Protein 7C0Y (pdb70)

Foldseek 3Di:
DQLLVLQV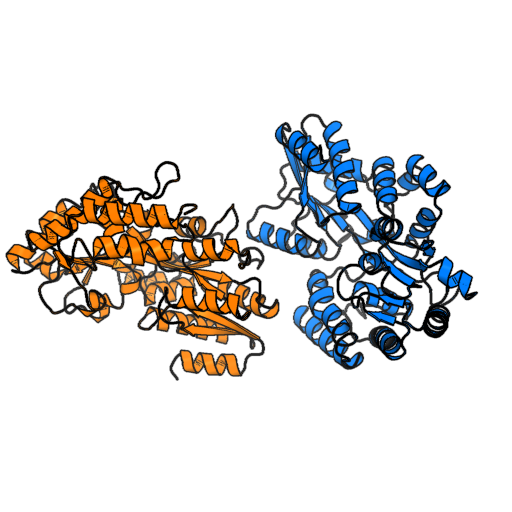VLLVQAPAEFEEEEADPDDLLVSLVSVLQSVLSVPDDRHGYRYDYQHHPVSRLVVQVVCVVVVHHTQKYWDFLLQLVQCVVVPFFDQLCVLVQDCPQFDCLPQVSQADPNTGFWADFFKWWWWKKFFVVLCVVQVQDDAQAPVSVLVSLLSSCVVFVAAAEEEALFLQQLCQQLVQLVHDQADPRDGACQDPSNLVSLVVQQVSVVSGHYHHDHPDDPLVVPPPGHYTIYTDILQCVVSNVVRDPGDMDIAFAHHNDSVAGGATEMDTTTMTGTPVDDPSSSNSVSSSSNSSLALVSLLSSCLSGRGQRRGPSVCVDPSNVVSCVVPVNNVRRNRNVVRYDYDDSHNCVVCLRVVQSSVLSCCCRVVVPNNSVSSVRSRVVVVVVVD/DQLLVLQVVLQVQAPAEFEEEEADPDDLLVSLVSVLQSVLSVVDDRHGYRYDYQHHPVSRLVVQVVCVVVVHHTQKYWDFLLSLVQCVVVPFFDQLCVLVADCPQFPCLPQVSQADPNTGFFADFFKWWWWKKFFVVLCVVQVQDDAQAPVSVLVSLLVSCVVFVAAAEEEALFLQQLCLQLVQLVHDQADPRDGACQDPSNLVSLVVQQVSVVSGHYHHDHPDDPLVVPPPGHYTIYTDILQCVLSNVVRDPGDMDIAFAHHNDSVAGGATEMDTTTMTGTPSDDPSSVNSVSSSSNSSLALVSLLSSCLSGRGQRRGPSVCVDVSNVVSCVVPVNNVRRNRNVVRYDYDDSHNCVVVLRVVQSSVLSCCCRVVVPNNSVSSVRSRVVVCVVPDPD

Structure (mmCIF, N/CA/C/O backbone):
data_7C0Y
#
_entry.id   7C0Y
#
_cell.length_a   65.080
_cell.length_b   58.520
_cell.length_c   102.640
_cell.angle_alpha   90.000
_cell.angle_beta   92.750
_cell.angle_gamma   90.000
#
_symmetry.space_group_name_H-M   'P 1 21 1'
#
loop_
_entity.id
_entity.type
_entity.pdbx_description
1 polymer 'Sugar ABC transporter, periplasmic sugar-binding protein'
2 non-polymer 'CARBON DIOXIDE'
3 non-polymer 'PHOSPHITE ION'
4 non-polymer GLYCEROL
5 non-polymer '[(1S,3R,3aR,6aS)-3-(2-azanyl-6-oxidanylidene-1H-purin-9-yl)-5,5-bis(oxidanyl)-1,3,3a,4,6,6a-hexahydrocyclopenta[c]furan-1-yl]methyl [(2R,3S,4R,5R)-5-[2,4-bis(oxidanylidene)pyrimidin-1-yl]-2-(hydroxymethyl)-4-oxidanyl-oxolan-3-yl] hydrogen phosphate'
6 non-polymer 1,2-ETHANEDIOL
7 water water
#
loop_
_atom_site.group_PDB
_atom_site.id
_atom_site.type_symbol
_atom_site.label_atom_id
_atom_site.label_alt_id
_atom_site.label_comp_id
_atom_site.label_asym_id
_atom_site.label_entity_id
_atom_site.label_seq_id
_atom_site.pdbx_PDB_ins_code
_atom_site.Cartn_x
_atom_site.Cartn_y
_atom_site.Cartn_z
_atom_site.occupancy
_atom_site.B_iso_or_equiv
_atom_site.auth_seq_id
_atom_site.auth_comp_id
_atom_site.auth_asym_id
_atom_site.auth_atom_id
_atom_site.pdbx_PDB_model_num
ATOM 1 N N . MET A 1 2 ? 20.476 33.968 8.863 1.00 59.59 0 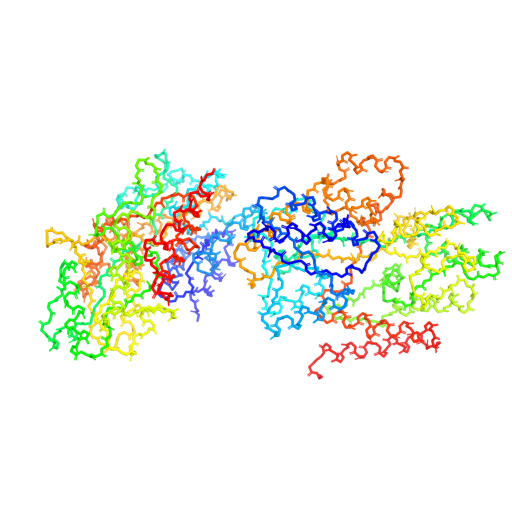MET A N 1
ATOM 2 C CA . MET A 1 2 ? 19.598 33.383 9.939 1.00 58.52 0 MET A CA 1
ATOM 3 C C . MET A 1 2 ? 19.200 31.957 9.539 1.00 57.59 0 MET A C 1
ATOM 4 O O . MET A 1 2 ? 18.315 31.837 8.672 1.00 64.18 0 MET A O 1
ATOM 9 N N . LYS A 1 3 ? 19.881 30.938 10.071 1.00 52.10 1 LYS A N 1
ATOM 10 C CA . LYS A 1 3 ? 19.634 29.504 9.761 1.00 46.28 1 LYS A CA 1
ATOM 11 C C . LYS A 1 3 ? 18.350 29.067 10.466 1.00 39.84 1 LYS A C 1
ATOM 12 O O . LYS A 1 3 ? 18.066 29.562 11.563 1.00 35.76 1 LYS A O 1
ATOM 18 N N . PRO A 1 4 ? 17.572 28.100 9.921 1.00 33.18 2 PRO A N 1
ATOM 19 C CA . PRO A 1 4 ? 16.383 27.625 10.615 1.00 31.13 2 PRO A CA 1
ATOM 20 C C . PRO A 1 4 ? 16.726 27.201 12.058 1.00 28.77 2 PRO A C 1
ATOM 21 O O . PRO A 1 4 ? 15.967 27.534 12.969 1.00 26.25 2 PRO A O 1
ATOM 25 N N . GLU A 1 5 ? 17.805 26.437 12.273 1.00 27.90 3 GLU A N 1
ATOM 26 C CA . GLU A 1 5 ? 18.098 25.995 13.668 1.00 27.43 3 GLU A CA 1
ATOM 27 C C . GLU A 1 5 ? 18.342 27.218 14.583 1.00 26.44 3 GLU A C 1
ATOM 28 O O . GLU A 1 5 ? 17.983 27.093 15.783 1.00 25.31 3 GLU A O 1
ATOM 34 N N . ASP A 1 6 ? 18.884 28.344 14.076 1.00 27.04 4 ASP A N 1
ATOM 35 C CA . ASP A 1 6 ? 19.083 29.581 14.881 1.00 27.72 4 ASP A CA 1
ATOM 36 C C . ASP A 1 6 ? 17.712 30.168 15.243 1.00 26.13 4 ASP A C 1
ATOM 37 O O . ASP A 1 6 ? 17.496 30.573 16.401 1.00 25.24 4 ASP A O 1
ATOM 42 N N . VAL A 1 7 ? 16.810 30.206 14.265 1.00 24.39 5 VAL A N 1
ATOM 43 C CA . VAL A 1 7 ? 15.420 30.666 14.534 1.00 23.85 5 VAL A CA 1
ATOM 44 C C . VAL A 1 7 ? 14.825 29.739 15.601 1.00 21.80 5 VAL A C 1
ATOM 45 O O . VAL A 1 7 ? 14.190 30.258 16.511 1.00 22.42 5 VAL A O 1
ATOM 49 N N . ILE A 1 8 ? 14.964 28.430 15.488 1.00 20.66 6 ILE A N 1
ATOM 50 C CA . ILE A 1 8 ? 14.380 27.495 16.504 1.00 20.78 6 ILE A CA 1
ATOM 51 C C . ILE A 1 8 ? 14.956 27.770 17.894 1.00 21.44 6 ILE A C 1
ATOM 52 O O . ILE A 1 8 ? 14.181 27.823 18.862 1.00 21.25 6 ILE A O 1
ATOM 57 N N . LYS A 1 9 ? 16.261 27.963 17.971 1.00 23.36 7 LYS A N 1
ATOM 58 C CA . LYS A 1 9 ? 16.917 28.325 19.255 1.00 25.76 7 LYS A CA 1
ATOM 59 C C . LYS A 1 9 ? 16.213 29.550 19.835 1.00 26.60 7 LYS A C 1
ATOM 60 O O . LYS A 1 9 ? 15.887 29.559 21.077 1.00 26.23 7 LYS A O 1
ATOM 66 N N . GLU A 1 10 ? 16.010 30.587 19.022 1.00 26.66 8 GLU A N 1
ATOM 67 C CA . GLU A 1 10 ? 15.408 31.857 19.520 1.00 28.40 8 GLU A CA 1
ATOM 68 C C . GLU A 1 10 ? 13.973 31.584 19.975 1.00 26.34 8 GLU A C 1
ATOM 69 O O . GLU A 1 10 ? 13.573 32.076 21.061 1.00 26.79 8 GLU A O 1
ATOM 75 N N . GLN A 1 11 ? 13.260 30.757 19.209 1.00 24.23 9 GLN A N 1
ATOM 76 C CA . GLN A 1 11 ? 11.856 30.388 19.509 1.00 23.09 9 GLN A CA 1
ATOM 77 C C . GLN A 1 11 ? 11.786 29.721 20.881 1.00 23.11 9 GLN A C 1
ATOM 78 O O . GLN A 1 11 ? 10.912 30.109 21.668 1.00 23.04 9 GLN A O 1
ATOM 84 N N . CYS A 1 12 ? 12.643 28.735 21.120 1.00 22.86 10 CYS A N 1
ATOM 85 C CA . CYS A 1 12 ? 12.621 27.923 22.376 1.00 23.38 10 CYS A CA 1
ATOM 86 C C . CYS A 1 12 ? 13.094 28.807 23.542 1.00 25.45 10 CYS A C 1
ATOM 87 O O . CYS A 1 12 ? 12.549 28.694 24.665 1.00 25.65 10 CYS A O 1
ATOM 90 N N . ALA A 1 13 ? 14.083 29.680 23.313 1.00 26.35 11 ALA A N 1
ATOM 91 C CA . ALA A 1 13 ? 14.591 30.582 24.377 1.00 27.81 11 ALA A CA 1
ATOM 92 C C . ALA A 1 13 ? 13.430 31.412 24.945 1.00 28.69 11 ALA A C 1
ATOM 93 O O . ALA A 1 13 ? 13.460 31.644 26.172 1.00 27.68 11 ALA A O 1
ATOM 95 N N . ARG A 1 14 ? 12.486 31.873 24.100 1.00 29.49 12 ARG A N 1
ATOM 96 C CA . ARG A 1 14 ? 11.367 32.750 24.564 1.00 31.93 12 ARG A CA 1
ATOM 97 C C . ARG A 1 14 ? 10.110 31.939 24.911 1.00 30.03 12 ARG A C 1
ATOM 98 O O . ARG A 1 14 ? 9.142 32.557 25.379 1.00 31.03 12 ARG A O 1
ATOM 106 N N . ALA A 1 15 ? 10.127 30.610 24.755 1.00 28.28 13 ALA A N 1
ATOM 107 C CA . ALA A 1 15 ? 8.970 29.729 25.026 1.00 26.92 13 ALA A CA 1
ATOM 108 C C . ALA A 1 15 ? 8.879 29.417 26.529 1.00 27.34 13 ALA A C 1
ATOM 109 O O . ALA A 1 15 ? 9.917 29.421 27.213 1.00 27.43 13 ALA A O 1
ATOM 111 N N . LYS A 1 16 ? 7.660 29.163 27.008 1.00 27.70 14 LYS A N 1
ATOM 112 C CA . LYS A 1 16 ? 7.424 28.760 28.420 1.00 29.53 14 LYS A CA 1
ATOM 113 C C . LYS A 1 16 ? 7.589 27.252 28.546 1.00 27.59 14 LYS A C 1
ATOM 114 O O . LYS A 1 16 ? 7.953 26.802 29.617 1.00 26.01 14 LYS A O 1
ATOM 120 N N . VAL A 1 17 ? 7.275 26.507 27.482 1.00 26.32 15 VAL A N 1
ATOM 121 C CA . VAL A 1 17 ? 7.363 25.020 27.505 1.00 26.08 15 VAL A CA 1
ATOM 122 C C . VAL A 1 17 ? 8.080 24.593 26.242 1.00 24.00 15 VAL A C 1
ATOM 123 O O . VAL A 1 17 ? 7.719 25.083 25.185 1.00 22.13 15 VAL A O 1
ATOM 127 N N . VAL A 1 18 ? 9.106 23.768 26.398 1.00 23.68 16 VAL A N 1
ATOM 128 C CA . VAL A 1 18 ? 9.930 23.253 25.271 1.00 22.22 16 VAL A CA 1
ATOM 129 C C . VAL A 1 18 ? 9.903 21.739 25.393 1.00 21.58 16 VAL A C 1
ATOM 130 O O . VAL A 1 18 ? 10.219 21.252 26.493 1.00 22.13 16 VAL A O 1
ATOM 134 N N . ALA A 1 19 ? 9.395 21.060 24.370 1.00 19.67 17 ALA A N 1
ATOM 135 C CA . ALA A 1 19 ? 9.414 19.586 24.248 1.00 19.31 17 ALA A CA 1
ATOM 136 C C . ALA A 1 19 ? 10.600 19.235 23.362 1.00 18.17 17 ALA A C 1
ATOM 137 O O . ALA A 1 19 ? 10.614 19.692 22.191 1.00 17.96 17 ALA A O 1
ATOM 139 N N . GLU A 1 20 ? 11.615 18.518 23.861 1.00 18.76 18 GLU A N 1
ATOM 140 C CA . GLU A 1 20 ? 12.734 18.112 22.997 1.00 17.95 18 GLU A CA 1
ATOM 141 C C . GLU A 1 20 ? 12.305 16.960 22.092 1.00 16.66 18 GLU A C 1
ATOM 142 O O . GLU A 1 20 ? 11.649 16.017 22.567 1.00 16.93 18 GLU A O 1
ATOM 148 N N . LEU A 1 21 ? 12.796 16.954 20.856 1.00 16.14 19 LEU A N 1
ATOM 149 C CA . LEU A 1 21 ? 12.587 15.863 19.890 1.00 15.86 19 LEU A CA 1
ATOM 150 C C . LEU A 1 21 ? 13.978 15.422 19.446 1.00 15.04 19 LEU A C 1
ATOM 151 O O . LEU A 1 21 ? 14.674 16.228 18.798 1.00 15.78 19 LEU A O 1
ATOM 156 N N . TRP A 1 22 ? 14.408 14.267 19.908 1.00 14.49 20 TRP A N 1
ATOM 157 C CA . TRP A 1 22 ? 15.721 13.751 19.491 1.00 13.55 20 TRP A CA 1
ATOM 158 C C . TRP A 1 22 ? 15.587 13.094 18.120 1.00 13.14 20 TRP A C 1
ATOM 159 O O . TRP A 1 22 ? 14.750 12.248 17.930 1.00 12.59 20 TRP A O 1
ATOM 170 N N . HIS A 1 23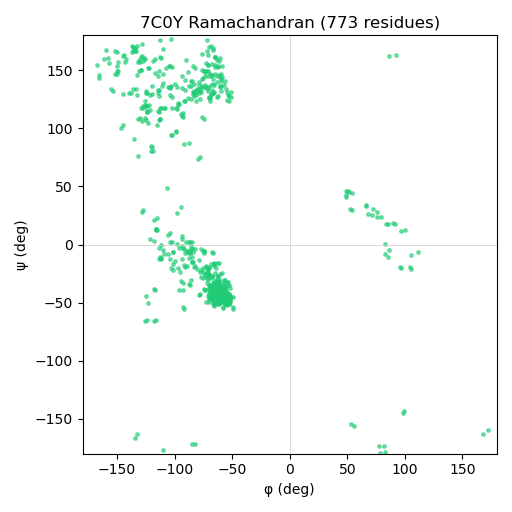 ? 16.501 13.412 17.240 1.00 13.01 21 HIS A N 1
ATOM 171 C CA . HIS A 1 23 ? 16.489 12.872 15.862 1.00 12.77 21 HIS A CA 1
ATOM 172 C C . HIS A 1 23 ? 17.860 12.436 15.380 1.00 13.16 21 HIS A C 1
ATOM 173 O O . HIS A 1 23 ? 18.878 12.774 16.008 1.00 13.98 21 HIS A O 1
ATOM 180 N N . GLY A 1 24 ? 17.840 11.783 14.228 1.00 13.11 22 GLY A N 1
ATOM 181 C CA . GLY A 1 24 ? 19.016 11.134 13.611 1.00 13.09 22 GLY A CA 1
ATOM 182 C C . GLY A 1 24 ? 19.337 11.737 12.288 1.00 13.41 22 GLY A C 1
ATOM 183 O O . GLY A 1 24 ? 19.999 11.054 11.509 1.00 14.50 22 GLY A O 1
ATOM 184 N N . PHE A 1 25 ? 18.890 12.967 12.006 1.00 13.38 23 PHE A N 1
ATOM 185 C CA . PHE A 1 25 ? 19.221 13.627 10.737 1.00 14.58 23 PHE A CA 1
ATOM 186 C C . PHE A 1 25 ? 20.502 14.429 10.940 1.00 15.53 23 PHE A C 1
ATOM 187 O O . PHE A 1 25 ? 20.504 15.371 11.754 1.00 16.10 23 PHE A O 1
ATOM 195 N N . THR A 1 26 ? 21.538 14.163 10.133 1.00 17.96 24 THR A N 1
ATOM 196 C CA . THR A 1 26 ? 22.861 14.782 10.339 1.00 19.99 24 THR A CA 1
ATOM 197 C C . THR A 1 26 ? 22.958 16.008 9.443 1.00 20.72 24 THR A C 1
ATOM 198 O O . THR A 1 26 ? 23.748 16.928 9.749 1.00 22.11 24 THR A O 1
ATOM 202 N N . GLY A 1 27 ? 22.172 16.039 8.370 1.00 21.21 25 GLY A N 1
ATOM 203 C CA . GLY A 1 27 ? 22.244 17.154 7.416 1.00 20.08 25 GLY A CA 1
ATOM 204 C C . GLY A 1 27 ? 21.399 16.884 6.198 1.00 20.20 25 GLY A C 1
ATOM 205 O O . GLY A 1 27 ? 20.530 15.963 6.193 1.00 18.96 25 GLY A O 1
ATOM 206 N N . GLY A 1 28 ? 21.731 17.605 5.145 1.00 19.40 26 GLY A N 1
ATOM 207 C CA . GLY A 1 28 ? 21.013 17.588 3.881 1.00 18.49 26 GLY A CA 1
ATOM 208 C C . GLY A 1 28 ? 19.531 17.913 3.991 1.00 18.89 26 GLY A C 1
ATOM 209 O O . GLY A 1 28 ? 19.058 18.618 4.872 1.00 17.12 26 GLY A O 1
ATOM 210 N N . ALA A 1 29 ? 18.785 17.439 3.007 1.00 17.11 27 ALA A N 1
ATOM 211 C CA . ALA A 1 29 ? 17.376 17.857 2.883 1.00 16.83 27 ALA A CA 1
ATOM 212 C C . ALA A 1 29 ? 16.544 17.373 4.075 1.00 15.70 27 ALA A C 1
ATOM 213 O O . ALA A 1 29 ? 15.643 18.099 4.477 1.00 14.73 27 ALA A O 1
ATOM 215 N N . PRO A 1 30 ? 16.749 16.131 4.607 1.00 14.95 28 PRO A N 1
ATOM 216 C CA . PRO A 1 30 ? 15.971 15.688 5.763 1.00 14.52 28 PRO A CA 1
ATOM 217 C C . PRO A 1 30 ? 16.077 16.634 6.968 1.00 15.15 28 PRO A C 1
ATOM 218 O O . PRO A 1 30 ? 15.090 17.027 7.543 1.00 14.81 28 PRO A O 1
ATOM 222 N N . LYS A 1 31 ? 17.304 17.030 7.313 1.00 15.86 29 LYS A N 1
ATOM 223 C CA . LYS A 1 31 ? 17.482 17.941 8.470 1.00 16.00 29 LYS A CA 1
ATOM 224 C C . LYS A 1 31 ? 16.815 19.294 8.180 1.00 15.13 29 LYS A C 1
ATOM 225 O O . LYS A 1 31 ? 16.085 19.823 9.033 1.00 13.94 29 LYS A O 1
ATOM 231 N N . ALA A 1 32 ? 17.051 19.861 7.008 1.00 14.59 30 ALA A N 1
ATOM 232 C CA . ALA A 1 32 ? 16.474 21.175 6.666 1.00 15.41 30 ALA A CA 1
ATOM 233 C C . ALA A 1 32 ? 14.947 21.091 6.722 1.00 14.64 30 ALA A C 1
ATOM 234 O O . ALA A 1 32 ? 14.256 22.037 7.229 1.00 14.95 30 ALA A O 1
ATOM 236 N N . ALA A 1 33 ? 14.417 20.033 6.137 1.00 13.96 31 ALA A N 1
ATOM 237 C CA . ALA A 1 33 ? 12.963 19.830 6.065 1.00 14.68 31 ALA A CA 1
ATOM 238 C C . ALA A 1 33 ? 12.390 19.670 7.479 1.00 14.17 31 ALA A C 1
ATOM 239 O O . ALA A 1 33 ? 11.316 20.225 7.771 1.00 13.79 31 ALA A O 1
ATOM 241 N N . LEU A 1 34 ? 13.029 18.893 8.349 1.00 13.84 32 LEU A N 1
ATOM 242 C CA . LEU A 1 34 ? 12.553 18.803 9.752 1.00 14.11 32 LEU A CA 1
ATOM 243 C C . LEU A 1 34 ? 12.590 20.198 10.395 1.00 14.92 32 LEU A C 1
ATOM 244 O O . LEU A 1 34 ? 11.625 20.581 11.128 1.00 14.03 32 LEU A O 1
ATOM 249 N N . GLU A 1 35 ? 13.690 20.921 10.248 1.00 16.27 33 GLU A N 1
ATOM 250 C CA . GLU A 1 35 ? 13.825 22.248 10.916 1.00 17.55 33 GLU A CA 1
ATOM 251 C C . GLU A 1 35 ? 12.800 23.247 10.371 1.00 17.26 33 GLU A C 1
ATOM 252 O O . GLU A 1 35 ? 12.204 23.968 11.178 1.00 16.20 33 GLU A O 1
ATOM 258 N N . ASN A 1 36 ? 12.496 23.195 9.084 1.00 16.94 34 ASN A N 1
ATOM 259 C CA . ASN A 1 36 ? 11.481 24.092 8.498 1.00 17.89 34 ASN A CA 1
ATOM 260 C C . ASN A 1 36 ? 10.094 23.738 9.065 1.00 17.47 34 ASN A C 1
ATOM 261 O O . ASN A 1 36 ? 9.320 24.696 9.333 1.00 16.86 34 ASN A O 1
ATOM 266 N N . LEU A 1 37 ? 9.798 22.439 9.233 1.00 16.38 35 LEU A N 1
ATOM 267 C CA . LEU A 1 37 ? 8.485 21.990 9.778 1.00 16.64 35 LEU A CA 1
ATOM 268 C C . LEU A 1 37 ? 8.419 22.513 11.207 1.00 15.38 35 LEU A C 1
ATOM 269 O O . LEU A 1 37 ? 7.419 23.092 11.582 1.00 13.89 35 LEU A O 1
ATOM 274 N N . VAL A 1 38 ? 9.509 22.361 11.971 1.00 14.82 36 VAL A N 1
ATOM 275 C CA . VAL A 1 38 ? 9.504 22.854 13.377 1.00 14.92 36 VAL A CA 1
ATOM 276 C C . VAL A 1 38 ? 9.390 24.404 13.495 1.00 15.53 36 VAL A C 1
ATOM 277 O O . VAL A 1 38 ? 8.684 24.886 14.381 1.00 15.48 36 VAL A O 1
ATOM 281 N N . VAL A 1 39 ? 10.109 25.186 12.707 1.00 15.86 37 VAL A N 1
ATOM 282 C CA . VAL A 1 39 ? 9.953 26.657 12.729 1.00 17.40 37 VAL A CA 1
ATOM 283 C C . VAL A 1 39 ? 8.477 27.007 12.530 1.00 17.95 37 VAL A C 1
ATOM 284 O O . VAL A 1 39 ? 7.961 27.835 13.240 1.00 19.09 37 VAL A O 1
ATOM 288 N N . GLU A 1 40 ? 7.823 26.362 11.567 1.00 18.83 38 GLU A N 1
ATOM 289 C CA . GLU A 1 40 ? 6.406 26.678 11.204 1.00 19.67 38 GLU A CA 1
ATOM 290 C C . GLU A 1 40 ? 5.512 26.313 12.392 1.00 18.45 38 GLU A C 1
ATOM 291 O O . GLU A 1 40 ? 4.638 27.111 12.742 1.00 18.59 38 GLU A O 1
ATOM 297 N N . PHE A 1 41 ? 5.736 25.137 12.960 1.00 16.88 39 PHE A N 1
ATOM 298 C CA . PHE A 1 41 ? 4.946 24.705 14.132 1.00 16.97 39 PHE A CA 1
ATOM 299 C C . PHE A 1 41 ? 5.135 25.694 15.277 1.00 17.27 39 PHE A C 1
ATOM 300 O O . PHE A 1 41 ? 4.128 26.158 15.898 1.00 19.44 39 PHE A O 1
ATOM 308 N N . ASN A 1 42 ? 6.376 26.094 15.581 1.00 17.77 40 ASN A N 1
ATOM 309 C CA . ASN A 1 42 ? 6.681 26.932 16.766 1.00 18.35 40 ASN A CA 1
ATOM 310 C C . ASN A 1 42 ? 6.037 28.318 16.586 1.00 20.17 40 ASN A C 1
ATOM 311 O O . ASN A 1 42 ? 5.653 28.941 17.577 1.00 21.72 40 ASN A O 1
ATOM 316 N N . LYS A 1 43 ? 5.993 28.823 15.363 1.00 21.51 41 LYS A N 1
ATOM 317 C CA . LYS A 1 43 ? 5.464 30.164 15.029 1.00 24.45 41 LYS A CA 1
ATOM 318 C C . LYS A 1 43 ? 3.987 30.215 15.418 1.00 26.03 41 LYS A C 1
ATOM 319 O O . LYS A 1 43 ? 3.536 31.291 15.860 1.00 28.92 41 LYS A O 1
ATOM 325 N N . ALA A 1 44 ? 3.242 29.122 15.270 1.00 27.40 42 ALA A N 1
ATOM 326 C CA . ALA A 1 44 ? 1.778 29.091 15.460 1.00 29.84 42 ALA A CA 1
ATOM 327 C C . ALA A 1 44 ? 1.451 28.895 16.933 1.00 33.11 42 ALA A C 1
ATOM 328 O O . ALA A 1 44 ? 0.332 29.152 17.328 1.00 32.40 42 ALA A O 1
ATOM 330 N N . GLN A 1 45 ? 2.413 28.492 17.739 1.00 35.82 43 GLN A N 1
ATOM 331 C CA . GLN A 1 45 ? 2.163 28.111 19.146 1.00 39.86 43 GLN A CA 1
ATOM 332 C C . GLN A 1 45 ? 2.407 29.341 20.037 1.00 42.74 43 GLN A C 1
ATOM 333 O O . GLN A 1 45 ? 3.259 30.145 19.690 1.00 43.84 43 GLN A O 1
ATOM 339 N N . GLN A 1 46 ? 1.659 29.525 21.121 1.00 48.08 44 GLN A N 1
ATOM 340 C CA . GLN A 1 46 ? 1.877 30.708 22.003 1.00 50.44 44 GLN A CA 1
ATOM 341 C C . GLN A 1 46 ? 2.869 30.310 23.100 1.00 46.94 44 GLN A C 1
ATOM 342 O O . GLN A 1 46 ? 2.416 29.840 24.164 1.00 47.95 44 GLN A O 1
ATOM 348 N N . GLY A 1 47 ? 4.169 30.439 22.818 1.00 41.36 45 GLY A N 1
ATOM 349 C CA . GLY A 1 47 ? 5.243 30.128 23.783 1.00 38.51 45 GLY A CA 1
ATOM 350 C C . GLY A 1 47 ? 5.334 28.633 24.086 1.00 34.49 45 GLY A C 1
ATOM 351 O O . GLY A 1 47 ? 5.778 28.283 25.192 1.00 30.39 45 GLY A O 1
ATOM 352 N N . ARG A 1 48 ? 4.899 27.772 23.163 1.00 31.43 46 ARG A N 1
ATOM 353 C CA . ARG A 1 48 ? 4.981 26.298 23.348 1.00 29.35 46 ARG A CA 1
ATOM 354 C C . ARG A 1 48 ? 5.755 25.766 22.165 1.00 28.94 46 ARG A C 1
ATOM 355 O O . ARG A 1 48 ? 5.239 25.913 21.013 1.00 31.30 46 ARG A O 1
ATOM 363 N N . CYS A 1 49 ? 6.932 25.208 22.395 1.00 24.33 47 CYS A N 1
ATOM 364 C CA . CYS A 1 49 ? 7.833 24.969 21.258 1.00 21.85 47 CYS A CA 1
ATOM 365 C C . CYS A 1 49 ? 8.388 23.546 21.300 1.00 19.38 47 CYS A C 1
ATOM 366 O O . CYS A 1 49 ? 8.423 22.926 22.356 1.00 19.00 47 CYS A O 1
ATOM 369 N N . VAL A 1 50 ? 8.794 23.073 20.130 1.00 17.15 48 VAL A N 1
ATOM 370 C CA . VAL A 1 50 ? 9.578 21.824 19.974 1.00 16.78 48 VAL A CA 1
ATOM 371 C C . VAL A 1 50 ? 11.013 22.240 19.714 1.00 16.24 48 VAL A C 1
ATOM 372 O O . VAL A 1 50 ? 11.233 23.094 18.904 1.00 15.36 48 VAL A O 1
ATOM 376 N N . ARG A 1 51 ? 11.935 21.559 20.368 1.00 17.03 49 ARG A N 1
ATOM 377 C CA . ARG A 1 51 ? 13.375 21.792 20.201 1.00 17.61 49 ARG A CA 1
ATOM 378 C C . ARG A 1 51 ? 13.916 20.522 19.591 1.00 17.21 49 ARG A C 1
ATOM 379 O O . ARG A 1 51 ? 14.024 19.522 20.272 1.00 17.48 49 ARG A O 1
ATOM 387 N N . PRO A 1 52 ? 14.201 20.473 18.286 1.00 17.74 50 PRO A N 1
ATOM 388 C CA . PRO A 1 52 ? 14.830 19.287 17.713 1.00 17.91 50 PRO A CA 1
ATOM 389 C C . PRO A 1 52 ? 16.292 19.265 18.153 1.00 18.83 50 PRO A C 1
ATOM 390 O O . PRO A 1 52 ? 16.933 20.347 18.151 1.00 19.63 50 PRO A O 1
ATOM 394 N N . VAL A 1 53 ? 16.770 18.071 18.540 1.00 18.88 51 VAL A N 1
ATOM 395 C CA . VAL A 1 53 ? 18.141 17.901 19.064 1.00 19.04 51 VAL A CA 1
ATOM 396 C C . VAL A 1 53 ? 18.778 16.819 18.221 1.00 18.17 51 VAL A C 1
ATOM 397 O O . VAL A 1 53 ? 18.395 15.656 18.269 1.00 18.29 51 VAL A O 1
ATOM 401 N N . PRO A 1 54 ? 19.733 17.199 17.353 1.00 18.97 52 PRO A N 1
ATOM 402 C CA . PRO A 1 54 ? 20.453 16.222 16.532 1.00 18.54 52 PRO A CA 1
ATOM 403 C C . PRO A 1 54 ? 21.343 15.365 17.443 1.00 19.35 52 PRO A C 1
ATOM 404 O O . PRO A 1 54 ? 22.033 15.934 18.336 1.00 20.86 52 PRO A O 1
ATOM 408 N N . GLN A 1 55 ? 21.242 14.049 17.302 1.00 17.78 53 GLN A N 1
ATOM 409 C CA . GLN A 1 55 ? 21.952 13.102 18.176 1.00 18.91 53 GLN A CA 1
ATOM 410 C C . GLN A 1 55 ? 22.938 12.327 17.338 1.00 18.64 53 GLN A C 1
ATOM 411 O O . GLN A 1 55 ? 23.538 11.439 17.901 1.00 21.47 53 GLN A O 1
ATOM 417 N N . GLY A 1 56 ? 23.194 12.757 16.112 1.00 18.23 54 GLY A N 1
ATOM 418 C CA . GLY A 1 56 ? 24.049 12.076 15.133 1.00 17.77 54 GLY A CA 1
ATOM 419 C C . GLY A 1 56 ? 23.161 11.313 14.173 1.00 16.61 54 GLY A C 1
ATOM 420 O O . GLY A 1 56 ? 22.047 11.775 13.943 1.00 16.50 54 GLY A O 1
ATOM 421 N N . GLY A 1 57 ? 23.592 10.153 13.744 1.00 15.92 55 GLY A N 1
ATOM 422 C CA . GLY A 1 57 ? 22.745 9.312 12.877 1.00 14.37 55 GLY A CA 1
ATOM 423 C C . GLY A 1 57 ? 21.812 8.480 13.724 1.00 14.03 55 GLY A C 1
ATOM 424 O O . GLY A 1 57 ? 21.699 8.676 14.933 1.00 14.70 55 GLY A O 1
ATOM 425 N N . TYR A 1 58 ? 21.089 7.548 13.126 1.00 12.34 56 TYR A N 1
ATOM 426 C CA . TYR A 1 58 ? 20.048 6.811 13.833 1.00 11.85 56 TYR A CA 1
ATOM 427 C C . TYR A 1 58 ? 20.635 5.890 14.895 1.00 12.86 56 TYR A C 1
ATOM 428 O O . TYR A 1 58 ? 19.957 5.663 15.909 1.00 14.11 56 TYR A O 1
ATOM 437 N N . ARG A 1 59 ? 21.806 5.327 14.608 1.00 13.42 57 ARG A N 1
ATOM 438 C CA A ARG A 1 59 ? 22.516 4.427 15.581 0.50 14.09 57 ARG A CA 1
ATOM 439 C CA B ARG A 1 59 ? 22.416 4.429 15.639 0.50 14.18 57 ARG A CA 1
ATOM 440 C C . ARG A 1 59 ? 22.969 5.282 16.776 1.00 14.49 57 ARG A C 1
ATOM 441 O O . ARG A 1 59 ? 22.844 4.854 17.897 1.00 14.58 57 ARG A O 1
ATOM 456 N N . ASP A 1 60 ? 23.531 6.445 16.498 1.00 15.59 58 ASP A N 1
ATOM 457 C CA . ASP A 1 60 ? 23.933 7.374 17.586 1.00 16.52 58 ASP A CA 1
ATOM 458 C C . ASP A 1 60 ? 22.707 7.736 18.418 1.00 15.70 58 ASP A C 1
ATOM 459 O O . ASP A 1 60 ? 22.753 7.792 19.668 1.00 15.33 58 ASP A O 1
ATOM 464 N N . LEU A 1 61 ? 21.592 7.977 17.745 1.00 14.89 59 LEU A N 1
ATOM 465 C CA . LEU A 1 61 ? 20.343 8.319 18.456 1.00 14.49 59 LEU A CA 1
ATOM 466 C C . LEU A 1 61 ? 19.921 7.184 19.385 1.00 15.17 59 LEU A C 1
ATOM 467 O O . LEU A 1 61 ? 19.565 7.455 20.527 1.00 15.58 59 LEU A O 1
ATOM 472 N N . SER A 1 62 ? 19.906 5.937 18.935 1.00 15.93 60 SER A N 1
ATOM 473 C CA . SER A 1 62 ? 19.445 4.816 19.801 1.00 16.87 60 SER A CA 1
ATOM 474 C C . SER A 1 62 ? 20.406 4.672 21.006 1.00 16.51 60 SER A C 1
ATOM 475 O O . SER A 1 62 ? 19.920 4.504 22.132 1.00 16.32 60 SER A O 1
ATOM 478 N N . THR A 1 63 ? 21.682 4.919 20.769 1.00 16.25 61 THR A N 1
ATOM 479 C CA . THR A 1 63 ? 22.717 4.912 21.840 1.00 17.02 61 THR A CA 1
ATOM 480 C C . THR A 1 63 ? 22.426 6.036 22.825 1.00 17.35 61 THR A C 1
ATOM 481 O O . THR A 1 63 ? 22.560 5.824 24.071 1.00 17.66 61 THR A O 1
ATOM 485 N N . LYS A 1 64 ? 22.138 7.223 22.318 1.00 17.80 62 LYS A N 1
ATOM 486 C CA . LYS A 1 64 ? 21.837 8.412 23.140 1.00 19.54 62 LYS A CA 1
ATOM 487 C C . LYS A 1 64 ? 20.583 8.126 23.982 1.00 18.12 62 LYS A C 1
ATOM 488 O O . LYS A 1 64 ? 20.526 8.513 25.145 1.00 17.39 62 LYS A O 1
ATOM 494 N N . ILE A 1 65 ? 19.584 7.436 23.466 1.00 17.06 63 ILE A N 1
ATOM 495 C CA . ILE A 1 65 ? 18.340 7.157 24.237 1.00 17.37 63 ILE A CA 1
ATOM 496 C C . ILE A 1 65 ? 18.684 6.093 25.276 1.00 17.87 63 ILE A C 1
ATOM 497 O O . ILE A 1 65 ? 18.183 6.162 26.413 1.00 18.49 63 ILE A O 1
ATOM 502 N N . LYS A 1 66 ? 19.503 5.111 24.908 1.00 17.83 64 LYS A N 1
ATOM 503 C CA . LYS A 1 66 ? 20.008 4.093 25.881 1.00 19.98 64 LYS A CA 1
ATOM 504 C C . LYS A 1 66 ? 20.622 4.834 27.072 1.00 19.87 64 LYS A C 1
ATOM 505 O O . LYS A 1 66 ? 20.313 4.515 28.282 1.00 19.54 64 LYS A O 1
ATOM 511 N N . ALA A 1 67 ? 21.516 5.774 26.784 1.00 18.95 65 ALA A N 1
ATOM 512 C CA . ALA A 1 67 ? 22.182 6.555 27.851 1.00 19.60 65 ALA A CA 1
ATOM 513 C C . ALA A 1 67 ? 21.142 7.308 28.685 1.00 19.36 65 ALA A C 1
ATOM 514 O O . ALA A 1 67 ? 21.264 7.410 29.919 1.00 20.07 65 ALA A O 1
ATOM 516 N N . ALA A 1 68 ? 20.122 7.875 28.020 1.00 18.58 66 ALA A N 1
ATOM 517 C CA . ALA A 1 68 ? 19.062 8.670 28.690 1.00 19.22 66 ALA A CA 1
ATOM 518 C C . ALA A 1 68 ? 18.294 7.794 29.674 1.00 19.85 66 ALA A C 1
ATOM 519 O O . ALA A 1 68 ? 17.987 8.264 30.784 1.00 21.09 66 ALA A O 1
ATOM 521 N N . PHE A 1 69 ? 18.026 6.544 29.316 1.00 20.91 67 PHE A N 1
ATOM 522 C CA . PHE A 1 69 ? 17.325 5.620 30.231 1.00 22.24 67 PHE A CA 1
ATOM 523 C C . PHE A 1 69 ? 18.248 5.367 31.409 1.00 22.01 67 PHE A C 1
ATOM 524 O O . PHE A 1 69 ? 17.767 5.446 32.530 1.00 22.68 67 PHE A O 1
ATOM 532 N N . ALA A 1 70 ? 19.519 5.080 31.136 1.00 21.27 68 ALA A N 1
ATOM 533 C CA . ALA A 1 70 ? 20.498 4.812 32.224 1.00 22.02 68 ALA A CA 1
ATOM 534 C C . ALA A 1 70 ? 20.555 6.032 33.156 1.00 22.97 68 ALA A C 1
ATOM 535 O O . ALA A 1 70 ? 20.638 5.847 34.419 1.00 22.99 68 ALA A O 1
ATOM 537 N N . ALA A 1 71 ? 20.478 7.253 32.609 1.00 22.87 69 ALA A N 1
ATOM 538 C CA . ALA A 1 71 ? 20.557 8.534 33.367 1.00 24.47 69 ALA A CA 1
ATOM 539 C C . ALA A 1 71 ? 19.243 8.898 34.030 1.00 26.17 69 ALA A C 1
ATOM 540 O O . ALA A 1 71 ? 19.303 9.693 34.986 1.00 27.66 69 ALA A O 1
ATOM 542 N N . GLY A 1 72 ? 18.128 8.349 33.555 1.00 27.07 70 GLY A N 1
ATOM 543 C CA . GLY A 1 72 ? 16.775 8.638 34.069 1.00 29.59 70 GLY A CA 1
ATOM 544 C C . GLY A 1 72 ? 16.205 9.944 33.547 1.00 31.17 70 GLY A C 1
ATOM 545 O O . GLY A 1 72 ? 15.367 10.538 34.256 1.00 32.53 70 GLY A O 1
ATOM 546 N N . LYS A 1 73 ? 16.673 10.441 32.396 1.00 32.97 71 LYS A N 1
ATOM 547 C CA . LYS A 1 73 ? 16.182 11.721 31.806 1.00 35.28 71 LYS A CA 1
ATOM 548 C C . LYS A 1 73 ? 15.942 11.519 30.301 1.00 31.54 71 LYS A C 1
ATOM 549 O O . LYS A 1 73 ? 16.850 11.771 29.483 1.00 34.43 71 LYS A O 1
ATOM 555 N N . VAL A 1 74 ? 14.744 11.136 29.911 1.00 29.88 72 VAL A N 1
ATOM 556 C CA . VAL A 1 74 ? 14.435 10.985 28.459 1.00 25.81 72 VAL A CA 1
ATOM 557 C C . VAL A 1 74 ? 13.909 12.304 27.902 1.00 23.06 72 VAL A C 1
ATOM 558 O O . VAL A 1 74 ? 13.416 13.177 28.608 1.00 22.66 72 VAL A O 1
ATOM 562 N N . PRO A 1 75 ? 13.998 12.481 26.567 1.00 20.12 73 PRO A N 1
ATOM 563 C CA . PRO A 1 75 ? 13.374 13.623 25.889 1.00 19.61 73 PRO A CA 1
ATOM 564 C C . PRO A 1 75 ? 11.859 13.417 25.874 1.00 18.45 73 PRO A C 1
ATOM 565 O O . PRO A 1 75 ? 11.411 12.357 26.239 1.00 17.60 73 PRO A O 1
ATOM 569 N N . THR A 1 76 ? 11.099 14.385 25.374 1.00 17.31 74 THR A N 1
ATOM 570 C CA . THR A 1 76 ? 9.636 14.232 25.199 1.00 17.15 74 THR A CA 1
ATOM 571 C C . THR A 1 76 ? 9.383 13.281 24.037 1.00 15.84 74 THR A C 1
ATOM 572 O O . THR A 1 76 ? 8.504 12.415 24.145 1.00 15.09 74 THR A O 1
ATOM 576 N N . MET A 1 77 ? 10.050 13.552 22.911 1.00 15.55 75 MET A N 1
ATOM 577 C CA . MET A 1 77 ? 9.860 12.753 21.694 1.00 14.49 75 MET A CA 1
ATOM 578 C C . MET A 1 77 ? 11.213 12.312 21.131 1.00 13.66 75 MET A C 1
ATOM 579 O O . MET A 1 77 ? 12.240 12.996 21.291 1.00 12.82 75 MET A O 1
ATOM 584 N N . ALA A 1 78 ? 11.192 11.245 20.352 1.00 12.61 76 ALA A N 1
ATOM 585 C CA . ALA A 1 78 ? 12.346 10.806 19.583 1.00 12.19 76 ALA A CA 1
ATOM 586 C C . ALA A 1 78 ? 11.856 10.138 18.308 1.00 11.40 76 ALA A C 1
ATOM 587 O O . ALA A 1 78 ? 10.783 9.494 18.344 1.00 11.18 76 ALA A O 1
ATOM 589 N N . GLN A 1 79 ? 12.714 10.116 17.313 1.00 10.98 77 GLN A N 1
ATOM 590 C CA . GLN A 1 79 ? 12.551 9.163 16.209 1.00 10.82 77 GLN A CA 1
ATOM 591 C C . GLN A 1 79 ? 12.888 7.746 16.660 1.00 10.90 77 GLN A C 1
ATOM 592 O O . GLN A 1 79 ? 13.714 7.575 17.559 1.00 11.07 77 GLN A O 1
ATOM 598 N N . ALA A 1 80 ? 12.237 6.770 16.068 1.00 10.94 78 ALA A N 1
ATOM 599 C CA . ALA A 1 80 ? 12.406 5.352 16.448 1.00 11.05 78 ALA A CA 1
ATOM 600 C C . ALA A 1 80 ? 12.057 4.466 15.273 1.00 10.42 78 ALA A C 1
ATOM 601 O O . ALA A 1 80 ? 11.058 4.668 14.662 1.00 10.45 78 ALA A O 1
ATOM 603 N N . PHE A 1 81 ? 12.879 3.495 14.988 1.00 10.82 79 PHE A N 1
ATOM 604 C CA . PHE A 1 81 ? 12.448 2.391 14.117 1.00 10.93 79 PHE A CA 1
ATOM 605 C C . PHE A 1 81 ? 11.552 1.472 14.941 1.00 11.65 79 PHE A C 1
ATOM 606 O O . PHE A 1 81 ? 11.532 1.526 16.169 1.00 12.86 79 PHE A O 1
ATOM 614 N N . GLU A 1 82 ? 10.802 0.602 14.261 1.00 12.25 80 GLU A N 1
ATOM 615 C CA . GLU A 1 82 ? 9.890 -0.347 14.918 1.00 13.27 80 GLU A CA 1
ATOM 616 C C . GLU A 1 82 ? 10.645 -1.209 15.941 1.00 13.33 80 GLU A C 1
ATOM 617 O O . GLU A 1 82 ? 10.117 -1.503 17.023 1.00 14.80 80 GLU A O 1
ATOM 623 N N . ASN A 1 83 ? 11.830 -1.688 15.606 1.00 13.36 81 ASN A N 1
ATOM 624 C CA . ASN A 1 83 ? 12.616 -2.535 16.539 1.00 14.76 81 ASN A CA 1
ATOM 625 C C . ASN A 1 83 ? 12.998 -1.726 17.787 1.00 14.86 81 ASN A C 1
ATOM 626 O O . ASN A 1 83 ? 13.028 -2.316 18.875 1.00 15.56 81 ASN A O 1
ATOM 631 N N . ASN A 1 84 ? 13.234 -0.433 17.678 1.00 14.52 82 ASN A N 1
ATOM 632 C CA A ASN A 1 84 ? 13.554 0.538 18.771 0.50 14.77 82 ASN A CA 1
ATOM 633 C CA B ASN A 1 84 ? 13.562 0.381 18.867 0.50 15.37 82 ASN A CA 1
ATOM 634 C C . ASN A 1 84 ? 12.285 0.631 19.645 1.00 14.87 82 ASN A C 1
ATOM 635 O O . ASN A 1 84 ? 12.371 0.578 20.871 1.00 14.95 82 ASN A O 1
ATOM 644 N N . ILE A 1 85 ? 11.140 0.776 18.986 1.00 14.18 83 ILE A N 1
ATOM 645 C CA . ILE A 1 85 ? 9.846 0.814 19.740 1.00 15.12 83 ILE A CA 1
ATOM 646 C C . ILE A 1 85 ? 9.726 -0.477 20.576 1.00 15.70 83 ILE A C 1
ATOM 647 O O . ILE A 1 85 ? 9.456 -0.367 21.786 1.00 15.77 83 ILE A O 1
ATOM 652 N N . ALA A 1 86 ? 9.947 -1.665 19.987 1.00 15.74 84 ALA A N 1
ATOM 653 C CA . ALA A 1 86 ? 9.856 -2.952 20.715 1.00 16.10 84 ALA A CA 1
ATOM 654 C C . ALA A 1 86 ? 10.750 -2.918 21.972 1.00 16.85 84 ALA A C 1
ATOM 655 O O . ALA A 1 86 ? 10.306 -3.326 23.085 1.00 17.40 84 ALA A O 1
ATOM 657 N N . LEU A 1 87 ? 11.939 -2.373 21.817 1.00 16.38 85 LEU A N 1
ATOM 658 C CA . LEU A 1 87 ? 12.916 -2.283 22.933 1.00 17.57 85 LEU A CA 1
ATOM 659 C C . LEU A 1 87 ? 12.406 -1.298 23.988 1.00 17.44 85 LEU A C 1
ATOM 660 O O . LEU A 1 87 ? 12.389 -1.626 25.228 1.00 17.96 85 LEU A O 1
ATOM 665 N N . TYR A 1 88 ? 11.888 -0.157 23.591 1.00 16.57 86 TYR A N 1
ATOM 666 C CA . TYR A 1 88 ? 11.449 0.849 24.593 1.00 17.07 86 TYR A CA 1
ATOM 667 C C . TYR A 1 88 ? 10.218 0.326 25.298 1.00 17.28 86 TYR A C 1
ATOM 668 O O . TYR A 1 88 ? 10.003 0.656 26.487 1.00 18.42 86 TYR A O 1
ATOM 677 N N . LEU A 1 89 ? 9.460 -0.544 24.639 1.00 16.79 87 LEU A N 1
ATOM 678 C CA . LEU A 1 89 ? 8.268 -1.161 25.267 1.00 17.89 87 LEU A CA 1
ATOM 679 C C . LEU A 1 89 ? 8.632 -2.178 26.354 1.00 19.96 87 LEU A C 1
ATOM 680 O O . LEU A 1 89 ? 7.813 -2.331 27.257 1.00 20.89 87 LEU A O 1
ATOM 685 N N . GLU A 1 90 ? 9.758 -2.861 26.253 1.00 22.12 88 GLU A N 1
ATOM 686 C CA . GLU A 1 90 ? 10.233 -3.781 27.320 1.00 23.99 88 GLU A CA 1
ATOM 687 C C . GLU A 1 90 ? 10.328 -3.002 28.634 1.00 26.86 88 GLU A C 1
ATOM 688 O O . GLU A 1 90 ? 10.158 -3.638 29.690 1.00 26.81 88 GLU A O 1
ATOM 694 N N . ALA A 1 91 ? 10.607 -1.692 28.586 1.00 26.75 89 ALA A N 1
ATOM 695 C CA . ALA A 1 91 ? 10.775 -0.795 29.759 1.00 29.59 89 ALA A CA 1
ATOM 696 C C . ALA A 1 91 ? 9.478 -0.031 30.040 1.00 29.77 89 ALA A C 1
ATOM 697 O O . ALA A 1 91 ? 9.460 0.726 31.010 1.00 30.64 89 ALA A O 1
ATOM 699 N N . LYS A 1 92 ? 8.438 -0.262 29.244 1.00 27.42 90 LYS A N 1
ATOM 700 C CA . LYS A 1 92 ? 7.134 0.439 29.358 1.00 27.25 90 LYS A CA 1
ATOM 701 C C . LYS A 1 92 ? 7.389 1.939 29.316 1.00 24.00 90 LYS A C 1
ATOM 702 O O . LYS A 1 92 ? 6.742 2.656 30.099 1.00 24.07 90 LYS A O 1
ATOM 708 N N . ALA A 1 93 ? 8.241 2.416 28.406 1.00 20.39 91 ALA A N 1
ATOM 709 C CA . ALA A 1 93 ? 8.792 3.796 28.415 1.00 19.30 91 ALA A CA 1
ATOM 710 C C . ALA A 1 93 ? 7.937 4.739 27.550 1.00 18.06 91 ALA A C 1
ATOM 711 O O . ALA A 1 93 ? 8.143 5.967 27.610 1.00 16.69 91 ALA A O 1
ATOM 713 N N . LEU A 1 94 ? 7.036 4.162 26.744 1.00 17.88 92 LEU A N 1
ATOM 714 C CA . LEU A 1 94 ? 6.305 4.921 25.674 1.00 16.96 92 LEU A CA 1
ATOM 715 C C . LEU A 1 94 ? 4.814 5.098 25.996 1.00 17.80 92 LEU A C 1
ATOM 716 O O . LEU A 1 94 ? 4.134 4.115 26.385 1.00 19.64 92 LEU A O 1
ATOM 721 N N . LEU A 1 95 ? 4.296 6.278 25.708 1.00 17.57 93 LEU A N 1
ATOM 722 C CA . LEU A 1 95 ? 2.863 6.602 25.857 1.00 18.72 93 LEU A CA 1
ATOM 723 C C . LEU A 1 95 ? 2.148 6.063 24.630 1.00 17.69 93 LEU A C 1
ATOM 724 O O . LEU A 1 95 ? 2.548 6.355 23.524 1.00 16.98 93 LEU A O 1
ATOM 729 N N . PRO A 1 96 ? 1.044 5.326 24.784 1.00 17.87 94 PRO A N 1
ATOM 730 C CA . PRO A 1 96 ? 0.181 5.067 23.636 1.00 17.07 94 PRO A CA 1
ATOM 731 C C . PRO A 1 96 ? -0.256 6.396 22.997 1.00 17.26 94 PRO A C 1
ATOM 732 O O . PRO A 1 96 ? -0.637 7.315 23.675 1.00 16.97 94 PRO A O 1
ATOM 736 N N . ILE A 1 97 ? -0.168 6.461 21.693 1.00 15.93 95 ILE A N 1
ATOM 737 C CA . ILE A 1 97 ? -0.403 7.699 20.922 1.00 17.32 95 ILE A CA 1
ATOM 738 C C . ILE A 1 97 ? -1.874 8.097 21.032 1.00 19.31 95 ILE A C 1
ATOM 739 O O . ILE A 1 97 ? -2.117 9.286 21.156 1.00 20.40 95 ILE A O 1
ATOM 744 N N . GLU A 1 98 ? -2.798 7.150 21.026 1.00 21.86 96 GLU A N 1
ATOM 745 C CA . GLU A 1 98 ? -4.250 7.474 20.923 1.00 26.06 96 GLU A CA 1
ATOM 746 C C . GLU A 1 98 ? -4.685 8.010 22.294 1.00 27.44 96 GLU A C 1
ATOM 747 O O . GLU A 1 98 ? -5.613 8.844 22.307 1.00 30.51 96 GLU A O 1
ATOM 753 N N . SER A 1 99 ? -3.920 7.702 23.347 1.00 28.36 97 SER A N 1
ATOM 754 C CA . SER A 1 99 ? -4.097 8.224 24.726 1.00 27.75 97 SER A CA 1
ATOM 755 C C . SER A 1 99 ? -3.873 9.745 24.741 1.00 27.47 97 SER A C 1
ATOM 756 O O . SER A 1 99 ? -4.494 10.413 25.602 1.00 24.84 97 SER A O 1
ATOM 759 N N . LEU A 1 100 ? -3.031 10.310 23.871 1.00 24.41 98 LEU A N 1
ATOM 760 C CA . LEU A 1 100 ? -2.865 11.779 23.727 1.00 25.13 98 LEU A CA 1
ATOM 761 C C . LEU A 1 100 ? -4.005 12.376 22.902 1.00 26.11 98 LEU A C 1
ATOM 762 O O . LEU A 1 100 ? -4.111 13.617 22.835 1.00 30.02 98 LEU A O 1
ATOM 767 N N . GLY A 1 101 ? -4.783 11.553 22.231 1.00 26.03 99 GLY A N 1
ATOM 768 C CA . GLY A 1 101 ? -5.918 12.042 21.445 1.00 26.07 99 GLY A CA 1
ATOM 769 C C . GLY A 1 101 ? -5.452 12.455 20.069 1.00 25.33 99 GLY A C 1
ATOM 770 O O . GLY A 1 101 ? -6.216 13.139 19.383 1.00 26.61 99 GLY A O 1
ATOM 771 N N . VAL A 1 102 ? -4.270 12.007 19.649 1.00 22.49 100 VAL A N 1
ATOM 772 C CA . VAL A 1 102 ? -3.847 12.120 18.221 1.00 21.82 100 VAL A CA 1
ATOM 773 C C . VAL A 1 102 ? -4.696 11.153 17.402 1.00 21.82 100 VAL A C 1
ATOM 774 O O . VAL A 1 102 ? -4.678 9.954 17.713 1.00 21.85 100 VAL A O 1
ATOM 778 N N . LYS A 1 103 ? -5.354 11.674 16.358 1.00 20.79 101 LYS A N 1
ATOM 779 C CA . LYS A 1 103 ? -6.180 10.883 15.446 1.00 22.06 101 LYS A CA 1
ATOM 780 C C . LYS A 1 103 ? -5.293 10.244 14.391 1.00 19.13 101 LYS A C 1
ATOM 781 O O . LYS A 1 103 ? -4.490 10.974 13.804 1.00 18.30 101 LYS A O 1
ATOM 787 N N . LEU A 1 104 ? -5.447 8.958 14.140 1.00 18.95 102 LEU A N 1
ATOM 788 C CA . LEU A 1 104 ? -4.553 8.217 13.216 1.00 18.14 102 LEU A CA 1
ATOM 789 C C . LEU A 1 104 ? -5.315 7.765 11.978 1.00 19.45 102 LEU A C 1
ATOM 790 O O . LEU A 1 104 ? -4.689 7.192 11.067 1.00 18.64 102 LEU A O 1
ATOM 795 N N . GLN A 1 105 ? -6.620 8.028 11.913 1.00 21.02 103 GLN A N 1
ATOM 796 C CA . GLN A 1 105 ? -7.402 7.617 10.725 1.00 23.74 103 GLN A CA 1
ATOM 797 C C . GLN A 1 105 ? -6.771 8.317 9.525 1.00 21.36 103 GLN A C 1
ATOM 798 O O . GLN A 1 105 ? -6.389 9.473 9.639 1.00 21.70 103 GLN A O 1
ATOM 804 N N . GLY A 1 106 ? -6.596 7.608 8.419 1.00 20.16 104 GLY A N 1
ATOM 805 C CA . GLY A 1 106 ? -5.949 8.267 7.266 1.00 18.23 104 GLY A CA 1
ATOM 806 C C . GLY A 1 106 ? -4.467 7.992 7.163 1.00 16.08 104 GLY A C 1
ATOM 807 O O . GLY A 1 106 ? -3.986 8.051 6.030 1.00 14.74 104 GLY A O 1
ATOM 808 N N . VAL A 1 107 ? -3.785 7.584 8.236 1.00 14.97 105 VAL A N 1
ATOM 809 C CA . VAL A 1 107 ? -2.382 7.087 8.125 1.00 14.44 105 VAL A CA 1
ATOM 810 C C . VAL A 1 107 ? -2.385 5.763 7.351 1.00 15.53 105 VAL A C 1
ATOM 811 O O . VAL A 1 107 ? -3.236 4.866 7.617 1.00 15.80 105 VAL A O 1
ATOM 815 N N . ASN A 1 108 ? -1.479 5.652 6.383 1.00 15.44 106 ASN A N 1
ATOM 816 C CA . ASN A 1 108 ? -1.290 4.444 5.530 1.00 17.76 106 ASN A CA 1
ATOM 817 C C . ASN A 1 108 ? -1.161 3.210 6.426 1.00 16.86 106 ASN A C 1
ATOM 818 O O . ASN A 1 108 ? -0.428 3.259 7.438 1.00 15.57 106 ASN A O 1
ATOM 823 N N . LEU A 1 109 ? -1.973 2.177 6.168 1.00 17.31 107 LEU A N 1
ATOM 824 C CA . LEU A 1 109 ? -1.923 0.968 7.019 1.00 18.17 107 LEU A CA 1
ATOM 825 C C . LEU A 1 109 ? -0.537 0.308 6.900 1.00 16.25 107 LEU A C 1
ATOM 826 O O . LEU A 1 109 ? -0.153 -0.409 7.831 1.00 18.12 107 LEU A O 1
ATOM 831 N N . THR A 1 110 ? 0.204 0.440 5.806 1.00 17.34 108 THR A N 1
ATOM 832 C CA . THR A 1 110 ? 1.580 -0.133 5.698 1.00 17.38 108 THR A CA 1
ATOM 833 C C . THR A 1 110 ? 2.387 0.415 6.873 1.00 19.14 108 THR A C 1
ATOM 834 O O . THR A 1 110 ? 3.142 -0.320 7.520 1.00 21.57 108 THR A O 1
ATOM 838 N N . PHE A 1 111 ? 2.140 1.657 7.214 1.00 17.39 109 PHE A N 1
ATOM 839 C CA . PHE A 1 111 ? 2.948 2.326 8.280 1.00 15.37 109 PHE A CA 1
ATOM 840 C C . PHE A 1 111 ? 2.312 2.182 9.644 1.00 15.37 109 PHE A C 1
ATOM 841 O O . PHE A 1 111 ? 3.026 2.038 10.648 1.00 15.04 109 PHE A O 1
ATOM 849 N N . LEU A 1 112 ? 0.988 2.277 9.737 1.00 16.09 110 LEU A N 1
ATOM 850 C CA . LEU A 1 112 ? 0.290 2.217 11.016 1.00 15.86 110 LEU A CA 1
ATOM 851 C C . LEU A 1 112 ? 0.405 0.817 11.636 1.00 15.99 110 LEU A C 1
ATOM 852 O O . LEU A 1 112 ? 0.610 0.733 12.875 1.00 15.45 110 LEU A O 1
ATOM 857 N N . ASN A 1 113 ? 0.280 -0.253 10.834 1.00 16.23 111 ASN A N 1
ATOM 858 C CA . ASN A 1 113 ? 0.422 -1.645 11.314 1.00 17.03 111 ASN A CA 1
ATOM 859 C C . ASN A 1 113 ? 1.775 -1.792 11.984 1.00 16.42 111 ASN A C 1
ATOM 860 O O . ASN A 1 113 ? 1.871 -2.519 12.960 1.00 17.68 111 ASN A O 1
ATOM 865 N N . ALA A 1 114 ? 2.794 -1.113 11.452 1.00 14.78 112 ALA A N 1
ATOM 866 C CA . ALA A 1 114 ? 4.182 -1.287 11.889 1.00 14.47 112 ALA A CA 1
ATOM 867 C C . ALA A 1 114 ? 4.388 -0.671 13.280 1.00 14.68 112 ALA A C 1
ATOM 868 O O . ALA A 1 114 ? 5.325 -1.054 13.949 1.00 16.48 112 ALA A O 1
ATOM 870 N N . VAL A 1 115 ? 3.582 0.294 13.705 1.00 13.79 113 VAL A N 1
ATOM 871 C CA . VAL A 1 115 ? 3.806 0.925 15.036 1.00 14.22 113 VAL A CA 1
ATOM 872 C C . VAL A 1 115 ? 2.774 0.386 16.045 1.00 14.63 113 VAL A C 1
ATOM 873 O O . VAL A 1 115 ? 2.644 0.948 17.131 1.00 14.08 113 VAL A O 1
ATOM 877 N N . ARG A 1 116 ? 2.021 -0.638 15.677 1.00 14.47 114 ARG A N 1
ATOM 878 C CA . ARG A 1 116 ? 1.001 -1.233 16.588 1.00 16.52 114 ARG A CA 1
ATOM 879 C C . ARG A 1 116 ? 1.598 -2.460 17.276 1.00 16.84 114 ARG A C 1
ATOM 880 O O . ARG A 1 116 ? 2.026 -3.380 16.570 1.00 17.93 114 ARG A O 1
ATOM 888 N N . PHE A 1 117 ? 1.641 -2.467 18.598 1.00 17.82 115 PHE A N 1
ATOM 889 C CA . PHE A 1 117 ? 2.236 -3.514 19.464 1.00 20.05 115 PHE A CA 1
ATOM 890 C C . PHE A 1 117 ? 1.182 -4.005 20.455 1.00 21.47 115 PHE A C 1
ATOM 891 O O . PHE A 1 117 ? 0.547 -3.199 21.181 1.00 19.73 115 PHE A O 1
ATOM 899 N N . GLY A 1 118 ? 0.862 -5.300 20.374 1.00 24.14 116 GLY A N 1
ATOM 900 C CA . GLY A 1 118 ? -0.312 -5.845 21.090 1.00 25.27 116 GLY A CA 1
ATOM 901 C C . GLY A 1 118 ? -1.571 -5.015 20.859 1.00 24.28 116 GLY A C 1
ATOM 902 O O . GLY A 1 118 ? -2.314 -4.793 21.832 1.00 26.26 116 GLY A O 1
ATOM 903 N N . GLY A 1 119 ? -1.815 -4.543 19.636 1.00 23.63 117 GLY A N 1
ATOM 904 C CA . GLY A 1 119 ? -3.033 -3.806 19.239 1.00 22.76 117 GLY A CA 1
ATOM 905 C C . GLY A 1 119 ? -2.994 -2.330 19.580 1.00 21.83 117 GLY A C 1
ATOM 906 O O . GLY A 1 119 ? -3.982 -1.596 19.305 1.00 23.08 117 GLY A O 1
ATOM 907 N N . VAL A 1 120 ? -1.901 -1.864 20.167 1.00 19.83 118 VAL A N 1
ATOM 908 C CA . VAL A 1 120 ? -1.834 -0.448 20.628 1.00 18.28 118 VAL A CA 1
ATOM 909 C C . VAL A 1 120 ? -0.787 0.289 19.816 1.00 16.65 118 VAL A C 1
ATOM 910 O O . VAL A 1 120 ? 0.326 -0.226 19.683 1.00 16.34 118 VAL A O 1
ATOM 914 N N . VAL A 1 121 ? -1.149 1.467 19.343 1.00 14.73 119 VAL A N 1
ATOM 915 C CA . VAL A 1 121 ? -0.181 2.254 18.530 1.00 13.95 119 VAL A CA 1
ATOM 916 C C . VAL A 1 121 ? 0.747 3.010 19.478 1.00 13.57 119 VAL A C 1
ATOM 917 O O . VAL A 1 121 ? 0.254 3.842 20.272 1.00 14.66 119 VAL A O 1
ATOM 921 N N . TYR A 1 122 ? 2.060 2.858 19.271 1.00 13.20 120 TYR A N 1
ATOM 922 C CA . TYR A 1 122 ? 3.060 3.520 20.135 1.00 13.46 120 TYR A CA 1
ATOM 923 C C . TYR A 1 122 ? 3.984 4.434 19.354 1.00 12.65 120 TYR A C 1
ATOM 924 O O . TYR A 1 122 ? 4.909 4.992 19.950 1.00 12.95 120 TYR A O 1
ATOM 933 N N . GLY A 1 123 ? 3.764 4.623 18.051 1.00 11.69 121 GLY A N 1
ATOM 934 C CA . GLY A 1 123 ? 4.529 5.643 17.325 1.00 11.77 121 GLY A CA 1
ATOM 935 C C . GLY A 1 123 ? 3.697 6.321 16.265 1.00 11.28 121 GLY A C 1
ATOM 936 O O . GLY A 1 123 ? 2.711 5.748 15.856 1.00 12.05 121 GLY A O 1
ATOM 937 N N . VAL A 1 124 ? 4.131 7.459 15.809 1.00 10.52 122 VAL A N 1
ATOM 938 C CA . VAL A 1 124 ? 3.457 8.135 14.682 1.00 10.74 122 VAL A CA 1
ATOM 939 C C . VAL A 1 124 ? 4.427 8.065 13.514 1.00 10.61 122 VAL A C 1
ATOM 940 O O . VAL A 1 124 ? 5.505 8.659 13.560 1.00 10.39 122 VAL A O 1
ATOM 944 N N . PRO A 1 125 ? 4.063 7.389 12.426 1.00 10.55 123 PRO A N 1
ATOM 945 C CA . PRO A 1 125 ? 4.888 7.428 11.213 1.00 10.19 123 PRO A CA 1
ATOM 946 C C . PRO A 1 125 ? 5.159 8.859 10.800 1.00 10.28 123 PRO A C 1
ATOM 947 O O . PRO A 1 125 ? 4.258 9.681 10.723 1.00 10.02 123 PRO A O 1
ATOM 951 N N . PHE A 1 126 ? 6.423 9.179 10.600 1.00 10.23 124 PHE A N 1
ATOM 952 C CA . PHE A 1 126 ? 6.817 10.560 10.314 1.00 10.79 124 PHE A CA 1
ATOM 953 C C . PHE A 1 126 ? 7.583 10.673 9.015 1.00 9.90 124 PHE A C 1
ATOM 954 O O . PHE A 1 126 ? 7.021 11.183 8.047 1.00 10.63 124 PHE A O 1
ATOM 962 N N . ASN A 1 127 ? 8.771 10.070 8.978 1.00 8.78 125 ASN A N 1
ATOM 963 C CA . ASN A 1 127 ? 9.713 10.086 7.850 1.00 9.00 125 ASN A CA 1
ATOM 964 C C . ASN A 1 127 ? 9.902 8.653 7.406 1.00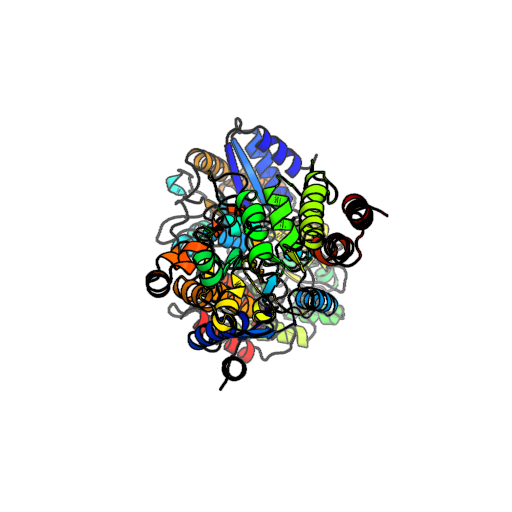 8.67 125 ASN A C 1
ATOM 965 O O . ASN A 1 127 ? 10.851 7.991 7.837 1.00 8.93 125 ASN A O 1
ATOM 970 N N . LYS A 1 128 ? 8.984 8.135 6.629 1.00 9.01 126 LYS A N 1
ATOM 971 C CA . LYS A 1 128 ? 9.017 6.762 6.151 1.00 8.05 126 LYS A CA 1
ATOM 972 C C . LYS A 1 128 ? 9.498 6.718 4.679 1.00 7.58 126 LYS A C 1
ATOM 973 O O . LYS A 1 128 ? 8.883 7.364 3.859 1.00 6.88 126 LYS A O 1
ATOM 979 N N . SER A 1 129 ? 10.510 5.902 4.417 1.00 6.81 127 SER A N 1
ATOM 980 C CA . SER A 1 129 ? 11.107 5.786 3.066 1.00 7.46 127 SER A CA 1
ATOM 981 C C . SER A 1 129 ? 10.806 4.417 2.468 1.00 7.54 127 SER A C 1
ATOM 982 O O . SER A 1 129 ? 10.491 3.462 3.209 1.00 7.68 127 SER A O 1
ATOM 985 N N . ILE A 1 130 ? 10.926 4.359 1.147 1.00 8.19 128 ILE A N 1
ATOM 986 C CA . ILE A 1 130 ? 10.887 3.052 0.469 1.00 7.98 128 ILE A CA 1
ATOM 987 C C . ILE A 1 130 ? 12.106 2.982 -0.446 1.00 7.82 128 ILE A C 1
ATOM 988 O O . ILE A 1 130 ? 12.503 4.049 -0.979 1.00 7.30 128 ILE A O 1
ATOM 993 N N . GLN A 1 131 ? 12.624 1.786 -0.669 1.00 7.71 129 GLN A N 1
ATOM 994 C CA . GLN A 1 131 ? 13.650 1.690 -1.704 1.00 7.27 129 GLN A CA 1
ATOM 995 C C . GLN A 1 131 ? 13.060 1.930 -3.079 1.00 7.30 129 GLN A C 1
ATOM 996 O O . GLN A 1 131 ? 12.043 1.435 -3.378 1.00 7.12 129 GLN A O 1
ATOM 1002 N N . VAL A 1 132 ? 13.837 2.555 -3.940 1.00 7.15 130 VAL A N 1
ATOM 1003 C CA . VAL A 1 132 ? 13.512 2.743 -5.365 1.00 7.20 130 VAL A CA 1
ATOM 1004 C C . VAL A 1 132 ? 14.694 2.404 -6.213 1.00 7.15 130 VAL A C 1
ATOM 1005 O O . VAL A 1 132 ? 15.794 2.243 -5.673 1.00 6.69 130 VAL A O 1
ATOM 1009 N N . LEU A 1 133 ? 14.417 2.269 -7.519 1.00 7.18 131 LEU A N 1
ATOM 1010 C CA . LEU A 1 133 ? 15.501 2.076 -8.484 1.00 7.91 131 LEU A CA 1
ATOM 1011 C C . LEU A 1 133 ? 15.863 3.459 -9.007 1.00 8.15 131 LEU A C 1
ATOM 1012 O O . LEU A 1 133 ? 15.110 4.024 -9.862 1.00 8.92 131 LEU A O 1
ATOM 1017 N N . TYR A 1 134 ? 17.051 3.908 -8.625 1.00 8.14 132 TYR A N 1
ATOM 1018 C CA . TYR A 1 134 ? 17.665 5.093 -9.222 1.00 8.37 132 TYR A CA 1
ATOM 1019 C C . TYR A 1 134 ? 18.381 4.666 -10.482 1.00 9.43 132 TYR A C 1
ATOM 1020 O O . TYR A 1 134 ? 18.971 3.596 -10.435 1.00 9.67 132 TYR A O 1
ATOM 1029 N N . TYR A 1 135 ? 18.330 5.455 -11.533 1.00 10.23 133 TYR A N 1
ATOM 1030 C CA . TYR A 1 135 ? 19.068 5.033 -12.744 1.00 11.38 133 TYR A CA 1
ATOM 1031 C C . TYR A 1 135 ? 19.494 6.248 -13.569 1.00 11.62 133 TYR A C 1
ATOM 1032 O O . TYR A 1 135 ? 18.996 7.415 -13.434 1.00 12.07 133 TYR A O 1
ATOM 1041 N N . ASN A 1 136 ? 20.375 5.954 -14.494 1.00 12.09 134 ASN A N 1
ATOM 1042 C CA . ASN A 1 136 ? 21.002 6.953 -15.376 1.00 12.50 134 ASN A CA 1
ATOM 1043 C C . ASN A 1 136 ? 20.247 6.915 -16.708 1.00 13.12 134 ASN A C 1
ATOM 1044 O O . ASN A 1 136 ? 20.487 6.014 -17.533 1.00 13.05 134 ASN A O 1
ATOM 1049 N N . LYS A 1 137 ? 19.303 7.826 -16.889 1.00 14.00 135 LYS A N 1
ATOM 1050 C CA . LYS A 1 137 ? 18.478 7.753 -18.092 1.00 16.07 135 LYS A CA 1
ATOM 1051 C C . LYS A 1 137 ? 19.346 7.878 -19.321 1.00 16.41 135 LYS A C 1
ATOM 1052 O O . LYS A 1 137 ? 18.973 7.277 -20.359 1.00 17.19 135 LYS A O 1
ATOM 1058 N N . ASP A 1 138 ? 20.369 8.744 -19.291 1.00 16.55 136 ASP A N 1
ATOM 1059 C CA . ASP A 1 138 ? 21.183 8.987 -20.496 1.00 17.89 136 ASP A CA 1
ATOM 1060 C C . ASP A 1 138 ? 21.959 7.721 -20.863 1.00 17.92 136 ASP A C 1
ATOM 1061 O O . ASP A 1 138 ? 22.071 7.395 -22.037 1.00 17.87 136 ASP A O 1
ATOM 1066 N N . LEU A 1 139 ? 22.488 7.019 -19.865 1.00 17.61 137 LEU A N 1
ATOM 1067 C CA . LEU A 1 139 ? 23.303 5.820 -20.154 1.00 19.31 137 LEU A CA 1
ATOM 1068 C C . LEU A 1 139 ? 22.397 4.704 -20.679 1.00 18.99 137 LEU A C 1
ATOM 1069 O O . LEU A 1 139 ? 22.808 3.976 -21.611 1.00 18.86 137 LEU A O 1
ATOM 1074 N N . LEU A 1 140 ? 21.187 4.569 -20.140 1.00 18.70 138 LEU A N 1
ATOM 1075 C CA . LEU A 1 140 ? 20.303 3.516 -20.688 1.00 20.00 138 LEU A CA 1
ATOM 1076 C C . LEU A 1 140 ? 19.905 3.865 -22.125 1.00 21.68 138 LEU A C 1
ATOM 1077 O O . LEU A 1 140 ? 19.903 2.966 -22.967 1.00 22.66 138 LEU A O 1
ATOM 1082 N N . LYS A 1 141 ? 19.547 5.109 -22.381 1.00 23.45 139 LYS A N 1
ATOM 1083 C CA . LYS A 1 141 ? 19.155 5.548 -23.758 1.00 24.80 139 LYS A CA 1
ATOM 1084 C C . LYS A 1 141 ? 20.330 5.350 -24.704 1.00 24.97 139 LYS A C 1
ATOM 1085 O O . LYS A 1 141 ? 20.115 4.960 -25.886 1.00 25.62 139 LYS A O 1
ATOM 1091 N N . LYS A 1 142 ? 21.529 5.710 -24.273 1.00 23.22 140 LYS A N 1
ATOM 1092 C CA . LYS A 1 142 ? 22.727 5.624 -25.150 1.00 24.05 140 LYS A CA 1
ATOM 1093 C C . LYS A 1 142 ? 22.815 4.200 -25.716 1.00 23.67 140 LYS A C 1
ATOM 1094 O O . LYS A 1 142 ? 23.153 4.078 -26.910 1.00 24.79 140 LYS A O 1
ATOM 1100 N N . HIS A 1 143 ? 22.567 3.176 -24.893 1.00 22.56 141 HIS A N 1
ATOM 1101 C CA . HIS A 1 143 ? 22.838 1.739 -25.192 1.00 23.12 141 HIS A CA 1
ATOM 1102 C C . HIS A 1 143 ? 21.563 0.983 -25.581 1.00 23.00 141 HIS A C 1
ATOM 1103 O O . HIS A 1 143 ? 21.651 -0.243 -25.828 1.00 22.20 141 HIS A O 1
ATOM 1110 N N . GLY A 1 144 ? 20.431 1.683 -25.638 1.00 22.56 142 GLY A N 1
ATOM 1111 C CA . GLY A 1 144 ? 19.141 1.070 -25.992 1.00 23.08 142 GLY A CA 1
ATOM 1112 C C . GLY A 1 144 ? 18.656 0.082 -24.958 1.00 22.57 142 GLY A C 1
ATOM 1113 O O . GLY A 1 144 ? 17.979 -0.871 -25.317 1.00 23.24 142 GLY A O 1
ATOM 1114 N N . VAL A 1 145 ? 18.926 0.321 -23.672 1.00 21.13 143 VAL A N 1
ATOM 1115 C CA . VAL A 1 145 ? 18.563 -0.634 -22.606 1.00 20.61 143 VAL A CA 1
ATOM 1116 C C . VAL A 1 145 ? 17.318 -0.120 -21.898 1.00 20.18 143 VAL A C 1
ATOM 1117 O O . VAL A 1 145 ? 17.337 0.957 -21.301 1.00 20.13 143 VAL A O 1
ATOM 1121 N N . PRO A 1 146 ? 16.192 -0.876 -21.949 1.00 19.50 144 PRO A N 1
ATOM 1122 C CA . PRO A 1 146 ? 14.991 -0.494 -21.215 1.00 18.59 144 PRO A CA 1
ATOM 1123 C C . PRO A 1 146 ? 15.239 -0.542 -19.714 1.00 17.39 144 PRO A C 1
ATOM 1124 O O . PRO A 1 146 ? 16.106 -1.230 -19.268 1.00 15.67 144 PRO A O 1
ATOM 1128 N N . VAL A 1 147 ? 14.465 0.257 -18.993 1.00 16.40 145 VAL A N 1
ATOM 1129 C CA . VAL A 1 147 ? 14.498 0.193 -17.524 1.00 16.52 145 VAL A CA 1
ATOM 1130 C C . VAL A 1 147 ? 14.041 -1.210 -17.175 1.00 16.64 145 VAL A C 1
ATOM 1131 O O . VAL A 1 147 ? 13.042 -1.691 -17.692 1.00 16.54 145 VAL A O 1
ATOM 1135 N N . PRO A 1 148 ? 14.803 -1.941 -16.355 1.00 16.88 146 PRO A N 1
ATOM 1136 C CA . PRO A 1 148 ? 14.479 -3.325 -16.049 1.00 16.90 146 PRO A CA 1
ATOM 1137 C C . PRO A 1 148 ? 13.274 -3.416 -15.118 1.00 16.86 146 PRO A C 1
ATOM 1138 O O . PRO A 1 148 ? 13.221 -2.743 -14.142 1.00 17.82 146 PRO A O 1
ATOM 1142 N N . ALA A 1 149 ? 12.380 -4.328 -15.480 1.00 16.78 147 ALA A N 1
ATOM 1143 C CA . ALA A 1 149 ? 11.149 -4.570 -14.738 1.00 16.71 147 ALA A CA 1
ATOM 1144 C C . ALA A 1 149 ? 11.324 -5.818 -13.897 1.00 16.56 147 ALA A C 1
ATOM 1145 O O . ALA A 1 149 ? 10.590 -5.935 -12.917 1.00 18.04 147 ALA A O 1
ATOM 1147 N N . THR A 1 150 ? 12.259 -6.715 -14.233 1.00 16.67 148 THR A N 1
ATOM 1148 C CA . THR A 1 150 ? 12.444 -7.952 -13.477 1.00 16.90 148 THR A CA 1
ATOM 1149 C C . THR A 1 150 ? 13.887 -8.072 -13.052 1.00 16.35 148 THR A C 1
ATOM 1150 O O . THR A 1 150 ? 14.762 -7.451 -13.661 1.00 16.05 148 THR A O 1
ATOM 1154 N N . LEU A 1 151 ? 14.108 -8.898 -12.046 1.00 17.11 149 LEU A N 1
ATOM 1155 C CA . LEU A 1 151 ? 15.462 -9.133 -11.512 1.00 18.14 149 LEU A CA 1
ATOM 1156 C C . LEU A 1 151 ? 16.319 -9.725 -12.633 1.00 17.79 149 LEU A C 1
ATOM 1157 O O . LEU A 1 151 ? 17.500 -9.338 -12.789 1.00 16.64 149 LEU A O 1
ATOM 1162 N N . GLU A 1 152 ? 15.724 -10.595 -13.439 1.00 18.88 150 GLU A N 1
ATOM 1163 C CA . GLU A 1 152 ? 16.456 -11.166 -14.599 1.00 20.02 150 GLU A CA 1
ATOM 1164 C C . GLU A 1 152 ? 16.863 -10.035 -15.540 1.00 18.23 150 GLU A C 1
ATOM 1165 O O . GLU A 1 152 ? 18.005 -10.003 -16.020 1.00 19.00 150 GLU A O 1
ATOM 1171 N N . GLU A 1 153 ? 15.942 -9.128 -15.852 1.00 17.10 151 GLU A N 1
ATOM 1172 C CA . GLU A 1 153 ? 16.256 -8.058 -16.796 1.00 17.02 151 GLU A CA 1
ATOM 1173 C C . GLU A 1 153 ? 17.308 -7.151 -16.146 1.00 15.37 151 GLU A C 1
ATOM 1174 O O . GLU A 1 153 ? 18.120 -6.524 -16.887 1.00 15.35 151 GLU A O 1
ATOM 1180 N N . PHE A 1 154 ? 17.221 -6.980 -14.823 1.00 14.69 152 PHE A N 1
ATOM 1181 C CA A PHE A 1 154 ? 18.119 -6.062 -14.102 0.50 14.35 152 PHE A CA 1
ATOM 1182 C CA B PHE A 1 154 ? 18.125 -6.061 -14.091 0.50 14.30 152 PHE A CA 1
ATOM 1183 C C . PHE A 1 154 ? 19.554 -6.583 -14.224 1.00 14.70 152 PHE A C 1
ATOM 1184 O O . PHE A 1 154 ? 20.494 -5.823 -14.585 1.00 14.92 152 PHE A O 1
ATOM 1199 N N . VAL A 1 155 ? 19.745 -7.855 -13.939 1.00 14.72 153 VAL A N 1
ATOM 1200 C CA . VAL A 1 155 ? 21.084 -8.478 -14.066 1.00 15.62 153 VAL A CA 1
ATOM 1201 C C . VAL A 1 155 ? 21.576 -8.398 -15.516 1.00 15.95 153 VAL A C 1
ATOM 1202 O O . VAL A 1 155 ? 22.754 -7.967 -15.747 1.00 16.29 153 VAL A O 1
ATOM 1206 N N . ALA A 1 156 ? 20.716 -8.696 -16.480 1.00 15.36 154 ALA A N 1
ATOM 1207 C CA . ALA A 1 156 ? 21.099 -8.676 -17.918 1.00 16.05 154 ALA A CA 1
ATOM 1208 C C . ALA A 1 156 ? 21.524 -7.259 -18.301 1.00 15.57 154 ALA A C 1
ATOM 1209 O O . ALA A 1 156 ? 22.545 -7.062 -19.013 1.00 15.92 154 ALA A O 1
ATOM 1211 N N . ALA A 1 157 ? 20.764 -6.258 -17.841 1.00 14.45 155 ALA A N 1
ATOM 1212 C CA . ALA A 1 157 ? 21.031 -4.853 -18.169 1.00 14.90 155 ALA A CA 1
ATOM 1213 C C . ALA A 1 157 ? 22.362 -4.452 -17.542 1.00 14.32 155 ALA A C 1
ATOM 1214 O O . ALA A 1 157 ? 23.128 -3.743 -18.193 1.00 14.33 155 ALA A O 1
ATOM 1216 N N . ALA A 1 158 ? 22.592 -4.836 -16.277 1.00 14.64 156 ALA A N 1
ATOM 1217 C CA . ALA A 1 158 ? 23.854 -4.470 -15.584 1.00 14.28 156 ALA A CA 1
ATOM 1218 C C . ALA A 1 158 ? 25.047 -5.084 -16.320 1.00 15.29 156 ALA A C 1
ATOM 1219 O O . ALA A 1 158 ? 26.021 -4.367 -16.580 1.00 15.39 156 ALA A O 1
ATOM 1221 N N . LYS A 1 159 ? 24.907 -6.321 -16.782 1.00 15.84 157 LYS A N 1
ATOM 1222 C CA . LYS A 1 159 ? 26.020 -6.982 -17.534 1.00 16.94 157 LYS A CA 1
ATOM 1223 C C . LYS A 1 159 ? 26.248 -6.277 -18.867 1.00 17.86 157 LYS A C 1
ATOM 1224 O O . LYS A 1 159 ? 27.433 -5.998 -19.179 1.00 16.57 157 LYS A O 1
ATOM 1230 N N . LYS A 1 160 ? 25.185 -5.930 -19.606 1.00 17.90 158 LYS A N 1
ATOM 1231 C CA . LYS A 1 160 ? 25.306 -5.369 -20.962 1.00 18.98 158 LYS A CA 1
ATOM 1232 C C . LYS A 1 160 ? 25.952 -3.984 -20.853 1.00 17.99 158 LYS A C 1
ATOM 1233 O O . LYS A 1 160 ? 26.867 -3.687 -21.644 1.00 18.52 158 LYS A O 1
ATOM 1239 N N . LEU A 1 161 ? 25.489 -3.183 -19.871 1.00 16.64 159 LEU A N 1
ATOM 1240 C CA . LEU A 1 161 ? 25.971 -1.804 -19.732 1.00 16.32 159 LEU A CA 1
ATOM 1241 C C . LEU A 1 161 ? 27.393 -1.815 -19.182 1.00 16.07 159 LEU A C 1
ATOM 1242 O O . LEU A 1 161 ? 28.200 -0.926 -19.581 1.00 16.42 159 LEU A O 1
ATOM 1247 N N . SER A 1 162 ? 27.694 -2.701 -18.239 1.00 16.19 160 SER A N 1
ATOM 1248 C CA . SER A 1 162 ? 29.067 -2.785 -17.676 1.00 16.32 160 SER A CA 1
ATOM 1249 C C . SER A 1 162 ? 30.043 -3.158 -18.814 1.00 17.78 160 SER A C 1
ATOM 1250 O O . SER A 1 162 ? 31.134 -2.552 -18.914 1.00 17.33 160 SER A O 1
ATOM 1253 N N . ARG A 1 163 ? 29.657 -4.108 -19.665 1.00 19.75 161 ARG A N 1
ATOM 1254 C CA . ARG A 1 163 ? 30.560 -4.472 -20.797 1.00 22.59 161 ARG A CA 1
ATOM 1255 C C . ARG A 1 163 ? 30.709 -3.251 -21.726 1.00 22.57 161 ARG A C 1
ATOM 1256 O O . ARG A 1 163 ? 31.826 -2.885 -22.118 1.00 24.27 161 ARG A O 1
ATOM 1264 N N . ALA A 1 164 ? 29.626 -2.576 -22.086 1.00 22.27 162 ALA A N 1
ATOM 1265 C CA . ALA A 1 164 ? 29.644 -1.430 -23.024 1.00 23.06 162 ALA A CA 1
ATOM 1266 C C . ALA A 1 164 ? 30.464 -0.268 -22.461 1.00 23.00 162 ALA A C 1
ATOM 1267 O O . ALA A 1 164 ? 31.154 0.378 -23.237 1.00 24.25 162 ALA A O 1
ATOM 1269 N N . GLU A 1 165 ? 30.447 -0.064 -21.141 1.00 22.16 163 GLU A N 1
ATOM 1270 C CA . GLU A 1 165 ? 31.057 1.136 -20.513 1.00 22.13 163 GLU A CA 1
ATOM 1271 C C . GLU A 1 165 ? 32.398 0.800 -19.850 1.00 21.25 163 GLU A C 1
ATOM 1272 O O . GLU A 1 165 ? 33.073 1.740 -19.454 1.00 22.78 163 GLU A O 1
ATOM 1278 N N . GLY A 1 166 ? 32.731 -0.480 -19.686 1.00 20.56 164 GLY A N 1
ATOM 1279 C CA . GLY A 1 166 ? 34.032 -0.917 -19.175 1.00 20.82 164 GLY A CA 1
ATOM 1280 C C . GLY A 1 166 ? 34.148 -0.729 -17.686 1.00 20.62 164 GLY A C 1
ATOM 1281 O O . GLY A 1 166 ? 35.278 -0.626 -17.183 1.00 22.37 164 GLY A O 1
ATOM 1282 N N . GLY A 1 167 ? 33.028 -0.686 -16.980 1.00 18.68 165 GLY A N 1
ATOM 1283 C CA . GLY A 1 167 ? 33.055 -0.555 -15.511 1.00 17.64 165 GLY A CA 1
ATOM 1284 C C . GLY A 1 167 ? 31.760 -1.092 -14.937 1.00 16.33 165 GLY A C 1
ATOM 1285 O O . GLY A 1 167 ? 30.782 -1.168 -15.646 1.00 16.57 165 GLY A O 1
ATOM 1286 N N . PRO A 1 168 ? 31.724 -1.520 -13.658 1.00 15.05 166 PRO A N 1
ATOM 1287 C CA . PRO A 1 168 ? 30.486 -2.023 -13.038 1.00 13.93 166 PRO A CA 1
ATOM 1288 C C . PRO A 1 168 ? 29.494 -0.879 -12.842 1.00 13.49 166 PRO A C 1
ATOM 1289 O O . PRO A 1 168 ? 29.865 0.189 -12.241 1.00 13.97 166 PRO A O 1
ATOM 1293 N N . VAL A 1 169 ? 28.304 -1.042 -13.412 1.00 12.37 167 VAL A N 1
ATOM 1294 C CA . VAL A 1 169 ? 27.312 0.068 -13.471 1.00 11.79 167 VAL A CA 1
ATOM 1295 C C . VAL A 1 169 ? 26.256 -0.057 -12.399 1.00 10.78 167 VAL A C 1
ATOM 1296 O O . VAL A 1 169 ? 25.454 0.874 -12.290 1.00 10.20 167 VAL A O 1
ATOM 1300 N N . TYR A 1 170 ? 26.129 -1.201 -11.737 1.00 10.67 168 TYR A N 1
ATOM 1301 C CA . TYR A 1 170 ? 25.181 -1.360 -10.632 1.00 9.80 168 TYR A CA 1
ATOM 1302 C C . TYR A 1 170 ? 25.962 -1.085 -9.329 1.00 9.82 168 TYR A C 1
ATOM 1303 O O . TYR A 1 170 ? 26.815 -1.866 -8.985 1.00 9.95 168 TYR A O 1
ATOM 1312 N N . TRP A 1 171 ? 25.650 -0.000 -8.653 1.00 9.64 169 TRP A N 1
ATOM 1313 C CA . TRP A 1 171 ? 26.406 0.487 -7.466 1.00 9.52 169 TRP A CA 1
ATOM 1314 C C . TRP A 1 171 ? 25.593 0.161 -6.225 1.00 9.80 169 TRP A C 1
ATOM 1315 O O . TRP A 1 171 ? 24.398 0.388 -6.221 1.00 9.52 169 TRP A O 1
ATOM 1326 N N . PHE A 1 172 ? 26.242 -0.358 -5.206 1.00 9.91 170 PHE A N 1
ATOM 1327 C CA . PHE A 1 172 ? 25.522 -0.746 -4.003 1.00 9.84 170 PHE A CA 1
ATOM 1328 C C . PHE A 1 172 ? 26.426 -0.586 -2.799 1.00 10.58 170 PHE A C 1
ATOM 1329 O O . PHE A 1 172 ? 27.610 -0.819 -2.872 1.00 11.17 170 PHE A O 1
ATOM 1337 N N . GLN A 1 173 ? 25.795 -0.287 -1.692 1.00 11.52 171 GLN A N 1
ATOM 1338 C CA . GLN A 1 173 ? 26.419 -0.385 -0.349 1.00 13.06 171 GLN A CA 1
ATOM 1339 C C . GLN A 1 173 ? 26.288 -1.841 0.107 1.00 12.79 171 GLN A C 1
ATOM 1340 O O . GLN A 1 173 ? 25.241 -2.451 0.078 1.00 12.70 171 GLN A O 1
ATOM 1346 N N . PRO A 1 174 ? 27.359 -2.485 0.592 1.00 13.44 172 PRO A N 1
ATOM 1347 C CA . PRO A 1 174 ? 27.268 -3.855 1.097 1.00 13.47 172 PRO A CA 1
ATOM 1348 C C . PRO A 1 174 ? 26.701 -3.893 2.506 1.00 12.91 172 PRO A C 1
ATOM 1349 O O . PRO A 1 174 ? 27.461 -3.999 3.449 1.00 14.23 172 PRO A O 1
ATOM 1353 N N . ASP A 1 175 ? 25.407 -3.664 2.571 1.00 11.84 173 ASP A N 1
ATOM 1354 C CA . ASP A 1 175 ? 24.717 -3.499 3.874 1.00 11.55 173 ASP A CA 1
ATOM 1355 C C . ASP A 1 175 ? 23.420 -4.299 3.928 1.00 10.40 173 ASP A C 1
ATOM 1356 O O . ASP A 1 175 ? 23.012 -4.945 2.966 1.00 10.40 173 ASP A O 1
ATOM 1361 N N . ALA A 1 176 ? 22.874 -4.370 5.136 1.00 10.26 174 ALA A N 1
ATOM 1362 C CA . ALA A 1 176 ? 21.639 -5.103 5.404 1.00 10.32 174 ALA A CA 1
ATOM 1363 C C . ALA A 1 176 ? 20.523 -4.554 4.519 1.00 10.25 174 ALA A C 1
ATOM 1364 O O . ALA A 1 176 ? 19.665 -5.352 4.078 1.00 10.14 174 ALA A O 1
ATOM 1366 N N . SER A 1 177 ? 20.476 -3.243 4.301 1.00 10.22 175 SER A N 1
ATOM 1367 C CA . SER A 1 177 ? 19.342 -2.613 3.556 1.00 10.09 175 SER A CA 1
ATOM 1368 C C . SER A 1 177 ? 19.361 -3.103 2.098 1.00 10.69 175 SER A C 1
ATOM 1369 O O . SER A 1 177 ? 18.357 -3.499 1.542 1.00 11.15 175 SER A O 1
ATOM 1372 N N . THR A 1 178 ? 20.548 -3.062 1.500 1.00 10.47 176 THR A N 1
ATOM 1373 C CA . THR A 1 178 ? 20.632 -3.489 0.066 1.00 11.30 176 THR A CA 1
ATOM 1374 C C . THR A 1 178 ? 20.356 -5.001 -0.024 1.00 11.05 176 THR A C 1
ATOM 1375 O O . THR A 1 178 ? 19.632 -5.423 -0.894 1.00 10.44 176 THR A O 1
ATOM 1379 N N . PHE A 1 179 ? 20.927 -5.776 0.876 1.00 10.32 177 PHE A N 1
ATOM 1380 C CA . PHE A 1 179 ? 20.686 -7.228 0.923 1.00 11.05 177 PHE A CA 1
ATOM 1381 C C . PHE A 1 179 ? 19.190 -7.511 1.003 1.00 10.40 177 PHE A C 1
ATOM 1382 O O . PHE A 1 179 ? 18.708 -8.428 0.342 1.00 10.53 177 PHE A O 1
ATOM 1390 N N . ALA A 1 180 ? 18.421 -6.727 1.795 1.00 9.54 178 ALA A N 1
ATOM 1391 C CA . ALA A 1 180 ? 16.973 -6.996 2.009 1.00 9.69 178 ALA A CA 1
ATOM 1392 C C . ALA A 1 180 ? 16.256 -6.955 0.650 1.00 9.86 178 ALA A C 1
ATOM 1393 O O . ALA A 1 180 ? 15.356 -7.757 0.425 1.00 10.42 178 ALA A O 1
ATOM 1395 N N . TYR A 1 181 ? 16.645 -6.062 -0.240 1.00 10.24 179 TYR A N 1
ATOM 1396 C CA . TYR A 1 181 ? 15.985 -5.906 -1.554 1.00 10.87 179 TYR A CA 1
ATOM 1397 C C . TYR A 1 181 ? 16.149 -7.231 -2.314 1.00 10.72 179 TYR A C 1
ATOM 1398 O O . TYR A 1 181 ? 15.165 -7.863 -2.766 1.00 11.59 179 TYR A O 1
ATOM 1407 N N . PHE A 1 182 ? 17.338 -7.770 -2.402 1.00 10.99 180 PHE A N 1
ATOM 1408 C CA . PHE A 1 182 ? 17.559 -9.026 -3.134 1.00 11.12 180 PHE A CA 1
ATOM 1409 C C . PHE A 1 182 ? 16.950 -10.222 -2.406 1.00 10.98 180 PHE A C 1
ATOM 1410 O O . PHE A 1 182 ? 16.296 -11.050 -3.017 1.00 11.19 180 PHE A O 1
ATOM 1418 N N . PHE A 1 183 ? 17.113 -10.269 -1.100 1.00 10.41 181 PHE A N 1
ATOM 1419 C CA . PHE A 1 183 ? 16.565 -11.355 -0.276 1.00 10.63 181 PHE A CA 1
ATOM 1420 C C . PHE A 1 183 ? 15.062 -11.462 -0.431 1.00 11.30 181 PHE A C 1
ATOM 1421 O O . PHE A 1 183 ? 14.542 -12.527 -0.698 1.00 11.76 181 PHE A O 1
ATOM 1429 N N . PHE A 1 184 ? 14.356 -10.345 -0.223 1.00 11.27 182 PHE A N 1
ATOM 1430 C CA . PHE A 1 184 ? 12.891 -10.349 -0.307 1.00 11.85 182 PHE A CA 1
ATOM 1431 C C . PHE A 1 184 ? 12.416 -10.738 -1.698 1.00 11.92 182 PHE A C 1
ATOM 1432 O O . PHE A 1 184 ? 11.444 -11.549 -1.834 1.00 13.16 182 PHE A O 1
ATOM 1440 N N . ASN A 1 185 ? 13.083 -10.257 -2.723 1.00 11.81 183 ASN A N 1
ATOM 1441 C CA . ASN A 1 185 ? 12.611 -10.511 -4.118 1.00 12.52 183 ASN A CA 1
ATOM 1442 C C . ASN A 1 185 ? 13.091 -11.851 -4.653 1.00 14.13 183 ASN A C 1
ATOM 1443 O O . ASN A 1 185 ? 12.549 -12.311 -5.711 1.00 17.25 183 ASN A O 1
ATOM 1448 N N . LEU A 1 186 ? 13.945 -12.557 -3.923 1.00 13.76 184 LEU A N 1
ATOM 1449 C CA . LEU A 1 186 ? 14.232 -13.964 -4.210 1.00 15.04 184 LEU A CA 1
ATOM 1450 C C . LEU A 1 186 ? 13.336 -14.901 -3.392 1.00 14.75 184 LEU A C 1
ATOM 1451 O O . LEU A 1 186 ? 13.615 -16.095 -3.459 1.00 15.98 184 LEU A O 1
ATOM 1456 N N . GLY A 1 187 ? 12.353 -14.378 -2.670 1.00 14.01 185 GLY A N 1
ATOM 1457 C CA . GLY A 1 187 ? 11.360 -15.155 -1.903 1.00 14.61 185 GLY A CA 1
ATOM 1458 C C . GLY A 1 187 ? 11.727 -15.283 -0.447 1.00 14.62 185 GLY A C 1
ATOM 1459 O O . GLY A 1 187 ? 11.165 -16.101 0.273 1.00 15.70 185 GLY A O 1
ATOM 1460 N N . GLY A 1 188 ? 12.712 -14.515 0.017 1.00 14.18 186 GLY A N 1
ATOM 1461 C CA . GLY A 1 188 ? 13.203 -14.678 1.390 1.00 14.30 186 GLY A CA 1
ATOM 1462 C C . GLY A 1 188 ? 12.232 -14.206 2.453 1.00 15.14 186 GLY A C 1
ATOM 1463 O O . GLY A 1 188 ? 11.434 -13.253 2.230 1.00 14.86 186 GLY A O 1
ATOM 1464 N N . SER A 1 189 ? 12.298 -14.869 3.595 1.00 16.41 187 SER A N 1
ATOM 1465 C CA . SER A 1 189 ? 11.586 -14.405 4.819 1.00 17.37 187 SER A CA 1
ATOM 1466 C C . SER A 1 189 ? 12.518 -14.531 6.014 1.00 16.67 187 SER A C 1
ATOM 1467 O O . SER A 1 189 ? 13.126 -15.567 6.175 1.00 16.70 187 SER A O 1
ATOM 1470 N N . TYR A 1 190 ? 12.586 -13.495 6.830 1.00 15.87 188 TYR A N 1
ATOM 1471 C CA . TYR A 1 190 ? 13.480 -13.500 8.007 1.00 15.71 188 TYR A CA 1
ATOM 1472 C C . TYR A 1 190 ? 12.970 -14.417 9.119 1.00 17.48 188 TYR A C 1
ATOM 1473 O O . TYR A 1 190 ? 13.795 -14.891 9.919 1.00 17.58 188 TYR A O 1
ATOM 1482 N N . LEU A 1 191 ? 11.676 -14.652 9.208 1.00 18.65 189 LEU A N 1
ATOM 1483 C CA . LEU A 1 191 ? 11.137 -15.476 10.323 1.00 20.69 189 LEU A CA 1
ATOM 1484 C C . LEU A 1 191 ? 10.578 -16.752 9.734 1.00 22.46 189 LEU A C 1
ATOM 1485 O O . LEU A 1 191 ? 9.835 -16.654 8.727 1.00 24.03 189 LEU A O 1
ATOM 1490 N N . LYS A 1 192 ? 10.996 -17.886 10.269 1.00 23.58 190 LYS A N 1
ATOM 1491 C CA . LYS A 1 192 ? 10.429 -19.208 9.929 1.00 25.37 190 LYS A CA 1
ATOM 1492 C C . LYS A 1 192 ? 9.910 -19.820 11.213 1.00 26.64 190 LYS A C 1
ATOM 1493 O O . LYS A 1 192 ? 10.727 -20.067 12.085 1.00 23.78 190 LYS A O 1
ATOM 1499 N N . ASP A 1 193 ? 8.592 -20.037 11.292 1.00 29.55 191 ASP A N 1
ATOM 1500 C CA . ASP A 1 193 ? 7.953 -20.655 12.481 1.00 31.05 191 ASP A CA 1
ATOM 1501 C C . ASP A 1 193 ? 8.428 -19.902 13.720 1.00 30.69 191 ASP A C 1
ATOM 1502 O O . ASP A 1 193 ? 8.861 -20.543 14.663 1.00 30.68 191 ASP A O 1
ATOM 1507 N N . GLY A 1 194 ? 8.415 -18.571 13.658 1.00 30.69 192 GLY A N 1
ATOM 1508 C CA . GLY A 1 194 ? 8.737 -17.688 14.794 1.00 29.48 192 GLY A CA 1
ATOM 1509 C C . GLY A 1 194 ? 10.225 -17.473 14.977 1.00 28.68 192 GLY A C 1
ATOM 1510 O O . GLY A 1 194 ? 10.600 -16.691 15.888 1.00 29.82 192 GLY A O 1
ATOM 1511 N N . LYS A 1 195 ? 11.069 -18.191 14.240 1.00 25.78 193 LYS A N 1
ATOM 1512 C CA . LYS A 1 195 ? 12.523 -18.121 14.503 1.00 24.03 193 LYS A CA 1
ATOM 1513 C C . LYS A 1 195 ? 13.186 -17.172 13.505 1.00 20.93 193 LYS A C 1
ATOM 1514 O O . LYS A 1 195 ? 12.910 -17.279 12.304 1.00 19.77 193 LYS A O 1
ATOM 1520 N N . LEU A 1 196 ? 14.105 -16.351 13.969 1.00 19.17 194 LEU A N 1
ATOM 1521 C CA . LEU A 1 196 ? 14.955 -15.574 13.034 1.00 17.70 194 LEU A CA 1
ATOM 1522 C C . LEU A 1 196 ? 15.910 -16.517 12.328 1.00 17.74 194 LEU A C 1
ATOM 1523 O O . LEU A 1 196 ? 16.679 -17.233 13.012 1.00 18.15 194 LEU A O 1
ATOM 1528 N N . VAL A 1 197 ? 15.896 -16.451 10.998 1.00 17.44 195 VAL A N 1
ATOM 1529 C CA . VAL A 1 197 ? 16.827 -17.242 10.150 1.00 16.78 195 VAL A CA 1
ATOM 1530 C C . VAL A 1 197 ? 17.547 -16.284 9.165 1.00 16.06 195 VAL A C 1
ATOM 1531 O O . VAL A 1 197 ? 16.870 -15.574 8.374 1.00 15.26 195 VAL A O 1
ATOM 1535 N N . LEU A 1 198 ? 18.864 -16.202 9.296 1.00 16.08 196 LEU A N 1
ATOM 1536 C CA . LEU A 1 198 ? 19.711 -15.305 8.460 1.00 15.03 196 LEU A CA 1
ATOM 1537 C C . LEU A 1 198 ? 20.419 -16.104 7.349 1.00 15.69 196 LEU A C 1
ATOM 1538 O O . LEU A 1 198 ? 21.014 -15.465 6.497 1.00 15.04 196 LEU A O 1
ATOM 1543 N N . ASN A 1 199 ? 20.320 -17.422 7.350 1.00 15.68 197 ASN A N 1
ATOM 1544 C CA . ASN A 1 199 ? 21.174 -18.313 6.527 1.00 15.72 197 ASN A CA 1
ATOM 1545 C C . ASN A 1 199 ? 20.339 -19.291 5.683 1.00 15.76 197 ASN A C 1
ATOM 1546 O O . ASN A 1 199 ? 20.828 -20.376 5.263 1.00 16.21 197 ASN A O 1
ATOM 1551 N N . SER A 1 200 ? 19.147 -18.851 5.312 1.00 15.86 198 SER A N 1
ATOM 1552 C CA . SER A 1 200 ? 18.192 -19.611 4.473 1.00 16.48 198 SER A CA 1
ATOM 1553 C C . SER A 1 200 ? 18.732 -19.679 3.060 1.00 16.85 198 SER A C 1
ATOM 1554 O O . SER A 1 200 ? 19.634 -18.854 2.694 1.00 16.25 198 SER A O 1
ATOM 1557 N N . LYS A 1 201 ? 18.189 -20.601 2.257 1.00 16.57 199 LYS A N 1
ATOM 1558 C CA . LYS A 1 201 ? 18.688 -20.692 0.872 1.00 17.74 199 LYS A CA 1
ATOM 1559 C C . LYS A 1 201 ? 18.531 -19.349 0.163 1.00 15.87 199 LYS A C 1
ATOM 1560 O O . LYS A 1 201 ? 19.364 -19.061 -0.699 1.00 15.88 199 LYS A O 1
ATOM 1566 N N . GLU A 1 202 ? 17.471 -18.605 0.442 1.00 14.97 200 GLU A N 1
ATOM 1567 C CA . GLU A 1 202 ? 17.267 -17.306 -0.241 1.00 13.99 200 GLU A CA 1
ATOM 1568 C C . GLU A 1 202 ? 18.299 -16.269 0.195 1.00 12.62 200 GLU A C 1
ATOM 1569 O O . GLU A 1 202 ? 18.733 -15.404 -0.625 1.00 12.00 200 GLU A O 1
ATOM 1575 N N . ALA A 1 203 ? 18.669 -16.325 1.459 1.00 12.44 201 ALA A N 1
ATOM 1576 C CA . ALA A 1 203 ? 19.682 -15.389 1.983 1.00 12.60 201 ALA A CA 1
ATOM 1577 C C . ALA A 1 203 ? 20.985 -15.662 1.227 1.00 12.76 201 ALA A C 1
ATOM 1578 O O . ALA A 1 203 ? 21.667 -14.728 0.764 1.00 12.94 201 ALA A O 1
ATOM 1580 N N . VAL A 1 204 ? 21.334 -16.929 1.127 1.00 13.62 202 VAL A N 1
ATOM 1581 C CA . VAL A 1 204 ? 22.576 -17.318 0.435 1.00 13.62 202 VAL A CA 1
ATOM 1582 C C . VAL A 1 204 ? 22.492 -16.931 -1.022 1.00 13.33 202 VAL A C 1
ATOM 1583 O O . VAL A 1 204 ? 23.445 -16.386 -1.572 1.00 12.78 202 VAL A O 1
ATOM 1587 N N . GLU A 1 205 ? 21.399 -17.238 -1.674 1.00 13.58 203 GLU A N 1
ATOM 1588 C CA . GLU A 1 205 ? 21.197 -16.810 -3.078 1.00 13.95 203 GLU A CA 1
ATOM 1589 C C . GLU A 1 205 ? 21.384 -15.298 -3.245 1.00 13.45 203 GLU A C 1
ATOM 1590 O O . GLU A 1 205 ? 22.016 -14.900 -4.205 1.00 12.87 203 GLU A O 1
ATOM 1596 N N . ALA A 1 206 ? 20.791 -14.486 -2.365 1.00 12.83 204 ALA A N 1
ATOM 1597 C CA . ALA A 1 206 ? 20.856 -13.021 -2.447 1.00 12.49 204 ALA A CA 1
ATOM 1598 C C . ALA A 1 206 ? 22.315 -12.574 -2.315 1.00 12.34 204 ALA A C 1
ATOM 1599 O O . ALA A 1 206 ? 22.764 -11.761 -3.106 1.00 11.84 204 ALA A O 1
ATOM 1601 N N . LEU A 1 207 ? 23.012 -13.055 -1.305 1.00 12.16 205 LEU A N 1
ATOM 1602 C CA . LEU A 1 207 ? 24.405 -12.653 -1.030 1.00 12.24 205 LEU A CA 1
ATOM 1603 C C . LEU A 1 207 ? 25.314 -13.184 -2.162 1.00 12.03 205 LEU A C 1
ATOM 1604 O O . LEU A 1 207 ? 26.235 -12.498 -2.569 1.00 12.37 205 LEU A O 1
ATOM 1609 N N . THR A 1 208 ? 25.043 -14.383 -2.650 1.00 12.20 206 THR A N 1
ATOM 1610 C CA . THR A 1 208 ? 25.781 -14.960 -3.811 1.00 12.80 206 THR A CA 1
ATOM 1611 C C . THR A 1 208 ? 25.570 -14.094 -5.069 1.00 12.84 206 THR A C 1
ATOM 1612 O O . THR A 1 208 ? 26.543 -13.893 -5.838 1.00 12.83 206 THR A O 1
ATOM 1616 N N . LEU A 1 209 ? 24.374 -13.536 -5.273 1.00 13.65 207 LEU A N 1
ATOM 1617 C CA . LEU A 1 209 ? 24.099 -12.735 -6.490 1.00 13.76 207 LEU A CA 1
ATOM 1618 C C . LEU A 1 209 ? 24.955 -11.487 -6.431 1.00 13.46 207 LEU A C 1
ATOM 1619 O O . LEU A 1 209 ? 25.657 -11.188 -7.397 1.00 12.81 207 LEU A O 1
ATOM 1624 N N . LEU A 1 210 ? 24.958 -10.829 -5.277 1.00 12.91 208 LEU A N 1
ATOM 1625 C CA . LEU A 1 210 ? 25.819 -9.652 -5.078 1.00 13.16 208 LEU A CA 1
ATOM 1626 C C . LEU A 1 210 ? 27.302 -9.973 -5.262 1.00 12.81 208 LEU A C 1
ATOM 1627 O O . LEU A 1 210 ? 28.002 -9.221 -5.951 1.00 11.89 208 LEU A O 1
ATOM 1632 N N . GLN A 1 211 ? 27.808 -11.041 -4.639 1.00 12.45 209 GLN A N 1
ATOM 1633 C CA . GLN A 1 211 ? 29.217 -11.365 -4.718 1.00 13.48 209 GLN A CA 1
ATOM 1634 C C . GLN A 1 211 ? 29.601 -11.698 -6.165 1.00 13.52 209 GLN A C 1
ATOM 1635 O O . GLN A 1 211 ? 30.613 -11.205 -6.651 1.00 13.92 209 GLN A O 1
ATOM 1641 N N . ASN A 1 212 ? 28.763 -12.496 -6.814 1.00 13.84 210 ASN A N 1
ATOM 1642 C CA . ASN A 1 212 ? 28.956 -12.811 -8.251 1.00 14.57 210 ASN A CA 1
ATOM 1643 C C . ASN A 1 212 ? 28.951 -11.524 -9.098 1.00 14.41 210 ASN A C 1
ATOM 1644 O O . ASN A 1 212 ? 29.772 -11.430 -10.014 1.00 14.65 210 ASN A O 1
ATOM 1649 N N . GLY A 1 213 ? 28.046 -10.566 -8.831 1.00 13.39 211 GLY A N 1
ATOM 1650 C CA . GLY A 1 213 ? 28.027 -9.326 -9.603 1.00 13.63 211 GLY A CA 1
ATOM 1651 C C . GLY A 1 213 ? 29.351 -8.578 -9.451 1.00 14.03 211 GLY A C 1
ATOM 1652 O O . GLY A 1 213 ? 29.793 -7.961 -10.402 1.00 14.55 211 GLY A O 1
ATOM 1653 N N . VAL A 1 214 ? 29.944 -8.585 -8.269 1.00 14.25 212 VAL A N 1
ATOM 1654 C CA . VAL A 1 214 ? 31.273 -7.931 -8.048 1.00 15.96 212 VAL A CA 1
ATOM 1655 C C . VAL A 1 214 ? 32.298 -8.712 -8.879 1.00 17.46 212 VAL A C 1
ATOM 1656 O O . VAL A 1 214 ? 33.091 -8.117 -9.594 1.00 17.99 212 VAL A O 1
ATOM 1660 N N . LYS A 1 215 ? 32.312 -10.016 -8.741 1.00 19.79 213 LYS A N 1
ATOM 1661 C CA . LYS A 1 215 ? 33.307 -10.868 -9.457 1.00 21.75 213 LYS A CA 1
ATOM 1662 C C . LYS A 1 215 ? 33.201 -10.704 -10.977 1.00 22.13 213 LYS A C 1
ATOM 1663 O O . LYS A 1 215 ? 34.224 -10.763 -11.669 1.00 23.02 213 LYS A O 1
ATOM 1669 N N . GLU A 1 216 ? 31.983 -10.606 -11.492 1.00 21.22 214 GLU A N 1
ATOM 1670 C CA . GLU A 1 216 ? 31.664 -10.598 -12.937 1.00 21.41 214 GLU A CA 1
ATOM 1671 C C . GLU A 1 216 ? 31.794 -9.180 -13.480 1.00 20.49 214 GLU A C 1
ATOM 1672 O O . GLU A 1 216 ? 31.745 -9.044 -14.673 1.00 22.29 214 GLU A O 1
ATOM 1678 N N . GLY A 1 217 ? 31.942 -8.172 -12.635 1.00 18.39 215 GLY A N 1
ATOM 1679 C CA . GLY A 1 217 ? 32.335 -6.848 -13.090 1.00 17.45 215 GLY A CA 1
ATOM 1680 C C . GLY A 1 217 ? 31.128 -5.984 -13.395 1.00 16.18 215 GLY A C 1
ATOM 1681 O O . GLY A 1 217 ? 31.311 -4.976 -14.051 1.00 15.53 215 GLY A O 1
ATOM 1682 N N . TRP A 1 218 ? 29.936 -6.339 -12.904 1.00 15.88 216 TRP A N 1
ATOM 1683 C CA . TRP A 1 218 ? 28.722 -5.518 -13.161 1.00 15.26 216 TRP A CA 1
ATOM 1684 C C . TRP A 1 218 ? 28.225 -4.848 -11.891 1.00 14.35 216 TRP A C 1
ATOM 1685 O O . TRP A 1 218 ? 27.437 -3.957 -12.040 1.00 13.64 216 TRP A O 1
ATOM 1696 N N . ALA A 1 219 ? 28.734 -5.225 -10.707 1.00 13.83 217 ALA A N 1
ATOM 1697 C CA . ALA A 1 219 ? 28.258 -4.662 -9.422 1.00 13.43 217 ALA A CA 1
ATOM 1698 C C . ALA A 1 219 ? 29.436 -3.999 -8.695 1.00 13.15 217 ALA A C 1
ATOM 1699 O O . ALA A 1 219 ? 30.531 -4.588 -8.634 1.00 14.27 217 ALA A O 1
ATOM 1701 N N . LYS A 1 220 ? 29.248 -2.766 -8.290 1.00 12.90 218 LYS A N 1
ATOM 1702 C CA . LYS A 1 220 ? 30.325 -1.910 -7.723 1.00 13.41 218 LYS A CA 1
ATOM 1703 C C . LYS A 1 220 ? 30.049 -1.639 -6.259 1.00 13.20 218 LYS A C 1
ATOM 1704 O O . LYS A 1 220 ? 29.112 -0.886 -5.934 1.00 12.33 218 LYS A O 1
ATOM 1710 N N . PRO A 1 221 ? 30.812 -2.247 -5.320 1.00 12.77 219 PRO A N 1
ATOM 1711 C CA . PRO A 1 221 ? 30.608 -1.910 -3.917 1.00 12.68 219 PRO A CA 1
ATOM 1712 C C . PRO A 1 221 ? 30.992 -0.461 -3.635 1.00 13.31 219 PRO A C 1
ATOM 1713 O O . PRO A 1 221 ? 32.080 -0.043 -4.064 1.00 14.99 219 PRO A O 1
ATOM 1717 N N . ILE A 1 222 ? 30.182 0.240 -2.848 1.00 13.27 220 ILE A N 1
ATOM 1718 C CA . ILE A 1 222 ? 30.443 1.637 -2.439 1.00 13.78 220 ILE A CA 1
ATOM 1719 C C . ILE A 1 222 ? 30.692 1.615 -0.947 1.00 14.89 220 ILE A C 1
ATOM 1720 O O . ILE A 1 222 ? 29.698 1.312 -0.206 1.00 14.57 220 ILE A O 1
ATOM 1725 N N . THR A 1 223 ? 31.932 1.948 -0.549 1.00 16.38 221 THR A N 1
ATOM 1726 C CA . THR A 1 223 ? 32.357 1.705 0.853 1.00 18.07 221 THR A CA 1
ATOM 1727 C C . THR A 1 223 ? 32.587 3.007 1.591 1.00 18.10 221 THR A C 1
ATOM 1728 O O . THR A 1 223 ? 32.706 2.958 2.830 1.00 19.35 221 THR A O 1
ATOM 1732 N N . SER A 1 224 ? 32.605 4.122 0.871 1.00 16.23 222 SER A N 1
ATOM 1733 C CA . SER A 1 224 ? 32.882 5.442 1.459 1.00 16.36 222 SER A CA 1
ATOM 1734 C C . SER A 1 224 ? 31.824 6.414 0.965 1.00 15.55 222 SER A C 1
ATOM 1735 O O . SER A 1 224 ? 31.793 6.673 -0.211 1.00 15.42 222 SER A O 1
ATOM 1738 N N . GLY A 1 225 ? 30.938 6.789 1.877 1.00 15.26 223 GLY A N 1
ATOM 1739 C CA . GLY A 1 225 ? 29.811 7.699 1.679 1.00 15.11 223 GLY A CA 1
ATOM 1740 C C . GLY A 1 225 ? 28.637 7.043 0.983 1.00 15.06 223 GLY A C 1
ATOM 1741 O O . GLY A 1 225 ? 28.682 5.873 0.706 1.00 14.61 223 GLY A O 1
ATOM 1742 N N . TYR A 1 226 ? 27.613 7.844 0.774 1.00 14.60 224 TYR A N 1
ATOM 1743 C CA . TYR A 1 226 ? 26.396 7.437 0.078 1.00 14.27 224 TYR A CA 1
ATOM 1744 C C . TYR A 1 226 ? 26.691 7.253 -1.379 1.00 13.28 224 TYR A C 1
ATOM 1745 O O . TYR A 1 226 ? 27.563 7.848 -1.965 1.00 12.49 224 TYR A O 1
ATOM 1754 N N . ILE A 1 227 ? 25.889 6.410 -2.028 1.00 11.39 225 ILE A N 1
ATOM 1755 C CA . ILE A 1 227 ? 26.083 6.243 -3.484 1.00 12.33 225 ILE A CA 1
ATOM 1756 C C . ILE A 1 227 ? 26.101 7.574 -4.225 1.00 12.46 225 ILE A C 1
ATOM 1757 O O . ILE A 1 227 ? 26.892 7.775 -5.117 1.00 12.45 225 ILE A O 1
ATOM 1762 N N . ASN A 1 228 ? 25.128 8.426 -3.943 1.00 13.82 226 ASN A N 1
ATOM 1763 C CA . ASN A 1 228 ? 24.974 9.699 -4.668 1.00 14.46 226 ASN A CA 1
ATOM 1764 C C . ASN A 1 228 ? 26.221 10.582 -4.444 1.00 15.74 226 ASN A C 1
ATOM 1765 O O . ASN A 1 228 ? 26.646 11.251 -5.368 1.00 18.48 226 ASN A O 1
ATOM 1770 N N . GLN A 1 229 ? 26.898 10.398 -3.321 1.00 14.62 227 GLN A N 1
ATOM 1771 C CA . GLN A 1 229 ? 28.189 11.111 -3.035 1.00 14.41 227 GLN A CA 1
ATOM 1772 C C . GLN A 1 229 ? 29.374 10.535 -3.819 1.00 13.96 227 GLN A C 1
ATOM 1773 O O . GLN A 1 229 ? 30.423 11.151 -3.803 1.00 15.40 227 GLN A O 1
ATOM 1779 N N . ASN A 1 230 ? 29.205 9.448 -4.552 1.00 13.68 228 ASN A N 1
ATOM 1780 C CA . ASN A 1 230 ? 30.258 8.776 -5.311 1.00 13.85 228 ASN A CA 1
ATOM 1781 C C . ASN A 1 230 ? 30.047 8.950 -6.817 1.00 14.20 228 ASN A C 1
ATOM 1782 O O . ASN A 1 230 ? 30.918 8.487 -7.596 1.00 14.29 228 ASN A O 1
ATOM 1787 N N . LEU A 1 231 ? 28.949 9.561 -7.233 1.00 14.94 229 LEU A N 1
ATOM 1788 C CA . LEU A 1 231 ? 28.623 9.690 -8.678 1.00 15.53 229 LEU A CA 1
ATOM 1789 C C . LEU A 1 231 ? 29.686 10.559 -9.323 1.00 17.29 229 LEU A C 1
ATOM 1790 O O . LEU A 1 231 ? 30.189 11.448 -8.644 1.00 17.00 229 LEU A O 1
ATOM 1795 N N . GLY A 1 232 ? 30.020 10.295 -10.584 1.00 18.40 230 GLY A N 1
ATOM 1796 C CA . GLY A 1 232 ? 31.062 11.058 -11.298 1.00 20.41 230 GLY A CA 1
ATOM 1797 C C . GLY A 1 232 ? 32.325 10.248 -11.435 1.00 20.86 230 GLY A C 1
ATOM 1798 O O . GLY A 1 232 ? 33.196 10.591 -12.338 1.00 22.85 230 GLY A O 1
ATOM 1799 N N . SER A 1 233 ? 32.487 9.237 -10.590 1.00 21.10 231 SER A N 1
ATOM 1800 C CA . SER A 1 233 ? 33.649 8.323 -10.623 1.00 23.47 231 SER A CA 1
ATOM 1801 C C . SER A 1 233 ? 33.198 7.009 -11.255 1.00 22.37 231 SER A C 1
ATOM 1802 O O . SER A 1 233 ? 32.664 6.127 -10.573 1.00 24.88 231 SER A O 1
ATOM 1805 N N . GLY A 1 234 ? 33.402 6.895 -12.537 1.00 23.04 232 GLY A N 1
ATOM 1806 C CA . GLY A 1 234 ? 33.075 5.671 -13.263 1.00 20.40 232 GLY A CA 1
ATOM 1807 C C . GLY A 1 234 ? 31.620 5.697 -13.697 1.00 18.84 232 GLY A C 1
ATOM 1808 O O . GLY A 1 234 ? 30.781 6.463 -13.239 1.00 16.70 232 GLY A O 1
ATOM 1809 N N . PRO A 1 235 ? 31.306 4.834 -14.669 1.00 17.99 233 PRO A N 1
ATOM 1810 C CA . PRO A 1 235 ? 29.953 4.778 -15.197 1.00 16.62 233 PRO A CA 1
ATOM 1811 C C . PRO A 1 235 ? 28.973 4.229 -14.162 1.00 14.58 233 PRO A C 1
ATOM 1812 O O . PRO A 1 235 ? 29.270 3.298 -13.478 1.00 13.34 233 PRO A O 1
ATOM 1816 N N . TYR A 1 236 ? 27.831 4.875 -14.101 1.00 13.40 234 TYR A N 1
ATOM 1817 C CA . TYR A 1 236 ? 26.741 4.494 -13.187 1.00 12.29 234 TYR A CA 1
ATOM 1818 C C . TYR A 1 236 ? 25.495 4.295 -14.019 1.00 12.28 234 TYR A C 1
ATOM 1819 O O . TYR A 1 236 ? 25.174 5.239 -14.799 1.00 12.63 234 TYR A O 1
ATOM 1828 N N . ALA A 1 237 ? 24.791 3.188 -13.803 1.00 11.66 235 ALA A N 1
ATOM 1829 C CA . ALA A 1 237 ? 23.483 2.958 -14.436 1.00 11.79 235 ALA A CA 1
ATOM 1830 C C . ALA A 1 237 ? 22.388 2.864 -13.413 1.00 11.44 235 ALA A C 1
ATOM 1831 O O . ALA A 1 237 ? 21.286 3.406 -13.682 1.00 10.89 235 ALA A O 1
ATOM 1833 N N . PHE A 1 238 ? 22.671 2.224 -12.291 1.00 11.18 236 PHE A N 1
ATOM 1834 C CA . PHE A 1 238 ? 21.567 1.868 -11.370 1.00 11.15 236 PHE A CA 1
ATOM 1835 C C . PHE A 1 238 ? 22.031 1.829 -9.947 1.00 10.29 236 PHE A C 1
ATOM 1836 O O . PHE A 1 238 ? 23.064 1.232 -9.664 1.00 10.57 236 PHE A O 1
ATOM 1844 N N . SER A 1 239 ? 21.147 2.207 -9.025 1.00 9.11 237 SER A N 1
ATOM 1845 C CA . SER A 1 239 ? 21.290 1.749 -7.644 1.00 8.57 237 SER A CA 1
ATOM 1846 C C . SER A 1 239 ? 19.893 1.477 -7.094 1.00 8.15 237 SER A C 1
ATOM 1847 O O . SER A 1 239 ? 18.924 2.118 -7.566 1.00 7.99 237 SER A O 1
ATOM 1850 N N . VAL A 1 240 ? 19.847 0.694 -6.049 1.00 8.09 238 VAL A N 1
ATOM 1851 C CA . VAL A 1 240 ? 18.632 0.467 -5.219 1.00 8.17 238 VAL A CA 1
ATOM 1852 C C . VAL A 1 240 ? 18.888 1.164 -3.911 1.00 8.32 238 VAL A C 1
ATOM 1853 O O . VAL A 1 240 ? 19.810 0.765 -3.252 1.00 8.37 238 VAL A O 1
ATOM 1857 N N . ASP A 1 241 ? 18.081 2.165 -3.567 1.00 7.79 239 ASP A N 1
ATOM 1858 C CA . ASP A 1 241 ? 18.428 3.084 -2.480 1.00 8.30 239 ASP A CA 1
ATOM 1859 C C . ASP A 1 241 ? 17.149 3.721 -1.959 1.00 7.64 239 ASP A C 1
ATOM 1860 O O . ASP A 1 241 ? 16.113 3.750 -2.616 1.00 7.22 239 ASP A O 1
ATOM 1865 N N . THR A 1 242 ? 17.270 4.234 -0.754 1.00 6.92 240 THR A N 1
ATOM 1866 C CA . THR A 1 242 ? 16.136 4.869 -0.116 1.00 7.11 240 THR A CA 1
ATOM 1867 C C . THR A 1 242 ? 15.662 6.043 -0.955 1.00 7.39 240 THR A C 1
ATOM 1868 O O . THR A 1 242 ? 16.476 6.926 -1.341 1.00 7.67 240 THR A O 1
ATOM 1872 N N . SER A 1 243 ? 14.351 6.201 -0.952 1.00 7.92 241 SER A N 1
ATOM 1873 C CA . SER A 1 243 ? 13.707 7.396 -1.499 1.00 8.44 241 SER A CA 1
ATOM 1874 C C . SER A 1 243 ? 14.064 8.635 -0.706 1.00 8.81 241 SER A C 1
ATOM 1875 O O . SER A 1 243 ? 14.009 9.704 -1.322 1.00 8.71 241 SER A O 1
ATOM 1878 N N . ALA A 1 244 ? 14.443 8.529 0.571 1.00 8.32 242 ALA A N 1
ATOM 1879 C CA . ALA A 1 244 ? 14.871 9.696 1.356 1.00 9.33 242 ALA A CA 1
ATOM 1880 C C . ALA A 1 244 ? 16.112 10.337 0.742 1.00 10.26 242 ALA A C 1
ATOM 1881 O O . ALA A 1 244 ? 16.414 11.470 1.171 1.00 10.26 242 ALA A O 1
ATOM 1883 N N . GLY A 1 245 ? 16.835 9.663 -0.163 1.00 9.23 243 GLY A N 1
ATOM 1884 C CA . GLY A 1 245 ? 18.010 10.263 -0.808 1.00 10.32 243 GLY A CA 1
ATOM 1885 C C . GLY A 1 245 ? 17.644 10.985 -2.089 1.00 10.41 243 GLY A C 1
ATOM 1886 O O . GLY A 1 245 ? 18.558 11.443 -2.756 1.00 12.39 243 GLY A O 1
ATOM 1887 N N . TYR A 1 246 ? 16.370 11.028 -2.448 1.00 10.70 244 TYR A N 1
ATOM 1888 C CA . TYR A 1 246 ? 15.939 11.504 -3.791 1.00 11.40 244 TYR A CA 1
ATOM 1889 C C . TYR A 1 246 ? 16.611 12.852 -4.112 1.00 12.93 244 TYR A C 1
ATOM 1890 O O . TYR A 1 246 ? 17.179 13.065 -5.199 1.00 11.87 244 TYR A O 1
ATOM 1899 N N . THR A 1 247 ? 16.439 13.841 -3.231 1.00 14.69 245 THR A N 1
ATOM 1900 C CA . THR A 1 247 ? 16.843 15.219 -3.598 1.00 17.38 245 THR A CA 1
ATOM 1901 C C . THR A 1 247 ? 18.376 15.311 -3.575 1.00 16.97 245 THR A C 1
ATOM 1902 O O . THR A 1 247 ? 18.877 16.126 -4.418 1.00 19.45 245 THR A O 1
ATOM 1906 N N . ALA A 1 248 ? 19.113 14.488 -2.806 1.00 15.94 246 ALA A N 1
ATOM 1907 C CA . ALA A 1 248 ? 20.576 14.322 -2.877 1.00 15.63 246 ALA A CA 1
ATOM 1908 C C . ALA A 1 248 ? 20.956 13.762 -4.251 1.00 15.46 246 ALA A C 1
ATOM 1909 O O . ALA A 1 248 ? 21.896 14.319 -4.889 1.00 15.26 246 ALA A O 1
ATOM 1911 N N . TYR A 1 249 ? 20.258 12.742 -4.743 1.00 13.61 247 TYR A N 1
ATOM 1912 C CA . TYR A 1 249 ? 20.625 12.251 -6.086 1.00 13.45 247 TYR A CA 1
ATOM 1913 C C . TYR A 1 249 ? 20.388 13.353 -7.123 1.00 15.14 247 TYR A C 1
ATOM 1914 O O . TYR A 1 249 ? 21.171 13.455 -8.039 1.00 16.10 247 TYR A O 1
ATOM 1923 N N . LEU A 1 250 ? 19.254 14.027 -7.046 1.00 17.09 248 LEU A N 1
ATOM 1924 C CA . LEU A 1 250 ? 18.881 15.072 -8.032 1.00 21.04 248 LEU A CA 1
ATOM 1925 C C . LEU A 1 250 ? 19.970 16.134 -8.060 1.00 22.77 248 LEU A C 1
ATOM 1926 O O . LEU A 1 250 ? 20.388 16.526 -9.185 1.00 21.67 248 LEU A O 1
ATOM 1931 N N . ARG A 1 251 ? 20.408 16.590 -6.887 1.00 23.98 249 ARG A N 1
ATOM 1932 C CA . ARG A 1 251 ? 21.468 17.633 -6.754 1.00 27.58 249 ARG A CA 1
ATOM 1933 C C . ARG A 1 251 ? 22.801 17.109 -7.295 1.00 25.89 249 ARG A C 1
ATOM 1934 O O . ARG A 1 251 ? 23.481 17.918 -7.940 1.00 26.77 249 ARG A O 1
ATOM 1942 N N . ALA A 1 252 ? 23.161 15.827 -7.109 1.00 21.82 250 ALA A N 1
ATOM 1943 C CA . ALA A 1 252 ? 24.527 15.318 -7.403 1.00 20.88 250 ALA A CA 1
ATOM 1944 C C . ALA A 1 252 ? 24.639 14.887 -8.866 1.00 20.48 250 ALA A C 1
ATOM 1945 O O . ALA A 1 252 ? 25.735 15.044 -9.448 1.00 19.96 250 ALA A O 1
ATOM 1947 N N . ALA A 1 253 ? 23.562 14.355 -9.455 1.00 19.19 251 ALA A N 1
ATOM 1948 C CA . ALA A 1 253 ? 23.678 13.708 -10.776 1.00 19.00 251 ALA A CA 1
ATOM 1949 C C . ALA A 1 253 ? 24.030 14.756 -11.837 1.00 20.14 251 ALA A C 1
ATOM 1950 O O . ALA A 1 253 ? 23.235 15.679 -12.000 1.00 20.68 251 ALA A O 1
ATOM 1952 N N . LYS A 1 254 ? 25.039 14.463 -12.639 1.00 20.73 252 LYS A N 1
ATOM 1953 C CA . LYS A 1 254 ? 25.399 15.321 -13.804 1.00 22.51 252 LYS A CA 1
ATOM 1954 C C . LYS A 1 254 ? 24.676 14.857 -15.069 1.00 21.97 252 LYS A C 1
ATOM 1955 O O . LYS A 1 254 ? 24.717 15.577 -16.120 1.00 26.43 252 LYS A O 1
ATOM 1961 N N . PHE A 1 255 ? 24.009 13.746 -14.969 1.00 19.02 253 PHE A N 1
ATOM 1962 C CA . PHE A 1 255 ? 23.261 13.016 -16.017 1.00 18.86 253 PHE A CA 1
ATOM 1963 C C . PHE A 1 255 ? 21.791 13.170 -15.650 1.00 18.40 253 PHE A C 1
ATOM 1964 O O . PHE A 1 255 ? 21.471 13.680 -14.568 1.00 17.74 253 PHE A O 1
ATOM 1972 N N . ASP A 1 256 ? 20.912 12.803 -16.567 1.00 19.34 254 ASP A N 1
ATOM 1973 C CA . ASP A 1 256 ? 19.441 12.850 -16.374 1.00 19.35 254 ASP A CA 1
ATOM 1974 C C . ASP A 1 256 ? 19.057 11.691 -15.463 1.00 16.68 254 ASP A C 1
ATOM 1975 O O . ASP A 1 256 ? 19.129 10.535 -15.896 1.00 16.65 254 ASP A O 1
ATOM 1980 N N . LEU A 1 257 ? 18.692 11.998 -14.216 1.00 15.36 255 LEU A N 1
ATOM 1981 C CA . LEU A 1 257 ? 18.362 10.994 -13.205 1.00 14.05 255 LEU A CA 1
ATOM 1982 C C . LEU A 1 257 ? 16.970 10.460 -13.479 1.00 13.64 255 LEU A C 1
ATOM 1983 O O . LEU A 1 257 ? 15.988 11.278 -13.769 1.00 15.31 255 LEU A O 1
ATOM 1988 N N . GLY A 1 258 ? 16.872 9.168 -13.413 1.00 11.97 256 GLY A N 1
ATOM 1989 C CA . GLY A 1 258 ? 15.621 8.433 -13.467 1.00 11.93 256 GLY A CA 1
ATOM 1990 C C . GLY A 1 258 ? 15.286 7.809 -12.156 1.00 10.84 256 GLY A C 1
ATOM 1991 O O . GLY A 1 258 ? 16.195 7.385 -11.451 1.00 9.94 256 GLY A O 1
ATOM 1992 N N . VAL A 1 259 ? 13.988 7.723 -11.842 1.00 10.94 257 VAL A N 1
ATOM 1993 C CA . VAL A 1 259 ? 13.489 6.863 -10.753 1.00 10.94 257 VAL A CA 1
ATOM 1994 C C . VAL A 1 259 ? 12.455 5.921 -11.313 1.00 10.94 257 VAL A C 1
ATOM 1995 O O . VAL A 1 259 ? 11.537 6.352 -12.021 1.00 12.05 257 VAL A O 1
ATOM 1999 N N . ALA A 1 260 ? 12.625 4.672 -10.995 1.00 10.18 258 ALA A N 1
ATOM 2000 C CA . ALA A 1 260 ? 11.654 3.623 -11.377 1.00 10.08 258 ALA A CA 1
ATOM 2001 C C . ALA A 1 260 ? 11.248 2.796 -10.155 1.00 9.78 258 ALA A C 1
ATOM 2002 O O . ALA A 1 260 ? 11.949 2.761 -9.109 1.00 9.26 258 ALA A O 1
ATOM 2004 N N . THR A 1 261 ? 10.128 2.080 -10.298 1.00 10.19 259 THR A N 1
ATOM 2005 C CA . THR A 1 261 ? 9.798 1.048 -9.338 1.00 9.63 259 THR A CA 1
ATOM 2006 C C . THR A 1 261 ? 10.854 -0.058 -9.407 1.00 9.22 259 THR A C 1
ATOM 2007 O O . THR A 1 261 ? 11.578 -0.149 -10.410 1.00 8.99 259 THR A O 1
ATOM 2011 N N . LEU A 1 262 ? 10.910 -0.855 -8.345 1.00 8.88 260 LEU A N 1
ATOM 2012 C CA . LEU A 1 262 ? 11.942 -1.898 -8.251 1.00 9.43 260 LEU A CA 1
ATOM 2013 C C . LEU A 1 262 ? 11.698 -3.024 -9.212 1.00 10.12 260 LEU A C 1
ATOM 2014 O O . LEU A 1 262 ? 10.588 -3.478 -9.367 1.00 10.12 260 LEU A O 1
ATOM 2019 N N . PRO A 1 263 ? 12.762 -3.623 -9.765 1.00 11.01 261 PRO A N 1
ATOM 2020 C CA . PRO A 1 263 ? 12.563 -4.904 -10.435 1.00 12.08 261 PRO A CA 1
ATOM 2021 C C . PRO A 1 263 ? 12.025 -5.999 -9.510 1.00 12.31 261 PRO A C 1
ATOM 2022 O O . PRO A 1 263 ? 12.402 -6.117 -8.334 1.00 12.40 261 PRO A O 1
ATOM 2026 N N . GLY A 1 264 ? 11.059 -6.738 -10.034 1.00 13.49 262 GLY A N 1
ATOM 2027 C CA . GLY A 1 264 ? 10.413 -7.830 -9.301 1.00 14.19 262 GLY A CA 1
ATOM 2028 C C . GLY A 1 264 ? 10.743 -9.178 -9.926 1.00 15.47 262 GLY A C 1
ATOM 2029 O O . GLY A 1 264 ? 11.345 -9.237 -10.987 1.00 15.87 262 GLY A O 1
ATOM 2030 N N . ARG A 1 265 ? 10.288 -10.249 -9.305 1.00 17.26 263 ARG A N 1
ATOM 2031 C CA . ARG A 1 265 ? 10.440 -11.594 -9.920 1.00 19.63 263 ARG A CA 1
ATOM 2032 C C . ARG A 1 265 ? 9.848 -11.620 -11.323 1.00 19.50 263 ARG A C 1
ATOM 2033 O O . ARG A 1 265 ? 10.464 -12.197 -12.202 1.00 18.20 263 ARG A O 1
ATOM 2041 N N . THR A 1 266 ? 8.620 -11.110 -11.500 1.00 18.60 264 THR A N 1
ATOM 2042 C CA . THR A 1 266 ? 7.970 -11.057 -12.835 1.00 18.45 264 THR A CA 1
ATOM 2043 C C . THR A 1 266 ? 7.470 -9.653 -13.106 1.00 18.14 264 THR A C 1
ATOM 2044 O O . THR A 1 266 ? 7.523 -8.815 -12.224 1.00 17.34 264 THR A O 1
ATOM 2048 N N . LYS A 1 267 ? 7.012 -9.425 -14.332 1.00 18.47 265 LYS A N 1
ATOM 2049 C CA . LYS A 1 267 ? 6.431 -8.117 -14.699 1.00 19.96 265 LYS A CA 1
ATOM 2050 C C . LYS A 1 267 ? 5.032 -7.965 -14.095 1.00 18.48 265 LYS A C 1
ATOM 2051 O O . LYS A 1 267 ? 4.499 -6.876 -14.230 1.00 18.06 265 LYS A O 1
ATOM 2057 N N . GLY A 1 268 ? 4.474 -9.012 -13.453 1.00 17.86 266 GLY A N 1
ATOM 2058 C CA . GLY A 1 268 ? 3.138 -8.952 -12.846 1.00 17.59 266 GLY A CA 1
ATOM 2059 C C . GLY A 1 268 ? 3.084 -7.995 -11.689 1.00 16.35 266 GLY A C 1
ATOM 2060 O O . GLY A 1 268 ? 1.973 -7.529 -11.345 1.00 16.85 266 GLY A O 1
ATOM 2061 N N . GLN A 1 269 ? 4.231 -7.610 -11.139 1.00 14.71 267 GLN A N 1
ATOM 2062 C CA . GLN A 1 269 ? 4.269 -6.757 -9.938 1.00 14.81 267 GLN A CA 1
ATOM 2063 C C . GLN A 1 269 ? 5.668 -6.199 -9.740 1.00 12.95 267 GLN A C 1
ATOM 2064 O O . GLN A 1 269 ? 6.673 -6.917 -9.959 1.00 12.35 267 GLN A O 1
ATOM 2070 N N . PRO A 1 270 ? 5.790 -4.954 -9.276 1.00 12.13 268 PRO A N 1
ATOM 2071 C CA . PRO A 1 270 ? 7.100 -4.436 -8.916 1.00 11.69 268 PRO A CA 1
ATOM 2072 C C . PRO A 1 270 ? 7.713 -5.273 -7.777 1.00 11.47 268 PRO A C 1
ATOM 2073 O O . PRO A 1 270 ? 6.972 -5.904 -6.991 1.00 11.38 268 PRO A O 1
ATOM 2077 N N . GLY A 1 271 ? 9.025 -5.212 -7.667 1.00 11.14 269 GLY A N 1
ATOM 2078 C CA . GLY A 1 271 ? 9.770 -5.754 -6.518 1.00 11.01 269 GLY A CA 1
ATOM 2079 C C . GLY A 1 271 ? 9.321 -5.105 -5.237 1.00 10.41 269 GLY A C 1
ATOM 2080 O O . GLY A 1 271 ? 8.856 -3.969 -5.253 1.00 10.29 269 GLY A O 1
ATOM 2081 N N . TYR A 1 272 ? 9.477 -5.829 -4.133 1.00 9.68 270 TYR A N 1
ATOM 2082 C CA . TYR A 1 272 ? 9.286 -5.254 -2.804 1.00 9.29 270 TYR A CA 1
ATOM 2083 C C . TYR A 1 272 ? 10.497 -4.403 -2.448 1.00 8.90 270 TYR A C 1
ATOM 2084 O O . TYR A 1 272 ? 11.606 -4.790 -2.672 1.00 8.54 270 TYR A O 1
ATOM 2093 N N . GLY A 1 273 ? 10.193 -3.273 -1.908 1.00 8.30 271 GLY A N 1
ATOM 2094 C CA . GLY A 1 273 ? 11.221 -2.389 -1.369 1.00 8.44 271 GLY A CA 1
ATOM 2095 C C . GLY A 1 273 ? 11.229 -2.467 0.155 1.00 8.63 271 GLY A C 1
ATOM 2096 O O . GLY A 1 273 ? 10.212 -2.713 0.734 1.00 9.88 271 GLY A O 1
ATOM 2097 N N . LEU A 1 274 ? 12.362 -2.196 0.780 1.00 8.06 272 LEU A N 1
ATOM 2098 C CA . LEU A 1 274 ? 12.497 -2.107 2.248 1.00 8.51 272 LEU A CA 1
ATOM 2099 C C . LEU A 1 274 ? 11.977 -0.761 2.710 1.00 8.36 272 LEU A C 1
ATOM 2100 O O . LEU A 1 274 ? 12.374 0.259 2.157 1.00 8.24 272 LEU A O 1
ATOM 2105 N N . VAL A 1 275 ? 11.121 -0.793 3.694 1.00 8.12 273 VAL A N 1
ATOM 2106 C CA . VAL A 1 275 ? 10.686 0.455 4.377 1.00 8.64 273 VAL A CA 1
ATOM 2107 C C . VAL A 1 275 ? 11.749 0.831 5.395 1.00 8.21 273 VAL A C 1
ATOM 2108 O O . VAL A 1 275 ? 12.106 -0.025 6.263 1.00 8.13 273 VAL A O 1
ATOM 2112 N N . GLN A 1 276 ? 12.194 2.066 5.346 1.00 8.10 274 GLN A N 1
ATOM 2113 C CA . GLN A 1 276 ? 13.099 2.593 6.385 1.00 8.20 274 GLN A CA 1
ATOM 2114 C C . GLN A 1 276 ? 12.604 3.957 6.864 1.00 8.12 274 GLN A C 1
ATOM 2115 O O . GLN A 1 276 ? 11.420 4.262 6.696 1.00 7.89 274 GLN A O 1
ATOM 2121 N N . GLY A 1 277 ? 13.427 4.747 7.530 1.00 8.92 275 GLY A N 1
ATOM 2122 C CA . GLY A 1 277 ? 12.960 5.968 8.190 1.00 8.41 275 GLY A CA 1
ATOM 2123 C C . GLY A 1 277 ? 12.268 5.622 9.463 1.00 9.15 275 GLY A C 1
ATOM 2124 O O . GLY A 1 277 ? 12.271 4.410 9.835 1.00 9.94 275 GLY A O 1
ATOM 2125 N N . THR A 1 278 ? 11.671 6.635 10.100 1.00 8.97 276 THR A N 1
ATOM 2126 C CA . THR A 1 278 ? 11.300 6.490 11.496 1.00 9.33 276 THR A CA 1
ATOM 2127 C C . THR A 1 278 ? 9.946 7.040 11.803 1.00 9.01 276 THR A C 1
ATOM 2128 O O . THR A 1 278 ? 9.359 7.771 10.997 1.00 8.56 276 THR A O 1
ATOM 2132 N N . ASN A 1 279 ? 9.529 6.615 12.979 1.00 9.58 277 ASN A N 1
ATOM 2133 C CA . ASN A 1 279 ? 8.279 7.002 13.674 1.00 9.85 277 ASN A CA 1
ATOM 2134 C C . ASN A 1 279 ? 8.649 7.950 14.797 1.00 10.49 277 ASN A C 1
ATOM 2135 O O . ASN A 1 279 ? 9.723 7.849 15.327 1.00 11.53 277 ASN A O 1
ATOM 2140 N N . LEU A 1 280 ? 7.735 8.812 15.198 1.00 10.40 278 LEU A N 1
ATOM 2141 C CA . LEU A 1 280 ? 7.913 9.580 16.431 1.00 10.86 278 LEU A CA 1
ATOM 2142 C C . LEU A 1 280 ? 7.255 8.873 17.596 1.00 11.21 278 LEU A C 1
ATOM 2143 O O . LEU A 1 280 ? 6.099 8.425 17.506 1.00 11.41 278 LEU A O 1
ATOM 2148 N N . VAL A 1 281 ? 7.972 8.796 18.711 1.00 11.27 279 VAL A N 1
ATOM 2149 C CA . VAL A 1 281 ? 7.431 8.245 19.954 1.00 11.67 279 VAL A CA 1
ATOM 2150 C C . VAL A 1 281 ? 7.451 9.333 21.016 1.00 11.84 279 VAL A C 1
ATOM 2151 O O . VAL A 1 281 ? 8.133 10.347 20.839 1.00 10.84 279 VAL A O 1
ATOM 2155 N N . VAL A 1 282 ? 6.601 9.132 22.000 1.00 12.75 280 VAL A N 1
ATOM 2156 C CA . VAL A 1 282 ? 6.379 10.093 23.122 1.00 13.90 280 VAL A CA 1
ATOM 2157 C C . VAL A 1 282 ? 6.666 9.347 24.421 1.00 14.85 280 VAL A C 1
ATOM 2158 O O . VAL A 1 282 ? 6.063 8.284 24.657 1.00 15.54 280 VAL A O 1
ATOM 2162 N N . PHE A 1 283 ? 7.635 9.823 25.186 1.00 16.29 281 PHE A N 1
ATOM 2163 C CA . PHE A 1 283 ? 8.049 9.082 26.401 1.00 17.73 281 PHE A CA 1
ATOM 2164 C C . PHE A 1 283 ? 7.151 9.399 27.581 1.00 18.90 281 PHE A C 1
ATOM 2165 O O . PHE A 1 283 ? 6.834 10.581 27.778 1.00 19.30 281 PHE A O 1
ATOM 2173 N N . ARG A 1 284 ? 6.797 8.366 28.345 1.00 20.48 282 ARG A N 1
ATOM 2174 C CA . ARG A 1 284 ? 5.943 8.488 29.560 1.00 22.49 282 ARG A CA 1
ATOM 2175 C C . ARG A 1 284 ? 6.511 9.499 30.552 1.00 23.13 282 ARG A C 1
ATOM 2176 O O . ARG A 1 284 ? 5.677 10.175 31.227 1.00 23.23 282 ARG A O 1
ATOM 2184 N N . GLN A 1 285 ? 7.832 9.593 30.651 1.00 24.61 283 GLN A N 1
ATOM 2185 C CA . GLN A 1 285 ? 8.489 10.455 31.666 1.00 27.70 283 GLN A CA 1
ATOM 2186 C C . GLN A 1 285 ? 8.154 11.931 31.417 1.00 27.83 283 GLN A C 1
ATOM 2187 O O . GLN A 1 285 ? 8.268 12.739 32.339 1.00 27.03 283 GLN A O 1
ATOM 2193 N N . ALA A 1 286 ? 7.727 12.292 30.223 1.00 25.19 284 ALA A N 1
ATOM 2194 C CA . ALA A 1 286 ? 7.430 13.698 29.865 1.00 26.12 284 ALA A CA 1
ATOM 2195 C C . ALA A 1 286 ? 6.333 14.266 30.785 1.00 25.80 284 ALA A C 1
ATOM 2196 O O . ALA A 1 286 ? 5.354 13.547 31.119 1.00 25.15 284 ALA A O 1
ATOM 2198 N N . SER A 1 287 ? 6.477 15.532 31.183 1.00 27.86 285 SER A N 1
ATOM 2199 C CA . SER A 1 287 ? 5.441 16.290 31.928 1.00 29.01 285 SER A CA 1
ATOM 2200 C C . SER A 1 287 ? 4.183 16.418 31.065 1.00 29.86 285 SER A C 1
ATOM 2201 O O . SER A 1 287 ? 4.301 16.385 29.805 1.00 28.44 285 SER A O 1
ATOM 2204 N N . LYS A 1 288 ? 3.038 16.568 31.723 1.00 29.85 286 LYS A N 1
ATOM 2205 C CA . LYS A 1 288 ? 1.709 16.804 31.100 1.00 30.80 286 LYS A CA 1
ATOM 2206 C C . LYS A 1 288 ? 1.836 17.936 30.081 1.00 27.96 286 LYS A C 1
ATOM 2207 O O . LYS A 1 288 ? 1.276 17.771 28.975 1.00 27.04 286 LYS A O 1
ATOM 2213 N N . GLU A 1 289 ? 2.526 19.025 30.443 1.00 27.53 287 GLU A N 1
ATOM 2214 C CA . GLU A 1 289 ? 2.687 20.222 29.574 1.00 27.35 287 GLU A CA 1
ATOM 2215 C C . GLU A 1 289 ? 3.532 19.820 28.350 1.00 24.68 287 GLU A C 1
ATOM 2216 O O . GLU A 1 289 ? 3.148 20.209 27.232 1.00 22.71 287 GLU A O 1
ATOM 2222 N N . GLU A 1 290 ? 4.631 19.072 28.529 1.00 23.81 288 GLU A N 1
ATOM 2223 C CA . GLU A 1 290 ? 5.449 18.605 27.370 1.00 23.32 288 GLU A CA 1
ATOM 2224 C C . GLU A 1 290 ? 4.604 17.667 26.492 1.00 21.63 288 GLU A C 1
ATOM 2225 O O . GLU A 1 290 ? 4.668 17.722 25.223 1.00 19.95 288 GLU A O 1
ATOM 2231 N N . GLN A 1 291 ? 3.837 16.799 27.126 1.00 20.81 289 GLN A N 1
ATOM 2232 C CA . GLN A 1 291 ? 3.016 15.813 26.373 1.00 19.96 289 GLN A CA 1
ATOM 2233 C C . GLN A 1 291 ? 1.969 16.527 25.521 1.00 18.88 289 GLN A C 1
ATOM 2234 O O . GLN A 1 291 ? 1.712 16.068 24.392 1.00 17.70 289 GLN A O 1
ATOM 2240 N N . ALA A 1 292 ? 1.397 17.634 26.008 1.00 19.45 290 ALA A N 1
ATOM 2241 C CA . ALA A 1 292 ? 0.428 18.419 25.206 1.00 19.00 290 ALA A CA 1
ATOM 2242 C C . ALA A 1 292 ? 1.132 19.081 24.021 1.00 18.64 290 ALA A C 1
ATOM 2243 O O . ALA A 1 292 ? 0.515 19.162 22.960 1.00 18.97 290 ALA A O 1
ATOM 2245 N N . VAL A 1 293 ? 2.363 19.528 24.177 1.00 18.16 291 VAL A N 1
ATOM 2246 C CA . VAL A 1 293 ? 3.135 20.040 23.011 1.00 17.43 291 VAL A CA 1
ATOM 2247 C C . VAL A 1 293 ? 3.305 18.890 22.009 1.00 16.21 291 VAL A C 1
ATOM 2248 O O . VAL A 1 293 ? 3.081 19.088 20.762 1.00 15.60 291 VAL A O 1
ATOM 2252 N N . ALA A 1 294 ? 3.749 17.722 22.487 1.00 16.14 292 ALA A N 1
ATOM 2253 C CA . ALA A 1 294 ? 3.869 16.522 21.634 1.00 15.51 292 ALA A CA 1
ATOM 2254 C C . ALA A 1 294 ? 2.548 16.244 20.892 1.00 15.55 292 ALA A C 1
ATOM 2255 O O . ALA A 1 294 ? 2.572 15.981 19.632 1.00 14.71 292 ALA A O 1
ATOM 2257 N N . LYS A 1 295 ? 1.420 16.271 21.575 1.00 16.70 293 LYS A N 1
ATOM 2258 C CA . LYS A 1 295 ? 0.117 16.026 20.906 1.00 18.23 293 LYS A CA 1
ATOM 2259 C C . LYS A 1 295 ? -0.069 17.007 19.740 1.00 17.22 293 LYS A C 1
ATOM 2260 O O . LYS A 1 295 ? -0.386 16.568 18.589 1.00 17.58 293 LYS A O 1
ATOM 2266 N N . ASP A 1 296 ? 0.111 18.289 20.003 1.00 16.90 294 ASP A N 1
ATOM 2267 C CA . ASP A 1 296 ? -0.078 19.337 18.956 1.00 17.11 294 ASP A CA 1
ATOM 2268 C C . ASP A 1 296 ? 0.941 19.134 17.841 1.00 15.01 294 ASP A C 1
ATOM 2269 O O . ASP A 1 296 ? 0.560 19.241 16.667 1.00 13.57 294 ASP A O 1
ATOM 2274 N N . PHE A 1 297 ? 2.192 18.800 18.178 1.00 13.35 295 PHE A N 1
ATOM 2275 C CA . PHE A 1 297 ? 3.235 18.659 17.135 1.00 13.25 295 PHE A CA 1
ATOM 2276 C C . PHE A 1 297 ? 2.891 17.436 16.271 1.00 12.25 295 PHE A C 1
ATOM 2277 O O . PHE A 1 297 ? 3.022 17.463 15.020 1.00 11.57 295 PHE A O 1
ATOM 2285 N N . LEU A 1 298 ? 2.431 16.352 16.899 1.00 12.11 296 LEU A N 1
ATOM 2286 C CA . LEU A 1 298 ? 2.110 15.121 16.140 1.00 11.99 296 LEU A CA 1
ATOM 2287 C C . LEU A 1 298 ? 0.895 15.371 15.236 1.00 12.50 296 LEU A C 1
ATOM 2288 O O . LEU A 1 298 ? 0.922 14.910 14.044 1.00 12.17 296 LEU A O 1
ATOM 2293 N N . GLU A 1 299 ? -0.122 16.088 15.675 1.00 13.64 297 GLU A N 1
ATOM 2294 C CA . GLU A 1 299 ? -1.227 16.456 14.756 1.00 14.63 297 GLU A CA 1
ATOM 2295 C C . GLU A 1 299 ? -0.686 17.288 13.596 1.00 14.50 297 GLU A C 1
ATOM 2296 O O . GLU A 1 299 ? -1.272 17.225 12.500 1.00 13.70 297 GLU A O 1
ATOM 2302 N N . PHE A 1 300 ? 0.221 18.216 13.876 1.00 14.20 298 PHE A N 1
ATOM 2303 C CA . PHE A 1 300 ? 0.812 19.072 12.825 1.00 14.17 298 PHE A CA 1
ATOM 2304 C C . PHE A 1 300 ? 1.584 18.207 11.827 1.00 14.28 298 PHE A C 1
ATOM 2305 O O . PHE A 1 300 ? 1.429 18.391 10.588 1.00 13.47 298 PHE A O 1
ATOM 2313 N N . VAL A 1 301 ? 2.414 17.272 12.322 1.00 13.23 299 VAL A N 1
ATOM 2314 C CA . VAL A 1 301 ? 3.232 16.387 11.441 1.00 14.41 299 VAL A CA 1
ATOM 2315 C C . VAL A 1 301 ? 2.331 15.561 10.546 1.00 13.59 299 VAL A C 1
ATOM 2316 O O . VAL A 1 301 ? 2.741 15.296 9.409 1.00 14.20 299 VAL A O 1
ATOM 2320 N N . LEU A 1 302 ? 1.181 15.157 11.044 1.00 12.55 300 LEU A N 1
ATOM 2321 C CA . LEU A 1 302 ? 0.221 14.322 10.283 1.00 11.88 300 LEU A CA 1
ATOM 2322 C C . LEU A 1 302 ? -0.664 15.169 9.344 1.00 12.16 300 LEU A C 1
ATOM 2323 O O . LEU A 1 302 ? -1.534 14.530 8.584 1.00 12.17 300 LEU A O 1
ATOM 2328 N N . SER A 1 303 ? -0.531 16.502 9.367 1.00 12.51 301 SER A N 1
ATOM 2329 C CA . SER A 1 303 ? -1.424 17.381 8.551 1.00 12.51 301 SER A CA 1
ATOM 2330 C C . SER A 1 303 ? -1.005 17.263 7.114 1.00 11.98 301 SER A C 1
ATOM 2331 O O . SER A 1 303 ? 0.124 16.961 6.803 1.00 10.88 301 SER A O 1
ATOM 2334 N N . PRO A 1 304 ? -1.953 17.387 6.171 1.00 12.02 302 PRO A N 1
ATOM 2335 C CA . PRO A 1 304 ? -1.587 17.150 4.794 1.00 12.23 302 PRO A CA 1
ATOM 2336 C C . PRO A 1 304 ? -0.491 18.123 4.295 1.00 11.77 302 PRO A C 1
ATOM 2337 O O . PRO A 1 304 ? 0.311 17.713 3.502 1.00 11.80 302 PRO A O 1
ATOM 2341 N N . ARG A 1 305 ? -0.540 19.392 4.709 1.00 12.21 303 ARG A N 1
ATOM 2342 C CA . ARG A 1 305 ? 0.439 20.380 4.262 1.00 12.02 303 ARG A CA 1
ATOM 2343 C C . ARG A 1 305 ? 1.836 20.047 4.788 1.00 12.02 303 ARG A C 1
ATOM 2344 O O . ARG A 1 305 ? 2.792 20.070 4.053 1.00 11.61 303 ARG A O 1
ATOM 2352 N N . ALA A 1 306 ? 1.960 19.788 6.080 1.00 12.05 304 ALA A N 1
ATOM 2353 C CA . ALA A 1 306 ? 3.254 19.333 6.633 1.00 11.90 304 ALA A CA 1
ATOM 2354 C C . ALA A 1 306 ? 3.763 18.137 5.872 1.00 11.69 304 ALA A C 1
ATOM 2355 O O . ALA A 1 306 ? 4.989 18.148 5.524 1.00 11.15 304 ALA A O 1
ATOM 2357 N N . GLN A 1 307 ? 2.937 17.130 5.643 1.00 11.19 305 GLN A N 1
ATOM 2358 C CA . GLN A 1 307 ? 3.408 15.901 4.960 1.00 11.46 305 GLN A CA 1
ATOM 2359 C C . GLN A 1 307 ? 3.817 16.261 3.528 1.00 11.06 305 GLN A C 1
ATOM 2360 O O . GLN A 1 307 ? 4.824 15.815 3.014 1.00 10.14 305 GLN A O 1
ATOM 2366 N N . ALA A 1 308 ? 3.045 17.084 2.870 1.00 11.09 306 ALA A N 1
ATOM 2367 C CA . ALA A 1 308 ? 3.262 17.445 1.468 1.00 11.21 306 ALA A CA 1
ATOM 2368 C C . ALA A 1 308 ? 4.616 18.156 1.339 1.00 11.48 306 ALA A C 1
ATOM 2369 O O . ALA A 1 308 ? 5.391 17.820 0.388 1.00 12.86 306 ALA A O 1
ATOM 2371 N N . VAL A 1 309 ? 4.901 19.120 2.190 1.00 12.06 307 VAL A N 1
ATOM 2372 C CA . VAL A 1 309 ? 6.148 19.941 2.114 1.00 12.48 307 VAL A CA 1
ATOM 2373 C C . VAL A 1 309 ? 7.341 19.026 2.474 1.00 11.88 307 VAL A C 1
ATOM 2374 O O . VAL A 1 309 ? 8.320 18.965 1.736 1.00 11.21 307 VAL A O 1
ATOM 2378 N N . PHE A 1 310 ? 7.190 18.250 3.525 1.00 11.54 308 PHE A N 1
ATOM 2379 C CA . PHE A 1 310 ? 8.290 17.357 3.976 1.00 11.57 308 PHE A CA 1
ATOM 2380 C C . PHE A 1 310 ? 8.596 16.288 2.956 1.00 11.96 308 PHE A C 1
ATOM 2381 O O . PHE A 1 310 ? 9.808 16.128 2.627 1.00 13.21 308 PHE A O 1
ATOM 2389 N N . ALA A 1 311 ? 7.589 15.607 2.390 1.00 11.18 309 ALA A N 1
ATOM 2390 C CA . ALA A 1 311 ? 7.817 14.526 1.427 1.00 11.46 309 ALA A CA 1
ATOM 2391 C C . ALA A 1 311 ? 8.428 15.099 0.142 1.00 11.48 309 ALA A C 1
ATOM 2392 O O . ALA A 1 311 ? 9.306 14.458 -0.457 1.00 11.20 309 ALA A O 1
ATOM 2394 N N . THR A 1 312 ? 7.914 16.215 -0.352 1.00 11.20 310 THR A N 1
ATOM 2395 C CA . THR A 1 312 ? 8.410 16.810 -1.618 1.00 12.41 310 THR A CA 1
ATOM 2396 C C . THR A 1 312 ? 9.796 17.399 -1.426 1.00 11.73 310 THR A C 1
ATOM 2397 O O . THR A 1 312 ? 10.534 17.369 -2.409 1.00 12.77 310 THR A O 1
ATOM 2401 N N . ALA A 1 313 ? 10.216 17.768 -0.230 1.00 11.50 311 ALA A N 1
ATOM 2402 C CA . ALA A 1 313 ? 11.560 18.333 0.027 1.00 12.44 311 ALA A CA 1
ATOM 2403 C C . ALA A 1 313 ? 12.604 17.202 0.031 1.00 11.97 311 ALA A C 1
ATOM 2404 O O . ALA A 1 313 ? 13.821 17.477 -0.163 1.00 12.87 311 ALA A O 1
ATOM 2406 N N . THR A 1 314 ? 12.154 15.981 0.270 1.00 10.84 312 THR A N 1
ATOM 2407 C CA . THR A 1 314 ? 13.048 14.861 0.633 1.00 11.35 312 THR A CA 1
ATOM 2408 C C . THR A 1 314 ? 12.919 13.638 -0.268 1.00 11.90 312 THR A C 1
ATOM 2409 O O . THR A 1 314 ? 13.983 13.059 -0.635 1.00 15.50 312 THR A O 1
ATOM 2413 N N . GLY A 1 315 ? 11.726 13.173 -0.640 1.00 10.68 313 GLY A N 1
ATOM 2414 C CA . GLY A 1 315 ? 11.634 11.804 -1.165 1.00 9.85 313 GLY A CA 1
ATOM 2415 C C . GLY A 1 315 ? 11.026 10.844 -0.190 1.00 9.33 313 GLY A C 1
ATOM 2416 O O . GLY A 1 315 ? 10.777 9.713 -0.548 1.00 9.29 313 GLY A O 1
ATOM 2417 N N . TYR A 1 316 ? 10.832 11.273 1.030 1.00 8.58 314 TYR A N 1
ATOM 2418 C CA . TYR A 1 316 ? 10.073 10.405 1.938 1.00 8.65 314 TYR A CA 1
ATOM 2419 C C . TYR A 1 316 ? 8.678 10.170 1.370 1.00 8.96 314 TYR A C 1
ATOM 2420 O O . TYR A 1 316 ? 8.175 11.010 0.549 1.00 9.66 314 TYR A O 1
ATOM 2429 N N . VAL A 1 317 ? 8.028 9.097 1.868 1.00 8.88 315 VAL A N 1
ATOM 2430 C CA . VAL A 1 317 ? 6.703 8.712 1.360 1.00 8.96 315 VAL A CA 1
ATOM 2431 C C . VAL A 1 317 ? 5.692 9.494 2.206 1.00 8.87 315 VAL A C 1
ATOM 2432 O O . VAL A 1 317 ? 5.737 9.390 3.430 1.00 9.03 315 VAL A O 1
ATOM 2436 N N . PRO A 1 318 ? 4.744 10.265 1.674 1.00 9.30 316 PRO A N 1
ATOM 2437 C CA . PRO A 1 318 ? 3.735 10.885 2.540 1.00 10.11 316 PRO A CA 1
ATOM 2438 C C . PRO A 1 318 ? 2.963 9.820 3.290 1.00 10.81 316 PRO A C 1
ATOM 2439 O O . PRO A 1 318 ? 2.649 8.782 2.675 1.00 10.88 316 PRO A O 1
ATOM 2443 N N . VAL A 1 319 ? 2.792 9.981 4.618 1.00 10.65 317 VAL A N 1
ATOM 2444 C CA . VAL A 1 319 ? 2.265 8.869 5.408 1.00 11.83 317 VAL A CA 1
ATOM 2445 C C . VAL A 1 319 ? 0.736 8.865 5.452 1.00 12.70 317 VAL A C 1
ATOM 2446 O O . VAL A 1 319 ? 0.165 7.903 6.023 1.00 13.61 317 VAL A O 1
ATOM 2450 N N . THR A 1 320 ? 0.047 9.877 4.903 1.00 12.38 318 THR A N 1
ATOM 2451 C CA . THR A 1 320 ? -1.411 9.943 5.019 1.00 13.38 318 THR A CA 1
ATOM 2452 C C . THR A 1 320 ? -1.998 10.016 3.626 1.00 14.37 318 THR A C 1
ATOM 2453 O O . THR A 1 320 ? -1.361 10.520 2.709 1.00 13.72 318 THR A O 1
ATOM 2457 N N . GLU A 1 321 ? -3.208 9.524 3.510 1.00 15.80 319 GLU A N 1
ATOM 2458 C CA . GLU A 1 321 ? -4.010 9.722 2.294 1.00 17.25 319 GLU A CA 1
ATOM 2459 C C . GLU A 1 321 ? -4.185 11.235 2.027 1.00 16.44 319 GLU A C 1
ATOM 2460 O O .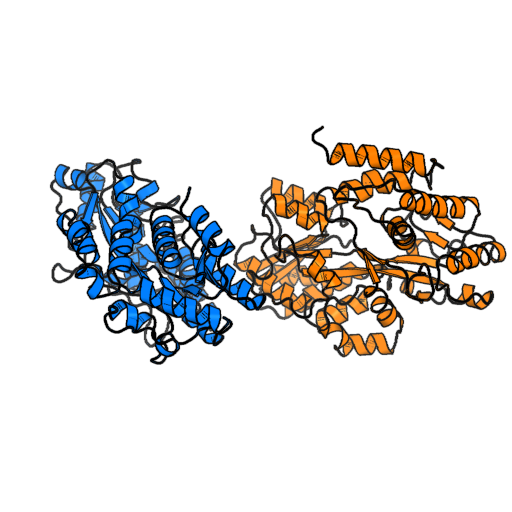 GLU A 1 321 ? -4.124 11.650 0.820 1.00 15.46 319 GLU A O 1
ATOM 2466 N N . GLY A 1 322 ? -4.393 12.035 3.069 1.00 14.40 320 GLY A N 1
ATOM 2467 C CA . GLY A 1 322 ? -4.683 13.484 2.897 1.00 14.66 320 GLY A CA 1
ATOM 2468 C C . GLY A 1 322 ? -3.529 14.246 2.236 1.00 13.41 320 GLY A C 1
ATOM 2469 O O . GLY A 1 322 ? -3.754 15.221 1.525 1.00 12.94 320 GLY A O 1
ATOM 2470 N N . ALA A 1 323 ? -2.294 13.805 2.463 1.00 12.84 321 ALA A N 1
ATOM 2471 C CA . ALA A 1 323 ? -1.109 14.483 1.916 1.00 12.77 321 ALA A CA 1
ATOM 2472 C C . ALA A 1 323 ? -1.185 14.445 0.399 1.00 13.16 321 ALA A C 1
ATOM 2473 O O . ALA A 1 323 ? -0.767 15.411 -0.269 1.00 12.62 321 ALA A O 1
ATOM 2475 N N . LEU A 1 324 ? -1.665 13.328 -0.158 1.00 14.16 322 LEU A N 1
ATOM 2476 C CA . LEU A 1 324 ? -1.642 13.178 -1.620 1.00 15.03 322 LEU A CA 1
ATOM 2477 C C . LEU A 1 324 ? -2.664 14.100 -2.257 1.00 15.40 322 LEU A C 1
ATOM 2478 O O . LEU A 1 324 ? -2.648 14.302 -3.467 1.00 16.52 322 LEU A O 1
ATOM 2483 N N . LYS A 1 325 ? -3.647 14.521 -1.488 1.00 14.84 323 LYS A N 1
ATOM 2484 C CA . LYS A 1 325 ? -4.712 15.407 -1.976 1.00 15.54 323 LYS A CA 1
ATOM 2485 C C . LYS A 1 325 ? -4.353 16.869 -1.731 1.00 14.58 323 LYS A C 1
ATOM 2486 O O . LYS A 1 325 ? -5.164 17.767 -2.062 1.00 16.75 323 LYS A O 1
ATOM 2492 N N . ASP A 1 326 ? -3.242 17.156 -1.097 1.00 13.18 324 ASP A N 1
ATOM 2493 C CA . ASP A 1 326 ? -2.868 18.546 -0.807 1.00 13.26 324 ASP A CA 1
ATOM 2494 C C . ASP A 1 326 ? -2.333 19.211 -2.062 1.00 13.17 324 ASP A C 1
ATOM 2495 O O . ASP A 1 326 ? -1.527 18.606 -2.763 1.00 13.66 324 ASP A O 1
ATOM 2500 N N . PRO A 1 327 ? -2.813 20.405 -2.408 1.00 13.99 325 PRO A N 1
ATOM 2501 C CA . PRO A 1 327 ? -2.359 21.107 -3.613 1.00 15.49 325 PRO A CA 1
ATOM 2502 C C . PRO A 1 327 ? -0.855 21.311 -3.758 1.00 16.14 325 PRO A C 1
ATOM 2503 O O . PRO A 1 327 ? -0.362 21.299 -4.896 1.00 18.11 325 PRO A O 1
ATOM 2507 N N . VAL A 1 328 ? -0.133 21.482 -2.665 1.00 16.38 326 VAL A N 1
ATOM 2508 C CA . VAL A 1 328 ? 1.333 21.680 -2.776 1.00 16.59 326 VAL A CA 1
ATOM 2509 C C . VAL A 1 328 ? 1.970 20.351 -3.227 1.00 15.55 326 VAL A C 1
ATOM 2510 O O . VAL A 1 328 ? 2.822 20.377 -4.154 1.00 15.35 326 VAL A O 1
ATOM 2514 N N . TYR A 1 329 ? 1.518 19.223 -2.661 1.00 14.09 327 TYR A N 1
ATOM 2515 C CA . TYR A 1 329 ? 1.963 17.900 -3.123 1.00 14.49 327 TYR A CA 1
ATOM 2516 C C . TYR A 1 329 ? 1.625 17.793 -4.616 1.00 14.85 327 TYR A C 1
ATOM 2517 O O . TYR A 1 329 ? 2.476 17.345 -5.410 1.00 14.45 327 TYR A O 1
ATOM 2526 N N . GLN A 1 330 ? 0.394 18.131 -4.986 1.00 14.85 328 GLN A N 1
ATOM 2527 C CA . GLN A 1 330 ? -0.116 17.898 -6.356 1.00 16.34 328 GLN A CA 1
ATOM 2528 C C . GLN A 1 330 ? 0.708 18.727 -7.332 1.00 16.42 328 GLN A C 1
ATOM 2529 O O . GLN A 1 330 ? 0.984 18.270 -8.449 1.00 16.29 328 GLN A O 1
ATOM 2535 N N . ALA A 1 331 ? 1.067 19.944 -6.928 1.00 17.31 329 ALA A N 1
ATOM 2536 C CA . ALA A 1 331 ? 1.875 20.843 -7.778 1.00 18.16 329 ALA A CA 1
ATOM 2537 C C . ALA A 1 331 ? 3.250 20.183 -8.029 1.00 17.79 329 ALA A C 1
ATOM 2538 O O . ALA A 1 331 ? 3.682 20.170 -9.186 1.00 18.65 329 ALA A O 1
ATOM 2540 N N . TYR A 1 332 ? 3.955 19.713 -6.993 1.00 17.28 330 TYR A N 1
ATOM 2541 C CA . TYR A 1 332 ? 5.254 19.059 -7.151 1.00 18.54 330 TYR A CA 1
ATOM 2542 C C . TYR A 1 332 ? 5.081 17.844 -8.058 1.00 17.31 330 TYR A C 1
ATOM 2543 O O . TYR A 1 332 ? 5.918 17.658 -8.924 1.00 16.86 330 TYR A O 1
ATOM 2552 N N . ALA A 1 333 ? 4.081 17.000 -7.792 1.00 16.97 331 ALA A N 1
ATOM 2553 C CA . ALA A 1 333 ? 3.904 15.732 -8.549 1.00 16.90 331 ALA A CA 1
ATOM 2554 C C . ALA A 1 333 ? 3.629 16.045 -10.015 1.00 17.68 331 ALA A C 1
ATOM 2555 O O . ALA A 1 333 ? 4.105 15.312 -10.905 1.00 18.81 331 ALA A O 1
ATOM 2557 N N . ALA A 1 334 ? 2.849 17.077 -10.273 1.00 17.37 332 ALA A N 1
ATOM 2558 C CA . ALA A 1 334 ? 2.474 17.410 -11.651 1.00 18.96 332 ALA A CA 1
ATOM 2559 C C . ALA A 1 334 ? 3.74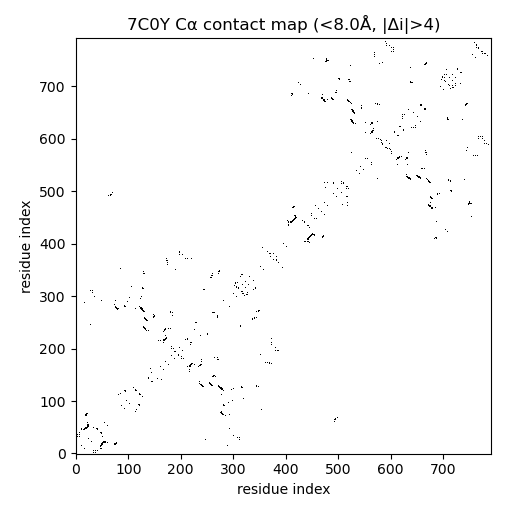9 17.791 -12.443 1.00 19.36 332 ALA A C 1
ATOM 2560 O O . ALA A 1 334 ? 3.719 17.613 -13.662 1.00 21.49 332 ALA A O 1
ATOM 2562 N N . GLU A 1 335 ? 4.760 18.379 -11.825 1.00 19.73 333 GLU A N 1
ATOM 2563 C CA . GLU A 1 335 ? 5.993 18.869 -12.501 1.00 21.87 333 GLU A CA 1
ATOM 2564 C C . GLU A 1 335 ? 7.050 17.762 -12.495 1.00 20.80 333 GLU A C 1
ATOM 2565 O O . GLU A 1 335 ? 8.060 17.877 -13.217 1.00 19.94 333 GLU A O 1
ATOM 2571 N N . ASN A 1 336 ? 6.885 16.772 -11.639 1.00 17.94 334 ASN A N 1
ATOM 2572 C CA . ASN A 1 336 ? 7.991 15.798 -11.444 1.00 17.34 334 ASN A CA 1
ATOM 2573 C C . ASN A 1 336 ? 7.381 14.436 -11.192 1.00 16.85 334 ASN A C 1
ATOM 2574 O O . ASN A 1 336 ? 6.876 14.203 -10.119 1.00 15.91 334 ASN A O 1
ATOM 2579 N N . PRO A 1 337 ? 7.362 13.528 -12.178 1.00 16.94 335 PRO A N 1
ATOM 2580 C CA . PRO A 1 337 ? 6.722 12.223 -12.033 1.00 16.80 335 PRO A CA 1
ATOM 2581 C C . PRO A 1 337 ? 7.396 11.274 -11.038 1.00 15.48 335 PRO A C 1
ATOM 2582 O O . PRO A 1 337 ? 6.847 10.235 -10.708 1.00 14.28 335 PRO A O 1
ATOM 2586 N N . ASP A 1 338 ? 8.547 11.673 -10.518 1.00 15.13 336 ASP A N 1
ATOM 2587 C CA . ASP A 1 338 ? 9.300 10.788 -9.585 1.00 13.80 336 ASP A CA 1
ATOM 2588 C C . ASP A 1 338 ? 8.555 10.703 -8.255 1.00 13.90 336 ASP A C 1
ATOM 2589 O O . ASP A 1 338 ? 8.694 9.659 -7.575 1.00 12.97 336 ASP A O 1
ATOM 2594 N N . TYR A 1 339 ? 7.745 11.697 -7.892 1.00 13.32 337 TYR A N 1
ATOM 2595 C CA . TYR A 1 339 ? 7.045 11.626 -6.592 1.00 13.66 337 TYR A CA 1
ATOM 2596 C C . TYR A 1 339 ? 5.985 10.535 -6.641 1.00 13.43 337 TYR A C 1
ATOM 2597 O O . TYR A 1 339 ? 5.829 9.772 -5.705 1.00 12.64 337 TYR A O 1
ATOM 2606 N N . ALA A 1 340 ? 5.246 10.466 -7.748 1.00 12.59 338 ALA A N 1
ATOM 2607 C CA . ALA A 1 340 ? 4.231 9.418 -7.949 1.00 13.38 338 ALA A CA 1
ATOM 2608 C C . ALA A 1 340 ? 4.928 8.053 -7.988 1.00 12.68 338 ALA A C 1
ATOM 2609 O O . ALA A 1 340 ? 4.350 7.072 -7.498 1.00 12.27 338 ALA A O 1
ATOM 2611 N N . THR A 1 341 ? 6.106 7.998 -8.555 1.00 11.95 339 THR A N 1
ATOM 2612 C CA . THR A 1 341 ? 6.879 6.712 -8.641 1.00 11.26 339 THR A CA 1
ATOM 2613 C C . THR A 1 341 ? 7.181 6.202 -7.227 1.00 10.67 339 THR A C 1
ATOM 2614 O O . THR A 1 341 ? 6.979 5.015 -6.929 1.00 10.12 339 THR A O 1
ATOM 2618 N N . ILE A 1 342 ? 7.662 7.093 -6.400 1.00 10.74 340 ILE A N 1
ATOM 2619 C CA . ILE A 1 342 ? 7.904 6.797 -4.955 1.00 10.63 340 ILE A CA 1
ATOM 2620 C C . ILE A 1 342 ? 6.625 6.271 -4.304 1.00 11.09 340 ILE A C 1
ATOM 2621 O O . ILE A 1 342 ? 6.666 5.230 -3.617 1.00 10.30 340 ILE A O 1
ATOM 2626 N N . VAL A 1 343 ? 5.497 6.991 -4.446 1.00 11.31 341 VAL A N 1
ATOM 2627 C CA . VAL A 1 343 ? 4.215 6.490 -3.880 1.00 11.96 341 VAL A CA 1
ATOM 2628 C C . VAL A 1 343 ? 3.823 5.136 -4.477 1.00 11.29 341 VAL A C 1
ATOM 2629 O O . VAL A 1 343 ? 3.443 4.272 -3.701 1.00 12.01 341 VAL A O 1
ATOM 2633 N N . ARG A 1 344 ? 3.961 4.918 -5.775 1.00 11.74 342 ARG A N 1
ATOM 2634 C CA A ARG A 1 344 ? 3.609 3.603 -6.351 0.50 11.90 342 ARG A CA 1
ATOM 2635 C CA B ARG A 1 344 ? 3.667 3.613 -6.443 0.50 12.06 342 ARG A CA 1
ATOM 2636 C C . ARG A 1 344 ? 4.496 2.542 -5.729 1.00 11.29 342 ARG A C 1
ATOM 2637 O O . ARG A 1 344 ? 3.968 1.526 -5.311 1.00 10.66 342 ARG A O 1
ATOM 2652 N N . GLN A 1 345 ? 5.782 2.835 -5.555 1.00 10.49 343 GLN A N 1
ATOM 2653 C CA . GLN A 1 345 ? 6.682 1.789 -5.003 1.00 10.18 343 GLN A CA 1
ATOM 2654 C C . GLN A 1 345 ? 6.281 1.515 -3.539 1.00 10.21 343 GLN A C 1
ATOM 2655 O O . GLN A 1 345 ? 6.336 0.332 -3.112 1.00 10.05 343 GLN A O 1
ATOM 2661 N N . SER A 1 346 ? 5.732 2.519 -2.834 1.00 9.85 344 SER A N 1
ATOM 2662 C CA . SER A 1 346 ? 5.420 2.377 -1.398 1.00 10.42 344 SER A CA 1
ATOM 2663 C C . SER A 1 346 ? 4.283 1.389 -1.208 1.00 11.37 344 SER A C 1
ATOM 2664 O O . SER A 1 346 ? 4.037 0.969 -0.107 1.00 11.84 344 SER A O 1
ATOM 2667 N N . ARG A 1 347 ? 3.524 1.066 -2.260 1.00 11.91 345 ARG A N 1
ATOM 2668 C CA . ARG A 1 347 ? 2.481 -0.007 -2.207 1.00 13.09 345 ARG A CA 1
ATOM 2669 C C . ARG A 1 347 ? 3.078 -1.424 -2.093 1.00 12.64 345 ARG A C 1
ATOM 2670 O O . ARG A 1 347 ? 2.324 -2.349 -1.784 1.00 12.49 345 ARG A O 1
ATOM 2678 N N . TYR A 1 348 ? 4.336 -1.590 -2.435 1.00 11.33 346 TYR A N 1
ATOM 2679 C CA . TYR A 1 348 ? 5.048 -2.884 -2.472 1.00 11.48 346 TYR A CA 1
ATOM 2680 C C . TYR A 1 348 ? 6.226 -2.821 -1.507 1.00 10.56 346 TYR A C 1
ATOM 2681 O O . TYR A 1 348 ? 7.355 -2.452 -1.853 1.00 8.84 346 TYR A O 1
ATOM 2690 N N . ALA A 1 349 ? 5.921 -3.091 -0.235 1.00 10.15 347 ALA A N 1
ATOM 2691 C CA . ALA A 1 349 ? 6.732 -2.580 0.871 1.00 9.88 347 ALA A CA 1
ATOM 2692 C C . ALA A 1 349 ? 6.860 -3.683 1.903 1.00 10.43 347 ALA A C 1
ATOM 2693 O O . ALA A 1 349 ? 5.849 -4.366 2.202 1.00 10.46 347 ALA A O 1
ATOM 2695 N N . LYS A 1 350 ? 8.076 -3.954 2.344 1.00 10.30 348 LYS A N 1
ATOM 2696 C CA . LYS A 1 350 ? 8.330 -4.985 3.364 1.00 10.20 348 LYS A CA 1
ATOM 2697 C C . LYS A 1 350 ? 9.227 -4.375 4.448 1.00 9.87 348 LYS A C 1
ATOM 2698 O O . LYS A 1 350 ? 9.987 -3.428 4.172 1.00 10.04 348 LYS A O 1
ATOM 2704 N N . PHE A 1 351 ? 9.023 -4.880 5.640 1.00 10.72 349 PHE A N 1
ATOM 2705 C CA . PHE A 1 351 ? 9.788 -4.437 6.818 1.00 10.55 349 PHE A CA 1
ATOM 2706 C C . PHE A 1 351 ? 10.662 -5.611 7.289 1.00 10.95 349 PHE A C 1
ATOM 2707 O O . PHE A 1 351 ? 10.333 -6.801 7.156 1.00 11.38 349 PHE A O 1
ATOM 2715 N N . GLU A 1 352 ? 11.790 -5.234 7.856 1.00 11.31 350 GLU A N 1
ATOM 2716 C CA . GLU A 1 352 ? 12.623 -6.155 8.641 1.00 12.06 350 GLU A CA 1
ATOM 2717 C C . GLU A 1 352 ? 11.914 -6.490 9.936 1.00 12.53 350 GLU A C 1
ATOM 2718 O O . GLU A 1 352 ? 10.905 -5.851 10.367 1.00 11.70 350 GLU A O 1
ATOM 2724 N N . PRO A 1 353 ? 12.455 -7.473 10.644 1.00 12.95 351 PRO A N 1
ATOM 2725 C CA . PRO A 1 353 ? 11.820 -7.902 11.892 1.00 14.37 351 PRO A CA 1
ATOM 2726 C C . PRO A 1 353 ? 11.805 -6.805 12.949 1.00 14.31 351 PRO A C 1
ATOM 2727 O O . PRO A 1 353 ? 12.709 -5.956 12.991 1.00 14.73 351 PRO A O 1
ATOM 2731 N N . ALA A 1 354 ? 10.742 -6.772 13.749 1.00 15.27 352 ALA A N 1
ATOM 2732 C CA . ALA A 1 354 ? 10.637 -5.741 14.807 1.00 15.34 352 ALA A CA 1
ATOM 2733 C C . ALA A 1 354 ? 11.161 -6.285 16.149 1.00 16.80 352 ALA A C 1
ATOM 2734 O O . ALA A 1 354 ? 10.700 -5.850 17.151 1.00 18.57 352 ALA A O 1
ATOM 2736 N N . LEU A 1 355 ? 12.143 -7.172 16.132 1.00 17.22 353 LEU A N 1
ATOM 2737 C CA . LEU A 1 355 ? 12.758 -7.723 17.357 1.00 17.91 353 LEU A CA 1
ATOM 2738 C C . LEU A 1 355 ? 13.490 -6.588 18.050 1.00 16.76 353 LEU A C 1
ATOM 2739 O O . LEU A 1 355 ? 14.219 -5.915 17.404 1.00 15.65 353 LEU A O 1
ATOM 2744 N N . ALA A 1 356 ? 13.456 -6.544 19.379 1.00 17.30 354 ALA A N 1
ATOM 2745 C CA . ALA A 1 356 ? 14.182 -5.507 20.125 1.00 17.20 354 ALA A CA 1
ATOM 2746 C C . ALA A 1 356 ? 15.682 -5.502 19.814 1.00 17.33 354 ALA A C 1
ATOM 2747 O O . ALA A 1 356 ? 16.322 -4.422 19.931 1.00 17.82 354 ALA A O 1
ATOM 2749 N N . GLU A 1 357 ? 16.259 -6.669 19.519 1.00 17.14 355 GLU A N 1
ATOM 2750 C CA . GLU A 1 357 ? 17.701 -6.863 19.274 1.00 17.32 355 GLU A CA 1
ATOM 2751 C C . GLU A 1 357 ? 18.040 -6.577 17.805 1.00 15.34 355 GLU A C 1
ATOM 2752 O O . GLU A 1 357 ? 19.189 -6.705 17.416 1.00 14.84 355 GLU A O 1
ATOM 2758 N N . TRP A 1 358 ? 17.073 -6.256 16.980 1.00 14.76 356 TRP A N 1
ATOM 2759 C CA . TRP A 1 358 ? 17.337 -6.178 15.532 1.00 13.86 356 TRP A CA 1
ATOM 2760 C C . TRP A 1 358 ? 18.398 -5.127 15.174 1.00 14.68 356 TRP A C 1
ATOM 2761 O O . TRP A 1 358 ? 19.123 -5.331 14.191 1.00 14.21 356 TRP A O 1
ATOM 2772 N N . GLU A 1 359 ? 18.417 -3.953 15.797 1.00 15.52 357 GLU A N 1
ATOM 2773 C CA . GLU A 1 359 ? 19.435 -2.953 15.410 1.00 16.26 357 GLU A CA 1
ATOM 2774 C C . GLU A 1 359 ? 20.826 -3.588 15.476 1.00 16.45 357 GLU A C 1
ATOM 2775 O O . GLU A 1 359 ? 21.573 -3.474 14.511 1.00 15.10 357 GLU A O 1
ATOM 2781 N N . GLN A 1 360 ? 21.147 -4.208 16.600 1.00 16.61 358 GLN A N 1
ATOM 2782 C CA . GLN A 1 360 ? 22.434 -4.879 16.767 1.00 18.33 358 GLN A CA 1
ATOM 2783 C C . GLN A 1 360 ? 22.585 -5.967 15.697 1.00 16.72 358 GLN A C 1
ATOM 2784 O O . GLN A 1 360 ? 23.602 -6.057 15.083 1.00 15.86 358 GLN A O 1
ATOM 2790 N N . ILE A 1 361 ? 21.562 -6.749 15.413 1.00 15.12 359 ILE A N 1
ATOM 2791 C CA . ILE A 1 361 ? 21.745 -7.879 14.468 1.00 14.76 359 ILE A CA 1
ATOM 2792 C C . ILE A 1 361 ? 21.974 -7.299 13.078 1.00 13.88 359 ILE A C 1
ATOM 2793 O O . ILE A 1 361 ? 22.916 -7.726 12.385 1.00 15.32 359 ILE A O 1
ATOM 2798 N N . ARG A 1 362 ? 21.179 -6.300 12.679 1.00 12.73 360 ARG A N 1
ATOM 2799 C CA . ARG A 1 362 ? 21.256 -5.877 11.255 1.00 12.12 360 ARG A CA 1
ATOM 2800 C C . ARG A 1 362 ? 22.617 -5.254 10.961 1.00 12.00 360 ARG A C 1
ATOM 2801 O O . ARG A 1 362 ? 23.128 -5.467 9.818 1.00 12.79 360 ARG A O 1
ATOM 2809 N N . PHE A 1 363 ? 23.247 -4.555 11.907 1.00 12.54 361 PHE A N 1
ATOM 2810 C CA . PHE A 1 363 ? 24.555 -3.901 11.654 1.00 12.93 361 PHE A CA 1
ATOM 2811 C C . PHE A 1 363 ? 25.751 -4.791 12.019 1.00 14.05 361 PHE A C 1
ATOM 2812 O O . PHE A 1 363 ? 26.602 -5.028 11.188 1.00 13.82 361 PHE A O 1
ATOM 2820 N N . ASP A 1 364 ? 25.781 -5.249 13.258 1.00 15.12 362 ASP A N 1
ATOM 2821 C CA . ASP A 1 364 ? 26.968 -5.960 13.824 1.00 17.26 362 ASP A CA 1
ATOM 2822 C C . ASP A 1 364 ? 27.052 -7.414 13.361 1.00 16.54 362 ASP A C 1
ATOM 2823 O O . ASP A 1 364 ? 28.161 -8.003 13.514 1.00 18.11 362 ASP A O 1
ATOM 2828 N N . ILE A 1 365 ? 25.950 -8.056 12.963 1.00 15.72 363 ILE A N 1
ATOM 2829 C CA . ILE A 1 365 ? 25.933 -9.519 12.684 1.00 15.58 363 ILE A CA 1
ATOM 2830 C C . ILE A 1 365 ? 25.625 -9.744 11.192 1.00 15.27 363 ILE A C 1
ATOM 2831 O O . ILE A 1 365 ? 26.521 -10.278 10.448 1.00 14.16 363 ILE A O 1
ATOM 2836 N N . LEU A 1 366 ? 24.429 -9.372 10.740 1.00 14.85 364 LEU A N 1
ATOM 2837 C CA . LEU A 1 366 ? 24.054 -9.528 9.320 1.00 14.04 364 LEU A CA 1
ATOM 2838 C C . LEU A 1 366 ? 24.928 -8.604 8.438 1.00 14.12 364 LEU A C 1
ATOM 2839 O O . LEU A 1 366 ? 25.513 -9.083 7.448 1.00 13.29 364 LEU A O 1
ATOM 2844 N N . GLY A 1 367 ? 24.988 -7.313 8.735 1.00 14.35 365 GLY A N 1
ATOM 2845 C CA . GLY A 1 367 ? 25.812 -6.344 7.979 1.00 14.20 365 GLY A CA 1
ATOM 2846 C C . GLY A 1 367 ? 27.247 -6.821 7.888 1.00 15.14 365 GLY A C 1
ATOM 2847 O O . GLY A 1 367 ? 27.841 -6.713 6.833 1.00 14.56 365 GLY A O 1
ATOM 2848 N N . GLN A 1 368 ? 27.809 -7.308 8.994 1.00 15.82 366 GLN A N 1
ATOM 2849 C CA . GLN A 1 368 ? 29.213 -7.797 8.981 1.00 17.70 366 GLN A CA 1
ATOM 2850 C C . GLN A 1 368 ? 29.344 -8.998 8.062 1.00 16.41 366 GLN A C 1
ATOM 2851 O O . GLN A 1 368 ? 30.323 -9.056 7.339 1.00 15.01 366 GLN A O 1
ATOM 2857 N N . ALA A 1 369 ? 28.398 -9.949 8.080 1.00 15.94 367 ALA A N 1
ATOM 2858 C CA . ALA A 1 369 ? 28.443 -11.121 7.184 1.00 15.06 367 ALA A CA 1
ATOM 2859 C C . ALA A 1 369 ? 28.433 -10.655 5.730 1.00 13.68 367 ALA A C 1
ATOM 2860 O O . ALA A 1 369 ? 29.189 -11.158 4.904 1.00 13.03 367 ALA A O 1
ATOM 2862 N N . ILE A 1 370 ? 27.596 -9.684 5.415 1.00 12.36 368 ILE A N 1
ATOM 2863 C CA . ILE A 1 370 ? 27.515 -9.200 4.022 1.00 12.08 368 ILE A CA 1
ATOM 2864 C C . ILE A 1 370 ? 28.842 -8.530 3.620 1.00 12.09 368 ILE A C 1
ATOM 2865 O O . ILE A 1 370 ? 29.340 -8.736 2.480 1.00 11.66 368 ILE A O 1
ATOM 2870 N N . LYS A 1 371 ? 29.419 -7.735 4.519 1.00 12.57 369 LYS A N 1
ATOM 2871 C CA . LYS A 1 371 ? 30.738 -7.109 4.256 1.00 14.67 369 LYS A CA 1
ATOM 2872 C C . LYS A 1 371 ? 31.812 -8.183 4.094 1.00 14.38 369 LYS A C 1
ATOM 2873 O O . LYS A 1 371 ? 32.597 -8.052 3.158 1.00 13.67 369 LYS A O 1
ATOM 2879 N N . GLU A 1 372 ? 31.787 -9.230 4.921 1.00 14.87 370 GLU A N 1
ATOM 2880 C CA A GLU A 1 372 ? 32.775 -10.352 4.819 0.50 16.02 370 GLU A CA 1
ATOM 2881 C CA B GLU A 1 372 ? 32.790 -10.332 4.801 0.50 15.46 370 GLU A CA 1
ATOM 2882 C C . GLU A 1 372 ? 32.714 -10.927 3.393 1.00 15.31 370 GLU A C 1
ATOM 2883 O O . GLU A 1 372 ? 33.784 -11.016 2.721 1.00 15.67 370 GLU A O 1
ATOM 2894 N N . ALA A 1 373 ? 31.505 -11.218 2.909 1.00 14.42 371 ALA A N 1
ATOM 2895 C CA . ALA A 1 373 ? 31.321 -11.875 1.599 1.00 14.34 371 ALA A CA 1
ATOM 2896 C C . ALA A 1 373 ? 31.660 -10.918 0.473 1.00 14.29 371 ALA A C 1
ATOM 2897 O O . ALA A 1 373 ? 32.338 -11.302 -0.511 1.00 14.19 371 ALA A O 1
ATOM 2899 N N . ILE A 1 374 ? 31.203 -9.672 0.571 1.00 13.92 372 ILE A N 1
ATOM 2900 C CA . ILE A 1 374 ? 31.425 -8.762 -0.574 1.00 14.03 372 ILE A CA 1
ATOM 2901 C C . ILE A 1 374 ? 32.840 -8.221 -0.577 1.00 14.38 372 ILE A C 1
ATOM 2902 O O . ILE A 1 374 ? 33.396 -8.134 -1.683 1.00 14.39 372 ILE A O 1
ATOM 2907 N N . LEU A 1 375 ? 33.387 -7.805 0.569 1.00 14.88 373 LEU A N 1
ATOM 2908 C CA . LEU A 1 375 ? 34.673 -7.050 0.597 1.00 16.26 373 LEU A CA 1
ATOM 2909 C C . LEU A 1 375 ? 35.837 -8.033 0.817 1.00 18.25 373 LEU A C 1
ATOM 2910 O O . LEU A 1 375 ? 36.937 -7.756 0.296 1.00 19.29 373 LEU A O 1
ATOM 2915 N N . ASN A 1 376 ? 35.621 -9.135 1.544 1.00 18.12 374 ASN A N 1
ATOM 2916 C CA . ASN A 1 376 ? 36.743 -10.040 1.933 1.00 20.61 374 ASN A CA 1
ATOM 2917 C C . ASN A 1 376 ? 36.593 -11.425 1.295 1.00 20.26 374 ASN A C 1
ATOM 2918 O O . ASN A 1 376 ? 37.267 -12.350 1.789 1.00 21.77 374 ASN A O 1
ATOM 2923 N N . LYS A 1 377 ? 35.696 -11.574 0.323 1.00 20.24 375 LYS A N 1
ATOM 2924 C CA . LYS A 1 377 ? 35.441 -12.817 -0.465 1.00 19.85 375 LYS A CA 1
ATOM 2925 C C . LYS A 1 377 ? 35.142 -14.023 0.447 1.00 17.92 375 LYS A C 1
ATOM 2926 O O . LYS A 1 377 ? 35.364 -15.197 0.012 1.00 17.79 375 LYS A O 1
ATOM 2932 N N . ALA A 1 378 ? 34.570 -13.793 1.621 1.00 16.04 376 ALA A N 1
ATOM 2933 C CA . ALA A 1 378 ? 33.996 -14.923 2.394 1.00 15.56 376 ALA A CA 1
ATOM 2934 C C . ALA A 1 378 ? 32.963 -15.670 1.545 1.00 15.05 376 ALA A C 1
ATOM 2935 O O . ALA A 1 378 ? 32.155 -15.061 0.795 1.00 14.28 376 ALA A O 1
ATOM 2937 N N . ASP A 1 379 ? 32.965 -16.983 1.674 1.00 14.82 377 ASP A N 1
ATOM 2938 C CA . ASP A 1 379 ? 31.866 -17.851 1.176 1.00 14.71 377 ASP A CA 1
ATOM 2939 C C . ASP A 1 379 ? 30.532 -17.351 1.723 1.00 14.37 377 ASP A C 1
ATOM 2940 O O . ASP A 1 379 ? 30.352 -17.209 2.939 1.00 14.34 377 ASP A O 1
ATOM 2945 N N . PRO A 1 380 ? 29.539 -17.040 0.852 1.00 13.76 378 PRO A N 1
ATOM 2946 C CA . PRO A 1 380 ? 28.282 -16.494 1.347 1.00 13.40 378 PRO A CA 1
ATOM 2947 C C . PRO A 1 380 ? 27.642 -17.427 2.391 1.00 13.93 378 PRO A C 1
ATOM 2948 O O . PRO A 1 380 ? 27.219 -16.894 3.419 1.00 13.36 378 PRO A O 1
ATOM 2952 N N . LYS A 1 381 ? 27.502 -18.729 2.131 1.00 14.46 379 LYS A N 1
ATOM 2953 C CA . LYS A 1 381 ? 26.822 -19.611 3.133 1.00 15.49 379 LYS A CA 1
ATOM 2954 C C . LYS A 1 381 ? 27.635 -19.577 4.441 1.00 15.30 379 LYS A C 1
ATOM 2955 O O . LYS A 1 381 ? 27.056 -19.486 5.501 1.00 14.74 379 LYS A O 1
ATOM 2961 N N . ALA A 1 382 ? 28.944 -19.765 4.367 1.00 15.67 380 ALA A N 1
ATOM 2962 C CA . ALA A 1 382 ? 29.801 -19.705 5.584 1.00 16.11 380 ALA A CA 1
ATOM 2963 C C . ALA A 1 382 ? 29.566 -18.363 6.325 1.00 15.39 380 ALA A C 1
ATOM 2964 O O . ALA A 1 382 ? 29.474 -18.386 7.568 1.00 15.68 380 ALA A O 1
ATOM 2966 N N . ALA A 1 383 ? 29.603 -17.214 5.658 1.00 14.66 381 ALA A N 1
ATOM 2967 C CA . ALA A 1 383 ? 29.430 -15.897 6.340 1.00 14.23 381 ALA A CA 1
ATOM 2968 C C . ALA A 1 383 ? 28.059 -15.815 7.022 1.00 14.41 381 ALA A C 1
ATOM 2969 O O . ALA A 1 383 ? 27.946 -15.355 8.194 1.00 14.37 381 ALA A O 1
ATOM 2971 N N . LEU A 1 384 ? 27.020 -16.291 6.343 1.00 14.19 382 LEU A N 1
ATOM 2972 C CA . LEU A 1 384 ? 25.647 -16.228 6.885 1.00 14.08 382 LEU A CA 1
ATOM 2973 C C . LEU A 1 384 ? 25.453 -17.318 7.950 1.00 14.51 382 LEU A C 1
ATOM 2974 O O . LEU A 1 384 ? 24.659 -17.098 8.909 1.00 14.85 382 LEU A O 1
ATOM 2979 N N . ASP A 1 385 ? 26.172 -18.436 7.880 1.00 15.86 383 ASP A N 1
ATOM 2980 C CA . ASP A 1 385 ? 26.088 -19.444 8.969 1.00 16.76 383 ASP A CA 1
ATOM 2981 C C . ASP A 1 385 ? 26.720 -18.853 10.235 1.00 17.00 383 ASP A C 1
ATOM 2982 O O . ASP A 1 385 ? 26.225 -19.108 11.361 1.00 16.92 383 ASP A O 1
ATOM 2987 N N . ARG A 1 386 ? 27.781 -18.082 10.097 1.00 17.03 384 ARG A N 1
ATOM 2988 C CA . ARG A 1 386 ? 28.369 -17.425 11.288 1.00 18.25 384 ARG A CA 1
ATOM 2989 C C . ARG A 1 386 ? 27.338 -16.431 11.848 1.00 17.88 384 ARG A C 1
ATOM 2990 O O . ARG A 1 386 ? 27.150 -16.346 13.069 1.00 19.32 384 ARG A O 1
ATOM 2998 N N . ALA A 1 387 ? 26.711 -15.656 10.973 1.00 16.54 385 ALA A N 1
ATOM 2999 C CA . ALA A 1 387 ? 25.712 -14.650 11.379 1.00 15.98 385 ALA A CA 1
ATOM 3000 C C . ALA A 1 387 ? 24.604 -15.351 12.143 1.00 16.19 385 ALA A C 1
ATOM 3001 O O . ALA A 1 387 ? 24.143 -14.811 13.175 1.00 15.67 385 ALA A O 1
ATOM 3003 N N . GLN A 1 388 ? 24.125 -16.465 11.597 1.00 16.47 386 GLN A N 1
ATOM 3004 C CA . GLN A 1 388 ? 23.006 -17.204 12.212 1.00 17.59 386 GLN A CA 1
ATOM 3005 C C . GLN A 1 388 ? 23.390 -17.614 13.626 1.00 18.96 386 GLN A C 1
ATOM 3006 O O . GLN A 1 388 ? 22.580 -17.431 14.573 1.00 18.99 386 GLN A O 1
ATOM 3012 N N . LYS A 1 389 ? 24.589 -18.177 13.776 1.00 20.73 387 LYS A N 1
ATOM 3013 C CA . LYS A 1 389 ? 25.082 -18.609 15.105 1.00 22.73 387 LYS A CA 1
ATOM 3014 C C . LYS A 1 389 ? 25.167 -17.430 16.078 1.00 21.47 387 LYS A C 1
ATOM 3015 O O . LYS A 1 389 ? 24.688 -17.589 17.233 1.00 21.07 387 LYS A O 1
ATOM 3021 N N . LEU A 1 390 ? 25.732 -16.301 15.632 1.00 20.70 388 LEU A N 1
ATOM 3022 C CA . LEU A 1 390 ? 25.826 -15.109 16.501 1.00 21.01 388 LEU A CA 1
ATOM 3023 C C . LEU A 1 390 ? 24.426 -14.602 16.866 1.00 20.54 388 LEU A C 1
ATOM 3024 O O . LEU A 1 390 ? 24.259 -14.173 18.013 1.00 20.80 388 LEU A O 1
ATOM 3029 N N . ALA A 1 391 ? 23.468 -14.593 15.929 1.00 20.05 389 ALA A N 1
ATOM 3030 C CA . ALA A 1 391 ? 22.097 -14.108 16.217 1.00 20.04 389 ALA A CA 1
ATOM 3031 C C . ALA A 1 391 ? 21.420 -15.089 17.189 1.00 21.47 389 ALA A C 1
ATOM 3032 O O . ALA A 1 391 ? 20.707 -14.617 18.121 1.00 20.59 389 ALA A O 1
ATOM 3034 N N . GLU A 1 392 ? 21.586 -16.400 16.972 1.00 22.38 390 GLU A N 1
ATOM 3035 C CA . GLU A 1 392 ? 20.962 -17.425 17.858 1.00 23.63 390 GLU A CA 1
ATOM 3036 C C . GLU A 1 392 ? 21.491 -17.217 19.280 1.00 24.45 390 GLU A C 1
ATOM 3037 O O . GLU A 1 392 ? 20.689 -17.270 20.242 1.00 25.17 390 GLU A O 1
ATOM 3043 N N . ASP A 1 393 ? 22.784 -16.955 19.394 1.00 25.05 391 ASP A N 1
ATOM 3044 C CA . ASP A 1 393 ? 23.475 -16.735 20.688 1.00 26.37 391 ASP A CA 1
ATOM 3045 C C . ASP A 1 393 ? 22.927 -15.465 21.337 1.00 26.98 391 ASP A C 1
ATOM 3046 O O . ASP A 1 393 ? 22.708 -15.464 22.589 1.00 27.31 391 ASP A O 1
ATOM 3051 N N . LEU A 1 394 ? 22.748 -14.404 20.555 1.00 24.28 392 LEU A N 1
ATOM 3052 C CA . LEU A 1 394 ? 22.251 -13.119 21.105 1.00 25.31 392 LEU A CA 1
ATOM 3053 C C . LEU A 1 394 ? 20.810 -13.318 21.589 1.00 26.68 392 LEU A C 1
ATOM 3054 O O . LEU A 1 394 ? 20.495 -12.833 22.654 1.00 28.56 392 LEU A O 1
ATOM 3059 N N . LEU A 1 395 ? 19.965 -13.999 20.825 1.00 26.95 393 LEU A N 1
ATOM 3060 C CA . LEU A 1 395 ? 18.513 -14.108 21.086 1.00 27.81 393 LEU A CA 1
ATOM 3061 C C . LEU A 1 395 ? 18.168 -15.187 22.103 1.00 30.89 393 LEU A C 1
ATOM 3062 O O . LEU A 1 395 ? 17.037 -15.158 22.552 1.00 32.62 393 LEU A O 1
ATOM 3067 N N . SER A 1 396 ? 19.041 -16.142 22.375 1.00 33.45 394 SER A N 1
ATOM 3068 C CA . SER A 1 396 ? 18.798 -17.157 23.430 1.00 38.01 394 SER A CA 1
ATOM 3069 C C . SER A 1 396 ? 18.822 -16.436 24.784 1.00 38.34 394 SER A C 1
ATOM 3070 O O . SER A 1 396 ? 18.342 -16.988 25.749 1.00 45.67 394 SER A O 1
ATOM 3073 N N . MET B 1 2 ? 50.503 -19.822 39.910 1.00 65.13 0 MET B N 1
ATOM 3074 C CA . MET B 1 2 ? 49.177 -19.835 40.591 1.00 62.59 0 MET B CA 1
ATOM 3075 C C . MET B 1 2 ? 48.990 -18.539 41.400 1.00 58.40 0 MET B C 1
ATOM 3076 O O . MET B 1 2 ? 48.128 -18.522 42.287 1.00 61.41 0 MET B O 1
ATOM 3081 N N . LYS B 1 3 ? 49.734 -17.476 41.071 1.00 51.63 1 LYS B N 1
ATOM 3082 C CA . LYS B 1 3 ? 49.435 -16.071 41.470 1.00 46.98 1 LYS B CA 1
ATOM 3083 C C . LYS B 1 3 ? 48.213 -15.581 40.691 1.00 41.13 1 LYS B C 1
ATOM 3084 O O . LYS B 1 3 ? 47.997 -16.037 39.561 1.00 40.99 1 LYS B O 1
ATOM 3090 N N . PRO B 1 4 ? 47.435 -14.594 41.204 1.00 35.58 2 PRO B N 1
ATOM 3091 C CA . PRO B 1 4 ? 46.256 -14.123 40.473 1.00 33.17 2 PRO B CA 1
ATOM 3092 C C . PRO B 1 4 ? 46.588 -13.737 39.017 1.00 31.75 2 PRO B C 1
ATOM 3093 O O . PRO B 1 4 ? 45.830 -14.096 38.125 1.00 28.72 2 PRO B O 1
ATOM 3097 N N . GLU B 1 5 ? 47.687 -13.016 38.762 1.00 30.54 3 GLU B N 1
ATOM 3098 C CA . GLU B 1 5 ? 47.979 -12.582 37.364 1.00 31.86 3 GLU B CA 1
ATOM 3099 C C . GLU B 1 5 ? 48.201 -13.814 36.468 1.00 31.03 3 GLU B C 1
ATOM 3100 O O . GLU B 1 5 ? 47.827 -13.715 35.248 1.00 29.27 3 GLU B O 1
ATOM 3106 N N . ASP B 1 6 ? 48.732 -14.930 37.009 1.00 29.40 4 ASP B N 1
ATOM 3107 C CA . ASP B 1 6 ? 48.938 -16.188 36.226 1.00 30.65 4 ASP B CA 1
ATOM 3108 C C . ASP B 1 6 ? 47.570 -16.805 35.901 1.00 27.82 4 ASP B C 1
ATOM 3109 O O . ASP B 1 6 ? 47.316 -17.234 34.752 1.00 26.90 4 ASP B O 1
ATOM 3114 N N . VAL B 1 7 ? 46.681 -16.800 36.883 1.00 26.37 5 VAL B N 1
ATOM 3115 C CA . VAL B 1 7 ? 45.287 -17.255 36.680 1.00 26.26 5 VAL B CA 1
ATOM 3116 C C . VAL B 1 7 ? 44.650 -16.378 35.593 1.00 24.81 5 VAL B C 1
ATOM 3117 O O . VAL B 1 7 ? 43.980 -16.908 34.729 1.00 25.16 5 VAL B O 1
ATOM 3121 N N . ILE B 1 8 ? 44.799 -15.068 35.645 1.00 23.58 6 ILE B N 1
ATOM 3122 C CA . ILE B 1 8 ? 44.182 -14.167 34.622 1.00 23.34 6 ILE B CA 1
ATOM 3123 C C . ILE B 1 8 ? 44.735 -14.492 33.235 1.00 25.19 6 ILE B C 1
ATOM 3124 O O . ILE B 1 8 ? 43.951 -14.561 32.263 1.00 26.07 6 ILE B O 1
ATOM 3129 N N . LYS B 1 9 ? 46.045 -14.682 33.140 1.00 26.96 7 LYS B N 1
ATOM 3130 C CA . LYS B 1 9 ? 46.672 -15.092 31.850 1.00 30.56 7 LYS B CA 1
ATOM 3131 C C . LYS B 1 9 ? 45.950 -16.332 31.304 1.00 30.67 7 LYS B C 1
ATOM 3132 O O . LYS B 1 9 ? 45.594 -16.338 30.066 1.00 29.32 7 LYS B O 1
ATOM 3138 N N . GLU B 1 10 ? 45.762 -17.352 32.142 1.00 31.00 8 GLU B N 1
ATOM 3139 C CA . GLU B 1 10 ? 45.146 -18.635 31.714 1.00 33.33 8 GLU B CA 1
ATOM 3140 C C . GLU B 1 10 ? 43.706 -18.342 31.278 1.00 30.70 8 GLU B C 1
ATOM 3141 O O . GLU B 1 10 ? 43.260 -18.895 30.216 1.00 29.94 8 GLU B O 1
ATOM 3147 N N . GLN B 1 11 ? 43.003 -17.493 32.042 1.00 27.35 9 GLN B N 1
ATOM 3148 C CA . GLN B 1 11 ? 41.597 -17.129 31.757 1.00 26.05 9 GLN B CA 1
ATOM 3149 C C . GLN B 1 11 ? 41.505 -16.494 30.364 1.00 26.13 9 GLN B C 1
ATOM 3150 O O . GLN B 1 11 ? 40.592 -16.911 29.587 1.00 26.74 9 GLN B O 1
ATOM 3156 N N . CYS B 1 12 ? 42.365 -15.510 30.072 1.00 25.52 10 CYS B N 1
ATOM 3157 C CA . CYS B 1 12 ? 42.323 -14.726 28.810 1.00 26.09 10 CYS B CA 1
ATOM 3158 C C . CYS B 1 12 ? 42.764 -15.623 27.644 1.00 29.38 10 CYS B C 1
ATOM 3159 O O . CYS B 1 12 ? 42.177 -15.483 26.533 1.00 28.81 10 CYS B O 1
ATOM 3162 N N . ALA B 1 13 ? 43.714 -16.536 27.872 1.00 30.92 11 ALA B N 1
ATOM 3163 C CA . ALA B 1 13 ? 44.179 -17.478 26.829 1.00 33.68 11 ALA B CA 1
ATOM 3164 C C . ALA B 1 13 ? 43.010 -18.342 26.327 1.00 35.33 11 ALA B C 1
ATOM 3165 O O . ALA B 1 13 ? 43.023 -18.658 25.137 1.00 35.10 11 ALA B O 1
ATOM 3167 N N . ARG B 1 14 ? 42.061 -18.721 27.198 1.00 36.68 12 ARG B N 1
ATOM 3168 C CA . ARG B 1 14 ? 40.870 -19.566 26.881 1.00 39.19 12 ARG B CA 1
ATOM 3169 C C . ARG B 1 14 ? 39.665 -18.722 26.424 1.00 36.34 12 ARG B C 1
ATOM 3170 O O . ARG B 1 14 ? 38.619 -19.330 26.124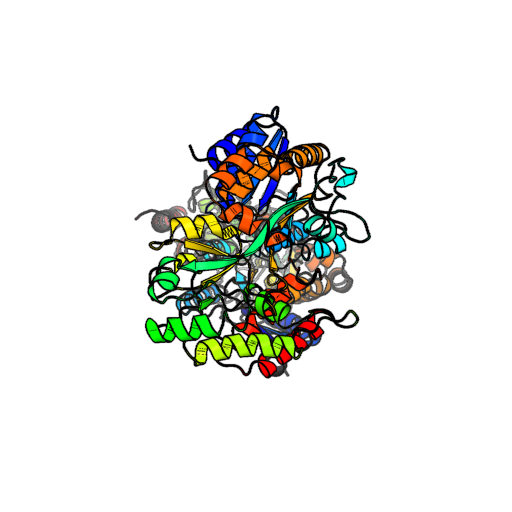 1.00 35.03 12 ARG B O 1
ATOM 3178 N N . ALA B 1 15 ? 39.750 -17.389 26.471 1.00 34.17 13 ALA B N 1
ATOM 3179 C CA . ALA B 1 15 ? 38.602 -16.481 26.228 1.00 33.70 13 ALA B CA 1
ATOM 3180 C C . ALA B 1 15 ? 38.422 -16.243 24.722 1.00 36.03 13 ALA B C 1
ATOM 3181 O O . ALA B 1 15 ? 39.410 -16.298 23.989 1.00 37.87 13 ALA B O 1
ATOM 3183 N N . LYS B 1 16 ? 37.201 -15.934 24.296 1.00 36.43 14 LYS B N 1
ATOM 3184 C CA . LYS B 1 16 ? 36.892 -15.533 22.890 1.00 38.29 14 LYS B CA 1
ATOM 3185 C C . LYS B 1 16 ? 36.994 -14.013 22.733 1.00 34.67 14 LYS B C 1
ATOM 3186 O O . LYS B 1 16 ? 37.053 -13.554 21.610 1.00 33.69 14 LYS B O 1
ATOM 3192 N N . VAL B 1 17 ? 36.938 -13.239 23.820 1.00 31.09 15 VAL B N 1
ATOM 3193 C CA . VAL B 1 17 ? 37.000 -11.755 23.753 1.00 29.02 15 VAL B CA 1
ATOM 3194 C C . VAL B 1 17 ? 37.771 -11.310 24.983 1.00 27.73 15 VAL B C 1
ATOM 3195 O O . VAL B 1 17 ? 37.399 -11.776 26.053 1.00 24.80 15 VAL B O 1
ATOM 3199 N N . VAL B 1 18 ? 38.785 -10.462 24.795 1.00 25.97 16 VAL B N 1
ATOM 3200 C CA . VAL B 1 18 ? 39.643 -9.953 25.903 1.00 24.11 16 VAL B CA 1
ATOM 3201 C C . VAL B 1 18 ? 39.645 -8.434 25.804 1.00 23.38 16 VAL B C 1
ATOM 3202 O O . VAL B 1 18 ? 40.130 -7.912 24.759 1.00 23.87 16 VAL B O 1
ATOM 3206 N N . ALA B 1 19 ? 39.165 -7.768 26.855 1.00 20.86 17 ALA B N 1
ATOM 3207 C CA . ALA B 1 19 ? 39.270 -6.297 26.986 1.00 21.02 17 ALA B CA 1
ATOM 3208 C C . ALA B 1 19 ? 40.485 -5.977 27.851 1.00 19.94 17 ALA B C 1
ATOM 3209 O O . ALA B 1 19 ? 40.495 -6.427 29.011 1.00 18.86 17 ALA B O 1
ATOM 3211 N N . GLU B 1 20 ? 41.474 -5.232 27.336 1.00 20.22 18 GLU B N 1
ATOM 3212 C CA . GLU B 1 20 ? 42.614 -4.808 28.187 1.00 20.40 18 GLU B CA 1
ATOM 3213 C C . GLU B 1 20 ? 42.195 -3.663 29.109 1.00 18.84 18 GLU B C 1
ATOM 3214 O O . GLU B 1 20 ? 41.565 -2.738 28.658 1.00 19.61 18 GLU B O 1
ATOM 3220 N N . LEU B 1 21 ? 42.687 -3.662 30.332 1.00 18.16 19 LEU B N 1
ATOM 3221 C CA . LEU B 1 21 ? 42.514 -2.586 31.334 1.00 17.64 19 LEU B CA 1
ATOM 3222 C C . LEU B 1 21 ? 43.920 -2.139 31.741 1.00 17.34 19 LEU B C 1
ATOM 3223 O O . LEU B 1 21 ? 44.620 -2.941 32.413 1.00 16.55 19 LEU B O 1
ATOM 3228 N N . TRP B 1 22 ? 44.355 -0.983 31.245 1.00 16.25 20 TRP B N 1
ATOM 3229 C CA . TRP B 1 22 ? 45.673 -0.464 31.661 1.00 15.92 20 TRP B CA 1
ATOM 3230 C C . TRP B 1 22 ? 45.549 0.222 33.013 1.00 14.93 20 TRP B C 1
ATOM 3231 O O . TRP B 1 22 ? 44.689 1.079 33.194 1.00 14.13 20 TRP B O 1
ATOM 3242 N N . HIS B 1 23 ? 46.459 -0.099 33.901 1.00 14.64 21 HIS B N 1
ATOM 3243 C CA . HIS B 1 23 ? 46.459 0.455 35.272 1.00 14.02 21 HIS B CA 1
ATOM 3244 C C . HIS B 1 23 ? 47.851 0.892 35.724 1.00 14.48 21 HIS B C 1
ATOM 3245 O O . HIS B 1 23 ? 48.825 0.532 35.086 1.00 14.76 21 HIS B O 1
ATOM 3252 N N . GLY B 1 24 ? 47.885 1.601 36.842 1.00 13.47 22 GLY B N 1
ATOM 3253 C CA . GLY B 1 24 ? 49.039 2.211 37.497 1.00 14.03 22 GLY B CA 1
ATOM 3254 C C . GLY B 1 24 ? 49.345 1.631 38.828 1.00 14.20 22 GLY B C 1
ATOM 3255 O O . GLY B 1 24 ? 50.067 2.277 39.594 1.00 15.92 22 GLY B O 1
ATOM 3256 N N . PHE B 1 25 ? 48.925 0.404 39.117 1.00 14.45 23 PHE B N 1
ATOM 3257 C CA . PHE B 1 25 ? 49.253 -0.271 40.383 1.00 14.51 23 PHE B CA 1
ATOM 3258 C C . PHE B 1 25 ? 50.511 -1.092 40.215 1.00 16.72 23 PHE B C 1
ATOM 3259 O O . PHE B 1 25 ? 50.550 -1.993 39.327 1.00 17.99 23 PHE B O 1
ATOM 3267 N N . THR B 1 26 ? 51.509 -0.823 41.044 1.00 18.67 24 THR B N 1
ATOM 3268 C CA . THR B 1 26 ? 52.847 -1.430 40.821 1.00 21.04 24 THR B CA 1
ATOM 3269 C C . THR B 1 26 ? 52.962 -2.660 41.707 1.00 21.75 24 THR B C 1
ATOM 3270 O O . THR B 1 26 ? 53.837 -3.489 41.429 1.00 24.59 24 THR B O 1
ATOM 3274 N N . GLY B 1 27 ? 52.138 -2.743 42.744 1.00 22.26 25 GLY B N 1
ATOM 3275 C CA . GLY B 1 27 ? 52.258 -3.837 43.714 1.00 22.60 25 GLY B CA 1
ATOM 3276 C C . GLY B 1 27 ? 51.446 -3.592 44.946 1.00 21.98 25 GLY B C 1
ATOM 3277 O O . GLY B 1 27 ? 50.573 -2.669 44.966 1.00 22.06 25 GLY B O 1
ATOM 3278 N N . GLY B 1 28 ? 51.798 -4.352 45.981 1.00 20.90 26 GLY B N 1
ATOM 3279 C CA . GLY B 1 28 ? 51.070 -4.372 47.255 1.00 19.81 26 GLY B CA 1
ATOM 3280 C C . GLY B 1 28 ? 49.576 -4.638 47.136 1.00 18.96 26 GLY B C 1
ATOM 3281 O O . GLY B 1 28 ? 49.091 -5.316 46.226 1.00 17.78 26 GLY B O 1
ATOM 3282 N N . ALA B 1 29 ? 48.832 -4.160 48.118 1.00 17.57 27 ALA B N 1
ATOM 3283 C CA . ALA B 1 29 ? 47.413 -4.558 48.245 1.00 17.07 27 ALA B CA 1
ATOM 3284 C C . ALA B 1 29 ? 46.598 -4.029 47.056 1.00 16.08 27 ALA B C 1
ATOM 3285 O O . ALA B 1 29 ? 45.639 -4.688 46.644 1.00 16.70 27 ALA B O 1
ATOM 3287 N N . PRO B 1 30 ? 46.839 -2.816 46.511 1.00 15.61 28 PRO B N 1
ATOM 3288 C CA . PRO B 1 30 ? 46.038 -2.332 45.370 1.00 15.19 28 PRO B CA 1
ATOM 3289 C C . PRO B 1 30 ? 46.143 -3.280 44.174 1.00 15.18 28 PRO B C 1
ATOM 3290 O O . PRO B 1 30 ? 45.162 -3.635 43.579 1.00 14.26 28 PRO B O 1
ATOM 3294 N N . LYS B 1 31 ? 47.370 -3.689 43.823 1.00 16.19 29 LYS B N 1
ATOM 3295 C CA . LYS B 1 31 ? 47.540 -4.578 42.657 1.00 16.47 29 LYS B CA 1
ATOM 3296 C C . LYS B 1 31 ? 46.844 -5.909 42.935 1.00 15.81 29 LYS B C 1
ATOM 3297 O O . LYS B 1 31 ? 46.110 -6.408 42.072 1.00 15.58 29 LYS B O 1
ATOM 3303 N N . ALA B 1 32 ? 47.070 -6.485 44.113 1.00 14.98 30 ALA B N 1
ATOM 3304 C CA . ALA B 1 32 ? 46.470 -7.799 44.438 1.00 15.99 30 ALA B CA 1
ATOM 3305 C C . ALA B 1 32 ? 44.958 -7.712 44.430 1.00 15.06 30 ALA B C 1
ATOM 3306 O O . ALA B 1 32 ? 44.258 -8.654 43.947 1.00 15.14 30 ALA B O 1
ATOM 3308 N N . ALA B 1 33 ? 44.420 -6.627 44.989 1.00 14.61 31 ALA B N 1
ATOM 3309 C CA . ALA B 1 33 ? 42.969 -6.422 45.065 1.00 14.55 31 ALA B CA 1
ATOM 3310 C C . ALA B 1 33 ? 42.426 -6.288 43.643 1.00 14.03 31 ALA B C 1
ATOM 3311 O O . ALA B 1 33 ? 41.381 -6.844 43.345 1.00 14.11 31 ALA B O 1
ATOM 3313 N N . LEU B 1 34 ? 43.065 -5.515 42.790 1.00 13.77 32 LEU B N 1
ATOM 3314 C CA . LEU B 1 34 ? 42.563 -5.406 41.400 1.00 14.37 32 LEU B CA 1
ATOM 3315 C C . LEU B 1 34 ? 42.571 -6.800 40.747 1.00 15.67 32 LEU B C 1
ATOM 3316 O O . LEU B 1 34 ? 41.590 -7.175 40.022 1.00 14.92 32 LEU B O 1
ATOM 3321 N N . GLU B 1 35 ? 43.676 -7.517 40.864 1.00 16.22 33 GLU B N 1
ATOM 3322 C CA . GLU B 1 35 ? 43.798 -8.828 40.169 1.00 17.58 33 GLU B CA 1
ATOM 3323 C C . GLU B 1 35 ? 42.802 -9.833 40.736 1.00 17.93 33 GLU B C 1
ATOM 3324 O O . GLU B 1 35 ? 42.203 -10.553 39.932 1.00 17.13 33 GLU B O 1
ATOM 3330 N N . ASN B 1 36 ? 42.542 -9.831 42.050 1.00 17.59 34 ASN B N 1
ATOM 3331 C CA . ASN B 1 36 ? 41.528 -10.726 42.641 1.00 18.69 34 ASN B CA 1
ATOM 3332 C C . ASN B 1 36 ? 40.135 -10.368 42.096 1.00 18.14 34 ASN B C 1
ATOM 3333 O O . ASN B 1 36 ? 39.361 -11.309 41.848 1.00 18.40 34 ASN B O 1
ATOM 3338 N N . LEU B 1 37 ? 39.813 -9.072 41.999 1.00 16.84 35 LEU B N 1
ATOM 3339 C CA . LEU B 1 37 ? 38.490 -8.616 41.465 1.00 16.66 35 LEU B CA 1
ATOM 3340 C C . LEU B 1 37 ? 38.402 -9.135 40.037 1.00 15.73 35 LEU B C 1
ATOM 3341 O O . LEU B 1 37 ? 37.390 -9.731 39.691 1.00 14.69 35 LEU B O 1
ATOM 3346 N N . VAL B 1 38 ? 39.473 -8.976 39.252 1.00 15.40 36 VAL B N 1
ATOM 3347 C CA . VAL B 1 38 ? 39.438 -9.464 37.836 1.00 15.88 36 VAL B CA 1
ATOM 3348 C C . VAL B 1 38 ? 39.343 -11.009 37.714 1.00 16.11 36 VAL B C 1
ATOM 3349 O O . VAL B 1 38 ? 38.574 -11.498 36.873 1.00 15.32 36 VAL B O 1
ATOM 3353 N N . VAL B 1 39 ? 40.061 -11.786 38.513 1.00 16.03 37 VAL B N 1
ATOM 3354 C CA . VAL B 1 39 ? 39.857 -13.257 38.511 1.00 17.87 37 VAL B CA 1
ATOM 3355 C C . VAL B 1 39 ? 38.376 -13.581 38.746 1.00 17.90 37 VAL B C 1
ATOM 3356 O O . VAL B 1 39 ? 37.817 -14.438 38.059 1.00 18.54 37 VAL B O 1
ATOM 3360 N N . GLU B 1 40 ? 37.740 -12.935 39.738 1.00 17.95 38 GLU B N 1
ATOM 3361 C CA . GLU B 1 40 ? 36.337 -13.278 40.106 1.00 19.35 38 GLU B CA 1
ATOM 3362 C C . GLU B 1 40 ? 35.423 -12.896 38.921 1.00 18.41 38 GLU B C 1
ATOM 3363 O O . GLU B 1 40 ? 34.498 -13.685 38.558 1.00 18.27 38 GLU B O 1
ATOM 3369 N N . PHE B 1 41 ? 35.662 -11.730 38.330 1.00 16.52 39 PHE B N 1
ATOM 3370 C CA . PHE B 1 41 ? 34.873 -11.283 37.156 1.00 16.20 39 PHE B CA 1
ATOM 3371 C C . PHE B 1 41 ? 35.033 -12.285 36.013 1.00 17.18 39 PHE B C 1
ATOM 3372 O O . PHE B 1 41 ? 34.015 -12.761 35.451 1.00 17.94 39 PHE B O 1
ATOM 3380 N N . ASN B 1 42 ? 36.267 -12.678 35.698 1.00 17.13 40 ASN B N 1
ATOM 3381 C CA . ASN B 1 42 ? 36.534 -13.560 34.536 1.00 18.85 40 ASN B CA 1
ATOM 3382 C C . ASN B 1 42 ? 35.879 -14.933 34.745 1.00 20.43 40 ASN B C 1
ATOM 3383 O O . ASN B 1 42 ? 35.503 -15.552 33.782 1.00 21.46 40 ASN B O 1
ATOM 3388 N N . LYS B 1 43 ? 35.843 -15.427 35.977 1.00 22.08 41 LYS B N 1
ATOM 3389 C CA . LYS B 1 43 ? 35.293 -16.761 36.306 1.00 24.97 41 LYS B CA 1
ATOM 3390 C C . LYS B 1 43 ? 33.805 -16.783 35.979 1.00 27.24 41 LYS B C 1
ATOM 3391 O O . LYS B 1 43 ? 33.300 -17.837 35.622 1.00 28.07 41 LYS B O 1
ATOM 3397 N N . ALA B 1 44 ? 33.095 -15.672 36.143 1.00 28.73 42 ALA B N 1
ATOM 3398 C CA . ALA B 1 44 ? 31.622 -15.652 35.998 1.00 31.50 42 ALA B CA 1
ATOM 3399 C C . ALA B 1 44 ? 31.266 -15.476 34.524 1.00 34.23 42 ALA B C 1
ATOM 3400 O O . ALA B 1 44 ? 30.121 -15.694 34.155 1.00 36.96 42 ALA B O 1
ATOM 3402 N N . GLN B 1 45 ? 32.222 -15.082 33.699 1.00 36.16 43 GLN B N 1
ATOM 3403 C CA . GLN B 1 45 ? 31.963 -14.744 32.286 1.00 38.28 43 GLN B CA 1
ATOM 3404 C C . GLN B 1 45 ? 32.163 -16.017 31.460 1.00 43.10 43 GLN B C 1
ATOM 3405 O O . GLN B 1 45 ? 33.064 -16.785 31.802 1.00 45.15 43 GLN B O 1
ATOM 3411 N N . GLN B 1 46 ? 31.357 -16.272 30.431 1.00 45.79 44 GLN B N 1
ATOM 3412 C CA . GLN B 1 46 ? 31.631 -17.420 29.521 1.00 49.98 44 GLN B CA 1
ATOM 3413 C C . GLN B 1 46 ? 32.578 -16.935 28.414 1.00 47.47 44 GLN B C 1
ATOM 3414 O O . GLN B 1 46 ? 32.083 -16.458 27.354 1.00 46.83 44 GLN B O 1
ATOM 3420 N N . GLY B 1 47 ? 33.886 -16.999 28.683 1.00 45.33 45 GLY B N 1
ATOM 3421 C CA . GLY B 1 47 ? 34.936 -16.757 27.677 1.00 44.67 45 GLY B CA 1
ATOM 3422 C C . GLY B 1 47 ? 35.024 -15.293 27.283 1.00 41.16 45 GLY B C 1
ATOM 3423 O O . GLY B 1 47 ? 35.457 -15.004 26.168 1.00 39.98 45 GLY B O 1
ATOM 3424 N N . ARG B 1 48 ? 34.603 -14.384 28.158 1.00 37.30 46 ARG B N 1
ATOM 3425 C CA . ARG B 1 48 ? 34.713 -12.924 27.925 1.00 34.27 46 ARG B CA 1
ATOM 3426 C C . ARG B 1 48 ? 35.489 -12.371 29.112 1.00 31.61 46 ARG B C 1
ATOM 3427 O O . ARG B 1 48 ? 34.974 -12.470 30.232 1.00 31.71 46 ARG B O 1
ATOM 3435 N N . CYS B 1 49 ? 36.689 -11.862 28.879 1.00 26.77 47 CYS B N 1
ATOM 3436 C CA . CYS B 1 49 ? 37.612 -11.618 30.008 1.00 24.09 47 CYS B CA 1
ATOM 3437 C C . CYS B 1 49 ? 38.188 -10.220 29.950 1.00 21.60 47 CYS B C 1
ATOM 3438 O O . CYS B 1 49 ? 38.218 -9.608 28.866 1.00 19.70 47 CYS B O 1
ATOM 3441 N N . VAL B 1 50 ? 38.648 -9.763 31.104 1.00 18.83 48 VAL B N 1
ATOM 3442 C CA . VAL B 1 50 ? 39.453 -8.521 31.246 1.00 18.01 48 VAL B CA 1
ATOM 3443 C C . VAL B 1 50 ? 40.883 -8.967 31.509 1.00 18.41 48 VAL B C 1
ATOM 3444 O O . VAL B 1 50 ? 41.094 -9.856 32.294 1.00 18.51 48 VAL B O 1
ATOM 3448 N N . ARG B 1 51 ? 41.819 -8.328 30.836 1.00 19.46 49 ARG B N 1
ATOM 3449 C CA . ARG B 1 51 ? 43.254 -8.547 31.022 1.00 20.50 49 ARG B CA 1
ATOM 3450 C C . ARG B 1 51 ? 43.791 -7.259 31.617 1.00 19.23 49 ARG B C 1
ATOM 3451 O O . ARG B 1 51 ? 43.894 -6.240 30.937 1.00 18.67 49 ARG B O 1
ATOM 3459 N N . PRO B 1 52 ? 44.160 -7.227 32.903 1.00 19.18 50 PRO B N 1
ATOM 3460 C CA . PRO B 1 52 ? 44.755 -6.014 33.434 1.00 19.34 50 PRO B CA 1
ATOM 3461 C C . PRO B 1 52 ? 46.224 -5.998 32.991 1.00 19.94 50 PRO B C 1
ATOM 3462 O O . PRO B 1 52 ? 46.859 -7.074 32.986 1.00 21.07 50 PRO B O 1
ATOM 3466 N N . VAL B 1 53 ? 46.711 -4.811 32.614 1.00 19.58 51 VAL B N 1
ATOM 3467 C CA . VAL B 1 53 ? 48.076 -4.636 32.082 1.00 20.63 51 VAL B CA 1
ATOM 3468 C C . VAL B 1 53 ? 48.718 -3.524 32.890 1.00 20.04 51 VAL B C 1
ATOM 3469 O O . VAL B 1 53 ? 48.355 -2.369 32.746 1.00 19.05 51 VAL B O 1
ATOM 3473 N N . PRO B 1 54 ? 49.658 -3.874 33.787 1.00 21.06 52 PRO B N 1
ATOM 3474 C CA . PRO B 1 54 ? 50.386 -2.860 34.546 1.00 20.83 52 PRO B CA 1
ATOM 3475 C C . PRO B 1 54 ? 51.280 -1.992 33.640 1.00 21.65 52 PRO B C 1
ATOM 3476 O O . PRO B 1 54 ? 51.987 -2.556 32.746 1.00 22.20 52 PRO B O 1
ATOM 3480 N N . GLN B 1 55 ? 51.200 -0.661 33.792 1.00 20.54 53 GLN B N 1
ATOM 3481 C CA . GLN B 1 55 ? 51.924 0.286 32.911 1.00 21.51 53 GLN B CA 1
ATOM 3482 C C . GLN B 1 55 ? 52.933 1.071 33.722 1.00 21.14 53 GLN B C 1
ATOM 3483 O O . GLN B 1 55 ? 53.481 1.989 33.157 1.00 23.26 53 GLN B O 1
ATOM 3489 N N . GLY B 1 56 ? 53.230 0.654 34.955 1.00 19.99 54 GLY B N 1
ATOM 3490 C CA . GLY B 1 56 ? 54.080 1.367 35.902 1.00 19.95 54 GLY B CA 1
ATOM 3491 C C . GLY B 1 56 ? 53.185 2.131 36.862 1.00 18.82 54 GLY B C 1
ATOM 3492 O O . GLY B 1 56 ? 52.074 1.636 37.123 1.00 20.19 54 GLY B O 1
ATOM 3493 N N . GLY B 1 57 ? 53.596 3.302 37.299 1.00 18.47 55 GLY B N 1
ATOM 3494 C CA . GLY B 1 57 ? 52.706 4.132 38.129 1.00 16.14 55 GLY B CA 1
ATOM 3495 C C . GLY B 1 57 ? 51.735 4.925 37.316 1.00 15.71 55 GLY B C 1
ATOM 3496 O O . GLY B 1 57 ? 51.657 4.753 36.115 1.00 17.30 55 GLY B O 1
ATOM 3497 N N . TYR B 1 58 ? 51.005 5.837 37.943 1.00 14.17 56 TYR B N 1
ATOM 3498 C CA . TYR B 1 58 ? 49.955 6.600 37.236 1.00 14.18 56 TYR B CA 1
ATOM 3499 C C . TYR B 1 58 ? 50.523 7.518 36.162 1.00 15.55 56 TYR B C 1
ATOM 3500 O O . TYR B 1 58 ? 49.850 7.701 35.128 1.00 16.46 56 TYR B O 1
ATOM 3509 N N . ARG B 1 59 ? 51.702 8.100 36.408 1.00 16.90 57 ARG B N 1
ATOM 3510 C CA A ARG B 1 59 ? 52.379 9.010 35.432 0.50 18.10 57 ARG B CA 1
ATOM 3511 C CA B ARG B 1 59 ? 52.229 9.000 35.350 0.50 17.22 57 ARG B CA 1
ATOM 3512 C C . ARG B 1 59 ? 52.862 8.166 34.237 1.00 18.63 57 ARG B C 1
ATOM 3513 O O . ARG B 1 59 ? 52.668 8.545 33.101 1.00 19.28 57 ARG B O 1
ATOM 3528 N N . ASP B 1 60 ? 53.457 7.024 34.516 1.00 19.25 58 ASP B N 1
ATOM 3529 C CA . ASP B 1 60 ? 53.811 6.066 33.424 1.00 19.55 58 ASP B CA 1
ATOM 3530 C C . ASP B 1 60 ? 52.582 5.714 32.597 1.00 19.03 58 ASP B C 1
ATOM 3531 O O . ASP B 1 60 ? 52.622 5.697 31.355 1.00 18.47 58 ASP B O 1
ATOM 3536 N N . LEU B 1 61 ? 51.485 5.458 33.288 1.00 17.45 59 LEU B N 1
ATOM 3537 C CA . LEU B 1 61 ? 50.241 5.073 32.594 1.00 17.47 59 LEU B CA 1
ATOM 3538 C C . LEU B 1 61 ? 49.791 6.179 31.646 1.00 17.91 59 LEU B C 1
ATOM 3539 O O . LEU B 1 61 ? 49.467 5.870 30.498 1.00 17.65 59 LEU B O 1
ATOM 3544 N N . SER B 1 62 ? 49.735 7.435 32.101 1.00 17.86 60 SER B N 1
ATOM 3545 C CA . SER B 1 62 ? 49.228 8.539 31.253 1.00 18.81 60 SER B CA 1
ATOM 3546 C C . SER B 1 62 ? 50.136 8.702 30.020 1.00 18.89 60 SER B C 1
ATOM 3547 O O . SER B 1 62 ? 49.594 8.799 28.909 1.00 17.86 60 SER B O 1
ATOM 3550 N N . THR B 1 63 ? 51.441 8.504 30.217 1.00 20.28 61 THR B N 1
ATOM 3551 C CA . THR B 1 63 ? 52.457 8.558 29.118 1.00 21.40 61 THR B CA 1
ATOM 3552 C C . THR B 1 63 ? 52.205 7.422 28.131 1.00 22.92 61 THR B C 1
ATOM 3553 O O . THR B 1 63 ? 52.211 7.669 26.869 1.00 23.33 61 THR B O 1
ATOM 3557 N N . LYS B 1 64 ? 51.987 6.219 28.668 1.00 24.03 62 LYS B N 1
ATOM 3558 C CA . LYS B 1 64 ? 51.756 5.026 27.846 1.00 24.87 62 LYS B CA 1
ATOM 3559 C C . LYS B 1 64 ? 50.469 5.217 27.031 1.00 24.37 62 LYS B C 1
ATOM 3560 O O . LYS B 1 64 ? 50.439 4.797 25.886 1.00 24.18 62 LYS B O 1
ATOM 3566 N N . ILE B 1 65 ? 49.400 5.791 27.590 1.00 22.75 63 ILE B N 1
ATOM 3567 C CA . ILE B 1 65 ? 48.108 5.926 26.858 1.00 23.45 63 ILE B CA 1
ATOM 3568 C C . ILE B 1 65 ? 48.333 6.903 25.692 1.00 24.07 63 ILE B C 1
ATOM 3569 O O . ILE B 1 65 ? 47.804 6.689 24.580 1.00 24.30 63 ILE B O 1
ATOM 3574 N N . LYS B 1 66 ? 49.064 7.979 25.951 1.00 25.19 64 LYS B N 1
ATOM 3575 C CA . LYS B 1 66 ? 49.308 8.990 24.890 1.00 26.63 64 LYS B CA 1
ATOM 3576 C C . LYS B 1 66 ? 50.042 8.328 23.726 1.00 27.49 64 LYS B C 1
ATOM 3577 O O . LYS B 1 66 ? 49.637 8.514 22.564 1.00 26.62 64 LYS B O 1
ATOM 3583 N N . ALA B 1 67 ? 51.066 7.536 24.033 1.00 26.70 65 ALA B N 1
ATOM 3584 C CA . ALA B 1 67 ? 51.825 6.781 23.012 1.00 27.51 65 ALA B CA 1
ATOM 3585 C C . ALA B 1 67 ? 50.871 5.844 22.269 1.00 27.89 65 ALA B C 1
ATOM 3586 O O . ALA B 1 67 ? 50.973 5.705 21.025 1.00 28.48 65 ALA B O 1
ATOM 3588 N N . ALA B 1 68 ? 49.935 5.212 22.981 1.00 26.40 66 ALA B N 1
ATOM 3589 C CA . ALA B 1 68 ? 48.938 4.314 22.369 1.00 28.21 66 ALA B CA 1
ATOM 3590 C C . ALA B 1 68 ? 48.061 5.055 21.346 1.00 29.70 66 ALA B C 1
ATOM 3591 O O . ALA B 1 68 ? 47.806 4.473 20.263 1.00 31.33 66 ALA B O 1
ATOM 3593 N N . PHE B 1 69 ? 47.609 6.281 21.644 1.00 32.96 67 PHE B N 1
ATOM 3594 C CA . PHE B 1 69 ? 46.836 7.085 20.648 1.00 36.64 67 PHE B CA 1
ATOM 3595 C C . PHE B 1 69 ? 47.730 7.301 19.435 1.00 38.51 67 PHE B C 1
ATOM 3596 O O . PHE B 1 69 ? 47.266 7.032 18.314 1.00 40.61 67 PHE B O 1
ATOM 3604 N N . ALA B 1 70 ? 48.962 7.739 19.674 1.00 38.67 68 ALA B N 1
ATOM 3605 C CA . ALA B 1 70 ? 49.921 8.044 18.589 1.00 42.52 68 ALA B CA 1
ATOM 3606 C C . ALA B 1 70 ? 50.119 6.785 17.726 1.00 44.77 68 ALA B C 1
ATOM 3607 O O . ALA B 1 70 ? 50.169 6.924 16.486 1.00 48.78 68 ALA B O 1
ATOM 3609 N N . ALA B 1 71 ? 50.176 5.594 18.340 1.00 44.32 69 ALA B N 1
ATOM 3610 C CA . ALA B 1 71 ? 50.423 4.300 17.656 1.00 45.16 69 ALA B CA 1
ATOM 3611 C C . ALA B 1 71 ? 49.144 3.699 17.073 1.00 46.71 69 ALA B C 1
ATOM 3612 O O . ALA B 1 71 ? 49.298 2.736 16.298 1.00 48.61 69 ALA B O 1
ATOM 3614 N N . GLY B 1 72 ? 47.956 4.178 17.479 1.00 46.64 70 GLY B N 1
ATOM 3615 C CA . GLY B 1 72 ? 46.637 3.666 17.033 1.00 46.37 70 GLY B CA 1
ATOM 3616 C C . GLY B 1 72 ? 46.248 2.337 17.681 1.00 45.77 70 GLY B C 1
ATOM 3617 O O . GLY B 1 72 ? 45.473 1.559 17.075 1.00 45.72 70 GLY B O 1
ATOM 3618 N N . LYS B 1 73 ? 46.738 2.077 18.894 1.00 44.98 71 LYS B N 1
ATOM 3619 C CA . LYS B 1 73 ? 46.486 0.821 19.649 1.00 44.68 71 LYS B CA 1
ATOM 3620 C C . LYS B 1 73 ? 46.074 1.178 21.076 1.00 39.75 71 LYS B C 1
ATOM 3621 O O . LYS B 1 73 ? 46.897 1.013 21.963 1.00 41.40 71 LYS B O 1
ATOM 3627 N N . VAL B 1 74 ? 44.847 1.618 21.304 1.00 35.64 72 VAL B N 1
ATOM 3628 C CA . VAL B 1 74 ? 44.418 1.928 22.693 1.00 32.22 72 VAL B CA 1
ATOM 3629 C C . VAL B 1 74 ? 43.858 0.655 23.328 1.00 27.98 72 VAL B C 1
ATOM 3630 O O . VAL B 1 74 ? 43.283 -0.192 22.643 1.00 26.13 72 VAL B O 1
ATOM 3634 N N . PRO B 1 75 ? 44.017 0.502 24.661 1.00 23.70 73 PRO B N 1
ATOM 3635 C CA . PRO B 1 75 ? 43.322 -0.552 25.399 1.00 21.93 73 PRO B CA 1
ATOM 3636 C C . PRO B 1 75 ? 41.821 -0.243 25.424 1.00 20.64 73 PRO B C 1
ATOM 3637 O O . PRO B 1 75 ? 41.448 0.845 25.111 1.00 19.44 73 PRO B O 1
ATOM 3641 N N . THR B 1 76 ? 40.990 -1.174 25.884 1.00 18.97 74 THR B N 1
ATOM 3642 C CA . THR B 1 76 ? 39.539 -0.938 26.065 1.00 19.38 74 THR B CA 1
ATOM 3643 C C . THR B 1 76 ? 39.318 0.025 27.215 1.00 17.62 74 THR B C 1
ATOM 3644 O O . THR B 1 76 ? 38.459 0.918 27.094 1.00 16.97 74 THR B O 1
ATOM 3648 N N . MET B 1 77 ? 39.957 -0.265 28.349 1.00 16.88 75 MET B N 1
ATOM 3649 C CA . MET B 1 77 ? 39.802 0.566 29.555 1.00 15.81 75 MET B CA 1
ATOM 3650 C C . MET B 1 77 ? 41.168 0.987 30.106 1.00 15.18 75 MET B C 1
ATOM 3651 O O . MET B 1 77 ? 42.221 0.327 29.899 1.00 15.56 75 MET B O 1
ATOM 3656 N N . ALA B 1 78 ? 41.159 2.072 30.871 1.00 14.29 76 ALA B N 1
ATOM 3657 C CA . ALA B 1 78 ? 42.338 2.517 31.611 1.00 13.73 76 ALA B CA 1
ATOM 3658 C C . ALA B 1 78 ? 41.862 3.228 32.863 1.00 12.95 76 ALA B C 1
ATOM 3659 O O . ALA B 1 78 ? 40.741 3.785 32.861 1.00 13.39 76 ALA B O 1
ATOM 3661 N N . GLN B 1 79 ? 42.699 3.226 33.876 1.00 12.71 77 GLN B N 1
ATOM 3662 C CA . GLN B 1 79 ? 42.576 4.195 34.969 1.00 12.22 77 GLN B CA 1
ATOM 3663 C C . GLN B 1 79 ? 42.912 5.616 34.518 1.00 12.25 77 GLN B C 1
ATOM 3664 O O . GLN B 1 79 ? 43.722 5.790 33.600 1.00 12.90 77 GLN B O 1
ATOM 3670 N N . ALA B 1 80 ? 42.234 6.598 35.108 1.00 11.66 78 ALA B N 1
ATOM 3671 C CA . ALA B 1 80 ? 42.432 8.004 34.728 1.00 11.82 78 ALA B CA 1
ATOM 3672 C C . ALA B 1 80 ? 42.083 8.908 35.914 1.00 11.41 78 ALA B C 1
ATOM 3673 O O . ALA B 1 80 ? 41.083 8.721 36.531 1.00 11.33 78 ALA B O 1
ATOM 3675 N N . PHE B 1 81 ? 42.949 9.852 36.222 1.00 11.44 79 PHE B N 1
ATOM 3676 C CA . PHE B 1 81 ? 42.497 10.979 37.057 1.00 11.21 79 PHE B CA 1
ATOM 3677 C C . PHE B 1 81 ? 41.582 11.885 36.254 1.00 11.55 79 PHE B C 1
ATOM 3678 O O . PHE B 1 81 ? 41.520 11.811 35.010 1.00 12.66 79 PHE B O 1
ATOM 3686 N N . GLU B 1 82 ? 40.872 12.777 36.938 1.00 13.02 80 GLU B N 1
ATOM 3687 C CA . GLU B 1 82 ? 39.962 13.754 36.301 1.00 13.86 80 GLU B CA 1
ATOM 3688 C C . GLU B 1 82 ? 40.713 14.577 35.265 1.00 14.62 80 GLU B C 1
ATOM 3689 O O . GLU B 1 82 ? 40.179 14.860 34.143 1.00 16.03 80 GLU B O 1
ATOM 3695 N N . ASN B 1 83 ? 41.917 15.033 35.595 1.00 14.87 81 ASN B N 1
ATOM 3696 C CA . ASN B 1 83 ? 42.689 15.861 34.624 1.00 16.56 81 ASN B CA 1
ATOM 3697 C C . ASN B 1 83 ? 43.066 15.032 33.393 1.00 16.45 81 ASN B C 1
ATOM 3698 O O . ASN B 1 83 ? 43.089 15.615 32.283 1.00 17.97 81 ASN B O 1
ATOM 3703 N N . ASN B 1 84 ? 43.331 13.719 33.527 1.00 16.39 82 ASN B N 1
ATOM 3704 C CA . ASN B 1 84 ? 43.611 12.801 32.383 1.00 16.58 82 ASN B CA 1
ATOM 3705 C C . ASN B 1 84 ? 42.306 12.755 31.557 1.00 16.59 82 ASN B C 1
ATOM 3706 O O . ASN B 1 84 ? 42.348 12.763 30.314 1.00 16.05 82 ASN B O 1
ATOM 3711 N N . ILE B 1 85 ? 41.139 12.632 32.210 1.00 15.18 83 ILE B N 1
ATOM 3712 C CA . ILE B 1 85 ? 39.850 12.593 31.431 1.00 15.35 83 ILE B CA 1
ATOM 3713 C C . ILE B 1 85 ? 39.735 13.882 30.601 1.00 15.81 83 ILE B C 1
ATOM 3714 O O . ILE B 1 85 ? 39.465 13.769 29.379 1.00 16.14 83 ILE B O 1
ATOM 3719 N N . ALA B 1 86 ? 39.978 15.063 31.174 1.00 15.61 84 ALA B N 1
ATOM 3720 C CA . ALA B 1 86 ? 39.872 16.353 30.450 1.00 16.17 84 ALA B CA 1
ATOM 3721 C C . ALA B 1 86 ? 40.769 16.304 29.202 1.00 16.50 84 ALA B C 1
ATOM 3722 O O . ALA B 1 86 ? 40.302 16.725 28.109 1.00 17.48 84 ALA B O 1
ATOM 3724 N N . LEU B 1 87 ? 41.993 15.790 29.380 1.00 16.78 85 LEU B N 1
ATOM 3725 C CA . LEU B 1 87 ? 42.956 15.646 28.255 1.00 18.08 85 LEU B CA 1
ATOM 3726 C C . LEU B 1 87 ? 42.369 14.696 27.203 1.00 17.64 85 LEU B C 1
ATOM 3727 O O . LEU B 1 87 ? 42.379 14.991 25.976 1.00 17.93 85 LEU B O 1
ATOM 3732 N N . TYR B 1 88 ? 41.860 13.535 27.608 1.00 16.77 86 TYR B N 1
ATOM 3733 C CA . TYR B 1 88 ? 41.406 12.536 26.604 1.00 17.50 86 TYR B CA 1
ATOM 3734 C C . TYR B 1 88 ? 40.178 13.079 25.870 1.00 17.91 86 TYR B C 1
ATOM 3735 O O . TYR B 1 88 ? 39.922 12.750 24.692 1.00 17.70 86 TYR B O 1
ATOM 3744 N N . LEU B 1 89 ? 39.430 13.946 26.533 1.00 18.24 87 LEU B N 1
ATOM 3745 C CA . LEU B 1 89 ? 38.227 14.535 25.915 1.00 18.98 87 LEU B CA 1
ATOM 3746 C C . LEU B 1 89 ? 38.563 15.587 24.848 1.00 20.53 87 LEU B C 1
ATOM 3747 O O . LEU B 1 89 ? 37.732 15.805 23.976 1.00 22.09 87 LEU B O 1
ATOM 3752 N N . GLU B 1 90 ? 39.723 16.237 24.911 1.00 22.18 88 GLU B N 1
ATOM 3753 C CA . GLU B 1 90 ? 40.172 17.148 23.815 1.00 24.10 88 GLU B CA 1
ATOM 3754 C C . GLU B 1 90 ? 40.115 16.423 22.484 1.00 25.48 88 GLU B C 1
ATOM 3755 O O . GLU B 1 90 ? 39.838 17.123 21.469 1.00 27.96 88 GLU B O 1
ATOM 3761 N N . ALA B 1 91 ? 40.406 15.114 22.505 1.00 26.10 89 ALA B N 1
ATOM 3762 C CA . ALA B 1 91 ? 40.539 14.206 21.343 1.00 28.87 89 ALA B CA 1
ATOM 3763 C C . ALA B 1 91 ? 39.232 13.457 21.116 1.00 29.29 89 ALA B C 1
ATOM 3764 O O . ALA B 1 91 ? 39.189 12.663 20.182 1.00 30.39 89 ALA B O 1
ATOM 3766 N N . LYS B 1 92 ? 38.217 13.664 21.977 1.00 27.92 90 LYS B N 1
ATOM 3767 C CA . LYS B 1 92 ? 36.946 12.899 21.956 1.00 26.45 90 LYS B CA 1
ATOM 3768 C C . LYS B 1 92 ? 37.265 11.403 21.945 1.00 23.79 90 LYS B C 1
ATOM 3769 O O . LYS B 1 92 ? 36.640 10.677 21.165 1.00 22.92 90 LYS B O 1
ATOM 3775 N N . ALA B 1 93 ? 38.198 10.952 22.787 1.00 21.05 91 ALA B N 1
ATOM 3776 C CA . ALA B 1 93 ? 38.746 9.571 22.800 1.00 19.81 91 ALA B CA 1
ATOM 3777 C C . ALA B 1 93 ? 37.881 8.626 23.688 1.00 18.29 91 ALA B C 1
ATOM 3778 O O . ALA B 1 93 ? 38.098 7.418 23.652 1.00 17.78 91 ALA B O 1
ATOM 3780 N N . LEU B 1 94 ? 36.977 9.206 24.466 1.00 17.63 92 LEU B N 1
ATOM 3781 C CA . LEU B 1 94 ? 36.257 8.486 25.553 1.00 17.07 92 LEU B CA 1
ATOM 3782 C C . LEU B 1 94 ? 34.783 8.286 25.240 1.00 17.33 92 LEU B C 1
ATOM 3783 O O . LEU B 1 94 ? 34.088 9.240 24.853 1.00 19.05 92 LEU B O 1
ATOM 3788 N N . LEU B 1 95 ? 34.312 7.094 25.523 1.00 16.68 93 LEU B N 1
ATOM 3789 C CA A LEU B 1 95 ? 32.874 6.742 25.419 0.50 16.83 93 LEU B CA 1
ATOM 3790 C CA B LEU B 1 95 ? 32.891 6.761 25.414 0.50 16.35 93 LEU B CA 1
ATOM 3791 C C . LEU B 1 95 ? 32.175 7.256 26.659 1.00 16.23 93 LEU B C 1
ATOM 3792 O O . LEU B 1 95 ? 32.634 6.995 27.778 1.00 15.54 93 LEU B O 1
ATOM 3801 N N . PRO B 1 96 ? 31.069 7.989 26.511 1.00 16.04 94 PRO B N 1
ATOM 3802 C CA . PRO B 1 96 ? 30.185 8.233 27.641 1.00 15.73 94 PRO B CA 1
ATOM 3803 C C . PRO B 1 96 ? 29.838 6.902 28.323 1.00 15.46 94 PRO B C 1
ATOM 3804 O O . PRO B 1 96 ? 29.452 5.976 27.678 1.00 15.74 94 PRO B O 1
ATOM 3808 N N . ILE B 1 97 ? 29.970 6.844 29.649 1.00 14.35 95 ILE B N 1
ATOM 3809 C CA . ILE B 1 97 ? 29.713 5.584 30.380 1.00 15.08 95 ILE B CA 1
ATOM 3810 C C . ILE B 1 97 ? 28.249 5.154 30.174 1.00 15.44 95 ILE B C 1
ATOM 3811 O O . ILE B 1 97 ? 28.009 3.971 30.011 1.00 15.51 95 ILE B O 1
ATOM 3816 N N . GLU B 1 98 ? 27.311 6.094 30.157 1.00 16.43 96 GLU B N 1
ATOM 3817 C CA . GLU B 1 98 ? 25.867 5.776 30.123 1.00 17.71 96 GLU B CA 1
ATOM 3818 C C . GLU B 1 98 ? 25.554 5.262 28.715 1.00 18.43 96 GLU B C 1
ATOM 3819 O O . GLU B 1 98 ? 24.579 4.509 28.586 1.00 18.47 96 GLU B O 1
ATOM 3825 N N . SER B 1 99 ? 26.407 5.536 27.702 1.00 18.35 97 SER B N 1
ATOM 3826 C CA A SER B 1 99 ? 26.242 4.953 26.341 0.50 19.14 97 SER B CA 1
ATOM 3827 C CA B SER B 1 99 ? 26.251 4.946 26.340 0.50 18.52 97 SER B CA 1
ATOM 3828 C C . SER B 1 99 ? 26.334 3.413 26.406 1.00 18.94 97 SER B C 1
ATOM 3829 O O . SER B 1 99 ? 25.811 2.742 25.507 1.00 18.66 97 SER B O 1
ATOM 3834 N N . LEU B 1 100 ? 26.987 2.840 27.432 1.00 17.95 98 LEU B N 1
ATOM 3835 C CA . LEU B 1 100 ? 27.051 1.372 27.599 1.00 18.61 98 LEU B CA 1
ATOM 3836 C C . LEU B 1 100 ? 25.826 0.867 28.368 1.00 19.10 98 LEU B C 1
ATOM 3837 O O . LEU B 1 100 ? 25.707 -0.367 28.585 1.00 20.63 98 LEU B O 1
ATOM 3842 N N . GLY B 1 101 ? 25.017 1.770 28.885 1.00 18.06 99 GLY B N 1
ATOM 3843 C CA . GLY B 1 101 ? 23.829 1.407 29.651 1.00 18.86 99 GLY B CA 1
ATOM 3844 C C . GLY B 1 101 ? 24.181 1.123 31.097 1.00 18.79 99 GLY B C 1
ATOM 3845 O O . GLY B 1 101 ? 23.331 0.532 31.813 1.00 19.94 99 GLY B O 1
ATOM 3846 N N . VAL B 1 102 ? 25.339 1.559 31.533 1.00 18.46 100 VAL B N 1
ATOM 3847 C CA . VAL B 1 102 ? 25.781 1.367 32.955 1.00 18.98 100 VAL B CA 1
ATOM 3848 C C . VAL B 1 102 ? 25.061 2.405 33.795 1.00 19.23 100 VAL B C 1
ATOM 3849 O O . VAL B 1 102 ? 25.170 3.574 33.476 1.00 19.80 100 VAL B O 1
ATOM 3853 N N . LYS B 1 103 ? 24.340 1.977 34.839 1.00 19.44 101 LYS B N 1
ATOM 3854 C CA . LYS B 1 103 ? 23.658 2.936 35.719 1.00 19.53 101 LYS B CA 1
ATOM 3855 C C . LYS B 1 103 ? 24.626 3.375 36.820 1.00 17.93 101 LYS B C 1
ATOM 3856 O O . LYS B 1 103 ? 25.283 2.528 37.406 1.00 17.38 101 LYS B O 1
ATOM 3862 N N . LEU B 1 104 ? 24.627 4.658 37.092 1.00 16.90 102 LEU B N 1
ATOM 3863 C CA . LEU B 1 104 ? 25.535 5.275 38.057 1.00 16.50 102 LEU B CA 1
ATOM 3864 C C . LEU B 1 104 ? 24.801 5.780 39.291 1.00 16.47 102 LEU B C 1
ATOM 3865 O O . LEU B 1 104 ? 25.469 6.332 40.198 1.00 16.37 102 LEU B O 1
ATOM 3870 N N . GLN B 1 105 ? 23.495 5.620 39.343 1.00 17.55 103 GLN B N 1
ATOM 3871 C CA A GLN B 1 105 ? 22.740 6.044 40.536 0.50 17.48 103 GLN B CA 1
ATOM 3872 C CA B GLN B 1 105 ? 22.656 5.929 40.523 0.50 19.21 103 GLN B CA 1
ATOM 3873 C C . GLN B 1 105 ? 23.293 5.233 41.720 1.00 18.35 103 GLN B C 1
ATOM 3874 O O . GLN B 1 105 ? 23.573 4.050 41.585 1.00 19.16 103 GLN B O 1
ATOM 3885 N N . GLY B 1 106 ? 23.462 5.912 42.843 1.00 18.71 104 GLY B N 1
ATOM 3886 C CA . GLY B 1 106 ? 24.083 5.223 43.985 1.00 17.26 104 GLY B CA 1
ATOM 3887 C C . GLY B 1 106 ? 25.576 5.456 44.090 1.00 16.18 104 GLY B C 1
ATOM 3888 O O . GLY B 1 106 ? 26.079 5.310 45.196 1.00 15.45 104 GLY B O 1
ATOM 3889 N N . VAL B 1 107 ? 26.259 5.887 43.030 1.00 14.43 105 VAL B N 1
ATOM 3890 C CA . VAL B 1 107 ? 27.676 6.336 43.163 1.00 14.27 105 VAL B CA 1
ATOM 3891 C C . VAL B 1 107 ? 27.660 7.658 43.920 1.00 15.15 105 VAL B C 1
ATOM 3892 O O . VAL B 1 107 ? 26.852 8.592 43.572 1.00 14.57 105 VAL B O 1
ATOM 3896 N N . ASN B 1 108 ? 28.532 7.759 44.938 1.00 14.84 106 ASN B N 1
ATOM 3897 C CA A ASN B 1 108 ? 28.720 9.000 45.729 0.50 15.25 106 ASN B CA 1
ATOM 3898 C CA B ASN B 1 108 ? 28.696 9.008 45.743 0.50 15.61 106 ASN B CA 1
ATOM 3899 C C . ASN B 1 108 ? 28.841 10.209 44.789 1.00 15.68 106 ASN B C 1
ATOM 3900 O O . ASN B 1 108 ? 29.660 10.140 43.868 1.00 15.21 106 ASN B O 1
ATOM 3909 N N . LEU B 1 109 ? 28.035 11.259 44.980 1.00 16.65 107 LEU B N 1
ATOM 3910 C CA . LEU B 1 109 ? 28.165 12.487 44.164 1.00 17.26 107 LEU B CA 1
ATOM 3911 C C . LEU B 1 109 ? 29.552 13.129 44.336 1.00 16.03 107 LEU B C 1
ATOM 3912 O O . LEU B 1 109 ? 29.989 13.820 43.427 1.00 18.18 107 LEU B O 1
ATOM 3917 N N . THR B 1 110 ? 30.271 12.939 45.435 1.00 15.95 108 THR B N 1
ATOM 3918 C CA . THR B 1 110 ? 31.648 13.499 45.606 1.00 16.18 108 THR B CA 1
ATOM 3919 C C . THR B 1 110 ? 32.491 12.963 44.442 1.00 16.21 108 THR B C 1
ATOM 3920 O O . THR B 1 110 ? 33.261 13.711 43.843 1.00 17.86 108 THR B O 1
ATOM 3924 N N . PHE B 1 111 ? 32.218 11.732 44.026 1.00 14.87 109 PHE B N 1
ATOM 3925 C CA . PHE B 1 111 ? 33.034 11.067 42.986 1.00 14.15 109 PHE B CA 1
ATOM 3926 C C . PHE B 1 111 ? 32.400 11.225 41.613 1.00 14.38 109 PHE B C 1
ATOM 3927 O O . PHE B 1 111 ? 33.105 11.406 40.628 1.00 14.83 109 PHE B O 1
ATOM 3935 N N . LEU B 1 112 ? 31.073 11.144 41.533 1.00 14.85 110 LEU B N 1
ATOM 3936 C CA . LEU B 1 112 ? 30.373 11.198 40.249 1.00 15.59 110 LEU B CA 1
ATOM 3937 C C . LEU B 1 112 ? 30.461 12.609 39.625 1.00 15.52 110 LEU B C 1
ATOM 3938 O O . LEU B 1 112 ? 30.705 12.719 38.408 1.00 14.00 110 LEU B O 1
ATOM 3943 N N . ASN B 1 113 ? 30.365 13.661 40.452 1.00 15.54 111 ASN B N 1
ATOM 3944 C CA . ASN B 1 113 ? 30.468 15.048 39.956 1.00 16.36 111 ASN B CA 1
ATOM 3945 C C . ASN B 1 113 ? 31.814 15.187 39.265 1.00 15.64 111 ASN B C 1
ATOM 3946 O O . ASN B 1 113 ? 31.908 15.937 38.276 1.00 16.32 111 ASN B O 1
ATOM 3951 N N . ALA B 1 114 ? 32.841 14.534 39.813 1.00 14.12 112 ALA B N 1
ATOM 3952 C CA . ALA B 1 114 ? 34.237 14.730 39.348 1.00 13.72 112 ALA B CA 1
ATOM 3953 C C . ALA B 1 114 ? 34.464 14.068 37.994 1.00 14.17 112 ALA B C 1
ATOM 3954 O O . ALA B 1 114 ? 35.377 14.465 37.330 1.00 14.42 112 ALA B O 1
ATOM 3956 N N . VAL B 1 115 ? 33.630 13.128 37.554 1.00 14.35 113 VAL B N 1
ATOM 3957 C CA . VAL B 1 115 ? 33.846 12.491 36.219 1.00 14.35 113 VAL B CA 1
ATOM 3958 C C . VAL B 1 115 ? 32.832 13.018 35.206 1.00 14.46 113 VAL B C 1
ATOM 3959 O O . VAL B 1 115 ? 32.682 12.412 34.126 1.00 14.80 113 VAL B O 1
ATOM 3963 N N . ARG B 1 116 ? 32.055 14.026 35.567 1.00 15.07 114 ARG B N 1
ATOM 3964 C CA . ARG B 1 116 ? 31.063 14.623 34.655 1.00 16.71 114 ARG B CA 1
ATOM 3965 C C . ARG B 1 116 ? 31.660 15.859 33.989 1.00 17.65 114 ARG B C 1
ATOM 3966 O O . ARG B 1 116 ? 32.017 16.806 34.689 1.00 18.00 114 ARG B O 1
ATOM 3974 N N . PHE B 1 117 ? 31.717 15.849 32.664 1.00 17.65 115 PHE B N 1
ATOM 3975 C CA . PHE B 1 117 ? 32.313 16.914 31.826 1.00 19.33 115 PHE B CA 1
ATOM 3976 C C . PHE B 1 117 ? 31.267 17.406 30.823 1.00 20.16 115 PHE B C 1
ATOM 3977 O O . PHE B 1 117 ? 30.672 16.584 30.100 1.00 19.12 115 PHE B O 1
ATOM 3985 N N . GLY B 1 118 ? 30.926 18.701 30.913 1.00 21.14 116 GLY B N 1
ATOM 3986 C CA . GLY B 1 118 ? 29.769 19.250 30.175 1.00 21.97 116 GLY B CA 1
ATOM 3987 C C . GLY B 1 118 ? 28.507 18.393 30.344 1.00 21.76 116 GLY B C 1
ATOM 3988 O O . GLY B 1 118 ? 27.778 18.176 29.341 1.00 22.37 116 GLY B O 1
ATOM 3989 N N . GLY B 1 119 ? 28.229 17.933 31.551 1.00 20.85 117 GLY B N 1
ATOM 3990 C CA . GLY B 1 119 ? 27.004 17.197 31.902 1.00 20.81 117 GLY B CA 1
ATOM 3991 C C . GLY B 1 119 ? 27.105 15.706 31.636 1.00 20.45 117 GLY B C 1
ATOM 3992 O O . GLY B 1 119 ? 26.120 14.964 31.915 1.00 21.90 117 GLY B O 1
ATOM 3993 N N . VAL B 1 120 ? 28.200 15.246 31.049 1.00 17.98 118 VAL B N 1
ATOM 3994 C CA . VAL B 1 120 ? 28.257 13.834 30.598 1.00 17.23 118 VAL B CA 1
ATOM 3995 C C . VAL B 1 120 ? 29.290 13.078 31.435 1.00 15.07 118 VAL B C 1
ATOM 3996 O O . VAL B 1 120 ? 30.429 13.579 31.586 1.00 14.22 118 VAL B O 1
ATOM 4000 N N . VAL B 1 121 ? 28.902 11.901 31.905 1.00 14.14 119 VAL B N 1
ATOM 4001 C CA . VAL B 1 121 ? 29.856 11.096 32.709 1.00 13.13 119 VAL B CA 1
ATOM 4002 C C . VAL B 1 121 ? 30.801 10.333 31.801 1.00 12.86 119 VAL B C 1
ATOM 4003 O O . VAL B 1 121 ? 30.310 9.440 31.031 1.00 13.21 119 VAL B O 1
ATOM 4007 N N . TYR B 1 122 ? 32.098 10.524 31.978 1.00 13.12 120 TYR B N 1
ATOM 4008 C CA . TYR B 1 122 ? 33.105 9.833 31.123 1.00 13.26 120 TYR B CA 1
ATOM 4009 C C . TYR B 1 122 ? 34.004 8.906 31.920 1.00 12.70 120 TYR B C 1
ATOM 4010 O O . TYR B 1 122 ? 34.957 8.377 31.341 1.00 12.43 120 TYR B O 1
ATOM 4019 N N . GLY B 1 123 ? 33.783 8.750 33.220 1.00 12.07 121 GLY B N 1
ATOM 4020 C CA . GLY B 1 123 ? 34.534 7.721 33.957 1.00 11.73 121 GLY B CA 1
ATOM 4021 C C . GLY B 1 123 ? 33.707 7.055 35.040 1.00 11.33 121 GLY B C 1
ATOM 4022 O O . GLY B 1 123 ? 32.696 7.613 35.471 1.00 10.96 121 GLY B O 1
ATOM 4023 N N . VAL B 1 124 ? 34.183 5.913 35.492 1.00 11.04 122 VAL B N 1
ATOM 4024 C CA . VAL B 1 124 ? 33.495 5.221 36.601 1.00 10.96 122 VAL B CA 1
ATOM 4025 C C . VAL B 1 124 ? 34.442 5.296 37.774 1.00 10.31 122 VAL B C 1
ATOM 4026 O O . VAL B 1 124 ? 35.522 4.726 37.703 1.00 9.72 122 VAL B O 1
ATOM 4030 N N . PRO B 1 125 ? 34.062 5.958 38.856 1.00 10.53 123 PRO B N 1
ATOM 4031 C CA . PRO B 1 125 ? 34.882 5.939 40.079 1.00 10.08 123 PRO B CA 1
ATOM 4032 C C . PRO B 1 125 ? 35.149 4.509 40.461 1.00 9.89 123 PRO B C 1
ATOM 4033 O O . PRO B 1 125 ? 34.269 3.686 40.508 1.00 10.07 123 PRO B O 1
ATOM 4037 N N . PHE B 1 126 ? 36.430 4.199 40.676 1.00 10.56 124 PHE B N 1
ATOM 4038 C CA . PHE B 1 126 ? 36.861 2.797 40.894 1.00 11.34 124 PHE B CA 1
ATOM 4039 C C . PHE B 1 126 ? 37.642 2.659 42.198 1.00 10.27 124 PHE B C 1
ATOM 4040 O O . PHE B 1 126 ? 37.131 2.131 43.170 1.00 11.39 124 PHE B O 1
ATOM 4048 N N . ASN B 1 127 ? 38.802 3.282 42.221 1.00 10.11 125 ASN B N 1
ATOM 4049 C CA . ASN B 1 127 ? 39.785 3.253 43.338 1.00 9.43 125 ASN B CA 1
ATOM 4050 C C . ASN B 1 127 ? 39.983 4.695 43.788 1.00 9.10 125 ASN B C 1
ATOM 4051 O O . ASN B 1 127 ? 40.918 5.369 43.326 1.00 9.00 125 ASN B O 1
ATOM 4056 N N . LYS B 1 128 ? 39.051 5.178 44.591 1.00 9.41 126 LYS B N 1
ATOM 4057 C CA . LYS B 1 128 ? 39.065 6.584 45.035 1.00 8.90 126 LYS B CA 1
ATOM 4058 C C . LYS B 1 128 ? 39.546 6.634 46.496 1.00 8.22 126 LYS B C 1
ATOM 4059 O O . LYS B 1 128 ? 38.920 5.971 47.333 1.00 7.90 126 LYS B O 1
ATOM 4065 N N . SER B 1 129 ? 40.539 7.467 46.757 1.00 7.68 127 SER B N 1
ATOM 4066 C CA . SER B 1 129 ? 41.155 7.583 48.099 1.00 8.14 127 SER B CA 1
ATOM 4067 C C . SER B 1 129 ? 40.856 8.927 48.717 1.00 8.50 127 SER B C 1
ATOM 4068 O O . SER B 1 129 ? 40.563 9.879 47.974 1.00 8.22 127 SER B O 1
ATOM 4071 N N . ILE B 1 130 ? 41.022 8.999 50.039 1.00 8.19 128 ILE B N 1
ATOM 4072 C CA . ILE B 1 130 ? 40.950 10.306 50.724 1.00 8.20 128 ILE B CA 1
ATOM 4073 C C . ILE B 1 130 ? 42.164 10.349 51.642 1.00 7.69 128 ILE B C 1
ATOM 4074 O O . ILE B 1 130 ? 42.562 9.278 52.166 1.00 7.97 128 ILE B O 1
ATOM 4079 N N . GLN B 1 131 ? 42.727 11.529 51.827 1.00 7.63 129 GLN B N 1
ATOM 4080 C CA . GLN B 1 131 ? 43.757 11.608 52.875 1.00 7.04 129 GLN B CA 1
ATOM 4081 C C . GLN B 1 131 ? 43.165 11.408 54.280 1.00 6.99 129 GLN B C 1
ATOM 4082 O O . GLN B 1 131 ? 42.121 11.896 54.587 1.00 6.81 129 GLN B O 1
ATOM 4088 N N . VAL B 1 132 ? 43.939 10.791 55.132 1.00 7.29 130 VAL B N 1
ATOM 4089 C CA . VAL B 1 132 ? 43.603 10.576 56.555 1.00 7.50 130 VAL B CA 1
ATOM 4090 C C . VAL B 1 132 ? 44.800 10.913 57.406 1.00 7.49 130 VAL B C 1
ATOM 4091 O O . VAL B 1 132 ? 45.901 11.041 56.859 1.00 7.57 130 VAL B O 1
ATOM 4095 N N . LEU B 1 133 ? 44.575 11.036 58.690 1.00 7.83 131 LEU B N 1
ATOM 4096 C CA . LEU B 1 133 ? 45.628 11.187 59.713 1.00 8.21 131 LEU B CA 1
ATOM 4097 C C . LEU B 1 133 ? 45.962 9.799 60.213 1.00 8.41 131 LEU B C 1
ATOM 4098 O O . LEU B 1 133 ? 45.190 9.208 61.048 1.00 8.88 131 LEU B O 1
ATOM 4103 N N . TYR B 1 134 ? 47.162 9.355 59.843 1.00 8.82 132 TYR B N 1
ATOM 4104 C CA . TYR B 1 134 ? 47.758 8.153 60.422 1.00 9.08 132 TYR B CA 1
ATOM 4105 C C . TYR B 1 134 ? 48.460 8.608 61.673 1.00 9.89 132 TYR B C 1
ATOM 4106 O O . TYR B 1 134 ? 49.073 9.728 61.662 1.00 9.34 132 TYR B O 1
ATOM 4115 N N . TYR B 1 135 ? 48.383 7.802 62.721 1.00 9.98 133 TYR B N 1
ATOM 4116 C CA . TYR B 1 135 ? 49.122 8.231 63.927 1.00 10.69 133 TYR B CA 1
ATOM 4117 C C . TYR B 1 135 ? 49.583 7.015 64.727 1.00 11.71 133 TYR B C 1
ATOM 4118 O O . TYR B 1 135 ? 49.093 5.830 64.527 1.00 11.56 133 TYR B O 1
ATOM 4127 N N . ASN B 1 136 ? 50.492 7.310 65.641 1.00 11.51 134 ASN B N 1
ATOM 4128 C CA . ASN B 1 136 ? 51.152 6.281 66.482 1.00 12.73 134 ASN B CA 1
ATOM 4129 C C . ASN B 1 136 ? 50.402 6.302 67.826 1.00 13.32 134 ASN B C 1
ATOM 4130 O O . ASN B 1 136 ? 50.619 7.204 68.659 1.00 13.42 134 ASN B O 1
ATOM 4135 N N . LYS B 1 137 ? 49.454 5.412 67.991 1.00 14.24 135 LYS B N 1
ATOM 4136 C CA . LYS B 1 137 ? 48.639 5.468 69.225 1.00 15.67 135 LYS B CA 1
ATOM 4137 C C . LYS B 1 137 ? 49.513 5.358 70.453 1.00 16.55 135 LYS B C 1
ATOM 4138 O O . LYS B 1 137 ? 49.139 5.942 71.514 1.00 16.94 135 LYS B O 1
ATOM 4144 N N . ASP B 1 138 ? 50.519 4.482 70.405 1.00 16.88 136 ASP B N 1
ATOM 4145 C CA . ASP B 1 138 ? 51.373 4.234 71.593 1.00 18.01 136 ASP B CA 1
ATOM 4146 C C . ASP B 1 138 ? 52.104 5.510 71.988 1.00 17.10 136 ASP B C 1
ATOM 4147 O O . ASP B 1 138 ? 52.209 5.831 73.201 1.00 17.28 136 ASP B O 1
ATOM 4152 N N . LEU B 1 139 ? 52.649 6.197 70.993 1.00 16.90 137 LEU B N 1
ATOM 4153 C CA . LEU B 1 139 ? 53.452 7.399 71.286 1.00 17.21 137 LEU B CA 1
ATOM 4154 C C . LEU B 1 139 ? 52.546 8.495 71.828 1.00 16.78 137 LEU B C 1
ATOM 4155 O O . LEU B 1 139 ? 52.955 9.206 72.801 1.00 17.15 137 LEU B O 1
ATOM 4160 N N . LEU B 1 140 ? 51.353 8.671 71.284 1.00 16.41 138 LEU B N 1
ATOM 4161 C CA . LEU B 1 140 ? 50.442 9.706 71.849 1.00 16.54 138 LEU B CA 1
ATOM 4162 C C . LEU B 1 140 ? 50.046 9.351 73.292 1.00 18.33 138 LEU B C 1
ATOM 4163 O O . LEU B 1 140 ? 50.034 10.240 74.146 1.00 18.02 138 LEU B O 1
ATOM 4168 N N . LYS B 1 141 ? 49.687 8.089 73.541 1.00 19.93 139 LYS B N 1
ATOM 4169 C CA . LYS B 1 141 ? 49.219 7.683 74.896 1.00 23.51 139 LYS B CA 1
ATOM 4170 C C . LYS B 1 141 ? 50.379 7.811 75.887 1.00 23.49 139 LYS B C 1
ATOM 4171 O O . LYS B 1 141 ? 50.150 8.142 77.095 1.00 25.75 139 LYS B O 1
ATOM 4177 N N . LYS B 1 142 ? 51.604 7.517 75.440 1.00 23.08 140 LYS B N 1
ATOM 4178 C CA . LYS B 1 142 ? 52.790 7.555 76.339 1.00 23.89 140 LYS B CA 1
ATOM 4179 C C . LYS B 1 142 ? 52.862 8.953 76.947 1.00 23.60 140 LYS B C 1
ATOM 4180 O O . LYS B 1 142 ? 53.248 9.079 78.162 1.00 23.42 140 LYS B O 1
ATOM 4186 N N . HIS B 1 143 ? 52.574 9.989 76.156 1.00 21.83 141 HIS B N 1
ATOM 4187 C CA . HIS B 1 143 ? 52.812 11.405 76.530 1.00 22.75 141 HIS B CA 1
ATOM 4188 C C . HIS B 1 143 ? 51.508 12.112 76.927 1.00 22.65 141 HIS B C 1
ATOM 4189 O O . HIS B 1 143 ? 51.586 13.355 77.169 1.00 23.49 141 HIS B O 1
ATOM 4196 N N . GLY B 1 144 ? 50.381 11.388 76.935 1.00 22.03 142 GLY B N 1
ATOM 4197 C CA . GLY B 1 144 ? 49.064 11.961 77.275 1.00 21.94 142 GLY B CA 1
ATOM 4198 C C . GLY B 1 144 ? 48.593 12.978 76.248 1.00 21.13 142 GLY B C 1
ATOM 4199 O O . GLY B 1 144 ? 47.843 13.911 76.607 1.00 20.68 142 GLY B O 1
ATOM 4200 N N . VAL B 1 145 ? 48.935 12.784 74.964 1.00 19.69 143 VAL B N 1
ATOM 4201 C CA . VAL B 1 145 ? 48.584 13.754 73.902 1.00 19.43 143 VAL B CA 1
ATOM 4202 C C . VAL B 1 145 ? 47.339 13.239 73.191 1.00 19.03 143 VAL B C 1
ATOM 4203 O O . VAL B 1 145 ? 47.389 12.187 72.579 1.00 18.88 143 VAL B O 1
ATOM 4207 N N . PRO B 1 146 ? 46.211 13.974 73.236 1.00 19.64 144 PRO B N 1
ATOM 4208 C CA . PRO B 1 146 ? 45.020 13.576 72.497 1.00 18.82 144 PRO B CA 1
ATOM 4209 C C . PRO B 1 146 ? 45.299 13.706 71.002 1.00 17.34 144 PRO B C 1
ATOM 4210 O O . PRO B 1 146 ? 46.173 14.445 70.563 1.00 16.80 144 PRO B O 1
ATOM 4214 N N . VAL B 1 147 ? 44.548 12.938 70.251 1.00 16.40 145 VAL B N 1
ATOM 4215 C CA . VAL B 1 147 ? 44.595 13.009 68.782 1.00 16.47 145 VAL B CA 1
ATOM 4216 C C . VAL B 1 147 ? 44.123 14.410 68.447 1.00 16.65 145 VAL B C 1
ATOM 4217 O O . VAL B 1 147 ? 43.102 14.854 68.951 1.00 17.20 145 VAL B O 1
ATOM 4221 N N . PRO B 1 148 ? 44.897 15.170 67.654 1.00 16.29 146 PRO B N 1
ATOM 4222 C CA . PRO B 1 148 ? 44.553 16.553 67.358 1.00 16.37 146 PRO B CA 1
ATOM 4223 C C . PRO B 1 148 ? 43.348 16.649 66.436 1.00 16.02 146 PRO B C 1
ATOM 4224 O O . PRO B 1 148 ? 43.282 15.966 65.469 1.00 17.01 146 PRO B O 1
ATOM 4228 N N . ALA B 1 149 ? 42.445 17.553 66.777 1.00 16.00 147 ALA B N 1
ATOM 4229 C CA . ALA B 1 149 ? 41.226 17.786 66.003 1.00 16.51 147 ALA B CA 1
ATOM 4230 C C . ALA B 1 149 ? 41.410 19.058 65.188 1.00 15.97 147 ALA B C 1
ATOM 4231 O O . ALA B 1 149 ? 40.684 19.196 64.175 1.00 15.51 147 ALA B O 1
ATOM 4233 N N . THR B 1 150 ? 42.335 19.956 65.531 1.00 15.04 148 THR B N 1
ATOM 4234 C CA . THR B 1 150 ? 42.518 21.219 64.788 1.00 15.17 148 THR B CA 1
ATOM 4235 C C . THR B 1 150 ? 43.960 21.356 64.360 1.00 14.67 148 THR B C 1
ATOM 4236 O O . THR B 1 150 ? 44.847 20.710 64.951 1.00 13.44 148 THR B O 1
ATOM 4240 N N . LEU B 1 151 ? 44.193 22.189 63.351 1.00 15.54 149 LEU B N 1
ATOM 4241 C CA A LEU B 1 151 ? 45.556 22.393 62.815 0.50 15.42 149 LEU B CA 1
ATOM 4242 C CA B LEU B 1 151 ? 45.568 22.382 62.828 0.50 15.67 149 LEU B CA 1
ATOM 4243 C C . LEU B 1 151 ? 46.413 22.974 63.961 1.00 16.29 149 LEU B C 1
ATOM 4244 O O . LEU B 1 151 ? 47.579 22.569 64.122 1.00 15.63 149 LEU B O 1
ATOM 4253 N N . GLU B 1 152 ? 45.817 23.845 64.750 1.00 17.18 150 GLU B N 1
ATOM 4254 C CA . GLU B 1 152 ? 46.513 24.408 65.939 1.00 18.60 150 GLU B CA 1
ATOM 4255 C C . GLU B 1 152 ? 46.929 23.265 66.868 1.00 17.36 150 GLU B C 1
ATOM 4256 O O . GLU B 1 152 ? 48.133 23.247 67.340 1.00 17.16 150 GLU B O 1
ATOM 4262 N N . GLU B 1 153 ? 46.022 22.337 67.160 1.00 15.93 151 GLU B N 1
ATOM 4263 C CA . GLU B 1 153 ? 46.357 21.267 68.115 1.00 15.96 151 GLU B CA 1
ATOM 4264 C C . GLU B 1 153 ? 47.430 20.389 67.444 1.00 14.54 151 GLU B C 1
ATOM 4265 O O . GLU B 1 153 ? 48.246 19.783 68.152 1.00 13.80 151 GLU B O 1
ATOM 4271 N N . PHE B 1 154 ? 47.313 20.185 66.138 1.00 13.73 152 PHE B N 1
ATOM 4272 C CA . PHE B 1 154 ? 48.214 19.272 65.396 1.00 13.79 152 PHE B CA 1
ATOM 4273 C C . PHE B 1 154 ? 49.641 19.793 65.524 1.00 13.24 152 PHE B C 1
ATOM 4274 O O . PHE B 1 154 ? 50.609 19.039 65.865 1.00 13.33 152 PHE B O 1
ATOM 4282 N N . VAL B 1 155 ? 49.823 21.068 65.254 1.00 13.67 153 VAL B N 1
ATOM 4283 C CA . VAL B 1 155 ? 51.178 21.671 65.345 1.00 13.91 153 VAL B CA 1
ATOM 4284 C C . VAL B 1 155 ? 51.680 21.610 66.795 1.00 14.18 153 VAL B C 1
ATOM 4285 O O . VAL B 1 155 ? 52.867 21.172 67.000 1.00 14.57 153 VAL B O 1
ATOM 4289 N N . ALA B 1 156 ? 50.836 21.931 67.758 1.00 13.61 154 ALA B N 1
ATOM 4290 C CA . ALA B 1 156 ? 51.206 21.901 69.194 1.00 14.34 154 ALA B CA 1
ATOM 4291 C C . ALA B 1 156 ? 51.617 20.474 69.575 1.00 14.39 154 ALA B C 1
ATOM 4292 O O . ALA B 1 156 ? 52.616 20.281 70.283 1.00 14.83 154 ALA B O 1
ATOM 4294 N N . ALA B 1 157 ? 50.849 19.483 69.142 1.00 14.26 155 ALA B N 1
ATOM 4295 C CA . ALA B 1 157 ? 51.138 18.068 69.422 1.00 14.39 155 ALA B CA 1
ATOM 4296 C C . ALA B 1 157 ? 52.460 17.658 68.784 1.00 14.09 155 ALA B C 1
ATOM 4297 O O . ALA B 1 157 ? 53.271 16.977 69.428 1.00 14.08 155 ALA B O 1
ATOM 4299 N N . ALA B 1 158 ? 52.716 18.048 67.545 1.00 13.83 156 ALA B N 1
ATOM 4300 C CA . ALA B 1 158 ? 53.982 17.679 66.857 1.00 14.40 156 ALA B CA 1
ATOM 4301 C C . ALA B 1 158 ? 55.165 18.305 67.585 1.00 15.18 156 ALA B C 1
ATOM 4302 O O . ALA B 1 158 ? 56.176 17.620 67.828 1.00 15.41 156 ALA B O 1
ATOM 4304 N N . LYS B 1 159 ? 54.993 19.542 68.047 1.00 15.58 157 LYS B N 1
ATOM 4305 C CA . LYS B 1 159 ? 56.095 20.219 68.789 1.00 16.82 157 LYS B CA 1
ATOM 4306 C C . LYS B 1 159 ? 56.324 19.504 70.123 1.00 17.22 157 LYS B C 1
ATOM 4307 O O . LYS B 1 159 ? 57.523 19.222 70.459 1.00 18.19 157 LYS B O 1
ATOM 4313 N N . LYS B 1 160 ? 55.257 19.172 70.856 1.00 16.87 158 LYS B N 1
ATOM 4314 C CA A LYS B 1 160 ? 55.379 18.585 72.214 0.50 17.41 158 LYS B CA 1
ATOM 4315 C CA B LYS B 1 160 ? 55.357 18.570 72.216 0.50 17.32 158 LYS B CA 1
ATOM 4316 C C . LYS B 1 160 ? 56.045 17.207 72.096 1.00 17.01 158 LYS B C 1
ATOM 4317 O O . LYS B 1 160 ? 56.958 16.923 72.878 1.00 18.28 158 LYS B O 1
ATOM 4328 N N . LEU B 1 161 ? 55.602 16.411 71.131 1.00 15.71 159 LEU B N 1
ATOM 4329 C CA . LEU B 1 161 ? 56.065 15.031 70.998 1.00 15.71 159 LEU B CA 1
ATOM 4330 C C . LEU B 1 161 ? 57.486 15.033 70.436 1.00 16.02 159 LEU B C 1
ATOM 4331 O O . LEU B 1 161 ? 58.268 14.126 70.822 1.00 16.50 159 LEU B O 1
ATOM 4336 N N . SER B 1 162 ? 57.802 15.926 69.491 1.00 16.04 160 SER B N 1
ATOM 4337 C CA . SER B 1 162 ? 59.162 15.982 68.901 1.00 16.38 160 SER B CA 1
ATOM 4338 C C . SER B 1 162 ? 60.156 16.354 70.024 1.00 17.94 160 SER B C 1
ATOM 4339 O O . SER B 1 162 ? 61.249 15.738 70.101 1.00 18.62 160 SER B O 1
ATOM 4342 N N . ARG B 1 163 ? 59.779 17.297 70.872 1.00 20.40 161 ARG B N 1
ATOM 4343 C CA . ARG B 1 163 ? 60.683 17.680 72.011 1.00 22.12 161 ARG B CA 1
ATOM 4344 C C . ARG B 1 163 ? 60.819 16.476 72.951 1.00 22.09 161 ARG B C 1
ATOM 4345 O O . ARG B 1 163 ? 61.966 16.095 73.351 1.00 21.96 161 ARG B O 1
ATOM 4353 N N . ALA B 1 164 ? 59.722 15.794 73.275 1.00 21.33 162 ALA B N 1
ATOM 4354 C CA . ALA B 1 164 ? 59.757 14.645 74.217 1.00 21.64 162 ALA B CA 1
ATOM 4355 C C . ALA B 1 164 ? 60.597 13.496 73.653 1.00 21.69 162 ALA B C 1
ATOM 4356 O O . ALA B 1 164 ? 61.264 12.839 74.438 1.00 21.98 162 ALA B O 1
ATOM 4358 N N . GLU B 1 165 ? 60.609 13.292 72.329 1.00 20.53 163 GLU B N 1
ATOM 4359 C CA . GLU B 1 165 ? 61.201 12.088 71.697 1.00 20.90 163 GLU B CA 1
ATOM 4360 C C . GLU B 1 165 ? 62.538 12.428 71.016 1.00 21.00 163 GLU B C 1
ATOM 4361 O O . GLU B 1 165 ? 63.231 11.479 70.577 1.00 22.12 163 GLU B O 1
ATOM 4367 N N . GLY B 1 166 ? 62.909 13.705 70.914 1.00 19.75 164 GLY B N 1
ATOM 4368 C CA . GLY B 1 166 ? 64.212 14.114 70.386 1.00 20.87 164 GLY B CA 1
ATOM 4369 C C . GLY B 1 166 ? 64.309 13.926 68.897 1.00 20.89 164 GLY B C 1
ATOM 4370 O O . GLY B 1 166 ? 65.397 13.697 68.376 1.00 23.19 164 GLY B O 1
ATOM 4371 N N . GLY B 1 167 ? 63.194 14.040 68.200 1.00 18.95 165 GLY B N 1
ATOM 4372 C CA . GLY B 1 167 ? 63.204 13.872 66.736 1.00 17.99 165 GLY B CA 1
ATOM 4373 C C . GLY B 1 167 ? 61.883 14.355 66.164 1.00 16.55 165 GLY B C 1
ATOM 4374 O O . GLY B 1 167 ? 60.901 14.383 66.863 1.00 17.05 165 GLY B O 1
ATOM 4375 N N . PRO B 1 168 ? 61.818 14.785 64.884 1.00 15.95 166 PRO B N 1
ATOM 4376 C CA . PRO B 1 168 ? 60.571 15.277 64.280 1.00 14.67 166 PRO B CA 1
ATOM 4377 C C . PRO B 1 168 ? 59.569 14.122 64.088 1.00 13.77 166 PRO B C 1
ATOM 4378 O O . PRO B 1 168 ? 59.912 13.054 63.480 1.00 14.11 166 PRO B O 1
ATOM 4382 N N . VAL B 1 169 ? 58.364 14.308 64.631 1.00 12.68 167 VAL B N 1
ATOM 4383 C CA . VAL B 1 169 ? 57.379 13.205 64.733 1.00 12.35 167 VAL B CA 1
ATOM 4384 C C . VAL B 1 169 ? 56.325 13.317 63.643 1.00 11.76 167 VAL B C 1
ATOM 4385 O O . VAL B 1 169 ? 55.573 12.326 63.498 1.00 11.20 167 VAL B O 1
ATOM 4389 N N . TYR B 1 170 ? 56.168 14.473 62.973 1.00 11.32 168 TYR B N 1
ATOM 4390 C CA . TYR B 1 170 ? 55.234 14.615 61.849 1.00 10.56 168 TYR B CA 1
ATOM 4391 C C . TYR B 1 170 ? 56.018 14.336 60.565 1.00 10.36 168 TYR B C 1
ATOM 4392 O O . TYR B 1 170 ? 56.921 15.114 60.229 1.00 10.76 168 TYR B O 1
ATOM 4401 N N . TRP B 1 171 ? 55.710 13.255 59.877 1.00 10.39 169 TRP B N 1
ATOM 4402 C CA . TRP B 1 171 ? 56.465 12.792 58.697 1.00 10.13 169 TRP B CA 1
ATOM 4403 C C . TRP B 1 171 ? 55.664 13.123 57.454 1.00 10.21 169 TRP B C 1
ATOM 4404 O O . TRP B 1 171 ? 54.430 12.906 57.440 1.00 9.34 169 TRP B O 1
ATOM 4415 N N . PHE B 1 172 ? 56.308 13.638 56.450 1.00 10.76 170 PHE B N 1
ATOM 4416 C CA . PHE B 1 172 ? 55.606 14.029 55.229 1.00 10.89 170 PHE B CA 1
ATOM 4417 C C . PHE B 1 172 ? 56.500 13.888 54.037 1.00 11.99 170 PHE B C 1
ATOM 4418 O O . PHE B 1 172 ? 57.705 14.112 54.112 1.00 12.39 170 PHE B O 1
ATOM 4426 N N . GLN B 1 173 ? 55.892 13.592 52.902 1.00 12.90 171 GLN B N 1
ATOM 4427 C CA . GLN B 1 173 ? 56.527 13.722 51.579 1.00 14.57 171 GLN B CA 1
ATOM 4428 C C . GLN B 1 173 ? 56.399 15.174 51.112 1.00 13.78 171 GLN B C 1
ATOM 4429 O O . GLN B 1 173 ? 55.350 15.778 51.158 1.00 12.45 171 GLN B O 1
ATOM 4435 N N . PRO B 1 174 ? 57.481 15.824 50.658 1.00 13.89 172 PRO B N 1
ATOM 4436 C CA . PRO B 1 174 ? 57.390 17.185 50.162 1.00 13.95 172 PRO B CA 1
ATOM 4437 C C . PRO B 1 174 ? 56.812 17.210 48.751 1.00 13.60 172 PRO B C 1
ATOM 4438 O O . PRO B 1 174 ? 57.586 17.284 47.812 1.00 14.66 172 PRO B O 1
ATOM 4442 N N . ASP B 1 175 ? 55.514 17.004 48.691 1.00 13.37 173 ASP B N 1
ATOM 4443 C CA . ASP B 1 175 ? 54.833 16.844 47.381 1.00 12.96 173 ASP B CA 1
ATOM 4444 C C . ASP B 1 175 ? 53.533 17.640 47.332 1.00 11.50 173 ASP B C 1
ATOM 4445 O O . ASP B 1 175 ? 53.099 18.260 48.307 1.00 10.64 173 ASP B O 1
ATOM 4450 N N . ALA B 1 176 ? 52.988 17.699 46.119 1.00 11.12 174 ALA B N 1
ATOM 4451 C CA . ALA B 1 176 ? 51.773 18.439 45.850 1.00 11.04 174 ALA B CA 1
ATOM 4452 C C . ALA B 1 176 ? 50.624 17.918 46.722 1.00 10.24 174 ALA B C 1
ATOM 4453 O O . ALA B 1 176 ? 49.773 18.708 47.141 1.00 10.93 174 ALA B O 1
ATOM 4455 N N . SER B 1 177 ? 50.541 16.606 46.928 1.00 10.86 175 SER B N 1
ATOM 4456 C CA . SER B 1 177 ? 49.420 15.966 47.645 1.00 10.19 175 SER B CA 1
ATOM 4457 C C . SER B 1 177 ? 49.445 16.452 49.106 1.00 10.18 175 SER B C 1
ATOM 4458 O O . SER B 1 177 ? 48.399 16.880 49.672 1.00 10.54 175 SER B O 1
ATOM 4461 N N . THR B 1 178 ? 50.590 16.402 49.722 1.00 10.72 176 THR B N 1
ATOM 4462 C CA . THR B 1 178 ? 50.708 16.798 51.154 1.00 11.43 176 THR B CA 1
ATOM 4463 C C . THR B 1 178 ? 50.428 18.307 51.264 1.00 10.70 176 THR B C 1
ATOM 4464 O O . THR B 1 178 ? 49.738 18.751 52.152 1.00 10.99 176 THR B O 1
ATOM 4468 N N . PHE B 1 179 ? 50.969 19.080 50.365 1.00 10.53 177 PHE B N 1
ATOM 4469 C CA . PHE B 1 179 ? 50.750 20.536 50.349 1.00 11.01 177 PHE B CA 1
ATOM 4470 C C . PHE B 1 179 ? 49.250 20.805 50.254 1.00 10.65 177 PHE B C 1
ATOM 4471 O O . PHE B 1 179 ? 48.752 21.762 50.880 1.00 10.70 177 PHE B O 1
ATOM 4479 N N . ALA B 1 180 ? 48.476 20.033 49.459 1.00 10.35 178 ALA B N 1
ATOM 4480 C CA . ALA B 1 180 ? 47.038 20.287 49.268 1.00 10.45 178 ALA B CA 1
ATOM 4481 C C . ALA B 1 180 ? 46.323 20.238 50.619 1.00 10.16 178 ALA B C 1
ATOM 4482 O O . ALA B 1 180 ? 45.458 21.073 50.849 1.00 10.56 178 ALA B O 1
ATOM 4484 N N . TYR B 1 181 ? 46.740 19.378 51.512 1.00 10.63 179 TYR B N 1
ATOM 4485 C CA . TYR B 1 181 ? 46.055 19.207 52.816 1.00 10.50 179 TYR B CA 1
ATOM 4486 C C . TYR B 1 181 ? 46.237 20.546 53.557 1.00 10.25 179 TYR B C 1
ATOM 4487 O O . TYR B 1 181 ? 45.275 21.186 54.048 1.00 10.55 179 TYR B O 1
ATOM 4496 N N . PHE B 1 182 ? 47.441 21.060 53.637 1.00 10.20 180 PHE B N 1
ATOM 4497 C CA . PHE B 1 182 ? 47.683 22.338 54.361 1.00 10.63 180 PHE B CA 1
ATOM 4498 C C . PHE B 1 182 ? 47.026 23.538 53.655 1.00 10.82 180 PHE B C 1
ATOM 4499 O O . PHE B 1 182 ? 46.328 24.346 54.274 1.00 11.53 180 PHE B O 1
ATOM 4507 N N . PHE B 1 183 ? 47.188 23.585 52.358 1.00 10.62 181 PHE B N 1
ATOM 4508 C CA . PHE B 1 183 ? 46.658 24.682 51.524 1.00 10.99 181 PHE B CA 1
ATOM 4509 C C . PHE B 1 183 ? 45.152 24.775 51.706 1.00 11.49 181 PHE B C 1
ATOM 4510 O O . PHE B 1 183 ? 44.624 25.847 51.951 1.00 11.87 181 PHE B O 1
ATOM 4518 N N . PHE B 1 184 ? 44.442 23.663 51.490 1.00 11.57 182 PHE B N 1
ATOM 4519 C CA . PHE B 1 184 ? 42.973 23.627 51.595 1.00 12.43 182 PHE B CA 1
ATOM 4520 C C . PHE B 1 184 ? 42.485 24.041 52.973 1.00 11.77 182 PHE B C 1
ATOM 4521 O O . PHE B 1 184 ? 41.533 24.888 53.118 1.00 12.92 182 PHE B O 1
ATOM 4529 N N . ASN B 1 185 ? 43.165 23.576 53.997 1.00 11.92 183 ASN B N 1
ATOM 4530 C CA . ASN B 1 185 ? 42.695 23.824 55.387 1.00 12.05 183 ASN B CA 1
ATOM 4531 C C . ASN B 1 185 ? 43.184 25.153 55.939 1.00 13.42 183 ASN B C 1
ATOM 4532 O O . ASN B 1 185 ? 42.615 25.594 57.010 1.00 16.93 183 ASN B O 1
ATOM 4537 N N . LEU B 1 186 ? 44.014 25.884 55.205 1.00 13.60 184 LEU B N 1
ATOM 4538 C CA . LEU B 1 186 ? 44.283 27.293 55.498 1.00 14.93 184 LEU B CA 1
ATOM 4539 C C . LEU B 1 186 ? 43.370 28.240 54.699 1.00 15.21 184 LEU B C 1
ATOM 4540 O O . LEU B 1 186 ? 43.661 29.461 54.707 1.00 16.49 184 LEU B O 1
ATOM 4545 N N . GLY B 1 187 ? 42.418 27.698 53.946 1.00 14.61 185 GLY B N 1
ATOM 4546 C CA . GLY B 1 187 ? 41.427 28.506 53.203 1.00 15.02 185 GLY B CA 1
ATOM 4547 C C . GLY B 1 187 ? 41.812 28.637 51.733 1.00 14.94 185 GLY B C 1
ATOM 4548 O O . GLY B 1 187 ? 41.263 29.478 51.031 1.00 15.34 185 GLY B O 1
ATOM 4549 N N . GLY B 1 188 ? 42.778 27.844 51.264 1.00 14.11 186 GLY B N 1
ATOM 4550 C CA . GLY B 1 188 ? 43.266 28.037 49.890 1.00 13.56 186 GLY B CA 1
ATOM 4551 C C . GLY B 1 188 ? 42.291 27.566 48.829 1.00 13.82 186 GLY B C 1
ATOM 4552 O O . GLY B 1 188 ? 41.523 26.601 49.057 1.00 12.96 186 GLY B O 1
ATOM 4553 N N . SER B 1 189 ? 42.328 28.226 47.683 1.00 15.04 187 SER B N 1
ATOM 4554 C CA . SER B 1 189 ? 41.642 27.765 46.446 1.00 16.16 187 SER B CA 1
ATOM 4555 C C . SER B 1 189 ? 42.605 27.891 45.274 1.00 15.69 187 SER B C 1
ATOM 4556 O O . SER B 1 189 ? 43.269 28.944 45.128 1.00 15.54 187 SER B O 1
ATOM 4559 N N . TYR B 1 190 ? 42.683 26.849 44.463 1.00 15.35 188 TYR B N 1
ATOM 4560 C CA . TYR B 1 190 ? 43.580 26.840 43.288 1.00 15.70 188 TYR B CA 1
ATOM 4561 C C . TYR B 1 190 ? 43.055 27.760 42.185 1.00 17.72 188 TYR B C 1
ATOM 4562 O O . TYR B 1 190 ? 43.873 28.218 41.382 1.00 16.82 188 TYR B O 1
ATOM 4571 N N . LEU B 1 191 ? 41.744 27.972 42.081 1.00 18.60 189 LEU B N 1
ATOM 4572 C CA . LEU B 1 191 ? 41.207 28.802 40.968 1.00 21.15 189 LEU B CA 1
ATOM 4573 C C . LEU B 1 191 ? 40.600 30.067 41.555 1.00 22.49 189 LEU B C 1
ATOM 4574 O O . LEU B 1 191 ? 39.889 29.962 42.583 1.00 22.94 189 LEU B O 1
ATOM 4579 N N . LYS B 1 192 ? 40.983 31.201 40.998 1.00 23.39 190 LYS B N 1
ATOM 4580 C CA . LYS B 1 192 ? 40.450 32.537 41.355 1.00 25.50 190 LYS B CA 1
ATOM 4581 C C . LYS B 1 192 ? 39.926 33.151 40.074 1.00 26.24 190 LYS B C 1
ATOM 4582 O O . LYS B 1 192 ? 40.757 33.389 39.209 1.00 25.93 190 LYS B O 1
ATOM 4588 N N . ASP B 1 193 ? 38.610 33.370 39.979 1.00 28.89 191 ASP B N 1
ATOM 4589 C CA . ASP B 1 193 ? 37.976 33.947 38.766 1.00 29.91 191 ASP B CA 1
ATOM 4590 C C . ASP B 1 193 ? 38.473 33.187 37.547 1.00 29.78 191 ASP B C 1
ATOM 4591 O O . ASP B 1 193 ? 38.863 33.826 36.588 1.00 29.69 191 ASP B O 1
ATOM 4596 N N . GLY B 1 194 ? 38.498 31.862 37.613 1.00 29.57 192 GLY B N 1
ATOM 4597 C CA . GLY B 1 194 ? 38.841 31.010 36.466 1.00 30.32 192 GLY B CA 1
ATOM 4598 C C . GLY B 1 194 ? 40.339 30.816 36.312 1.00 29.45 192 GLY B C 1
ATOM 4599 O O . GLY B 1 194 ? 40.735 29.974 35.480 1.00 31.62 192 GLY B O 1
ATOM 4600 N N . LYS B 1 195 ? 41.168 31.565 37.042 1.00 26.00 193 LYS B N 1
ATOM 4601 C CA . LYS B 1 195 ? 42.627 31.505 36.799 1.00 23.91 193 LYS B CA 1
ATOM 4602 C C . LYS B 1 195 ? 43.292 30.565 37.813 1.00 21.62 193 LYS B C 1
ATOM 4603 O O . LYS B 1 195 ? 42.965 30.628 39.000 1.00 21.83 193 LYS B O 1
ATOM 4609 N N . LEU B 1 196 ? 44.195 29.719 37.346 1.00 19.89 194 LEU B N 1
ATOM 4610 C CA . LEU B 1 196 ? 45.027 28.910 38.283 1.00 17.66 194 LEU B CA 1
ATOM 4611 C C . LEU B 1 196 ? 45.975 29.861 39.006 1.00 17.39 194 LEU B C 1
ATOM 4612 O O . LEU B 1 196 ? 46.753 30.593 38.331 1.00 17.60 194 LEU B O 1
ATOM 4617 N N . VAL B 1 197 ? 45.978 29.771 40.330 1.00 17.36 195 VAL B N 1
ATOM 4618 C CA . VAL B 1 197 ? 46.910 30.563 41.186 1.00 16.98 195 VAL B CA 1
ATOM 4619 C C . VAL B 1 197 ? 47.621 29.604 42.171 1.00 16.01 195 VAL B C 1
ATOM 4620 O O . VAL B 1 197 ? 46.939 28.901 42.977 1.00 16.35 195 VAL B O 1
ATOM 4624 N N . LEU B 1 198 ? 48.943 29.520 42.041 1.00 15.81 196 LEU B N 1
ATOM 4625 C CA . LEU B 1 198 ? 49.785 28.622 42.881 1.00 15.53 196 LEU B CA 1
ATOM 4626 C C . LEU B 1 198 ? 50.476 29.432 43.994 1.00 15.04 196 LEU B C 1
ATOM 4627 O O . LEU B 1 198 ? 51.131 28.811 44.827 1.00 14.46 196 LEU B O 1
ATOM 4632 N N . ASN B 1 199 ? 50.368 30.749 44.002 1.00 15.20 197 ASN B N 1
ATOM 4633 C CA . ASN B 1 199 ? 51.233 31.621 44.842 1.00 15.13 197 ASN B CA 1
ATOM 4634 C C . ASN B 1 199 ? 50.385 32.598 45.683 1.00 14.82 197 ASN B C 1
ATOM 4635 O O . ASN B 1 199 ? 50.881 33.638 46.112 1.00 14.70 197 ASN B O 1
ATOM 4640 N N . SER B 1 200 ? 49.171 32.194 45.998 1.00 14.66 198 SER B N 1
ATOM 4641 C CA . SER B 1 200 ? 48.237 32.954 46.858 1.00 15.62 198 SER B CA 1
ATOM 4642 C C . SER B 1 200 ? 48.802 32.997 48.277 1.00 15.73 198 SER B C 1
ATOM 4643 O O . SER B 1 200 ? 49.710 32.208 48.639 1.00 14.50 198 SER B O 1
ATOM 4646 N N . LYS B 1 201 ? 48.218 33.854 49.101 1.00 16.26 199 LYS B N 1
ATOM 4647 C CA . LYS B 1 201 ? 48.749 33.970 50.481 1.00 16.80 199 LYS B CA 1
ATOM 4648 C C . LYS B 1 201 ? 48.587 32.639 51.208 1.00 15.79 199 LYS B C 1
ATOM 4649 O O . LYS B 1 201 ? 49.405 32.313 52.066 1.00 15.65 199 LYS B O 1
ATOM 4655 N N . GLU B 1 202 ? 47.537 31.892 50.907 1.00 14.91 200 GLU B N 1
ATOM 4656 C CA . GLU B 1 202 ? 47.336 30.601 51.602 1.00 14.42 200 GLU B CA 1
ATOM 4657 C C . GLU B 1 202 ? 48.359 29.553 51.147 1.00 13.19 200 GLU B C 1
ATOM 4658 O O . GLU B 1 202 ? 48.798 28.701 51.963 1.00 12.87 200 GLU B O 1
ATOM 4664 N N . ALA B 1 203 ? 48.761 29.618 49.888 1.00 12.64 201 ALA B N 1
ATOM 4665 C CA . ALA B 1 203 ? 49.792 28.723 49.344 1.00 12.41 201 ALA B CA 1
ATOM 4666 C C . ALA B 1 203 ? 51.074 28.986 50.083 1.00 12.64 201 ALA B C 1
ATOM 4667 O O . ALA B 1 203 ? 51.762 28.053 50.568 1.00 12.86 201 ALA B O 1
ATOM 4669 N N . VAL B 1 204 ? 51.406 30.265 50.193 1.00 13.07 202 VAL B N 1
ATOM 4670 C CA . VAL B 1 204 ? 52.657 30.655 50.882 1.00 13.37 202 VAL B CA 1
ATOM 4671 C C . VAL B 1 204 ? 52.594 30.248 52.342 1.00 13.48 202 VAL B C 1
ATOM 4672 O O . VAL B 1 204 ? 53.550 29.676 52.851 1.00 13.03 202 VAL B O 1
ATOM 4676 N N . GLU B 1 205 ? 51.485 30.534 53.001 1.00 13.75 203 GLU B N 1
ATOM 4677 C CA . GLU B 1 205 ? 51.279 30.098 54.399 1.00 14.34 203 GLU B CA 1
ATOM 4678 C C . GLU B 1 205 ? 51.479 28.587 54.562 1.00 13.34 203 GLU B C 1
ATOM 4679 O O . GLU B 1 205 ? 52.117 28.173 55.528 1.00 13.11 203 GLU B O 1
ATOM 4685 N N . ALA B 1 206 ? 50.884 27.762 53.683 1.00 13.45 204 ALA B N 1
ATOM 4686 C CA . ALA B 1 206 ? 50.944 26.298 53.776 1.00 12.61 204 ALA B CA 1
ATOM 4687 C C . ALA B 1 206 ? 52.393 25.866 53.613 1.00 12.48 204 ALA B C 1
ATOM 4688 O O . ALA B 1 206 ? 52.846 25.054 54.422 1.00 12.21 204 ALA B O 1
ATOM 4690 N N . LEU B 1 207 ? 53.077 26.325 52.563 1.00 11.82 205 LEU B N 1
ATOM 4691 C CA . LEU B 1 207 ? 54.482 25.919 52.335 1.00 12.08 205 LEU B CA 1
ATOM 4692 C C . LEU B 1 207 ? 55.386 26.470 53.476 1.00 11.95 205 LEU B C 1
ATOM 4693 O O . LEU B 1 207 ? 56.328 25.754 53.917 1.00 12.61 205 LEU B O 1
ATOM 4698 N N . THR B 1 208 ? 55.125 27.675 53.955 1.00 12.15 206 THR B N 1
ATOM 4699 C CA . THR B 1 208 ? 55.865 28.228 55.102 1.00 13.02 206 THR B CA 1
ATOM 4700 C C . THR B 1 208 ? 55.646 27.399 56.384 1.00 13.13 206 THR B C 1
ATOM 4701 O O . THR B 1 208 ? 56.612 27.211 57.183 1.00 13.92 206 THR B O 1
ATOM 4705 N N . LEU B 1 209 ? 54.464 26.848 56.584 1.00 14.54 207 LEU B N 1
ATOM 4706 C CA . LEU B 1 209 ? 54.170 26.049 57.812 1.00 13.88 207 LEU B CA 1
ATOM 4707 C C . LEU B 1 209 ? 55.046 24.799 57.765 1.00 13.64 207 LEU B C 1
ATOM 4708 O O . LEU B 1 209 ? 55.735 24.481 58.731 1.00 13.92 207 LEU B O 1
ATOM 4713 N N . LEU B 1 210 ? 55.058 24.137 56.624 1.00 13.22 208 LEU B N 1
ATOM 4714 C CA . LEU B 1 210 ? 55.899 22.950 56.427 1.00 13.36 208 LEU B CA 1
ATOM 4715 C C . LEU B 1 210 ? 57.387 23.269 56.582 1.00 13.85 208 LEU B C 1
ATOM 4716 O O . LEU B 1 210 ? 58.123 22.512 57.265 1.00 13.85 208 LEU B O 1
ATOM 4721 N N . GLN B 1 211 ? 57.877 24.340 55.968 1.00 13.01 209 GLN B N 1
ATOM 4722 C CA . GLN B 1 211 ? 59.295 24.672 56.030 1.00 14.35 209 GLN B CA 1
ATOM 4723 C C . GLN B 1 211 ? 59.663 24.998 57.471 1.00 13.71 209 GLN B C 1
ATOM 4724 O O . GLN B 1 211 ? 60.665 24.505 57.945 1.00 14.07 209 GLN B O 1
ATOM 4730 N N . ASN B 1 212 ? 58.800 25.742 58.140 1.00 13.95 210 ASN B N 1
ATOM 4731 C CA . ASN B 1 212 ? 59.020 26.071 59.579 1.00 14.65 210 ASN B CA 1
ATOM 4732 C C . ASN B 1 212 ? 59.046 24.768 60.407 1.00 14.44 210 ASN B C 1
ATOM 4733 O O . ASN B 1 212 ? 59.892 24.671 61.323 1.00 14.23 210 ASN B O 1
ATOM 4738 N N . GLY B 1 213 ? 58.154 23.799 60.148 1.00 14.02 211 GLY B N 1
ATOM 4739 C CA . GLY B 1 213 ? 58.160 22.544 60.889 1.00 14.12 211 GLY B CA 1
ATOM 4740 C C . GLY B 1 213 ? 59.498 21.817 60.727 1.00 14.56 211 GLY B C 1
ATOM 4741 O O . GLY B 1 213 ? 59.972 21.193 61.661 1.00 14.92 211 GLY B O 1
ATOM 4742 N N . VAL B 1 214 ? 60.072 21.833 59.540 1.00 14.47 212 VAL B N 1
ATOM 4743 C CA . VAL B 1 214 ? 61.400 21.205 59.282 1.00 15.89 212 VAL B CA 1
ATOM 4744 C C . VAL B 1 214 ? 62.444 21.991 60.093 1.00 16.93 212 VAL B C 1
ATOM 4745 O O . VAL B 1 214 ? 63.242 21.365 60.808 1.00 17.09 212 VAL B O 1
ATOM 4749 N N . LYS B 1 215 ? 62.439 23.296 59.957 1.00 18.88 213 LYS B N 1
ATOM 4750 C CA . LYS B 1 215 ? 63.432 24.155 60.673 1.00 20.55 213 LYS B CA 1
ATOM 4751 C C . LYS B 1 215 ? 63.343 23.934 62.189 1.00 20.42 213 LYS B C 1
ATOM 4752 O O . LYS B 1 215 ? 64.394 23.911 62.852 1.00 21.55 213 LYS B O 1
ATOM 4758 N N . GLU B 1 216 ? 62.140 23.831 62.730 1.00 19.07 214 GLU B N 1
ATOM 4759 C CA . GLU B 1 216 ? 61.838 23.831 64.185 1.00 20.34 214 GLU B CA 1
ATOM 4760 C C . GLU B 1 216 ? 61.931 22.402 64.725 1.00 19.64 214 GLU B C 1
ATOM 4761 O O . GLU B 1 216 ? 61.798 22.269 65.938 1.00 21.77 214 GLU B O 1
ATOM 4767 N N . GLY B 1 217 ? 62.095 21.384 63.875 1.00 18.35 215 GLY B N 1
ATOM 4768 C CA . GLY B 1 217 ? 62.453 20.048 64.351 1.00 17.88 215 GLY B CA 1
ATOM 4769 C C . GLY B 1 217 ? 61.215 19.204 64.666 1.00 17.30 215 GLY B C 1
ATOM 4770 O O . GLY B 1 217 ? 61.368 18.195 65.351 1.00 16.48 215 GLY B O 1
ATOM 4771 N N . TRP B 1 218 ? 60.036 19.570 64.155 1.00 16.36 216 TRP B N 1
ATOM 4772 C CA . TRP B 1 218 ? 58.798 18.767 64.411 1.00 15.46 216 TRP B CA 1
ATOM 4773 C C . TRP B 1 218 ? 58.301 18.094 63.148 1.00 14.24 216 TRP B C 1
ATOM 4774 O O . TRP B 1 218 ? 57.493 17.211 63.294 1.00 14.24 216 TRP B O 1
ATOM 4785 N N . ALA B 1 219 ? 58.822 18.482 61.991 1.00 13.51 217 ALA B N 1
ATOM 4786 C CA . ALA B 1 219 ? 58.385 17.920 60.694 1.00 12.84 217 ALA B CA 1
ATOM 4787 C C . ALA B 1 219 ? 59.560 17.249 59.985 1.00 12.85 217 ALA B C 1
ATOM 4788 O O . ALA B 1 219 ? 60.644 17.831 59.894 1.00 13.92 217 ALA B O 1
ATOM 4790 N N . LYS B 1 220 ? 59.356 16.033 59.547 1.00 12.98 218 LYS B N 1
ATOM 4791 C CA . LYS B 1 220 ? 60.411 15.167 58.953 1.00 14.08 218 LYS B CA 1
ATOM 4792 C C . LYS B 1 220 ? 60.123 14.925 57.489 1.00 13.46 218 LYS B C 1
ATOM 4793 O O . LYS B 1 220 ? 59.191 14.185 57.166 1.00 12.75 218 LYS B O 1
ATOM 4799 N N . PRO B 1 221 ? 60.885 15.531 56.557 1.00 13.72 219 PRO B N 1
ATOM 4800 C CA . PRO B 1 221 ? 60.688 15.212 55.147 1.00 14.05 219 PRO B CA 1
ATOM 4801 C C . PRO B 1 221 ? 61.092 13.770 54.848 1.00 14.76 219 PRO B C 1
ATOM 4802 O O . PRO B 1 221 ? 62.134 13.315 55.315 1.00 16.11 219 PRO B O 1
ATOM 4806 N N . ILE B 1 222 ? 60.285 13.084 54.030 1.00 14.87 220 ILE B N 1
ATOM 4807 C CA . ILE B 1 222 ? 60.550 11.691 53.616 1.00 16.16 220 ILE B CA 1
ATOM 4808 C C . ILE B 1 222 ? 60.804 11.717 52.120 1.00 16.85 220 ILE B C 1
ATOM 4809 O O . ILE B 1 222 ? 59.859 12.055 51.412 1.00 17.06 220 ILE B O 1
ATOM 4814 N N . THR B 1 223 ? 62.026 11.378 51.706 1.00 19.03 221 THR B N 1
ATOM 4815 C CA . THR B 1 223 ? 62.438 11.618 50.303 1.00 20.93 221 THR B CA 1
ATOM 4816 C C . THR B 1 223 ? 62.653 10.296 49.581 1.00 21.42 221 THR B C 1
ATOM 4817 O O . THR B 1 223 ? 62.822 10.335 48.320 1.00 22.32 221 THR B O 1
ATOM 4821 N N . SER B 1 224 ? 62.708 9.181 50.314 1.00 19.40 222 SER B N 1
ATOM 4822 C CA . SER B 1 224 ? 62.989 7.870 49.707 1.00 18.83 222 SER B CA 1
ATOM 4823 C C . SER B 1 224 ? 61.931 6.880 50.179 1.00 17.65 222 SER B C 1
ATOM 4824 O O . SER B 1 224 ? 61.866 6.625 51.397 1.00 16.45 222 SER B O 1
ATOM 4827 N N . GLY B 1 225 ? 61.056 6.502 49.262 1.00 16.42 223 GLY B N 1
ATOM 4828 C CA . GLY B 1 225 ? 59.947 5.570 49.514 1.00 16.05 223 GLY B CA 1
ATOM 4829 C C . GLY B 1 225 ? 58.739 6.245 50.126 1.00 15.53 223 GLY B C 1
ATOM 4830 O O . GLY B 1 225 ? 58.796 7.449 50.392 1.00 15.65 223 GLY B O 1
ATOM 4831 N N . TYR B 1 226 ? 57.726 5.441 50.390 1.00 15.48 224 TYR B N 1
ATOM 4832 C CA . TYR B 1 226 ? 56.491 5.860 51.069 1.00 15.06 224 TYR B CA 1
ATOM 4833 C C . TYR B 1 226 ? 56.794 6.081 52.532 1.00 14.54 224 TYR B C 1
ATOM 4834 O O . TYR B 1 226 ? 57.691 5.522 53.096 1.00 13.64 224 TYR B O 1
ATOM 4843 N N . ILE B 1 227 ? 55.983 6.907 53.181 1.00 13.53 225 ILE B N 1
ATOM 4844 C CA . ILE B 1 227 ? 56.188 7.075 54.634 1.00 13.47 225 ILE B CA 1
ATOM 4845 C C . ILE B 1 227 ? 56.169 5.739 55.381 1.00 14.49 225 ILE B C 1
ATOM 4846 O O . ILE B 1 227 ? 56.964 5.535 56.268 1.00 14.51 225 ILE B O 1
ATOM 4851 N N . ASN B 1 228 ? 55.213 4.877 55.090 1.00 16.28 226 ASN B N 1
ATOM 4852 C CA . ASN B 1 228 ? 55.055 3.587 55.791 1.00 16.62 226 ASN B CA 1
ATOM 4853 C C . ASN B 1 228 ? 56.336 2.746 55.560 1.00 17.23 226 ASN B C 1
ATOM 4854 O O . ASN B 1 228 ? 56.775 2.084 56.486 1.00 18.56 226 ASN B O 1
ATOM 4859 N N . GLN B 1 229 ? 57.007 2.930 54.428 1.00 16.28 227 GLN B N 1
ATOM 4860 C CA . GLN B 1 229 ? 58.280 2.188 54.149 1.00 15.84 227 GLN B CA 1
ATOM 4861 C C . GLN B 1 229 ? 59.475 2.776 54.912 1.00 16.01 227 GLN B C 1
ATOM 4862 O O . GLN B 1 229 ? 60.515 2.153 54.906 1.00 16.48 227 GLN B O 1
ATOM 4868 N N . ASN B 1 230 ? 59.300 3.873 55.644 1.00 14.90 228 ASN B N 1
ATOM 4869 C CA . ASN B 1 230 ? 60.357 4.537 56.420 1.00 15.23 228 ASN B CA 1
ATOM 4870 C C . ASN B 1 230 ? 60.157 4.349 57.927 1.00 14.81 228 ASN B C 1
ATOM 4871 O O . ASN B 1 230 ? 61.018 4.773 58.689 1.00 14.19 228 ASN B O 1
ATOM 4876 N N . LEU B 1 231 ? 59.029 3.784 58.334 1.00 15.21 229 LEU B N 1
ATOM 4877 C CA . LEU B 1 231 ? 58.712 3.608 59.773 1.00 15.76 229 LEU B CA 1
ATOM 4878 C C . LEU B 1 231 ? 59.795 2.754 60.420 1.00 17.29 229 LEU B C 1
ATOM 4879 O O . LEU B 1 231 ? 60.288 1.872 59.747 1.00 16.93 229 LEU B O 1
ATOM 4884 N N . GLY B 1 232 ? 60.099 3.022 61.696 1.00 17.99 230 GLY B N 1
ATOM 4885 C CA . GLY B 1 232 ? 61.103 2.242 62.439 1.00 19.94 230 GLY B CA 1
ATOM 4886 C C . GLY B 1 232 ? 62.388 3.023 62.579 1.00 20.78 230 GLY B C 1
ATOM 4887 O O . GLY B 1 232 ? 63.203 2.665 63.435 1.00 23.66 230 GLY B O 1
ATOM 4888 N N . SER B 1 233 ? 62.587 4.035 61.742 1.00 21.53 231 SER B N 1
ATOM 4889 C CA . SER B 1 233 ? 63.752 4.939 61.819 1.00 23.98 231 SER B CA 1
ATOM 4890 C C . SER B 1 233 ? 63.289 6.239 62.454 1.00 23.45 231 SER B C 1
ATOM 4891 O O . SER B 1 233 ? 62.745 7.112 61.769 1.00 26.39 231 SER B O 1
ATOM 4894 N N . GLY B 1 234 ? 63.445 6.341 63.743 1.00 24.17 232 GLY B N 1
ATOM 4895 C CA . GLY B 1 234 ? 63.156 7.587 64.438 1.00 21.45 232 GLY B CA 1
ATOM 4896 C C . GLY B 1 234 ? 61.721 7.571 64.915 1.00 19.42 232 GLY B C 1
ATOM 4897 O O . GLY B 1 234 ? 60.866 6.784 64.479 1.00 18.39 232 GLY B O 1
ATOM 4898 N N . PRO B 1 235 ? 61.404 8.469 65.859 1.00 18.52 233 PRO B N 1
ATOM 4899 C CA . PRO B 1 235 ? 60.059 8.492 66.415 1.00 17.21 233 PRO B CA 1
ATOM 4900 C C . PRO B 1 235 ? 59.061 9.016 65.394 1.00 15.72 233 PRO B C 1
ATOM 4901 O O . PRO B 1 235 ? 59.388 9.944 64.667 1.00 15.00 233 PRO B O 1
ATOM 4905 N N . TYR B 1 236 ? 57.935 8.316 65.294 1.00 14.70 234 TYR B N 1
ATOM 4906 C CA . TYR B 1 236 ? 56.849 8.758 64.398 1.00 13.48 234 TYR B CA 1
ATOM 4907 C C . TYR B 1 236 ? 55.605 9.010 65.238 1.00 13.39 234 TYR B C 1
ATOM 4908 O O . TYR B 1 236 ? 55.278 8.103 66.001 1.00 14.30 234 TYR B O 1
ATOM 4917 N N . ALA B 1 237 ? 54.871 10.101 65.013 1.00 12.67 235 ALA B N 1
ATOM 4918 C CA . ALA B 1 237 ? 53.550 10.343 65.665 1.00 12.86 235 ALA B CA 1
ATOM 4919 C C . ALA B 1 237 ? 52.445 10.430 64.641 1.00 12.42 235 ALA B C 1
ATOM 4920 O O . ALA B 1 237 ? 51.375 9.892 64.899 1.00 12.38 235 ALA B O 1
ATOM 4922 N N . PHE B 1 238 ? 52.750 11.047 63.513 1.00 12.39 236 PHE B N 1
ATOM 4923 C CA . PHE B 1 238 ? 51.671 11.404 62.572 1.00 12.10 236 PHE B CA 1
ATOM 4924 C C . PHE B 1 238 ? 52.126 11.464 61.142 1.00 10.85 236 PHE B C 1
ATOM 4925 O O . PHE B 1 238 ? 53.155 12.023 60.878 1.00 11.02 236 PHE B O 1
ATOM 4933 N N . SER B 1 239 ? 51.248 11.109 60.231 1.00 9.66 237 SER B N 1
ATOM 4934 C CA . SER B 1 239 ? 51.387 11.518 58.833 1.00 9.51 237 SER B CA 1
ATOM 4935 C C . SER B 1 239 ? 49.962 11.793 58.296 1.00 8.98 237 SER B C 1
ATOM 4936 O O . SER B 1 239 ? 49.012 11.178 58.771 1.00 8.14 237 SER B O 1
ATOM 4939 N N . VAL B 1 240 ? 49.905 12.607 57.250 1.00 8.53 238 VAL B N 1
ATOM 4940 C CA . VAL B 1 240 ? 48.705 12.854 56.443 1.00 8.97 238 VAL B CA 1
ATOM 4941 C C . VAL B 1 240 ? 48.961 12.157 55.123 1.00 9.07 238 VAL B C 1
ATOM 4942 O O . VAL B 1 240 ? 49.883 12.558 54.436 1.00 9.63 238 VAL B O 1
ATOM 4946 N N . ASP B 1 241 ? 48.139 11.155 54.777 1.00 8.36 239 ASP B N 1
ATOM 4947 C CA . ASP B 1 241 ? 48.483 10.291 53.645 1.00 8.72 239 ASP B CA 1
ATOM 4948 C C . ASP B 1 241 ? 47.248 9.559 53.170 1.00 8.22 239 ASP B C 1
ATOM 4949 O O . ASP B 1 241 ? 46.204 9.563 53.823 1.00 8.09 239 ASP B O 1
ATOM 4954 N N . THR B 1 242 ? 47.347 9.112 51.932 1.00 7.67 240 THR B N 1
ATOM 4955 C CA . THR B 1 242 ? 46.237 8.470 51.253 1.00 7.87 240 THR B CA 1
ATOM 4956 C C . THR B 1 242 ? 45.761 7.264 52.047 1.00 7.93 240 THR B C 1
ATOM 4957 O O . THR B 1 242 ? 46.557 6.402 52.533 1.00 8.50 240 THR B O 1
ATOM 4961 N N . SER B 1 243 ? 44.449 7.156 52.128 1.00 8.10 241 SER B N 1
ATOM 4962 C CA . SER B 1 243 ? 43.790 5.954 52.661 1.00 8.69 241 SER B CA 1
ATOM 4963 C C . SER B 1 243 ? 44.155 4.705 51.886 1.00 9.24 241 SER B C 1
ATOM 4964 O O . SER B 1 243 ? 44.062 3.638 52.485 1.00 10.27 241 SER B O 1
ATOM 4967 N N . ALA B 1 244 ? 44.550 4.817 50.613 1.00 9.13 242 ALA B N 1
ATOM 4968 C CA . ALA B 1 244 ? 44.980 3.636 49.821 1.00 10.28 242 ALA B CA 1
ATOM 4969 C C . ALA B 1 244 ? 46.227 3.006 50.427 1.00 11.48 242 ALA B C 1
ATOM 4970 O O . ALA B 1 244 ? 46.533 1.858 50.026 1.00 11.13 242 ALA B O 1
ATOM 4972 N N . GLY B 1 245 ? 46.951 3.697 51.318 1.00 10.35 243 GLY B N 1
ATOM 4973 C CA . GLY B 1 245 ? 48.103 3.113 51.998 1.00 11.48 243 GLY B CA 1
ATOM 4974 C C . GLY B 1 245 ? 47.722 2.322 53.243 1.00 11.68 243 GLY B C 1
ATOM 4975 O O . GLY B 1 245 ? 48.630 1.832 53.907 1.00 12.43 243 GLY B O 1
ATOM 4976 N N . TYR B 1 246 ? 46.467 2.294 53.612 1.00 11.65 244 TYR B N 1
ATOM 4977 C CA . TYR B 1 246 ? 46.043 1.789 54.939 1.00 12.71 244 TYR B CA 1
ATOM 4978 C C . TYR B 1 246 ? 46.682 0.420 55.252 1.00 14.31 244 TYR B C 1
ATOM 4979 O O . TYR B 1 246 ? 47.286 0.239 56.345 1.00 13.84 244 TYR B O 1
ATOM 4988 N N . THR B 1 247 ? 46.521 -0.556 54.349 1.00 15.89 245 THR B N 1
ATOM 4989 C CA A THR B 1 247 ? 46.971 -1.937 54.684 0.50 16.60 245 THR B CA 1
ATOM 4990 C CA B THR B 1 247 ? 47.003 -1.965 54.521 0.50 17.21 245 THR B CA 1
ATOM 4991 C C . THR B 1 247 ? 48.517 -1.998 54.651 1.00 17.31 245 THR B C 1
ATOM 4992 O O . THR B 1 247 ? 49.034 -2.780 55.487 1.00 19.05 245 THR B O 1
ATOM 4999 N N . ALA B 1 248 ? 49.233 -1.146 53.886 1.00 16.12 246 ALA B N 1
ATOM 5000 C CA . ALA B 1 248 ? 50.693 -0.957 53.951 1.00 16.33 246 ALA B CA 1
ATOM 5001 C C . ALA B 1 248 ? 51.097 -0.422 55.323 1.00 15.57 246 ALA B C 1
ATOM 5002 O O . ALA B 1 248 ? 52.013 -1.024 55.952 1.00 16.97 246 ALA B O 1
ATOM 5004 N N . TYR B 1 249 ? 50.399 0.586 55.830 1.00 14.15 247 TYR B N 1
ATOM 5005 C CA . TYR B 1 249 ? 50.751 1.060 57.189 1.00 14.04 247 TYR B CA 1
ATOM 5006 C C . TYR B 1 249 ? 50.527 -0.061 58.209 1.00 15.91 247 TYR B C 1
ATOM 5007 O O . TYR B 1 249 ? 51.309 -0.170 59.141 1.00 17.70 247 TYR B O 1
ATOM 5016 N N . LEU B 1 250 ? 49.376 -0.707 58.147 1.00 17.83 248 LEU B N 1
ATOM 5017 C CA . LEU B 1 250 ? 49.002 -1.782 59.104 1.00 22.20 248 LEU B CA 1
ATOM 5018 C C . LEU B 1 250 ? 50.098 -2.835 59.132 1.00 24.20 248 LEU B C 1
ATOM 5019 O O . LEU B 1 250 ? 50.499 -3.257 60.237 1.00 23.98 248 LEU B O 1
ATOM 5024 N N . ARG B 1 251 ? 50.561 -3.261 57.967 1.00 26.56 249 ARG B N 1
ATOM 5025 C CA . ARG B 1 251 ? 51.578 -4.328 57.827 1.00 29.38 249 ARG B CA 1
ATOM 5026 C C . ARG B 1 251 ? 52.921 -3.819 58.334 1.00 28.19 249 ARG B C 1
ATOM 5027 O O . ARG B 1 251 ? 53.615 -4.643 58.964 1.00 28.37 249 ARG B O 1
ATOM 5035 N N . ALA B 1 252 ? 53.287 -2.540 58.152 1.00 23.76 250 ALA B N 1
ATOM 5036 C CA . ALA B 1 252 ? 54.644 -2.033 58.444 1.00 21.82 250 ALA B CA 1
ATOM 5037 C C . ALA B 1 252 ? 54.764 -1.622 59.921 1.00 21.25 250 ALA B C 1
ATOM 5038 O O . ALA B 1 252 ? 55.877 -1.768 60.490 1.00 21.30 250 ALA B O 1
ATOM 5040 N N . ALA B 1 253 ? 53.713 -1.086 60.529 1.00 19.09 251 ALA B N 1
ATOM 5041 C CA . ALA B 1 253 ? 53.863 -0.398 61.831 1.00 19.80 251 ALA B CA 1
ATOM 5042 C C . ALA B 1 253 ? 54.249 -1.407 62.917 1.00 21.15 251 ALA B C 1
ATOM 5043 O O . ALA B 1 253 ? 53.459 -2.343 63.125 1.00 22.16 251 ALA B O 1
ATOM 5045 N N . LYS B 1 254 ? 55.284 -1.097 63.677 1.00 22.11 252 LYS B N 1
ATOM 5046 C CA . LYS B 1 254 ? 55.675 -1.854 64.906 1.00 23.86 252 LYS B CA 1
ATOM 5047 C C . LYS B 1 254 ? 55.312 -1.008 66.118 1.00 23.38 252 LYS B C 1
ATOM 5048 O O . LYS B 1 254 ? 56.176 -0.720 67.006 1.00 27.87 252 LYS B O 1
ATOM 5054 N N . PHE B 1 255 ? 54.113 -0.542 66.072 1.00 20.39 253 PHE B N 1
ATOM 5055 C CA . PHE B 1 255 ? 53.397 0.251 67.080 1.00 19.13 253 PHE B CA 1
ATOM 5056 C C . PHE B 1 255 ? 51.947 0.045 66.715 1.00 18.11 253 PHE B C 1
ATOM 5057 O O . PHE B 1 255 ? 51.652 -0.505 65.645 1.00 17.49 253 PHE B O 1
ATOM 5065 N N . ASP B 1 256 ? 51.073 0.437 67.612 1.00 18.46 254 ASP B N 1
ATOM 5066 C CA . ASP B 1 256 ? 49.613 0.389 67.435 1.00 18.81 254 ASP B CA 1
ATOM 5067 C C . ASP B 1 256 ? 49.240 1.548 66.525 1.00 16.52 254 ASP B C 1
ATOM 5068 O O . ASP B 1 256 ? 49.340 2.704 66.953 1.00 15.72 254 ASP B O 1
ATOM 5073 N N . LEU B 1 257 ? 48.838 1.223 65.296 1.00 15.24 255 LEU B N 1
ATOM 5074 C CA . LEU B 1 257 ? 48.496 2.252 64.314 1.00 14.25 255 LEU B CA 1
ATOM 5075 C C . LEU B 1 257 ? 47.088 2.779 64.624 1.00 13.80 255 LEU B C 1
ATOM 5076 O O . LEU B 1 257 ? 46.124 1.950 64.825 1.00 16.05 255 LEU B O 1
ATOM 5081 N N . GLY B 1 258 ? 46.958 4.083 64.538 1.00 12.75 256 GLY B N 1
ATOM 5082 C CA . GLY B 1 258 ? 45.693 4.829 64.648 1.00 12.25 256 GLY B CA 1
ATOM 5083 C C . GLY B 1 258 ? 45.360 5.484 63.357 1.00 11.40 256 GLY B C 1
ATOM 5084 O O . GLY B 1 258 ? 46.261 5.858 62.622 1.00 10.31 256 GLY B O 1
ATOM 5085 N N . VAL B 1 259 ? 44.086 5.569 63.038 1.00 10.73 257 VAL B N 1
ATOM 5086 C CA . VAL B 1 259 ? 43.604 6.404 61.926 1.00 10.54 257 VAL B CA 1
ATOM 5087 C C . VAL B 1 259 ? 42.551 7.343 62.496 1.00 10.64 257 VAL B C 1
ATOM 5088 O O . VAL B 1 259 ? 41.595 6.866 63.143 1.00 11.55 257 VAL B O 1
ATOM 5092 N N . ALA B 1 260 ? 42.710 8.596 62.192 1.00 10.15 258 ALA B N 1
ATOM 5093 C CA . ALA B 1 260 ? 41.738 9.650 62.541 1.00 9.99 258 ALA B CA 1
ATOM 5094 C C . ALA B 1 260 ? 41.369 10.495 61.343 1.00 9.77 258 ALA B C 1
ATOM 5095 O O . ALA B 1 260 ? 42.059 10.577 60.313 1.00 8.80 258 ALA B O 1
ATOM 5097 N N . THR B 1 261 ? 40.233 11.192 61.480 1.00 10.55 259 THR B N 1
ATOM 5098 C CA . THR B 1 261 ? 39.899 12.233 60.510 1.00 9.79 259 THR B CA 1
ATOM 5099 C C . THR B 1 261 ? 40.953 13.341 60.629 1.00 9.70 259 THR B C 1
ATOM 5100 O O . THR B 1 261 ? 41.672 13.448 61.659 1.00 9.28 259 THR B O 1
ATOM 5104 N N . LEU B 1 262 ? 41.032 14.153 59.594 1.00 8.73 260 LEU B N 1
ATOM 5105 C CA . LEU B 1 262 ? 42.090 15.184 59.492 1.00 9.16 260 LEU B CA 1
ATOM 5106 C C . LEU B 1 262 ? 41.798 16.310 60.445 1.00 9.45 260 LEU B C 1
ATOM 5107 O O . LEU B 1 262 ? 40.649 16.740 60.596 1.00 9.03 260 LEU B O 1
ATOM 5112 N N . PRO B 1 263 ? 42.847 16.913 61.027 1.00 10.36 261 PRO B N 1
ATOM 5113 C CA . PRO B 1 263 ? 42.654 18.168 61.722 1.00 11.38 261 PRO B CA 1
ATOM 5114 C C . PRO B 1 263 ? 42.117 19.285 60.814 1.00 11.72 261 PRO B C 1
ATOM 5115 O O . PRO B 1 263 ? 42.535 19.407 59.631 1.00 12.41 261 PRO B O 1
ATOM 5119 N N . GLY B 1 264 ? 41.128 20.007 61.337 1.00 12.36 262 GLY B N 1
ATOM 5120 C CA . GLY B 1 264 ? 40.575 21.161 60.614 1.00 13.30 262 GLY B CA 1
ATOM 5121 C C . GLY B 1 264 ? 40.912 22.505 61.248 1.00 14.26 262 GLY B C 1
ATOM 5122 O O . GLY B 1 264 ? 41.446 22.556 62.355 1.00 14.24 262 GLY B O 1
ATOM 5123 N N . ARG B 1 265 ? 40.393 23.566 60.671 1.00 15.20 263 ARG B N 1
ATOM 5124 C CA . ARG B 1 265 ? 40.569 24.923 61.269 1.00 17.00 263 ARG B CA 1
ATOM 5125 C C . ARG B 1 265 ? 39.996 24.950 62.672 1.00 17.16 263 ARG B C 1
ATOM 5126 O O . ARG B 1 265 ? 40.655 25.496 63.585 1.00 16.36 263 ARG B O 1
ATOM 5134 N N . THR B 1 266 ? 38.786 24.393 62.862 1.00 16.25 264 THR B N 1
ATOM 5135 C CA . THR B 1 266 ? 38.108 24.336 64.180 1.00 16.65 264 THR B CA 1
ATOM 5136 C C . THR B 1 266 ? 37.593 22.933 64.414 1.00 16.42 264 THR B C 1
ATOM 5137 O O . THR B 1 266 ? 37.639 22.133 63.519 1.00 16.77 264 THR B O 1
ATOM 5141 N N . LYS B 1 267 ? 37.129 22.687 65.639 1.00 17.05 265 LYS B N 1
ATOM 5142 C CA . LYS B 1 267 ? 36.540 21.380 65.991 1.00 18.16 265 LYS B CA 1
ATOM 5143 C C . LYS B 1 267 ? 35.153 21.232 65.378 1.00 17.33 265 LYS B C 1
ATOM 5144 O O . LYS B 1 267 ? 34.634 20.127 65.480 1.00 16.75 265 LYS B O 1
ATOM 5150 N N . GLY B 1 268 ? 34.612 22.286 64.740 1.00 16.83 266 GLY B N 1
ATOM 5151 C CA . GLY B 1 268 ? 33.277 22.249 64.131 1.00 17.09 266 GLY B CA 1
ATOM 5152 C C . GLY B 1 268 ? 33.202 21.307 62.970 1.00 15.76 266 GLY B C 1
ATOM 5153 O O . GLY B 1 268 ? 32.075 20.855 62.648 1.00 16.39 266 GLY B O 1
ATOM 5154 N N . GLN B 1 269 ? 34.348 20.923 62.392 1.00 15.07 267 GLN B N 1
ATOM 5155 C CA . GLN B 1 269 ? 34.383 20.052 61.203 1.00 14.15 267 GLN B CA 1
ATOM 5156 C C . GLN B 1 269 ? 35.800 19.515 61.000 1.00 12.25 267 GLN B C 1
ATOM 5157 O O . GLN B 1 269 ? 36.819 20.228 61.197 1.00 11.32 267 GLN B O 1
ATOM 5163 N N . PRO B 1 270 ? 35.903 18.283 60.497 1.00 11.50 268 PRO B N 1
ATOM 5164 C CA . PRO B 1 270 ? 37.205 17.722 60.172 1.00 11.09 268 PRO B CA 1
ATOM 5165 C C . PRO B 1 270 ? 37.820 18.590 59.055 1.00 10.63 268 PRO B C 1
ATOM 5166 O O . PRO B 1 270 ? 37.058 19.214 58.259 1.00 10.22 268 PRO B O 1
ATOM 5170 N N . GLY B 1 271 ? 39.139 18.530 58.907 1.00 10.37 269 GLY B N 1
ATOM 5171 C CA . GLY B 1 271 ? 39.857 19.101 57.768 1.00 10.30 269 GLY B CA 1
ATOM 5172 C C . GLY B 1 271 ? 39.429 18.438 56.486 1.00 9.75 269 GLY B C 1
ATOM 5173 O O . GLY B 1 271 ? 38.957 17.307 56.537 1.00 9.27 269 GLY B O 1
ATOM 5174 N N . TYR B 1 272 ? 39.546 19.182 55.371 1.00 10.02 270 TYR B N 1
ATOM 5175 C CA . TYR B 1 272 ? 39.348 18.596 54.051 1.00 9.63 270 TYR B CA 1
ATOM 5176 C C . TYR B 1 272 ? 40.550 17.741 53.694 1.00 9.86 270 TYR B C 1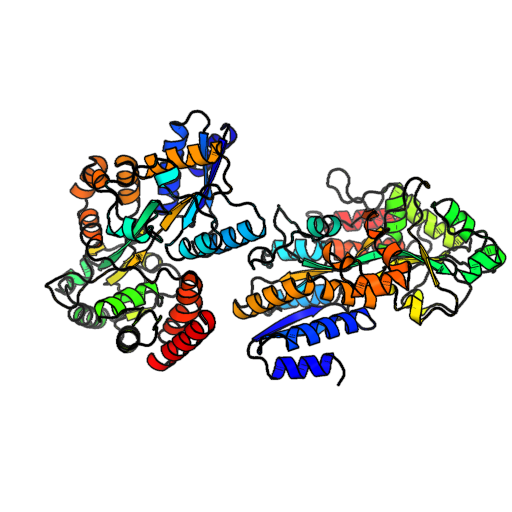
ATOM 5177 O O . TYR B 1 272 ? 41.663 18.151 53.900 1.00 9.78 270 TYR B O 1
ATOM 5186 N N . GLY B 1 273 ? 40.245 16.590 53.174 1.00 9.00 271 GLY B N 1
ATOM 5187 C CA . GLY B 1 273 ? 41.286 15.715 52.613 1.00 9.01 271 GLY B CA 1
ATOM 5188 C C . GLY B 1 273 ? 41.279 15.800 51.097 1.00 8.84 271 GLY B C 1
ATOM 5189 O O . GLY B 1 273 ? 40.271 16.014 50.518 1.00 9.92 271 GLY B O 1
ATOM 5190 N N . LEU B 1 274 ? 42.402 15.557 50.488 1.00 8.30 272 LEU B N 1
ATOM 5191 C CA . LEU B 1 274 ? 42.520 15.495 49.009 1.00 8.42 272 LEU B CA 1
ATOM 5192 C C . LEU B 1 274 ? 42.001 14.138 48.559 1.00 8.35 272 LEU B C 1
ATOM 5193 O O . LEU B 1 274 ? 42.426 13.084 49.095 1.00 8.32 272 LEU B O 1
ATOM 5198 N N . VAL B 1 275 ? 41.186 14.152 47.540 1.00 7.90 273 VAL B N 1
ATOM 5199 C CA . VAL B 1 275 ? 40.749 12.897 46.850 1.00 8.14 273 VAL B CA 1
ATOM 5200 C C . VAL B 1 275 ? 41.811 12.515 45.835 1.00 7.88 273 VAL B C 1
ATOM 5201 O O . VAL B 1 275 ? 42.187 13.386 44.998 1.00 8.49 273 VAL B O 1
ATOM 5205 N N . GLN B 1 276 ? 42.255 11.278 45.853 1.00 8.15 274 GLN B N 1
ATOM 5206 C CA . GLN B 1 276 ? 43.179 10.760 44.824 1.00 8.94 274 GLN B CA 1
ATOM 5207 C C . GLN B 1 276 ? 42.685 9.391 44.367 1.00 8.68 274 GLN B C 1
ATOM 5208 O O . GLN B 1 276 ? 41.464 9.092 44.525 1.00 9.03 274 GLN B O 1
ATOM 5214 N N . GLY B 1 277 ? 43.501 8.644 43.662 1.00 9.22 275 GLY B N 1
ATOM 5215 C CA . GLY B 1 277 ? 43.049 7.399 43.041 1.00 8.47 275 GLY B CA 1
ATOM 5216 C C . GLY B 1 277 ? 42.361 7.759 41.734 1.00 9.67 275 GLY B C 1
ATOM 5217 O O . GLY B 1 277 ? 42.323 8.984 41.388 1.00 10.32 275 GLY B O 1
ATOM 5218 N N . THR B 1 278 ? 41.770 6.744 41.114 1.00 9.49 276 THR B N 1
ATOM 5219 C CA . THR B 1 278 ? 41.344 6.882 39.717 1.00 9.79 276 THR B CA 1
ATOM 5220 C C . THR B 1 278 ? 39.984 6.332 39.408 1.00 9.92 276 THR B C 1
ATOM 5221 O O . THR B 1 278 ? 39.376 5.608 40.203 1.00 9.74 276 THR B O 1
ATOM 5225 N N . ASN B 1 279 ? 39.541 6.738 38.221 1.00 10.40 277 ASN B N 1
ATOM 5226 C CA . ASN B 1 279 ? 38.276 6.361 37.556 1.00 10.66 277 ASN B CA 1
ATOM 5227 C C . ASN B 1 279 ? 38.643 5.428 36.412 1.00 11.00 277 ASN B C 1
ATOM 5228 O O . ASN B 1 279 ? 39.734 5.534 35.869 1.00 11.78 277 ASN B O 1
ATOM 5233 N N . LEU B 1 280 ? 37.735 4.546 36.051 1.00 10.75 278 LEU B N 1
ATOM 5234 C CA . LEU B 1 280 ? 37.884 3.773 34.799 1.00 11.44 278 LEU B CA 1
ATOM 5235 C C . LEU B 1 280 ? 37.225 4.473 33.634 1.00 11.50 278 LEU B C 1
ATOM 5236 O O . LEU B 1 280 ? 36.134 4.918 33.762 1.00 11.39 278 LEU B O 1
ATOM 5241 N N . VAL B 1 281 ? 37.926 4.564 32.510 1.00 11.79 279 VAL B N 1
ATOM 5242 C CA . VAL B 1 281 ? 37.390 5.123 31.266 1.00 12.19 279 VAL B CA 1
ATOM 5243 C C . VAL B 1 281 ? 37.401 4.005 30.243 1.00 12.53 279 VAL B C 1
ATOM 5244 O O . VAL B 1 281 ? 38.065 3.039 30.410 1.00 12.30 279 VAL B O 1
ATOM 5248 N N . VAL B 1 282 ? 36.592 4.185 29.213 1.00 13.32 280 VAL B N 1
ATOM 5249 C CA . VAL B 1 282 ? 36.361 3.230 28.142 1.00 14.41 280 VAL B CA 1
ATOM 5250 C C . VAL B 1 282 ? 36.666 4.026 26.870 1.00 15.26 280 VAL B C 1
ATOM 5251 O O . VAL B 1 282 ? 36.091 5.117 26.705 1.00 14.88 280 VAL B O 1
ATOM 5255 N N . PHE B 1 283 ? 37.590 3.534 26.069 1.00 16.43 281 PHE B N 1
ATOM 5256 C CA . PHE B 1 283 ? 38.012 4.297 24.861 1.00 18.26 281 PHE B CA 1
ATOM 5257 C C . PHE B 1 283 ? 37.091 3.997 23.694 1.00 19.09 281 PHE B C 1
ATOM 5258 O O . PHE B 1 283 ? 36.775 2.827 23.491 1.00 19.03 281 PHE B O 1
ATOM 5266 N N . ARG B 1 284 ? 36.703 5.031 22.962 1.00 20.25 282 ARG B N 1
ATOM 5267 C CA . ARG B 1 284 ? 35.877 4.915 21.720 1.00 22.29 282 ARG B CA 1
ATOM 5268 C C . ARG B 1 284 ? 36.452 3.921 20.713 1.00 23.56 282 ARG B C 1
ATOM 5269 O O . ARG B 1 284 ? 35.635 3.224 20.021 1.00 23.47 282 ARG B O 1
ATOM 5277 N N . GLN B 1 285 ? 37.767 3.865 20.582 1.00 24.67 283 GLN B N 1
ATOM 5278 C CA . GLN B 1 285 ? 38.417 3.000 19.570 1.00 27.90 283 GLN B CA 1
ATOM 5279 C C . GLN B 1 285 ? 38.179 1.516 19.863 1.00 26.66 283 GLN B C 1
ATOM 5280 O O . GLN B 1 285 ? 38.397 0.704 18.965 1.00 26.95 283 GLN B O 1
ATOM 5286 N N . ALA B 1 286 ? 37.746 1.144 21.066 1.00 25.52 284 ALA B N 1
ATOM 5287 C CA . ALA B 1 286 ? 37.450 -0.265 21.412 1.00 24.87 284 ALA B CA 1
ATOM 5288 C C . ALA B 1 286 ? 36.375 -0.837 20.475 1.00 25.09 284 ALA B C 1
ATOM 5289 O O . ALA B 1 286 ? 35.387 -0.126 20.141 1.00 23.52 284 ALA B O 1
ATOM 5291 N N . SER B 1 287 ? 36.497 -2.119 20.135 1.00 25.22 285 SER B N 1
ATOM 5292 C CA . SER B 1 287 ? 35.465 -2.883 19.381 1.00 26.88 285 SER B CA 1
ATOM 5293 C C . SER B 1 287 ? 34.188 -3.001 20.223 1.00 26.39 285 SER B C 1
ATOM 5294 O O . SER B 1 287 ? 34.285 -2.981 21.478 1.00 24.16 285 SER B O 1
ATOM 5297 N N . LYS B 1 288 ? 33.046 -3.138 19.541 1.00 27.14 286 LYS B N 1
ATOM 5298 C CA . LYS B 1 288 ? 31.714 -3.331 20.175 1.00 27.66 286 LYS B CA 1
ATOM 5299 C C . LYS B 1 288 ? 31.795 -4.502 21.162 1.00 26.13 286 LYS B C 1
ATOM 5300 O O . LYS B 1 288 ? 31.218 -4.346 22.256 1.00 24.89 286 LYS B O 1
ATOM 5306 N N . GLU B 1 289 ? 32.457 -5.610 20.788 1.00 25.07 287 GLU B N 1
ATOM 5307 C CA . GLU B 1 289 ? 32.597 -6.807 21.651 1.00 25.21 287 GLU B CA 1
ATOM 5308 C C . GLU B 1 289 ? 33.438 -6.436 22.901 1.00 23.59 287 GLU B C 1
ATOM 5309 O O . GLU B 1 289 ? 33.104 -6.892 23.991 1.00 21.89 287 GLU B O 1
ATOM 5315 N N . GLU B 1 290 ? 34.526 -5.699 22.730 1.00 23.17 288 GLU B N 1
ATOM 5316 C CA . GLU B 1 290 ? 35.343 -5.258 23.895 1.00 22.65 288 GLU B CA 1
ATOM 5317 C C . GLU B 1 290 ? 34.499 -4.316 24.773 1.00 21.76 288 GLU B C 1
ATOM 5318 O O . GLU B 1 290 ? 34.572 -4.367 26.045 1.00 19.13 288 GLU B O 1
ATOM 5324 N N . GLN B 1 291 ? 33.718 -3.443 24.128 1.00 21.67 289 GLN B N 1
ATOM 5325 C CA . GLN B 1 291 ? 32.923 -2.447 24.880 1.00 21.31 289 GLN B CA 1
ATOM 5326 C C . GLN B 1 291 ? 31.881 -3.177 25.714 1.00 19.86 289 GLN B C 1
ATOM 5327 O O . GLN B 1 291 ? 31.600 -2.727 26.894 1.00 19.41 289 GLN B O 1
ATOM 5333 N N . ALA B 1 292 ? 31.320 -4.261 25.189 1.00 19.77 290 ALA B N 1
ATOM 5334 C CA . ALA B 1 292 ? 30.379 -5.098 25.961 1.00 19.79 290 ALA B CA 1
ATOM 5335 C C . ALA B 1 292 ? 31.053 -5.723 27.185 1.00 19.06 290 ALA B C 1
ATOM 5336 O O . ALA B 1 292 ? 30.375 -5.866 28.227 1.00 18.66 290 ALA B O 1
ATOM 5338 N N . VAL B 1 293 ? 32.288 -6.215 27.037 1.00 18.79 291 VAL B N 1
ATOM 5339 C CA . VAL B 1 293 ? 33.036 -6.734 28.215 1.00 17.79 291 VAL B CA 1
ATOM 5340 C C . VAL B 1 293 ? 33.186 -5.594 29.233 1.00 17.06 291 VAL B C 1
ATOM 5341 O O . VAL B 1 293 ? 32.951 -5.809 30.474 1.00 16.44 291 VAL B O 1
ATOM 5345 N N . ALA B 1 294 ? 33.588 -4.408 28.769 1.00 16.67 292 ALA B N 1
ATOM 5346 C CA . ALA B 1 294 ? 33.720 -3.213 29.636 1.00 15.55 292 ALA B CA 1
ATOM 5347 C C . ALA B 1 294 ? 32.390 -2.936 30.355 1.00 15.46 292 ALA B C 1
ATOM 5348 O O . ALA B 1 294 ? 32.426 -2.674 31.605 1.00 14.39 292 ALA B O 1
ATOM 5350 N N . LYS B 1 295 ? 31.247 -2.996 29.668 1.00 16.13 293 LYS B N 1
ATOM 5351 C CA . LYS B 1 295 ? 29.936 -2.744 30.345 1.00 17.39 293 LYS B CA 1
ATOM 5352 C C . LYS B 1 295 ? 29.802 -3.726 31.533 1.00 16.92 293 LYS B C 1
ATOM 5353 O O . LYS B 1 295 ? 29.463 -3.309 32.694 1.00 16.96 293 LYS B O 1
ATOM 5359 N N . ASP B 1 296 ? 30.005 -5.007 31.273 1.00 16.81 294 ASP B N 1
ATOM 5360 C CA . ASP B 1 296 ? 29.839 -6.042 32.336 1.00 16.65 294 ASP B CA 1
ATOM 5361 C C . ASP B 1 296 ? 30.869 -5.824 33.437 1.00 14.73 294 ASP B C 1
ATOM 5362 O O . ASP B 1 296 ? 30.526 -5.929 34.617 1.00 13.35 294 ASP B O 1
ATOM 5367 N N . PHE B 1 297 ? 32.108 -5.470 33.074 1.00 13.65 295 PHE B N 1
ATOM 5368 C CA . PHE B 1 297 ? 33.154 -5.274 34.097 1.00 13.42 295 PHE B CA 1
ATOM 5369 C C . PHE B 1 297 ? 32.811 -4.053 34.979 1.00 12.45 295 PHE B C 1
ATOM 5370 O O . PHE B 1 297 ? 32.955 -4.073 36.216 1.00 12.04 295 PHE B O 1
ATOM 5378 N N . LEU B 1 298 ? 32.364 -2.996 34.357 1.00 12.46 296 LEU B N 1
ATOM 5379 C CA . LEU B 1 298 ? 31.982 -1.756 35.100 1.00 12.77 296 LEU B CA 1
ATOM 5380 C C . LEU B 1 298 ? 30.790 -2.016 36.018 1.00 12.45 296 LEU B C 1
ATOM 5381 O O . LEU B 1 298 ? 30.825 -1.553 37.188 1.00 13.09 296 LEU B O 1
ATOM 5386 N N . GLU B 1 299 ? 29.775 -2.768 35.597 1.00 13.63 297 GLU B N 1
ATOM 5387 C CA . GLU B 1 299 ? 28.676 -3.124 36.503 1.00 13.86 297 GLU B CA 1
ATOM 5388 C C . GLU B 1 299 ? 29.206 -3.988 37.635 1.00 13.22 297 GLU B C 1
ATOM 5389 O O . GLU B 1 299 ? 28.649 -3.887 38.741 1.00 12.35 297 GLU B O 1
ATOM 5395 N N . PHE B 1 300 ? 30.180 -4.852 37.367 1.00 12.48 298 PHE B N 1
ATOM 5396 C CA . PHE B 1 300 ? 30.772 -5.695 38.420 1.00 13.04 298 PHE B CA 1
ATOM 5397 C C . PHE B 1 300 ? 31.546 -4.836 39.417 1.00 13.19 298 PHE B C 1
ATOM 5398 O O . PHE B 1 300 ? 31.356 -4.997 40.644 1.00 13.61 298 PHE B O 1
ATOM 5406 N N . VAL B 1 301 ? 32.389 -3.920 38.936 1.00 12.25 299 VAL B N 1
ATOM 5407 C CA . VAL B 1 301 ? 33.185 -2.989 39.780 1.00 13.03 299 VAL B CA 1
ATOM 5408 C C . VAL B 1 301 ? 32.267 -2.156 40.676 1.00 12.75 299 VAL B C 1
ATOM 5409 O O . VAL B 1 301 ? 32.625 -1.928 41.830 1.00 12.76 299 VAL B O 1
ATOM 5413 N N . LEU B 1 302 ? 31.096 -1.784 40.197 1.00 12.21 300 LEU B N 1
ATOM 5414 C CA . LEU B 1 302 ? 30.136 -0.953 40.957 1.00 12.32 300 LEU B CA 1
ATOM 5415 C C . LEU B 1 302 ? 29.219 -1.824 41.843 1.00 12.22 300 LEU B C 1
ATOM 5416 O O . LEU B 1 302 ? 28.398 -1.202 42.588 1.00 11.95 300 LEU B O 1
ATOM 5421 N N . SER B 1 303 ? 29.394 -3.139 41.871 1.00 12.03 301 SER B N 1
ATOM 5422 C CA . SER B 1 303 ? 28.503 -4.032 42.691 1.00 12.38 301 SER B CA 1
ATOM 5423 C C . SER B 1 303 ? 28.931 -3.895 44.136 1.00 11.92 301 SER B C 1
ATOM 5424 O O . SER B 1 303 ? 30.079 -3.528 44.434 1.00 11.99 301 SER B O 1
ATOM 5427 N N . PRO B 1 304 ? 28.007 -4.057 45.086 1.00 11.80 302 PRO B N 1
ATOM 5428 C CA . PRO B 1 304 ? 28.370 -3.816 46.462 1.00 11.84 302 PRO B CA 1
ATOM 5429 C C . PRO B 1 304 ? 29.472 -4.760 46.932 1.00 11.72 302 PRO B C 1
ATOM 5430 O O . PRO B 1 304 ? 30.296 -4.331 47.713 1.00 11.50 302 PRO B O 1
ATOM 5434 N N . ARG B 1 305 ? 29.445 -6.015 46.511 1.00 11.77 303 ARG B N 1
ATOM 5435 C CA . ARG B 1 305 ? 30.449 -7.005 46.976 1.00 11.54 303 ARG B CA 1
ATOM 5436 C C . ARG B 1 305 ? 31.826 -6.649 46.428 1.00 11.14 303 ARG B C 1
ATOM 5437 O O . ARG B 1 305 ? 32.764 -6.655 47.135 1.00 10.70 303 ARG B O 1
ATOM 5445 N N . ALA B 1 306 ? 31.939 -6.368 45.138 1.00 11.15 304 ALA B N 1
ATOM 5446 C CA . ALA B 1 306 ? 33.227 -5.946 44.569 1.00 11.47 304 ALA B CA 1
ATOM 5447 C C . ALA B 1 306 ? 33.750 -4.746 45.302 1.00 11.14 304 ALA B C 1
ATOM 5448 O O . ALA B 1 306 ? 34.967 -4.724 45.625 1.00 12.09 304 ALA B O 1
ATOM 5450 N N . GLN B 1 307 ? 32.947 -3.742 45.570 1.00 10.84 305 GLN B N 1
ATOM 5451 C CA . GLN B 1 307 ? 33.437 -2.522 46.243 1.00 11.19 305 GLN B CA 1
ATOM 5452 C C . GLN B 1 307 ? 33.813 -2.884 47.680 1.00 10.59 305 GLN B C 1
ATOM 5453 O O . GLN B 1 307 ? 34.846 -2.428 48.166 1.00 10.10 305 GLN B O 1
ATOM 5459 N N . ALA B 1 308 ? 33.031 -3.727 48.337 1.00 10.92 306 ALA B N 1
ATOM 5460 C CA . ALA B 1 308 ? 33.277 -4.089 49.746 1.00 10.71 306 ALA B CA 1
ATOM 5461 C C . ALA B 1 308 ? 34.621 -4.820 49.867 1.00 11.58 306 ALA B C 1
ATOM 5462 O O . ALA B 1 308 ? 35.428 -4.511 50.780 1.00 11.68 306 ALA B O 1
ATOM 5464 N N . VAL B 1 309 ? 34.901 -5.754 48.983 1.00 11.72 307 VAL B N 1
ATOM 5465 C CA . VAL B 1 309 ? 36.134 -6.576 49.037 1.00 12.26 307 VAL B CA 1
ATOM 5466 C C . VAL B 1 309 ? 37.322 -5.657 48.678 1.00 11.79 307 VAL B C 1
ATOM 5467 O O . VAL B 1 309 ? 38.330 -5.635 49.403 1.00 12.03 307 VAL B O 1
ATOM 5471 N N . PHE B 1 310 ? 37.175 -4.883 47.615 1.00 10.81 308 PHE B N 1
ATOM 5472 C CA . PHE B 1 310 ? 38.284 -4.000 47.161 1.00 10.84 308 PHE B CA 1
ATOM 5473 C C . PHE B 1 310 ? 38.624 -2.960 48.222 1.00 10.43 308 PHE B C 1
ATOM 5474 O O . PHE B 1 310 ? 39.812 -2.781 48.539 1.00 10.67 308 PHE B O 1
ATOM 5482 N N . ALA B 1 311 ? 37.615 -2.305 48.799 1.00 10.57 309 ALA B N 1
ATOM 5483 C CA . ALA B 1 311 ? 37.840 -1.211 49.763 1.00 10.31 309 ALA B CA 1
ATOM 5484 C C . ALA B 1 311 ? 38.465 -1.783 51.032 1.00 10.36 309 ALA B C 1
ATOM 5485 O O . ALA B 1 311 ? 39.338 -1.165 51.622 1.00 10.35 309 ALA B O 1
ATOM 5487 N N . THR B 1 312 ? 37.948 -2.911 51.512 1.00 10.51 310 THR B N 1
ATOM 5488 C CA . THR B 1 312 ? 38.460 -3.518 52.777 1.00 10.90 310 THR B CA 1
ATOM 5489 C C . THR B 1 312 ? 39.846 -4.088 52.581 1.00 10.98 310 THR B C 1
ATOM 5490 O O . THR B 1 312 ? 40.586 -4.077 53.563 1.00 11.65 310 THR B O 1
ATOM 5494 N N . ALA B 1 313 ? 40.267 -4.471 51.381 1.00 11.09 311 ALA B N 1
ATOM 5495 C CA . ALA B 1 313 ? 41.607 -5.026 51.105 1.00 11.95 311 ALA B CA 1
ATOM 5496 C C . ALA B 1 313 ? 42.641 -3.891 51.117 1.00 12.07 311 ALA B C 1
ATOM 5497 O O . ALA B 1 313 ? 43.840 -4.168 51.204 1.00 13.18 311 ALA B O 1
ATOM 5499 N N . THR B 1 314 ? 42.180 -2.676 50.874 1.00 11.21 312 THR B N 1
ATOM 5500 C CA . THR B 1 314 ? 43.078 -1.568 50.512 1.00 11.30 312 THR B CA 1
ATOM 5501 C C . THR B 1 314 ? 42.968 -0.362 51.450 1.00 11.58 312 THR B C 1
ATOM 5502 O O . THR B 1 314 ? 44.023 0.250 51.762 1.00 14.43 312 THR B O 1
ATOM 5506 N N . GLY B 1 315 ? 41.781 0.157 51.745 1.00 10.60 313 GLY B N 1
ATOM 5507 C CA . GLY B 1 315 ? 41.691 1.505 52.326 1.00 9.56 313 GLY B CA 1
ATOM 5508 C C . GLY B 1 315 ? 41.074 2.470 51.373 1.00 9.49 313 GLY B C 1
ATOM 5509 O O . GLY B 1 315 ? 40.872 3.616 51.707 1.00 9.51 313 GLY B O 1
ATOM 5510 N N . TYR B 1 316 ? 40.841 2.020 50.153 1.00 8.64 314 TYR B N 1
ATOM 5511 C CA . TYR B 1 316 ? 40.123 2.934 49.256 1.00 8.84 314 TYR B CA 1
ATOM 5512 C C . TYR B 1 316 ? 38.715 3.180 49.782 1.00 8.85 314 TYR B C 1
ATOM 5513 O O . TYR B 1 316 ? 38.201 2.333 50.547 1.00 9.97 314 TYR B O 1
ATOM 5522 N N . VAL B 1 317 ? 38.080 4.255 49.320 1.00 8.90 315 VAL B N 1
ATOM 5523 C CA . VAL B 1 317 ? 36.751 4.664 49.830 1.00 8.51 315 VAL B CA 1
ATOM 5524 C C . VAL B 1 317 ? 35.727 3.869 49.014 1.00 8.58 315 VAL B C 1
ATOM 5525 O O . VAL B 1 317 ? 35.725 4.063 47.787 1.00 8.53 315 VAL B O 1
ATOM 5529 N N . PRO B 1 318 ? 34.775 3.091 49.562 1.00 8.65 316 PRO B N 1
ATOM 5530 C CA . PRO B 1 318 ? 33.720 2.492 48.731 1.00 9.68 316 PRO B CA 1
ATOM 5531 C C . PRO B 1 318 ? 33.010 3.586 47.947 1.00 10.57 316 PRO B C 1
ATOM 5532 O O . PRO B 1 318 ? 32.700 4.608 48.567 1.00 10.64 316 PRO B O 1
ATOM 5536 N N . VAL B 1 319 ? 32.829 3.406 46.622 1.00 11.31 317 VAL B N 1
ATOM 5537 C CA . VAL B 1 319 ? 32.306 4.526 45.815 1.00 12.32 317 VAL B CA 1
ATOM 5538 C C . VAL B 1 319 ? 30.779 4.538 45.787 1.00 12.72 317 VAL B C 1
ATOM 5539 O O . VAL B 1 319 ? 30.235 5.528 45.296 1.00 13.80 317 VAL B O 1
ATOM 5543 N N . THR B 1 320 ? 30.084 3.524 46.338 1.00 13.50 318 THR B N 1
ATOM 5544 C CA . THR B 1 320 ? 28.630 3.437 46.241 1.00 14.67 318 THR B CA 1
ATOM 5545 C C . THR B 1 320 ? 28.053 3.378 47.644 1.00 15.48 318 THR B C 1
ATOM 5546 O O . THR B 1 320 ? 28.671 2.836 48.583 1.00 14.91 318 THR B O 1
ATOM 5550 N N . GLU B 1 321 ? 26.844 3.875 47.737 1.00 17.79 319 GLU B N 1
ATOM 5551 C CA . GLU B 1 321 ? 26.011 3.678 48.937 1.00 18.70 319 GLU B CA 1
ATOM 5552 C C . GLU B 1 321 ? 25.875 2.161 49.242 1.00 17.22 319 GLU B C 1
ATOM 5553 O O . GLU B 1 321 ? 25.902 1.762 50.459 1.00 15.72 319 GLU B O 1
ATOM 5559 N N . GLY B 1 322 ? 25.683 1.336 48.211 1.00 15.14 320 GLY B N 1
ATOM 5560 C CA . GLY B 1 322 ? 25.335 -0.087 48.420 1.00 14.92 320 GLY B CA 1
ATOM 5561 C C . GLY B 1 322 ? 26.494 -0.853 49.057 1.00 13.79 320 GLY B C 1
ATOM 5562 O O . GLY B 1 322 ? 26.272 -1.827 49.750 1.00 12.69 320 GLY B O 1
ATOM 5563 N N . ALA B 1 323 ? 27.743 -0.411 48.846 1.00 13.15 321 ALA B N 1
ATOM 5564 C CA . ALA B 1 323 ? 28.908 -1.149 49.363 1.00 12.47 321 ALA B CA 1
ATOM 5565 C C . ALA B 1 323 ? 28.847 -1.099 50.881 1.00 12.47 321 ALA B C 1
ATOM 5566 O O . ALA B 1 323 ? 29.276 -2.047 51.576 1.00 11.78 321 ALA B O 1
ATOM 5568 N N . LEU B 1 324 ? 28.365 0.018 51.417 1.00 13.52 322 LEU B N 1
ATOM 5569 C CA . LEU B 1 324 ? 28.378 0.189 52.891 1.00 14.38 322 LEU B CA 1
ATOM 5570 C C . LEU B 1 324 ? 27.342 -0.712 53.538 1.00 15.31 322 LEU B C 1
ATOM 5571 O O . LEU B 1 324 ? 27.402 -0.956 54.740 1.00 15.74 322 LEU B O 1
ATOM 5576 N N . LYS B 1 325 ? 26.372 -1.144 52.766 1.00 15.13 323 LYS B N 1
ATOM 5577 C CA . LYS B 1 325 ? 25.306 -2.047 53.248 1.00 16.07 323 LYS B CA 1
ATOM 5578 C C . LYS B 1 325 ? 25.684 -3.510 53.015 1.00 14.97 323 LYS B C 1
ATOM 5579 O O . LYS B 1 325 ? 24.878 -4.396 53.347 1.00 15.02 323 LYS B O 1
ATOM 5585 N N . ASP B 1 326 ? 26.805 -3.792 52.376 1.00 13.04 324 ASP B N 1
ATOM 5586 C CA . ASP B 1 326 ? 27.156 -5.190 52.070 1.00 12.98 324 ASP B CA 1
ATOM 5587 C C . ASP B 1 326 ? 27.689 -5.858 53.335 1.00 13.43 324 ASP B C 1
ATOM 5588 O O . ASP B 1 326 ? 28.492 -5.278 54.043 1.00 12.74 324 ASP B O 1
ATOM 5593 N N . PRO B 1 327 ? 27.216 -7.046 53.662 1.00 14.33 325 PRO B N 1
ATOM 5594 C CA . PRO B 1 327 ? 27.668 -7.723 54.877 1.00 15.28 325 PRO B CA 1
ATOM 5595 C C . PRO B 1 327 ? 29.160 -7.980 55.011 1.00 15.55 325 PRO B C 1
ATOM 5596 O O . PRO B 1 327 ? 29.675 -7.959 56.174 1.00 16.00 325 PRO B O 1
ATOM 5600 N N . VAL B 1 328 ? 29.881 -8.175 53.933 1.00 16.67 326 VAL B N 1
ATOM 5601 C CA . VAL B 1 328 ? 31.353 -8.400 54.047 1.00 16.96 326 VAL B CA 1
ATOM 5602 C C . VAL B 1 328 ? 31.993 -7.075 54.505 1.00 15.83 326 VAL B C 1
ATOM 5603 O O . VAL B 1 328 ? 32.857 -7.083 55.424 1.00 16.27 326 VAL B O 1
ATOM 5607 N N . TYR B 1 329 ? 31.566 -5.944 53.942 1.00 14.13 327 TYR B N 1
ATOM 5608 C CA . TYR B 1 329 ? 32.031 -4.608 54.370 1.00 13.81 327 TYR B CA 1
ATOM 5609 C C . TYR B 1 329 ? 31.694 -4.475 55.855 1.00 14.01 327 TYR B C 1
ATOM 5610 O O . TYR B 1 329 ? 32.526 -4.027 56.659 1.00 13.72 327 TYR B O 1
ATOM 5619 N N . GLN B 1 330 ? 30.454 -4.825 56.226 1.00 14.41 328 GLN B N 1
ATOM 5620 C CA . GLN B 1 330 ? 29.939 -4.593 57.598 1.00 15.35 328 GLN B CA 1
ATOM 5621 C C . GLN B 1 330 ? 30.765 -5.419 58.566 1.00 15.88 328 GLN B C 1
ATOM 5622 O O . GLN B 1 330 ? 31.083 -4.927 59.680 1.00 15.80 328 GLN B O 1
ATOM 5628 N N . ALA B 1 331 ? 31.096 -6.644 58.164 1.00 15.91 329 ALA B N 1
ATOM 5629 C CA . ALA B 1 331 ? 31.902 -7.518 59.044 1.00 16.65 329 ALA B CA 1
ATOM 5630 C C . ALA B 1 331 ? 33.297 -6.882 59.240 1.00 16.42 329 ALA B C 1
ATOM 5631 O O . ALA B 1 331 ? 33.789 -6.889 60.400 1.00 16.40 329 ALA B O 1
ATOM 5633 N N . TYR B 1 332 ? 33.998 -6.455 58.200 1.00 16.13 330 TYR B N 1
ATOM 5634 C CA . TYR B 1 332 ? 35.308 -5.771 58.355 1.00 17.45 330 TYR B CA 1
ATOM 5635 C C . TYR B 1 332 ? 35.146 -4.576 59.294 1.00 16.85 330 TYR B C 1
ATOM 5636 O O . TYR B 1 332 ? 35.940 -4.410 60.209 1.00 16.49 330 TYR B O 1
ATOM 5645 N N . ALA B 1 333 ? 34.159 -3.705 59.043 1.00 16.21 331 ALA B N 1
ATOM 5646 C CA . ALA B 1 333 ? 33.990 -2.430 59.771 1.00 16.27 331 ALA B CA 1
ATOM 5647 C C . ALA B 1 333 ? 33.703 -2.736 61.236 1.00 16.94 331 ALA B C 1
ATOM 5648 O O . ALA B 1 333 ? 34.212 -2.032 62.126 1.00 17.18 331 ALA B O 1
ATOM 5650 N N . ALA B 1 334 ? 32.898 -3.752 61.498 1.00 16.96 332 ALA B N 1
ATOM 5651 C CA . ALA B 1 334 ? 32.575 -4.132 62.889 1.00 18.72 332 ALA B CA 1
ATOM 5652 C C . ALA B 1 334 ? 33.854 -4.518 63.641 1.00 19.75 332 ALA B C 1
ATOM 5653 O O . ALA B 1 334 ? 33.834 -4.321 64.874 1.00 21.11 332 ALA B O 1
ATOM 5655 N N . GLU B 1 335 ? 34.872 -5.120 62.988 1.00 20.49 333 GLU B N 1
ATOM 5656 C CA . GLU B 1 335 ? 36.111 -5.612 63.671 1.00 22.40 333 GLU B CA 1
ATOM 5657 C C . GLU B 1 335 ? 37.140 -4.473 63.709 1.00 20.59 333 GLU B C 1
ATOM 5658 O O . GLU B 1 335 ? 38.057 -4.522 64.478 1.00 20.72 333 GLU B O 1
ATOM 5664 N N . ASN B 1 336 ? 36.975 -3.469 62.872 1.00 18.56 334 ASN B N 1
ATOM 5665 C CA . ASN B 1 336 ? 38.072 -2.508 62.631 1.00 17.64 334 ASN B CA 1
ATOM 5666 C C . ASN B 1 336 ? 37.477 -1.142 62.368 1.00 16.84 334 ASN B C 1
ATOM 5667 O O . ASN B 1 336 ? 36.967 -0.903 61.303 1.00 14.77 334 ASN B O 1
ATOM 5672 N N . PRO B 1 337 ? 37.457 -0.233 63.352 1.00 16.87 335 PRO B N 1
ATOM 5673 C CA . PRO B 1 337 ? 36.817 1.075 63.211 1.00 16.83 335 PRO B CA 1
ATOM 5674 C C . PRO B 1 337 ? 37.482 2.025 62.209 1.00 15.09 335 PRO B C 1
ATOM 5675 O O . PRO B 1 337 ? 36.917 3.064 61.896 1.00 13.97 335 PRO B O 1
ATOM 5679 N N . ASP B 1 338 ? 38.631 1.635 61.697 1.00 14.12 336 ASP B N 1
ATOM 5680 C CA . ASP B 1 338 ? 39.395 2.507 60.761 1.00 13.33 336 ASP B CA 1
ATOM 5681 C C . ASP B 1 338 ? 38.630 2.610 59.447 1.00 12.70 336 ASP B C 1
ATOM 5682 O O . ASP B 1 338 ? 38.765 3.657 58.741 1.00 11.74 336 ASP B O 1
ATOM 5687 N N . TYR B 1 339 ? 37.847 1.603 59.092 1.00 11.89 337 TYR B N 1
ATOM 5688 C CA . TYR B 1 339 ? 37.114 1.675 57.813 1.00 11.78 337 TYR B CA 1
ATOM 5689 C C . TYR B 1 339 ? 36.063 2.760 57.860 1.00 11.57 337 TYR B C 1
ATOM 5690 O O . TYR B 1 339 ? 35.891 3.533 56.892 1.00 10.89 337 TYR B O 1
ATOM 5699 N N . ALA B 1 340 ? 35.331 2.857 58.962 1.00 11.67 338 ALA B N 1
ATOM 5700 C CA . ALA B 1 340 ? 34.328 3.913 59.145 1.00 12.14 338 ALA B CA 1
ATOM 5701 C C . ALA B 1 340 ? 35.025 5.263 59.212 1.00 12.06 338 ALA B C 1
ATOM 5702 O O . ALA B 1 340 ? 34.460 6.255 58.716 1.00 11.78 338 ALA B O 1
ATOM 5704 N N . THR B 1 341 ? 36.202 5.319 59.805 1.00 11.82 339 THR B N 1
ATOM 5705 C CA . THR B 1 341 ? 36.969 6.608 59.849 1.00 11.45 339 THR B CA 1
ATOM 5706 C C . THR B 1 341 ? 37.255 7.111 58.430 1.00 11.21 339 THR B C 1
ATOM 5707 O O . THR B 1 341 ? 37.047 8.305 58.160 1.00 10.66 339 THR B O 1
ATOM 5711 N N . ILE B 1 342 ? 37.697 6.202 57.570 1.00 10.32 340 ILE B N 1
ATOM 5712 C CA . ILE B 1 342 ? 37.982 6.553 56.150 1.00 10.17 340 ILE B CA 1
ATOM 5713 C C . ILE B 1 342 ? 36.709 7.068 55.500 1.00 10.57 340 ILE B C 1
ATOM 5714 O O . ILE B 1 342 ? 36.734 8.103 54.832 1.00 10.29 340 ILE B O 1
ATOM 5719 N N . VAL B 1 343 ? 35.582 6.359 55.668 1.00 10.66 341 VAL B N 1
ATOM 5720 C CA . VAL B 1 343 ? 34.303 6.820 55.082 1.00 11.55 341 VAL B CA 1
ATOM 5721 C C . VAL B 1 343 ? 33.915 8.168 55.678 1.00 10.94 341 VAL B C 1
ATOM 5722 O O . VAL B 1 343 ? 33.516 9.049 54.924 1.00 11.44 341 VAL B O 1
ATOM 5726 N N . ARG B 1 344 ? 34.078 8.393 56.988 1.00 11.31 342 ARG B N 1
ATOM 5727 C CA A ARG B 1 344 ? 33.715 9.716 57.558 0.50 11.12 342 ARG B CA 1
ATOM 5728 C CA B ARG B 1 344 ? 33.785 9.696 57.644 0.50 11.54 342 ARG B CA 1
ATOM 5729 C C . ARG B 1 344 ? 34.601 10.789 56.940 1.00 11.01 342 ARG B C 1
ATOM 5730 O O . ARG B 1 344 ? 34.042 11.797 56.534 1.00 11.32 342 ARG B O 1
ATOM 5745 N N . GLN B 1 345 ? 35.898 10.512 56.754 1.00 9.70 343 GLN B N 1
ATOM 5746 C CA . GLN B 1 345 ? 36.802 11.530 56.196 1.00 9.65 343 GLN B CA 1
ATOM 5747 C C . GLN B 1 345 ? 36.371 11.807 54.750 1.00 9.73 343 GLN B C 1
ATOM 5748 O O . GLN B 1 345 ? 36.427 12.996 54.307 1.00 9.96 343 GLN B O 1
ATOM 5754 N N . SER B 1 346 ? 35.828 10.783 54.040 1.00 10.21 344 SER B N 1
ATOM 5755 C CA . SER B 1 346 ? 35.482 10.938 52.620 1.00 10.43 344 SER B CA 1
ATOM 5756 C C . SER B 1 346 ? 34.355 11.935 52.463 1.00 11.31 344 SER B C 1
ATOM 5757 O O . SER B 1 346 ? 34.129 12.400 51.352 1.00 12.35 344 SER B O 1
ATOM 5760 N N . ARG B 1 347 ? 33.625 12.257 53.531 1.00 10.83 345 ARG B N 1
ATOM 5761 C CA . ARG B 1 347 ? 32.574 13.321 53.497 1.00 12.30 345 ARG B CA 1
ATOM 5762 C C . ARG B 1 347 ? 33.161 14.736 53.357 1.00 11.50 345 ARG B C 1
ATOM 5763 O O . ARG B 1 347 ? 32.392 15.676 52.990 1.00 10.68 345 ARG B O 1
ATOM 5771 N N . TYR B 1 348 ? 34.425 14.911 53.684 1.00 10.78 346 TYR B N 1
ATOM 5772 C CA . TYR B 1 348 ? 35.131 16.216 53.706 1.00 10.94 346 TYR B CA 1
ATOM 5773 C C . TYR B 1 348 ? 36.305 16.124 52.735 1.00 9.87 346 TYR B C 1
ATOM 5774 O O . TYR B 1 348 ? 37.428 15.753 53.103 1.00 8.78 346 TYR B O 1
ATOM 5783 N N . ALA B 1 349 ? 35.991 16.390 51.470 1.00 9.87 347 ALA B N 1
ATOM 5784 C CA . ALA B 1 349 ? 36.804 15.903 50.347 1.00 9.52 347 ALA B CA 1
ATOM 5785 C C . ALA B 1 349 ? 36.929 17.023 49.334 1.00 9.74 347 ALA B C 1
ATOM 5786 O O . ALA B 1 349 ? 35.913 17.696 49.024 1.00 9.95 347 ALA B O 1
ATOM 5788 N N . LYS B 1 350 ? 38.142 17.300 48.915 1.00 9.68 348 LYS B N 1
ATOM 5789 C CA . LYS B 1 350 ? 38.441 18.323 47.908 1.00 10.28 348 LYS B CA 1
ATOM 5790 C C . LYS B 1 350 ? 39.318 17.706 46.825 1.00 9.93 348 LYS B C 1
ATOM 5791 O O . LYS B 1 350 ? 39.975 16.746 47.065 1.00 10.36 348 LYS B O 1
ATOM 5797 N N . PHE B 1 351 ? 39.144 18.250 45.635 1.00 10.47 349 PHE B N 1
ATOM 5798 C CA . PHE B 1 351 ? 39.873 17.792 44.438 1.00 10.28 349 PHE B CA 1
ATOM 5799 C C . PHE B 1 351 ? 40.723 18.966 43.965 1.00 10.59 349 PHE B C 1
ATOM 5800 O O . PHE B 1 351 ? 40.371 20.156 44.105 1.00 11.66 349 PHE B O 1
ATOM 5808 N N . GLU B 1 352 ? 41.859 18.586 43.407 1.00 10.54 350 GLU B N 1
ATOM 5809 C CA . GLU B 1 352 ? 42.706 19.493 42.610 1.00 11.80 350 GLU B CA 1
ATOM 5810 C C . GLU B 1 352 ? 41.960 19.873 41.329 1.00 12.11 350 GLU B C 1
ATOM 5811 O O . GLU B 1 352 ? 40.980 19.231 40.907 1.00 13.10 350 GLU B O 1
ATOM 5817 N N . PRO B 1 353 ? 42.495 20.853 40.614 1.00 12.96 351 PRO B N 1
ATOM 5818 C CA . PRO B 1 353 ? 41.912 21.256 39.335 1.00 13.62 351 PRO B CA 1
ATOM 5819 C C . PRO B 1 353 ? 41.899 20.150 38.286 1.00 14.16 351 PRO B C 1
ATOM 5820 O O . PRO B 1 353 ? 42.802 19.285 38.265 1.00 14.95 351 PRO B O 1
ATOM 5824 N N . ALA B 1 354 ? 40.862 20.143 37.456 1.00 14.77 352 ALA B N 1
ATOM 5825 C CA . ALA B 1 354 ? 40.730 19.099 36.414 1.00 15.21 352 ALA B CA 1
ATOM 5826 C C . ALA B 1 354 ? 41.231 19.615 35.061 1.00 16.36 352 ALA B C 1
ATOM 5827 O O . ALA B 1 354 ? 40.806 19.130 34.043 1.00 17.14 352 ALA B O 1
ATOM 5829 N N . LEU B 1 355 ? 42.154 20.566 35.061 1.00 16.71 353 LEU B N 1
ATOM 5830 C CA . LEU B 1 355 ? 42.783 21.110 33.828 1.00 18.15 353 LEU B CA 1
ATOM 5831 C C . LEU B 1 355 ? 43.554 19.989 33.152 1.00 16.48 353 LEU B C 1
ATOM 5832 O O . LEU B 1 355 ? 44.264 19.276 33.836 1.00 16.41 353 LEU B O 1
ATOM 5837 N N . ALA B 1 356 ? 43.515 19.899 31.822 1.00 16.67 354 ALA B N 1
ATOM 5838 C CA . ALA B 1 356 ? 44.277 18.865 31.097 1.00 17.21 354 ALA B CA 1
ATOM 5839 C C . ALA B 1 356 ? 45.778 18.884 31.443 1.00 17.76 354 ALA B C 1
ATOM 5840 O O . ALA B 1 356 ? 46.425 17.811 31.312 1.00 18.49 354 ALA B O 1
ATOM 5842 N N . GLU B 1 357 ? 46.347 20.058 31.731 1.00 17.22 355 GLU B N 1
ATOM 5843 C CA . GLU B 1 357 ? 47.779 20.267 31.980 1.00 17.23 355 GLU B CA 1
ATOM 5844 C C . GLU B 1 357 ? 48.097 19.982 33.457 1.00 15.47 355 GLU B C 1
ATOM 5845 O O . GLU B 1 357 ? 49.272 20.043 33.821 1.00 14.82 355 GLU B O 1
ATOM 5851 N N . TRP B 1 358 ? 47.139 19.578 34.262 1.00 14.91 356 TRP B N 1
ATOM 5852 C CA . TRP B 1 358 ? 47.400 19.551 35.722 1.00 14.20 356 TRP B CA 1
ATOM 5853 C C . TRP B 1 358 ? 48.463 18.494 36.073 1.00 14.35 356 TRP B C 1
ATOM 5854 O O . TRP B 1 358 ? 49.214 18.705 37.024 1.00 14.23 356 TRP B O 1
ATOM 5865 N N . GLU B 1 359 ? 48.483 17.325 35.419 1.00 16.00 357 GLU B N 1
ATOM 5866 C CA . GLU B 1 359 ? 49.470 16.295 35.828 1.00 15.44 357 GLU B CA 1
ATOM 5867 C C . GLU B 1 359 ? 50.856 16.933 35.742 1.00 15.70 357 GLU B C 1
ATOM 5868 O O . GLU B 1 359 ? 51.619 16.779 36.697 1.00 15.61 357 GLU B O 1
ATOM 5874 N N . GLN B 1 360 ? 51.170 17.560 34.622 1.00 16.19 358 GLN B N 1
ATOM 5875 C CA . GLN B 1 360 ? 52.460 18.239 34.428 1.00 17.24 358 GLN B CA 1
ATOM 5876 C C . GLN B 1 360 ? 52.640 19.275 35.539 1.00 15.61 358 GLN B C 1
ATOM 5877 O O . GLN B 1 360 ? 53.696 19.313 36.159 1.00 15.61 358 GLN B O 1
ATOM 5883 N N . ILE B 1 361 ? 51.645 20.118 35.785 1.00 14.97 359 ILE B N 1
ATOM 5884 C CA . ILE B 1 361 ? 51.831 21.212 36.773 1.00 14.59 359 ILE B CA 1
ATOM 5885 C C . ILE B 1 361 ? 52.088 20.615 38.163 1.00 14.03 359 ILE B C 1
ATOM 5886 O O . ILE B 1 361 ? 52.978 21.095 38.882 1.00 13.69 359 ILE B O 1
ATOM 5891 N N . ARG B 1 362 ? 51.289 19.641 38.587 1.00 12.92 360 ARG B N 1
ATOM 5892 C CA . ARG B 1 362 ? 51.340 19.227 40.016 1.00 12.43 360 ARG B CA 1
ATOM 5893 C C . ARG B 1 362 ? 52.701 18.602 40.306 1.00 12.15 360 ARG B C 1
ATOM 5894 O O . ARG B 1 362 ? 53.210 18.802 41.429 1.00 12.98 360 ARG B O 1
ATOM 5902 N N . PHE B 1 363 ? 53.325 17.911 39.370 1.00 12.76 361 PHE B N 1
ATOM 5903 C CA . PHE B 1 363 ? 54.605 17.203 39.619 1.00 13.17 361 PHE B CA 1
ATOM 5904 C C . PHE B 1 363 ? 55.817 18.109 39.251 1.00 14.42 361 PHE B C 1
ATOM 5905 O O . PHE B 1 363 ? 56.683 18.373 40.100 1.00 14.12 361 PHE B O 1
ATOM 5913 N N . ASP B 1 364 ? 55.839 18.628 38.039 1.00 15.67 362 ASP B N 1
ATOM 5914 C CA . ASP B 1 364 ? 57.019 19.328 37.489 1.00 17.18 362 ASP B CA 1
ATOM 5915 C C . ASP B 1 364 ? 57.099 20.791 37.910 1.00 17.21 362 ASP B C 1
ATOM 5916 O O . ASP B 1 364 ? 58.215 21.395 37.733 1.00 19.18 362 ASP B O 1
ATOM 5921 N N . ILE B 1 365 ? 56.002 21.416 38.348 1.00 16.26 363 ILE B N 1
ATOM 5922 C CA . ILE B 1 365 ? 55.978 22.877 38.608 1.00 15.61 363 ILE B CA 1
ATOM 5923 C C . ILE B 1 365 ? 55.673 23.075 40.108 1.00 15.21 363 ILE B C 1
ATOM 5924 O O . ILE B 1 365 ? 56.568 23.609 40.825 1.00 14.65 363 ILE B O 1
ATOM 5929 N N . LEU B 1 366 ? 54.477 22.704 40.561 1.00 13.95 364 LEU B N 1
ATOM 5930 C CA . LEU B 1 366 ? 54.131 22.860 41.992 1.00 13.42 364 LEU B CA 1
ATOM 5931 C C . LEU B 1 366 ? 54.987 21.919 42.856 1.00 12.71 364 LEU B C 1
ATOM 5932 O O . LEU B 1 366 ? 55.566 22.392 43.863 1.00 11.06 364 LEU B O 1
ATOM 5937 N N . GLY B 1 367 ? 55.043 20.630 42.537 1.00 13.09 365 GLY B N 1
ATOM 5938 C CA . GLY B 1 367 ? 55.872 19.651 43.269 1.00 13.64 365 GLY B CA 1
ATOM 5939 C C . GLY B 1 367 ? 57.309 20.145 43.397 1.00 15.01 365 GLY B C 1
ATOM 5940 O O . GLY B 1 367 ? 57.888 20.087 44.474 1.00 15.83 365 GLY B O 1
ATOM 5941 N N . GLN B 1 368 ? 57.879 20.652 42.318 1.00 16.57 366 GLN B N 1
ATOM 5942 C CA . GLN B 1 368 ? 59.274 21.137 42.329 1.00 17.75 366 GLN B CA 1
ATOM 5943 C C . GLN B 1 368 ? 59.417 22.336 43.238 1.00 16.68 366 GLN B C 1
ATOM 5944 O O . GLN B 1 368 ? 60.394 22.403 43.978 1.00 15.65 366 GLN B O 1
ATOM 5950 N N . ALA B 1 369 ? 58.475 23.286 43.216 1.00 16.39 367 ALA B N 1
ATOM 5951 C CA . ALA B 1 369 ? 58.500 24.443 44.125 1.00 15.65 367 ALA B CA 1
ATOM 5952 C C . ALA B 1 369 ? 58.497 23.980 45.594 1.00 14.25 367 ALA B C 1
ATOM 5953 O O . ALA B 1 369 ? 59.265 24.516 46.413 1.00 13.98 367 ALA B O 1
ATOM 5955 N N . ILE B 1 370 ? 57.714 22.962 45.915 1.00 12.97 368 ILE B N 1
ATOM 5956 C CA . ILE B 1 370 ? 57.584 22.470 47.306 1.00 12.77 368 ILE B CA 1
ATOM 5957 C C . ILE B 1 370 ? 58.898 21.801 47.711 1.00 12.89 368 ILE B C 1
ATOM 5958 O O . ILE B 1 370 ? 59.400 22.075 48.826 1.00 12.23 368 ILE B O 1
ATOM 5963 N N . LYS B 1 371 ? 59.490 21.044 46.793 1.00 12.95 369 LYS B N 1
ATOM 5964 C CA . LYS B 1 371 ? 60.816 20.412 47.033 1.00 15.05 369 LYS B CA 1
ATOM 5965 C C . LYS B 1 371 ? 61.872 21.496 47.192 1.00 14.79 369 LYS B C 1
ATOM 5966 O O . LYS B 1 371 ? 62.663 21.386 48.126 1.00 14.26 369 LYS B O 1
ATOM 5972 N N . GLU B 1 372 ? 61.855 22.530 46.364 1.00 15.58 370 GLU B N 1
ATOM 5973 C CA A GLU B 1 372 ? 62.846 23.646 46.471 0.50 16.34 370 GLU B CA 1
ATOM 5974 C CA B GLU B 1 372 ? 62.870 23.608 46.498 0.50 16.27 370 GLU B CA 1
ATOM 5975 C C . GLU B 1 372 ? 62.781 24.214 47.903 1.00 15.70 370 GLU B C 1
ATOM 5976 O O . GLU B 1 372 ? 63.831 24.310 48.574 1.00 16.00 370 GLU B O 1
ATOM 5987 N N . ALA B 1 373 ? 61.583 24.498 48.400 1.00 14.73 371 ALA B N 1
ATOM 5988 C CA . ALA B 1 373 ? 61.430 25.135 49.727 1.00 14.87 371 ALA B CA 1
ATOM 5989 C C . ALA B 1 373 ? 61.803 24.168 50.833 1.00 14.62 371 ALA B C 1
ATOM 5990 O O . ALA B 1 373 ? 62.460 24.546 51.824 1.00 14.65 371 ALA B O 1
ATOM 5992 N N . ILE B 1 374 ? 61.305 22.945 50.745 1.00 14.28 372 ILE B N 1
ATOM 5993 C CA . ILE B 1 374 ? 61.502 22.014 51.881 1.00 14.79 372 ILE B CA 1
ATOM 5994 C C . ILE B 1 374 ? 62.906 21.450 51.849 1.00 15.19 372 ILE B C 1
ATOM 5995 O O . ILE B 1 374 ? 63.500 21.344 52.938 1.00 15.68 372 ILE B O 1
ATOM 6000 N N . LEU B 1 375 ? 63.435 21.072 50.697 1.00 15.93 373 LEU B N 1
ATOM 6001 C CA . LEU B 1 375 ? 64.721 20.320 50.608 1.00 17.46 373 LEU B CA 1
ATOM 6002 C C . LEU B 1 375 ? 65.900 21.288 50.423 1.00 19.46 373 LEU B C 1
ATOM 6003 O O . LEU B 1 375 ? 66.983 20.959 50.918 1.00 21.12 373 LEU B O 1
ATOM 6008 N N . ASN B 1 376 ? 65.694 22.403 49.728 1.00 20.87 374 ASN B N 1
ATOM 6009 C CA . ASN B 1 376 ? 66.795 23.319 49.317 1.00 22.73 374 ASN B CA 1
ATOM 6010 C C . ASN B 1 376 ? 66.656 24.704 49.971 1.00 22.42 374 ASN B C 1
ATOM 6011 O O . ASN B 1 376 ? 67.322 25.613 49.468 1.00 23.71 374 ASN B O 1
ATOM 6016 N N . LYS B 1 377 ? 65.807 24.847 50.983 1.00 20.80 375 LYS B N 1
ATOM 6017 C CA . LYS B 1 377 ? 65.545 26.092 51.782 1.00 20.54 375 LYS B CA 1
ATOM 6018 C C . LYS B 1 377 ? 65.213 27.297 50.879 1.00 18.40 375 LYS B C 1
ATOM 6019 O O . LYS B 1 377 ? 65.445 28.481 51.297 1.00 17.99 375 LYS B O 1
ATOM 6025 N N . ALA B 1 378 ? 64.607 27.067 49.721 1.00 16.59 376 ALA B N 1
ATOM 6026 C CA . ALA B 1 378 ? 64.075 28.206 48.947 1.00 16.20 376 ALA B CA 1
ATOM 6027 C C . ALA B 1 378 ? 63.042 28.946 49.795 1.00 15.39 376 ALA B C 1
ATOM 6028 O O . ALA B 1 378 ? 62.232 28.341 50.526 1.00 14.65 376 ALA B O 1
ATOM 6030 N N . ASP B 1 379 ? 63.041 30.266 49.676 1.00 15.46 377 ASP B N 1
ATOM 6031 C CA . ASP B 1 379 ? 61.960 31.122 50.220 1.00 15.40 377 ASP B CA 1
ATOM 6032 C C . ASP B 1 379 ? 60.606 30.645 49.688 1.00 15.21 377 ASP B C 1
ATOM 6033 O O . ASP B 1 379 ? 60.419 30.544 48.458 1.00 14.94 377 ASP B O 1
ATOM 6038 N N . PRO B 1 380 ? 59.616 30.329 50.560 1.00 14.88 378 PRO B N 1
ATOM 6039 C CA . PRO B 1 380 ? 58.353 29.778 50.079 1.00 14.72 378 PRO B CA 1
ATOM 6040 C C . PRO B 1 380 ? 57.690 30.689 49.034 1.00 15.34 378 PRO B C 1
ATOM 6041 O O . PRO B 1 380 ? 57.320 30.156 47.979 1.00 15.18 378 PRO B O 1
ATOM 6045 N N . LYS B 1 381 ? 57.561 31.997 49.291 1.00 15.77 379 LYS B N 1
ATOM 6046 C CA . LYS B 1 381 ? 56.888 32.902 48.321 1.00 16.70 379 LYS B CA 1
ATOM 6047 C C . LYS B 1 381 ? 57.684 32.883 47.003 1.00 16.69 379 LYS B C 1
ATOM 6048 O O . LYS B 1 381 ? 57.094 32.767 45.916 1.00 16.36 379 LYS B O 1
ATOM 6054 N N . ALA B 1 382 ? 58.989 33.090 47.067 1.00 16.90 380 ALA B N 1
ATOM 6055 C CA . ALA B 1 382 ? 59.839 33.034 45.854 1.00 17.08 380 ALA B CA 1
ATOM 6056 C C . ALA B 1 382 ? 59.606 31.705 45.096 1.00 15.96 380 ALA B C 1
ATOM 6057 O O . ALA B 1 382 ? 59.551 31.725 43.835 1.00 15.77 380 ALA B O 1
ATOM 6059 N N . ALA B 1 383 ? 59.656 30.559 45.757 1.00 15.28 381 ALA B N 1
ATOM 6060 C CA . ALA B 1 383 ? 59.507 29.240 45.071 1.00 15.18 381 ALA B CA 1
ATOM 6061 C C . ALA B 1 383 ? 58.150 29.117 44.353 1.00 15.03 381 ALA B C 1
ATOM 6062 O O . ALA B 1 383 ? 58.051 28.641 43.198 1.00 15.06 381 ALA B O 1
ATOM 6064 N N . LEU B 1 384 ? 57.098 29.566 45.007 1.00 14.68 382 LEU B N 1
ATOM 6065 C CA . LEU B 1 384 ? 55.704 29.531 44.476 1.00 14.30 382 LEU B CA 1
ATOM 6066 C C . LEU B 1 384 ? 55.515 30.627 43.423 1.00 14.99 382 LEU B C 1
ATOM 6067 O O . LEU B 1 384 ? 54.719 30.376 42.475 1.00 15.42 382 LEU B O 1
ATOM 6072 N N . ASP B 1 385 ? 56.242 31.740 43.499 1.00 15.81 383 ASP B N 1
ATOM 6073 C CA . ASP B 1 385 ? 56.161 32.806 42.446 1.00 17.15 383 ASP B CA 1
ATOM 6074 C C . ASP B 1 385 ? 56.787 32.214 41.179 1.00 17.05 383 ASP B C 1
ATOM 6075 O O . ASP B 1 385 ? 56.329 32.492 40.043 1.00 17.73 383 ASP B O 1
ATOM 6080 N N . ARG B 1 386 ? 57.832 31.428 41.313 1.00 17.35 384 ARG B N 1
ATOM 6081 C CA . ARG B 1 386 ? 58.435 30.796 40.098 1.00 17.99 384 ARG B CA 1
ATOM 6082 C C . ARG B 1 386 ? 57.409 29.798 39.541 1.00 17.17 384 ARG B C 1
ATOM 6083 O O . ARG B 1 386 ? 57.215 29.740 38.318 1.00 17.99 384 ARG B O 1
ATOM 6091 N N . ALA B 1 387 ? 56.792 29.012 40.412 1.00 15.77 385 ALA B N 1
ATOM 6092 C CA . ALA B 1 387 ? 55.792 27.984 39.985 1.00 15.53 385 ALA B CA 1
ATOM 6093 C C . ALA B 1 387 ? 54.687 28.685 39.212 1.00 15.72 385 ALA B C 1
ATOM 6094 O O . ALA B 1 387 ? 54.295 28.186 38.130 1.00 15.50 385 ALA B O 1
ATOM 6096 N N . GLN B 1 388 ? 54.186 29.790 39.755 1.00 16.38 386 GLN B N 1
ATOM 6097 C CA . GLN B 1 388 ? 53.052 30.535 39.154 1.00 17.49 386 GLN B CA 1
ATOM 6098 C C . GLN B 1 388 ? 53.455 31.004 37.774 1.00 18.43 386 GLN B C 1
ATOM 6099 O O . GLN B 1 388 ? 52.656 30.837 36.820 1.00 18.67 386 GLN B O 1
ATOM 6105 N N . LYS B 1 389 ? 54.654 31.584 37.635 1.00 19.93 387 LYS B N 1
ATOM 6106 C CA . LYS B 1 389 ? 55.159 32.023 36.307 1.00 21.35 387 LYS B CA 1
ATOM 6107 C C . LYS B 1 389 ? 55.232 30.840 35.339 1.00 20.40 387 LYS B C 1
ATOM 6108 O O . LYS B 1 389 ? 54.816 31.011 34.144 1.00 20.03 387 LYS B O 1
ATOM 6114 N N . LEU B 1 390 ? 55.804 29.722 35.756 1.00 18.96 388 LEU B N 1
ATOM 6115 C CA . LEU B 1 390 ? 55.938 28.562 34.841 1.00 19.61 388 LEU B CA 1
ATOM 6116 C C . LEU B 1 390 ? 54.554 28.014 34.487 1.00 18.89 388 LEU B C 1
ATOM 6117 O O . LEU B 1 390 ? 54.384 27.571 33.315 1.00 19.05 388 LEU B O 1
ATOM 6122 N N . ALA B 1 391 ? 53.593 27.960 35.443 1.00 18.40 389 ALA B N 1
ATOM 6123 C CA . ALA B 1 391 ? 52.217 27.504 35.140 1.00 18.42 389 ALA B CA 1
ATOM 6124 C C . ALA B 1 391 ? 51.567 28.503 34.156 1.00 19.58 389 ALA B C 1
ATOM 6125 O O . ALA B 1 391 ? 50.869 28.048 33.187 1.00 20.22 389 ALA B O 1
ATOM 6127 N N . GLU B 1 392 ? 51.665 29.802 34.429 1.00 20.19 390 GLU B N 1
ATOM 6128 C CA . GLU B 1 392 ? 51.094 30.845 33.524 1.00 21.89 390 GLU B CA 1
ATOM 6129 C C . GLU B 1 392 ? 51.673 30.656 32.130 1.00 23.03 390 GLU B C 1
ATOM 6130 O O . GLU B 1 392 ? 50.895 30.751 31.176 1.00 23.74 390 GLU B O 1
ATOM 6136 N N . ASP B 1 393 ? 52.978 30.410 32.022 1.00 23.82 391 ASP B N 1
ATOM 6137 C CA . ASP B 1 393 ? 53.680 30.166 30.724 1.00 25.32 391 ASP B CA 1
ATOM 6138 C C . ASP B 1 393 ? 53.095 28.934 30.027 1.00 25.10 391 ASP B C 1
ATOM 6139 O O . ASP B 1 393 ? 52.848 28.994 28.797 1.00 25.95 391 ASP B O 1
ATOM 6144 N N . LEU B 1 394 ? 52.907 27.841 30.774 1.00 23.92 392 LEU B N 1
ATOM 6145 C CA . LEU B 1 394 ? 52.395 26.584 30.197 1.00 23.49 392 LEU B CA 1
ATOM 6146 C C . LEU B 1 394 ? 50.954 26.806 29.717 1.00 23.76 392 LEU B C 1
ATOM 6147 O O . LEU B 1 394 ? 50.651 26.364 28.617 1.00 24.59 392 LEU B O 1
ATOM 6152 N N . LEU B 1 395 ? 50.124 27.531 30.476 1.00 22.97 393 LEU B N 1
ATOM 6153 C CA . LEU B 1 395 ? 48.679 27.704 30.170 1.00 23.37 393 LEU B CA 1
ATOM 6154 C C . LEU B 1 395 ? 48.452 28.887 29.207 1.00 24.24 393 LEU B C 1
ATOM 6155 O O . LEU B 1 395 ? 47.305 29.167 28.887 1.00 24.49 393 LEU B O 1
ATOM 6160 N N . SER B 1 396 ? 49.476 29.578 28.729 1.00 25.32 394 SER B N 1
ATOM 6161 C CA . SER B 1 396 ? 49.292 30.776 27.870 1.00 27.13 394 SER B CA 1
ATOM 6162 C C . SER B 1 396 ? 49.563 30.450 26.391 1.00 29.44 394 SER B C 1
ATOM 6163 O O . SER B 1 396 ? 50.049 29.363 26.081 1.00 28.72 394 SER B O 1
ATOM 6166 N N . SER B 1 397 ? 49.354 31.457 25.543 1.00 31.68 395 SER B N 1
ATOM 6167 C CA . SER B 1 397 ? 49.613 31.423 24.085 1.00 34.87 395 SER B CA 1
ATOM 6168 C C . SER B 1 397 ? 51.113 31.492 23.766 1.00 37.49 395 SER B C 1
ATOM 6169 O O . SER B 1 397 ? 51.438 31.435 22.589 1.00 37.22 395 SER B O 1
ATOM 6172 N N . ARG B 1 398 ? 52.020 31.719 24.727 1.00 40.44 396 ARG B N 1
ATOM 6173 C CA . ARG B 1 398 ? 53.484 31.733 24.410 1.00 43.48 396 ARG B CA 1
ATOM 6174 C C . ARG B 1 398 ? 54.143 30.428 24.886 1.00 43.02 396 ARG B C 1
ATOM 6175 O O . ARG B 1 398 ? 53.731 29.323 24.528 1.00 42.04 396 ARG B O 1
#

Sequence (792 aa):
MKPEDVIKEQCARAKVVAELWHGFTGGAPKAALENLVVEFNKAQQGRCVRPVPQGGYRRDLSTKIKAAFAAGKVPTMAQAFENNNIALYLEAKALLPIESLGVKLQGVNLTFLNAVRFGGVVYGVPFNKSIQVLYYNKDLLKKHGVPVPATLEEFFVAAAKKLSRAEGGPVYWFQPDASTFAYFFFNLGGSYLKDGKLVLNSKEAVEALTLLQNGVKEGWAKPITSGYINQNLGSGPYAFSVDTSAGYTAYLRAAKFDLGVATLPGRTKGQPGYGLVQGTNLVVFRQASKEEQAVAKDFLEFVLSPRAQAVFATATGYVPVTEGALKDPVYQAYAAENPDYATIVRRQSRYAKFEPALAEWEQIRFDILGQAIKEEAILNKADPKAALDRAQKLAEDLLSMKPEDVIKEQCARAKVVAELWHGFTGGAPKAALENLVVEFNKAQQGRCVRPVPQGGYRRDLSTKIKAAFAAGKVPTMAQAFENNIALYLEAKALLLPIESSLGVKLQQGVNNLTFLNAVRFGGVVYGVPFNKSIQVLYYNKDLLKKHGVPVPATLLEEFVAAAKKKLSRAEGGPVYWFQPDASTFAYFFFNLGGSYLKDGKLVLNSKEAVEALTLLQNGVKEGWAKPITSGYINQNLGSGPYAFSVDTSAGYTTAYLRAAKFDLGVATLPGRTKGQPGYGLVQGTNLVVFRQASKEEQAVAKDFLEFVLSPRAQAVFATATGYVPVTEGALKDPVYQAYAAENPDYATIVRRQSRYAKFEPALAEWEQIRFDILGQAIKEEAILNKADPKAALDRAQKLAEDLLSSR

Solvent-accessible surface area: 33182 Å² total; per-residue (Å²): 198,120,45,76,54,37,5,144,100,4,4,86,185,19,167,26,35,0,62,0,33,1,7,10,104,31,58,34,25,34,44,8,0,12,80,12,0,16,95,5,6,156,89,40,155,22,61,4,0,69,17,34,70,20,27,21,60,97,66,5,16,52,89,0,101,19,6,57,5,25,41,140,28,7,5,0,0,1,1,38,16,12,8,0,18,76,4,31,123,66,155,17,0,21,29,0,96,81,27,45,3,149,4,149,25,8,41,123,46,2,9,98,19,0,98,43,87,52,59,1,30,0,0,0,1,0,0,2,2,3,0,0,0,22,16,68,68,15,5,141,144,47,62,12,110,57,4,42,15,16,148,58,0,25,57,7,0,99,109,0,8,221,54,52,73,12,42,0,0,0,0,43,4,38,2,16,8,0,0,0,0,0,13,10,36,41,5,51,10,83,74,160,75,101,9,21,0,44,11,165,27,0,32,91,0,0,44,34,1,17,52,0,46,143,107,34,4,2,49,36,6,96,86,39,130,3,14,121,37,28,75,75,49,39,6,0,0,0,3,18,32,0,16,15,2,29,31,0,85,203,41,18,201,41,67,16,2,13,16,35,3,0,2,165,75,150,75,72,16,1,74,0,2,8,34,3,1,0,0,0,0,0,102,120,11,50,163,114,52,18,39,0,0,58,39,0,0,72,44,0,18,32,61,104,6,2,0,70,4,3,5,42,0,0,12,4,9,0,14,107,22,0,64,139,12,86,46,13,88,59,108,25,89,154,29,95,17,14,56,28,2,33,103,0,7,158,32,22,70,60,28,13,44,56,16,60,0,34,85,0,26,59,49,15,0,4,78,2,0,70,52,0,10,77,115,168,29,83,10,114,55,4,0,46,133,1,12,121,64,0,63,79,62,67,130,205,122,39,63,63,37,5,132,115,17,5,81,187,21,146,20,36,0,59,0,34,0,8,9,106,30,57,34,26,30,43,8,0,11,80,12,0,17,92,5,5,152,88,43,165,24,50,4,0,67,17,35,70,21,25,23,58,115,67,5,3,88,89,0,88,60,7,54,96,57,54,146,26,6,3,0,0,1,0,38,17,11,8,0,20,45,1,32,124,68,144,9,0,20,28,0,22,18,16,17,0,115,3,103,24,7,54,118,42,3,12,97,20,0,84,41,89,49,55,1,30,0,0,0,1,0,0,1,1,3,0,0,0,23,14,68,65,14,4,144,142,48,64,13,109,58,5,41,14,15,146,57,1,23,56,8,0,99,112,0,8,221,54,50,73,14,41,0,0,0,1,42,5,38,2,17,7,0,0,0,0,0,12,13,40,45,5,51,10,82,74,159,74,102,9,18,0,44,12,164,28,0,31,91,0,0,44,36,1,37,48,0,45,160,96,34,4,2,48,37,6,97,90,40,130,2,13,122,39,28,69,76,48,40,6,0,0,0,4,17,34,0,16,13,2,32,30,0,84,199,39,19,188,42,63,15,0,13,16,34,2,0,1,184,75,147,75,74,15,1,75,0,1,9,33,3,1,0,0,0,0,1,101,106,10,56,126,111,51,26,38,0,0,61,40,0,0,76,43,0,21,32,61,104,5,3,0,68,2,2,5,42,0,0,11,4,10,0,13,105,18,0,67,139,12,86,45,12,88,58,108,26,89,153,31,96,17,13,57,28,4,31,102,0,5,159,33,24,68,60,28,12,42,56,20,66,1,26,87,0,27,62,74,16,0,4,80,2,0,70,54,1,11,75,114,182,31,84,10,114,55,5,0,48,137,1,10,112,60,1,52,47,63,70,38,129,186

Radius of gyration: 32.99 Å; Cα contacts (8 Å, |Δi|>4): 1584; chains: 2; bounding box: 74×55×103 Å

Organism: Thermus thermophilus (strain ATCC 27634 / DSM 579 / HB8) (NCBI:txid300852)

InterPro domains:
  IPR006059 Bacterial-type extracellular solute-binding protein [PF13416] (54-351)
  IPR006061 Solute-binding family 1, conserved site [PS01037] (142-159)
  IPR050490 Bacterial solute-binding protein 1 [PTHR43649] (2-411)

B-factor: mean 19.44, std 8.94, range [6.69, 70.96]

Secondary structure (DSSP, 8-state):
--HHHHHHHHHHT-SEEEEEEE---SHHHHHHHHHHHHHHHHHSSSEEEEEEE-SSHHHHHHHHHHHHHHT---SEEEE-HHHHHHHHHTT-B--SGGGT---TTB-HHHHGGGEETTEE--EEEEEEEEEEEEEHHHHHHHTPPPP-BHHHHHHHHHHHHHHHTS--EEE--SHHHHHHHHHHTT--SEETTEE-SSSHHHHHHHHHHHHHHHHTSEEE--SS-SGGGTBSB---EEEEEGGGHHHHHHH-SS-EEEEPPPBSSTTSPPPEEEEEEEEEEBTTS-HHHHHHHHHHHHHHTSHHHHHHHHHHH-PBP-BHHHHTSHHHHHHHHH-THHHHHHHHHTSEE-----TTHHHIIIIIIHHHHHHHHHH---HHHHHHHHHHHHHHHH-/--HHHHHHHHHHT-SEEEEEEE---SHHHHHHHHHHHHHHHHHSSSEEEEEEE-SSHHHHHHHHHHHHHHT---SEEEE-HHHHHHHHHTT-B--GGGGT---TTB-HHHHGGGEETTEE--EEEEEEEEEEEEEHHHHHHTTPPPP-BHHHHHHHHHHHHHHHTS--EEE--SHHHHHHHHHHTT--SEETTEE-SSSHHHHHHHHHHHHHHHHTSEEE--SS-TGGGTBSB---EEEEEGGGHHHHHHH-SS-EEEEPPPBSSTTSPPPEEEEEEEEEEBTTS-HHHHHHHHHHHHHHTSHHHHHHHHHHH-PBP-BHHHHTSHHHHHHHHH-THHHHHHHHHTSEE-----TTHHHIIIIIIIHHHHHHHHH---HHHHHHHHHHHHHHHTS--

Nearest PDB structures (foldseek):
  7c0y-assembly2_B  TM=1.003E+00  e=3.867E-78  Thermus thermophilus HB8
  7c19-assembly2_B  TM=1.002E+00  e=8.297E-77  Thermus thermophilus HB8
  7c0l-assembly2_B  TM=1.001E+00  e=2.923E-76  Thermus thermophilus HB8
  7c0t-assembly2_B  TM=9.993E-01  e=1.685E-75  Thermus thermophilus HB8
  7c0w-assembly1_A  TM=1.001E+00  e=3.078E-75  Thermus thermophilus HB8